Protein AF-A0A9F2RDD4-F1 (afdb_monomer_lite)

Radius of gyration: 49.84 Å; chains: 1; bounding box: 102×101×176 Å

pLDDT: mean 71.82, std 26.49, range [22.27, 98.19]

InterPro domains:
  IPR013947 Mediator complex, subunit Med14 [PTHR12809] (1-755)
  IPR055113 Mediator of RNA polymerase II transcription subunit 14, RM2 [PF22981] (3-82)
  IPR055114 Mediator of RNA polymerase II transcription subunit 14, RM6 [PF22984] (481-548)
  IPR056878 Mediator of RNA polymerase II transcription subunit 14, RM5 [PF25067] (353-439)
  IPR056879 Mediator of RNA polymerase II transcription subunit 14, RM3 [PF25065] (85-192)

Foldseek 3Di:
DCQVPPQPPQKDFPDDDPQFKTKIWGLCVLCVPDPDRPDQTKIWMWGADPVDNVDPIFIAIVVGQDPPDPVLNVQLGDCPDPDPVSNLQSVLLSVQLVVLVVLVVLVCVVAVPFPWDADNVFGWIWGQLAPPDDSLRTKIWHQDSNNRFIAIDHPPDDVVLRVVVSVQCRVPSNSVVVVSLVSSLVLVVVLLCVQCVPPQKDKDLDADAPCLVPDCVVVADSSKMWIARLLARQKIKIWGWDQDPSCSNYIDIWIWIWGWDADPDDPGGIHTDDIGTDDPCLVVVLVVVPVPDDDDDDDDDDDDDDDDDDDDPDDDDDPDPRSHDSSSSVVSVCCQQCVLQVQQQVLCVVVVFAWPGWDQDDVRRWIKIWTPDDDFAPPFDPVLSVVQRVQWPTWMWGFDDPNSFKIKIKTKGAPQLFDAPDPLCNDRIAIDIDIDGDDSNDRRHHNVVVVVVSLQVNQLSVVSRLSNLVSVCVVVAPPVLVQFKGFHDDRSQKTKMQGDNVSQKIKIWGADSVVRAIDIDIATDDPVRPDGQLCVLVRVQLRVVCRVPVHPSVSSQLCVQCRVVSVVVVVDQQFFDQDPDDPRGDTFGQWDWADPHSFWIWIQGRLAWIKIWGGDGPNDIDIDGPQADPVGRVDGDPSYDGDPCPVVVVVVVDDPVVVVVVVPDDDDDDDDDDDDDDDDDDDDDDDDDDDDDDDDDDDDDDDDDDDDDDDDDDDDDDDDDDDDDDDDDDDDDDDDDDDDDDDDDDDDDDDDDDDDDDDDDDDDDDDDDDDDDDDDDDDDDDDDDDDDDDDDDDDDDDDDDDDDDDDDDDDDDDDDDDDDDDDDDDDDDDDDDDDDDDD

Organism: Python bivittatus (NCBI:txid176946)

Structure (mmCIF, N/CA/C/O backbone):
data_AF-A0A9F2RDD4-F1
#
_entry.id   AF-A0A9F2RDD4-F1
#
loop_
_atom_site.group_PDB
_atom_site.id
_atom_site.type_symbol
_atom_site.label_atom_id
_atom_site.label_alt_id
_atom_site.label_comp_id
_atom_site.label_asym_id
_atom_site.label_entity_id
_atom_site.label_seq_id
_atom_site.pdbx_PDB_ins_code
_atom_site.Cartn_x
_atom_site.Cartn_y
_atom_site.Cartn_z
_atom_site.occupancy
_atom_site.B_iso_or_equiv
_atom_site.auth_seq_id
_atom_site.auth_comp_id
_atom_site.auth_asym_id
_atom_site.auth_atom_id
_atom_site.pdbx_PDB_model_num
ATOM 1 N N . MET A 1 1 ? 6.837 12.868 -71.511 1.00 71.06 1 MET A N 1
ATOM 2 C CA . MET A 1 1 ? 5.949 12.036 -70.683 1.00 71.06 1 MET A CA 1
ATOM 3 C C . MET A 1 1 ? 6.642 11.687 -69.370 1.00 71.06 1 MET A C 1
ATOM 5 O O . MET A 1 1 ? 6.624 12.542 -68.502 1.00 71.06 1 MET A O 1
ATOM 9 N N . LEU A 1 2 ? 7.372 10.566 -69.261 1.00 80.44 2 LEU A N 1
ATOM 10 C CA . LEU A 1 2 ? 7.962 10.049 -68.009 1.00 80.44 2 LEU A CA 1
ATOM 11 C C . LEU A 1 2 ? 8.604 11.090 -67.063 1.00 80.44 2 LEU A C 1
ATOM 13 O O . LEU A 1 2 ? 8.236 11.154 -65.894 1.00 80.44 2 LEU A O 1
ATOM 17 N N . ILE A 1 3 ? 9.524 11.922 -67.566 1.00 82.50 3 ILE A N 1
ATOM 18 C CA . ILE A 1 3 ? 10.153 13.000 -66.780 1.00 82.50 3 ILE A CA 1
ATOM 19 C C . ILE A 1 3 ? 9.087 14.020 -66.334 1.00 82.50 3 ILE A C 1
ATOM 21 O O . ILE A 1 3 ? 8.833 14.158 -65.145 1.00 82.50 3 ILE A O 1
ATOM 25 N N . ARG A 1 4 ? 8.379 14.641 -67.290 1.00 80.81 4 ARG A N 1
ATOM 26 C CA . ARG A 1 4 ? 7.333 15.664 -67.065 1.00 80.81 4 ARG A CA 1
ATOM 27 C C . ARG A 1 4 ? 6.230 15.262 -66.072 1.00 80.81 4 ARG A C 1
ATOM 29 O O . ARG A 1 4 ? 5.677 16.138 -65.424 1.00 80.81 4 ARG A O 1
ATOM 36 N N . GLU A 1 5 ? 5.861 13.984 -66.012 1.00 80.12 5 GLU A N 1
ATOM 37 C CA . GLU A 1 5 ? 4.642 13.522 -65.320 1.00 80.12 5 GLU A CA 1
ATOM 38 C C . GLU A 1 5 ? 4.894 12.616 -64.107 1.00 80.12 5 GLU A C 1
ATOM 40 O O . GLU A 1 5 ? 3.940 12.281 -63.409 1.00 80.12 5 GLU A O 1
ATOM 45 N N . ARG A 1 6 ? 6.140 12.185 -63.857 1.00 78.44 6 ARG A N 1
ATOM 46 C CA . ARG A 1 6 ? 6.468 11.291 -62.728 1.00 78.44 6 ARG A CA 1
ATOM 47 C C . ARG A 1 6 ? 7.812 11.561 -62.064 1.00 78.44 6 ARG A C 1
ATOM 49 O O . ARG A 1 6 ? 7.873 11.564 -60.842 1.00 78.44 6 ARG A O 1
ATOM 56 N N . TRP A 1 7 ? 8.882 11.740 -62.840 1.00 77.50 7 TRP A N 1
ATOM 57 C CA . TRP A 1 7 ? 10.242 11.798 -62.277 1.00 77.50 7 TRP A CA 1
ATOM 58 C C . TRP A 1 7 ? 10.764 13.222 -62.043 1.00 77.50 7 TRP A C 1
ATOM 60 O O . TRP A 1 7 ? 11.684 13.391 -61.251 1.00 77.50 7 TRP A O 1
ATOM 70 N N . GLY A 1 8 ? 10.182 14.244 -62.679 1.00 81.19 8 GLY A N 1
ATOM 71 C CA . GLY A 1 8 ? 10.589 15.643 -62.517 1.00 81.19 8 GLY A CA 1
ATOM 72 C C . GLY A 1 8 ? 12.095 15.846 -62.710 1.00 81.19 8 GLY A C 1
ATOM 73 O O . GLY A 1 8 ? 12.723 15.173 -63.526 1.00 81.19 8 GLY A O 1
ATOM 74 N N . ASP A 1 9 ? 12.683 16.726 -61.905 1.00 75.00 9 ASP A N 1
ATOM 75 C CA . ASP A 1 9 ? 14.115 17.052 -61.955 1.00 75.00 9 ASP A CA 1
ATOM 76 C C . ASP A 1 9 ? 15.032 15.947 -61.381 1.00 75.00 9 ASP A C 1
ATOM 78 O O . ASP A 1 9 ? 16.256 16.084 -61.382 1.00 75.00 9 ASP A O 1
ATOM 82 N N . LEU A 1 10 ? 14.473 14.825 -60.902 1.00 76.06 10 LEU A N 1
ATOM 83 C CA . LEU A 1 10 ? 15.244 13.689 -60.375 1.00 76.06 10 LEU A CA 1
ATOM 84 C C . LEU A 1 10 ? 15.982 12.915 -61.479 1.00 76.06 10 LEU A C 1
ATOM 86 O O . LEU A 1 10 ? 16.951 12.209 -61.181 1.00 76.06 10 LEU A O 1
ATOM 90 N N . VAL A 1 11 ? 15.508 13.027 -62.729 1.00 83.94 11 VAL A N 1
ATOM 91 C CA . VAL A 1 11 ? 16.061 12.359 -63.916 1.00 83.94 11 VAL A CA 1
ATOM 92 C C . VAL A 1 11 ? 16.185 13.349 -65.069 1.00 83.94 11 VAL A C 1
ATOM 94 O O . VAL A 1 11 ? 15.183 13.848 -65.578 1.00 83.94 11 VAL A O 1
ATOM 97 N N . GLN A 1 12 ? 17.411 13.581 -65.537 1.00 85.62 12 GLN A N 1
ATOM 98 C CA . GLN A 1 12 ? 17.709 14.511 -66.630 1.00 85.62 12 GLN A CA 1
ATOM 99 C C . GLN A 1 12 ? 18.296 13.770 -67.838 1.00 85.62 12 GLN A C 1
ATOM 101 O O . GLN A 1 12 ? 18.979 12.755 -67.709 1.00 85.62 12 GLN A O 1
ATOM 106 N N . VAL A 1 13 ? 18.025 14.275 -69.045 1.00 88.38 13 VAL A N 1
ATOM 107 C CA . VAL A 1 13 ? 18.645 13.768 -70.276 1.00 88.38 13 VAL A CA 1
ATOM 108 C C . VAL A 1 13 ? 20.006 14.442 -70.452 1.00 88.38 13 VAL A C 1
ATOM 110 O O . VAL A 1 13 ? 20.075 15.602 -70.847 1.00 88.38 13 VAL A O 1
ATOM 113 N N . GLU A 1 14 ? 21.082 13.708 -70.174 1.00 86.44 14 GLU A N 1
ATOM 114 C CA . GLU A 1 14 ? 22.469 14.167 -70.354 1.00 86.44 14 GLU A CA 1
ATOM 115 C C . GLU A 1 14 ? 22.851 14.232 -71.836 1.00 86.44 14 GLU A C 1
ATOM 117 O O . GLU A 1 14 ? 23.502 15.164 -72.304 1.00 86.44 14 GLU A O 1
ATOM 122 N N . ARG A 1 15 ? 22.462 13.199 -72.593 1.00 88.25 15 ARG A N 1
ATOM 123 C CA . ARG A 1 15 ? 22.828 13.039 -74.001 1.00 88.25 15 ARG A CA 1
ATOM 124 C C . ARG A 1 15 ? 21.750 12.261 -74.732 1.00 88.25 15 ARG A C 1
ATOM 126 O O . ARG A 1 15 ? 21.402 11.158 -74.328 1.00 88.25 15 ARG A O 1
ATOM 133 N N . TYR A 1 16 ? 21.286 12.786 -75.859 1.00 90.44 16 TYR A N 1
ATOM 134 C CA . TYR A 1 16 ? 20.489 12.021 -76.813 1.00 90.44 16 TYR A CA 1
ATOM 135 C C . TYR A 1 16 ? 21.066 12.179 -78.216 1.00 90.44 16 TYR A C 1
ATOM 137 O O . TYR A 1 16 ? 21.361 13.288 -78.659 1.00 90.44 16 TYR A O 1
ATOM 145 N N . HIS A 1 17 ? 21.270 11.060 -78.904 1.00 88.31 17 HIS A N 1
ATOM 146 C CA . HIS A 1 17 ? 21.683 10.980 -80.300 1.00 88.31 17 HIS A CA 1
ATOM 147 C C . HIS A 1 17 ? 20.719 10.019 -80.999 1.00 88.31 17 HIS A C 1
ATOM 149 O O . HIS A 1 17 ? 20.746 8.812 -80.740 1.00 88.31 17 HIS A O 1
ATOM 155 N N . ALA A 1 18 ? 19.855 10.563 -81.860 1.00 85.44 18 ALA A N 1
ATOM 156 C CA . ALA A 1 18 ? 18.799 9.807 -82.528 1.00 85.44 18 ALA A CA 1
ATOM 157 C C . ALA A 1 18 ? 19.357 8.571 -83.255 1.00 85.44 18 ALA A C 1
ATOM 159 O O . ALA A 1 18 ? 20.353 8.656 -83.973 1.00 85.44 18 ALA A O 1
ATOM 160 N N . GLY A 1 19 ? 18.734 7.413 -83.020 1.00 80.69 19 GLY A N 1
ATOM 161 C CA . GLY A 1 19 ? 19.162 6.129 -83.584 1.00 80.69 19 GLY A CA 1
ATOM 162 C C . GLY A 1 19 ? 20.497 5.577 -83.061 1.00 80.69 19 GLY A C 1
ATOM 163 O O . GLY A 1 19 ? 20.962 4.582 -83.603 1.00 80.69 19 GLY A O 1
ATOM 164 N N . LYS A 1 20 ? 21.129 6.193 -82.045 1.00 84.38 20 LYS A N 1
ATOM 165 C CA . LYS A 1 20 ? 22.443 5.759 -81.527 1.00 84.38 20 LYS A CA 1
ATOM 166 C C . LYS A 1 20 ? 22.507 5.578 -80.010 1.00 84.38 20 LYS A C 1
ATOM 168 O O . LYS A 1 20 ? 22.962 4.534 -79.553 1.00 84.38 20 LYS A O 1
ATOM 173 N N . CYS A 1 21 ? 22.122 6.592 -79.231 1.00 89.00 21 CYS A N 1
ATOM 174 C CA . CYS A 1 21 ? 22.407 6.631 -77.791 1.00 89.00 21 CYS A CA 1
ATOM 175 C C . CYS A 1 21 ? 21.443 7.542 -77.009 1.00 89.00 21 CYS A C 1
ATOM 177 O O . CYS A 1 21 ? 21.092 8.628 -77.477 1.00 89.00 21 CYS A O 1
ATOM 179 N N . LEU A 1 22 ? 21.070 7.123 -75.798 1.00 89.94 22 LEU A N 1
ATOM 180 C CA . LEU A 1 22 ? 20.361 7.903 -74.786 1.00 89.94 22 LEU A CA 1
ATOM 181 C C . LEU A 1 22 ? 21.043 7.707 -73.422 1.00 89.94 22 LEU A C 1
ATOM 183 O O . LEU A 1 22 ? 21.023 6.606 -72.874 1.00 89.94 22 LEU A O 1
ATOM 187 N N . SER A 1 23 ? 21.599 8.779 -72.860 1.00 89.50 23 SER A N 1
ATOM 188 C CA . SER A 1 23 ? 22.142 8.834 -71.499 1.00 89.50 23 SER A CA 1
ATOM 189 C C . SER A 1 23 ? 21.223 9.654 -70.599 1.00 89.50 23 SER A C 1
ATOM 191 O O . SER A 1 23 ? 20.915 10.810 -70.901 1.00 89.50 23 SER A O 1
ATOM 193 N N . LEU A 1 24 ? 20.824 9.057 -69.479 1.00 90.19 24 LEU A N 1
ATOM 194 C CA . LEU A 1 24 ? 20.000 9.660 -68.436 1.00 90.19 24 LEU A CA 1
ATOM 195 C C . LEU A 1 24 ? 20.813 9.745 -67.143 1.00 90.19 24 LEU A C 1
ATOM 197 O O . LEU A 1 24 ? 21.412 8.744 -66.748 1.00 90.19 24 LEU A O 1
ATOM 201 N N . SER A 1 25 ? 20.828 10.898 -66.479 1.00 88.06 25 SER A N 1
ATOM 202 C CA . SER A 1 25 ? 21.308 11.027 -65.098 1.00 88.06 25 SER A CA 1
ATOM 203 C C . SER A 1 25 ? 20.167 10.793 -64.108 1.00 88.06 25 SER A C 1
ATOM 205 O O . SER A 1 25 ? 19.004 11.020 -64.440 1.00 88.06 25 SER A O 1
ATOM 207 N N . VAL A 1 26 ? 20.486 10.276 -62.919 1.00 85.75 26 VAL A N 1
ATOM 208 C CA . VAL A 1 26 ? 19.525 9.908 -61.865 1.00 85.75 26 VAL A CA 1
ATOM 209 C C . VAL A 1 26 ? 20.005 10.388 -60.493 1.00 85.75 26 VAL A C 1
ATOM 211 O O . VAL A 1 26 ? 21.210 10.470 -60.249 1.00 85.75 26 VAL A O 1
ATOM 214 N N . TRP A 1 27 ? 19.060 10.652 -59.583 1.00 83.25 27 TRP A N 1
ATOM 215 C CA . TRP A 1 27 ? 19.308 11.194 -58.233 1.00 83.25 27 TRP A CA 1
ATOM 216 C C . TRP A 1 27 ? 19.936 12.602 -58.226 1.00 83.25 27 TRP A C 1
ATOM 218 O O . TRP A 1 27 ? 20.638 12.986 -57.287 1.00 83.25 27 TRP A O 1
ATOM 228 N N . ASN A 1 28 ? 19.646 13.413 -59.249 1.00 71.25 28 ASN A N 1
ATOM 229 C CA . ASN A 1 28 ? 20.258 14.735 -59.445 1.00 71.25 28 ASN A CA 1
ATOM 230 C C . ASN A 1 28 ? 20.016 15.721 -58.282 1.00 71.25 28 ASN A C 1
ATOM 232 O O . ASN A 1 28 ? 20.805 16.641 -58.069 1.00 71.25 28 ASN A O 1
ATOM 236 N N . GLN A 1 29 ? 18.991 15.487 -57.457 1.00 65.56 29 GLN A N 1
ATOM 237 C CA . GLN A 1 29 ? 18.722 16.241 -56.228 1.00 65.56 29 GLN A CA 1
ATOM 238 C C . GLN A 1 29 ? 19.912 16.247 -55.240 1.00 65.56 29 GLN A C 1
ATOM 240 O O . GLN A 1 29 ? 20.131 17.249 -54.557 1.00 65.56 29 GLN A O 1
ATOM 245 N N . GLN A 1 30 ? 20.741 15.191 -55.216 1.00 62.16 30 GLN A N 1
ATOM 246 C CA . GLN A 1 30 ? 21.963 15.125 -54.391 1.00 62.16 30 GLN A CA 1
ATOM 247 C C . GLN A 1 30 ? 23.020 16.165 -54.797 1.00 62.16 30 GLN A C 1
ATOM 249 O O . GLN A 1 30 ? 23.845 16.568 -53.976 1.00 62.16 30 GLN A O 1
ATOM 254 N N . ILE A 1 31 ? 22.994 16.598 -56.060 1.00 59.16 31 ILE A N 1
ATOM 255 C CA . ILE A 1 31 ? 23.917 17.581 -56.636 1.00 59.16 31 ILE A CA 1
ATOM 256 C C . ILE A 1 31 ? 23.440 19.000 -56.298 1.00 59.16 31 ILE A C 1
ATOM 258 O O . ILE A 1 31 ? 24.248 19.857 -55.955 1.00 59.16 31 ILE A O 1
ATOM 262 N N . VAL A 1 32 ? 22.123 19.233 -56.327 1.00 52.28 32 VAL A N 1
ATOM 263 C CA . VAL A 1 32 ? 21.504 20.538 -56.025 1.00 52.28 32 VAL A CA 1
ATOM 264 C C . VAL A 1 32 ? 21.559 20.875 -54.526 1.00 52.28 32 VAL A C 1
ATOM 266 O O . VAL A 1 32 ? 21.704 22.039 -54.161 1.00 52.28 32 VAL A O 1
ATOM 269 N N . GLY A 1 33 ? 21.464 19.873 -53.642 1.00 52.28 33 GLY A N 1
ATOM 270 C CA . GLY A 1 33 ? 21.417 20.086 -52.188 1.00 52.28 33 GLY A CA 1
ATOM 271 C C . GLY A 1 33 ? 22.766 20.337 -51.493 1.00 52.28 33 GLY A C 1
ATOM 272 O O . GLY A 1 33 ? 22.790 20.883 -50.388 1.00 52.28 33 GLY A O 1
ATOM 273 N N . ARG A 1 34 ? 23.899 19.948 -52.095 1.00 54.16 34 ARG A N 1
ATOM 274 C CA . ARG A 1 34 ? 25.222 19.992 -51.442 1.00 54.16 34 ARG A CA 1
ATOM 275 C C . ARG A 1 34 ? 26.011 21.250 -51.818 1.00 54.16 34 ARG A C 1
ATOM 277 O O . ARG A 1 34 ? 26.403 21.435 -52.964 1.00 54.16 34 ARG A O 1
ATOM 284 N N . LYS A 1 35 ? 26.348 22.077 -50.817 1.00 44.62 35 LYS A N 1
ATOM 285 C CA . LYS A 1 35 ? 27.209 23.275 -50.978 1.00 44.62 35 LYS A CA 1
ATOM 286 C C . LYS A 1 35 ? 28.662 22.955 -51.369 1.00 44.62 35 LYS A C 1
ATOM 288 O O . LYS A 1 35 ? 29.402 23.851 -51.761 1.00 44.62 35 LYS A O 1
ATOM 293 N N . THR A 1 36 ? 29.073 21.695 -51.253 1.00 47.44 36 THR A N 1
ATOM 294 C CA . THR A 1 36 ? 30.362 21.158 -51.697 1.00 47.44 36 THR A CA 1
ATOM 295 C C . THR A 1 36 ? 30.128 20.241 -52.900 1.00 47.44 36 THR A C 1
ATOM 297 O O . THR A 1 36 ? 29.490 19.195 -52.782 1.00 47.44 36 THR A O 1
ATOM 300 N N . GLY A 1 37 ? 30.617 20.650 -54.076 1.00 44.12 37 GLY A N 1
ATOM 301 C CA . GLY A 1 37 ? 30.306 20.038 -55.378 1.00 44.12 37 GLY A CA 1
ATOM 302 C C . GLY A 1 37 ? 30.984 18.691 -55.654 1.00 44.12 37 GLY A C 1
ATOM 303 O O . GLY A 1 37 ? 31.691 18.556 -56.646 1.00 44.12 37 GLY A O 1
ATOM 304 N N . THR A 1 38 ? 30.790 17.703 -54.778 1.00 52.53 38 THR A N 1
ATOM 305 C CA . THR A 1 38 ? 31.399 16.359 -54.848 1.00 52.53 38 THR A CA 1
ATOM 306 C C . THR A 1 38 ? 30.370 15.223 -54.733 1.00 52.53 38 THR A C 1
ATOM 308 O O . THR A 1 38 ? 30.676 14.131 -54.256 1.00 52.53 38 THR A O 1
ATOM 311 N N . ALA A 1 39 ? 29.129 15.458 -55.168 1.00 60.09 39 ALA A N 1
ATOM 312 C CA . ALA A 1 39 ? 28.138 14.395 -55.352 1.00 60.09 39 ALA A CA 1
ATOM 313 C C . ALA A 1 39 ? 28.466 13.554 -56.603 1.00 60.09 39 ALA A C 1
ATOM 315 O O . ALA A 1 39 ? 28.817 14.103 -57.648 1.00 60.09 39 ALA A O 1
ATOM 316 N N . SER A 1 40 ? 28.341 12.227 -56.518 1.00 64.56 40 SER A N 1
ATOM 317 C CA . SER A 1 40 ? 28.564 11.338 -57.661 1.00 64.56 40 SER A CA 1
ATOM 318 C C . SER A 1 40 ? 27.382 11.389 -58.634 1.00 64.56 40 SER A C 1
ATOM 320 O O . SER A 1 40 ? 26.269 10.980 -58.308 1.00 64.56 40 SER A O 1
ATOM 322 N N . LEU A 1 41 ? 27.630 11.876 -59.852 1.00 76.56 41 LEU A N 1
ATOM 323 C CA . LEU A 1 41 ? 26.647 11.878 -60.936 1.00 76.56 41 LEU A CA 1
ATOM 324 C C . LEU A 1 41 ? 26.419 10.442 -61.427 1.00 76.56 41 LEU A C 1
ATOM 326 O O . LEU A 1 41 ? 27.274 9.864 -62.100 1.00 76.56 41 LEU A O 1
ATOM 330 N N . HIS A 1 42 ? 25.264 9.869 -61.096 1.00 86.44 42 HIS A N 1
ATOM 331 C CA . HIS A 1 42 ? 24.886 8.527 -61.523 1.00 86.44 42 HIS A CA 1
ATOM 332 C C . HIS A 1 42 ? 24.171 8.590 -62.873 1.00 86.44 42 HIS A C 1
ATOM 334 O O . HIS A 1 42 ? 23.167 9.283 -63.008 1.00 86.44 42 HIS A O 1
ATOM 340 N N . LYS A 1 43 ? 24.648 7.834 -63.864 1.00 88.38 43 LYS A N 1
ATOM 341 C CA . LYS A 1 43 ? 24.046 7.747 -65.202 1.00 88.38 43 LYS A CA 1
ATOM 342 C C . LYS A 1 43 ? 23.654 6.317 -65.566 1.00 88.38 43 LYS A C 1
ATOM 344 O O . LYS A 1 43 ? 24.274 5.350 -65.105 1.00 88.38 43 LYS A O 1
ATOM 349 N N . VAL A 1 44 ? 22.658 6.216 -66.442 1.00 89.75 44 VAL A N 1
ATOM 350 C CA . VAL A 1 44 ? 22.240 5.018 -67.181 1.00 89.75 44 VAL A CA 1
ATOM 351 C C . VAL A 1 44 ? 22.277 5.371 -68.668 1.00 89.75 44 VAL A C 1
ATOM 353 O O . VAL A 1 44 ? 21.617 6.316 -69.097 1.00 89.75 44 VAL A O 1
ATOM 356 N N . THR A 1 45 ? 23.065 4.646 -69.459 1.00 89.50 45 THR A N 1
ATOM 357 C CA . THR A 1 45 ? 23.232 4.877 -70.901 1.00 89.50 45 THR A CA 1
ATOM 358 C C . THR A 1 45 ? 22.775 3.664 -71.698 1.00 89.50 45 THR A C 1
ATOM 360 O O . THR A 1 45 ? 23.330 2.575 -71.560 1.00 89.50 45 THR A O 1
ATOM 363 N N . ILE A 1 46 ? 21.781 3.886 -72.556 1.00 90.06 46 ILE A N 1
ATOM 364 C CA . ILE A 1 46 ? 21.224 2.926 -73.509 1.00 90.06 46 ILE A CA 1
ATOM 365 C C . ILE A 1 46 ? 21.794 3.258 -74.891 1.00 90.06 46 ILE A C 1
ATOM 367 O O . ILE A 1 46 ? 21.642 4.388 -75.360 1.00 90.06 46 ILE A O 1
ATOM 371 N N . LYS A 1 47 ? 22.433 2.301 -75.564 1.00 88.81 47 LYS A N 1
ATOM 372 C CA . LYS A 1 47 ? 23.040 2.502 -76.891 1.00 88.81 47 LYS A CA 1
ATOM 373 C C . LYS A 1 47 ? 22.892 1.277 -77.794 1.00 88.81 47 LYS A C 1
ATOM 375 O O . LYS A 1 47 ? 22.665 0.169 -77.314 1.00 88.81 47 LYS A O 1
ATOM 380 N N . ILE A 1 48 ? 23.050 1.468 -79.101 1.00 86.94 48 ILE A N 1
ATOM 381 C CA . ILE A 1 48 ? 23.280 0.351 -80.034 1.00 86.94 48 ILE A CA 1
ATOM 382 C C . ILE A 1 48 ? 24.688 -0.240 -79.826 1.00 86.94 48 ILE A C 1
ATOM 384 O O . ILE A 1 48 ? 25.580 0.449 -79.322 1.00 86.94 48 ILE A O 1
ATOM 388 N N . ASP A 1 49 ? 24.911 -1.495 -80.224 1.00 82.62 49 ASP A N 1
ATOM 389 C CA . ASP A 1 49 ? 26.277 -1.988 -80.438 1.00 82.62 49 ASP A CA 1
ATOM 390 C C . ASP A 1 49 ? 26.804 -1.388 -81.749 1.00 82.62 49 ASP A C 1
ATOM 392 O O . ASP A 1 49 ? 26.224 -1.583 -82.817 1.00 82.62 49 ASP A O 1
ATOM 396 N N . GLU A 1 50 ? 27.896 -0.632 -81.665 1.00 80.94 50 GLU A N 1
ATOM 397 C CA . GLU A 1 50 ? 28.490 0.076 -82.805 1.00 80.94 50 GLU A CA 1
ATOM 398 C C . GLU A 1 50 ? 29.158 -0.874 -83.819 1.00 80.94 50 GLU A C 1
ATOM 400 O O . GLU A 1 50 ? 29.461 -0.456 -84.934 1.00 80.94 50 GLU A O 1
ATOM 405 N N . ASN A 1 51 ? 29.350 -2.148 -83.456 1.00 82.25 51 ASN A N 1
ATOM 406 C CA . ASN A 1 51 ? 29.955 -3.183 -84.299 1.00 82.25 51 ASN A CA 1
ATOM 407 C C . ASN A 1 51 ? 28.914 -4.109 -84.951 1.00 82.25 51 ASN A C 1
ATOM 409 O O . ASN A 1 51 ? 29.227 -4.779 -85.931 1.00 82.25 51 ASN A O 1
ATOM 413 N N . ASP A 1 52 ? 27.705 -4.203 -84.386 1.00 82.31 52 ASP A N 1
ATOM 414 C CA . ASP A 1 52 ? 26.665 -5.138 -84.830 1.00 82.31 52 ASP A CA 1
ATOM 415 C C . ASP A 1 52 ? 25.264 -4.657 -84.420 1.00 82.31 52 ASP A C 1
ATOM 417 O O . ASP A 1 52 ? 24.783 -4.900 -83.311 1.00 82.31 52 ASP A O 1
ATOM 421 N N . VAL A 1 53 ? 24.586 -4.007 -85.364 1.00 77.44 53 VAL A N 1
ATOM 422 C CA . VAL A 1 53 ? 23.251 -3.415 -85.181 1.00 77.44 53 VAL A CA 1
ATOM 423 C C . VAL A 1 53 ? 22.142 -4.482 -85.049 1.00 77.44 53 VAL A C 1
ATOM 425 O O . VAL A 1 53 ? 21.002 -4.136 -84.753 1.00 77.44 53 VAL A O 1
ATOM 428 N N . SER A 1 54 ? 22.441 -5.777 -85.233 1.00 78.06 54 SER A N 1
ATOM 429 C CA . SER A 1 54 ? 21.466 -6.864 -85.029 1.00 78.06 54 SER A CA 1
ATOM 430 C C . SER A 1 54 ? 21.295 -7.277 -83.559 1.00 78.06 54 SER A C 1
ATOM 432 O O . SER A 1 54 ? 20.319 -7.945 -83.211 1.00 78.06 54 SER A O 1
ATOM 434 N N . LYS A 1 55 ? 22.217 -6.865 -82.679 1.00 81.62 55 LYS A N 1
ATOM 435 C CA . LYS A 1 55 ? 22.171 -7.154 -81.239 1.00 81.62 55 LYS A CA 1
ATOM 436 C C . LYS A 1 55 ? 21.118 -6.312 -80.503 1.00 81.62 55 LYS A C 1
ATOM 438 O O . LYS A 1 55 ? 20.808 -5.197 -80.924 1.00 81.62 55 LYS A O 1
ATOM 443 N N . PRO A 1 56 ? 20.610 -6.791 -79.348 1.00 81.12 56 PRO A N 1
ATOM 444 C CA . PRO A 1 56 ? 19.797 -5.967 -78.458 1.00 81.12 56 PRO A CA 1
ATOM 445 C C . PRO A 1 56 ? 20.569 -4.734 -77.961 1.00 81.12 56 PRO A C 1
ATOM 447 O O . PRO A 1 56 ? 21.798 -4.741 -77.868 1.00 81.12 56 PRO A O 1
ATOM 450 N N . LEU A 1 57 ? 19.824 -3.684 -77.601 1.00 84.88 57 LEU A N 1
ATOM 451 C CA . LEU A 1 57 ? 20.371 -2.445 -77.044 1.00 84.88 57 LEU A CA 1
ATOM 452 C C . LEU A 1 57 ? 21.244 -2.729 -75.812 1.00 84.88 57 LEU A C 1
ATOM 454 O O . LEU A 1 57 ? 20.806 -3.374 -74.860 1.00 84.88 57 LEU A O 1
ATOM 458 N N . GLN A 1 58 ? 22.466 -2.199 -75.820 1.00 86.31 58 GLN A N 1
ATOM 459 C CA . GLN A 1 58 ? 23.397 -2.294 -74.704 1.00 86.31 58 GLN A CA 1
ATOM 460 C C . GLN A 1 58 ? 23.037 -1.263 -73.631 1.00 86.31 58 GLN A C 1
ATOM 462 O O . GLN A 1 58 ? 22.876 -0.075 -73.926 1.00 86.31 58 GLN A O 1
ATOM 467 N N . ILE A 1 59 ? 22.982 -1.709 -72.377 1.00 88.56 59 ILE A N 1
ATOM 468 C CA . ILE A 1 59 ? 22.906 -0.842 -71.199 1.00 88.56 59 ILE A CA 1
ATOM 469 C C . ILE A 1 59 ? 24.306 -0.698 -70.598 1.00 88.56 59 ILE A C 1
ATOM 471 O O . ILE A 1 59 ? 25.121 -1.619 -70.634 1.00 88.56 59 ILE A O 1
ATOM 475 N N . SER A 1 60 ? 24.593 0.478 -70.050 1.00 87.69 60 SER A N 1
ATOM 476 C CA . SER A 1 60 ? 25.826 0.767 -69.321 1.00 87.69 60 SER A CA 1
ATOM 477 C C . SER A 1 60 ? 25.578 1.802 -68.222 1.00 87.69 60 SER A C 1
ATOM 479 O O . SER A 1 60 ? 24.774 2.720 -68.388 1.00 87.69 60 SER A O 1
ATOM 481 N N . HIS A 1 61 ? 26.273 1.660 -67.094 1.00 88.31 61 HIS A N 1
ATOM 482 C CA . HIS A 1 61 ? 26.102 2.499 -65.905 1.00 88.31 61 HIS A CA 1
ATOM 483 C C . HIS A 1 61 ? 27.400 3.225 -65.577 1.00 88.31 61 HIS A C 1
ATOM 485 O O . HIS A 1 61 ? 28.477 2.634 -65.621 1.00 88.31 61 HIS A O 1
ATOM 491 N N . GLU A 1 62 ? 27.290 4.495 -65.201 1.00 85.94 62 GLU A N 1
ATOM 492 C CA . GLU A 1 62 ? 28.419 5.326 -64.772 1.00 85.94 62 GLU A CA 1
ATOM 493 C C . GLU A 1 62 ? 28.090 5.917 -63.389 1.00 85.94 62 GLU A C 1
ATOM 495 O O . GLU A 1 62 ? 27.049 6.560 -63.263 1.00 85.94 62 GLU A O 1
ATOM 500 N N . PRO A 1 63 ? 28.880 5.658 -62.329 1.00 85.44 63 PRO A N 1
ATOM 501 C CA . PRO A 1 63 ? 29.841 4.556 -62.228 1.00 85.44 63 PRO A CA 1
ATOM 502 C C . PRO A 1 63 ? 29.164 3.182 -62.453 1.00 85.44 63 PRO A C 1
ATOM 504 O O . PRO A 1 63 ? 27.939 3.084 -62.287 1.00 85.44 63 PRO A O 1
ATOM 507 N N . PRO A 1 64 ? 29.925 2.128 -62.811 1.00 83.81 64 PRO A N 1
ATOM 508 C CA . PRO A 1 64 ? 29.393 0.777 -63.014 1.00 83.81 64 PRO A CA 1
ATOM 509 C C . PRO A 1 64 ? 28.599 0.248 -61.815 1.00 83.81 64 PRO A C 1
ATOM 511 O O . PRO A 1 64 ? 28.836 0.652 -60.676 1.00 83.81 64 PRO A O 1
ATOM 514 N N . LEU A 1 65 ? 27.665 -0.675 -62.061 1.00 79.94 65 LEU A N 1
ATOM 515 C CA . LEU A 1 65 ? 26.995 -1.402 -60.980 1.00 79.94 65 LEU A CA 1
ATOM 516 C C . LEU A 1 65 ? 27.976 -2.395 -60.325 1.00 79.94 65 LEU A C 1
ATOM 518 O O . LEU A 1 65 ? 28.716 -3.073 -61.044 1.00 79.94 65 LEU A O 1
ATOM 522 N N . PRO A 1 66 ? 27.994 -2.513 -58.986 1.00 68.12 66 PRO A N 1
ATOM 523 C CA . PRO A 1 66 ? 28.883 -3.429 -58.282 1.00 68.12 66 PRO A CA 1
ATOM 524 C C . PRO A 1 66 ? 28.378 -4.869 -58.382 1.00 68.12 66 PRO A C 1
ATOM 526 O O . PRO A 1 66 ? 27.179 -5.118 -58.469 1.00 68.12 66 PRO A O 1
ATOM 529 N N . THR A 1 67 ? 29.286 -5.834 -58.254 1.00 67.38 67 THR A N 1
ATOM 530 C CA . THR A 1 67 ? 29.035 -7.285 -58.364 1.00 67.38 67 THR A CA 1
ATOM 531 C C . THR A 1 67 ? 28.279 -7.908 -57.172 1.00 67.38 67 THR A C 1
ATOM 533 O O . THR A 1 67 ? 28.409 -9.101 -56.913 1.00 67.38 67 THR A O 1
ATOM 536 N N . CYS A 1 68 ? 27.502 -7.120 -56.420 1.00 59.84 68 CYS A N 1
ATOM 537 C CA . CYS A 1 68 ? 27.010 -7.498 -55.091 1.00 59.84 68 CYS A CA 1
ATOM 538 C C . CYS A 1 68 ? 25.788 -8.442 -55.097 1.00 59.84 68 CYS A C 1
ATOM 540 O O . CYS A 1 68 ? 25.749 -9.377 -54.302 1.00 59.84 68 CYS A O 1
ATOM 542 N N . ASP A 1 69 ? 24.830 -8.260 -56.016 1.00 71.44 69 ASP A N 1
ATOM 543 C CA . ASP A 1 69 ? 23.760 -9.239 -56.276 1.00 71.44 69 ASP A CA 1
ATOM 544 C C . ASP A 1 69 ? 23.566 -9.437 -57.783 1.00 71.44 69 ASP A C 1
ATOM 546 O O . ASP A 1 69 ? 23.005 -8.587 -58.481 1.00 71.44 69 ASP A O 1
ATOM 550 N N . SER A 1 70 ? 23.985 -10.611 -58.262 1.00 72.06 70 SER A N 1
ATOM 551 C CA . SER A 1 70 ? 23.794 -11.083 -59.639 1.00 72.06 70 SER A CA 1
ATOM 552 C C . SER A 1 70 ? 22.388 -10.839 -60.205 1.00 72.06 70 SER A C 1
ATOM 554 O O . SER A 1 70 ? 22.274 -10.431 -61.357 1.00 72.06 70 SER A O 1
ATOM 556 N N . LYS A 1 71 ? 21.323 -11.022 -59.412 1.00 78.81 71 LYS A N 1
ATOM 557 C CA . LYS A 1 71 ? 19.926 -10.949 -59.873 1.00 78.81 71 LYS A CA 1
ATOM 558 C C . LYS A 1 71 ? 19.428 -9.514 -60.019 1.00 78.81 71 LYS A C 1
ATOM 560 O O . LYS A 1 71 ? 18.564 -9.260 -60.855 1.00 78.81 71 LYS A O 1
ATOM 565 N N . LEU A 1 72 ? 19.948 -8.580 -59.221 1.00 77.56 72 LEU A N 1
ATOM 566 C CA . LEU A 1 72 ? 19.652 -7.151 -59.371 1.00 77.56 72 LEU A CA 1
ATOM 567 C C . LEU A 1 72 ? 20.436 -6.555 -60.546 1.00 77.56 72 LEU A C 1
ATOM 569 O O . LEU A 1 72 ? 19.864 -5.818 -61.346 1.00 77.56 72 LEU A O 1
ATOM 573 N N . ILE A 1 73 ? 21.709 -6.937 -60.699 1.00 80.06 73 ILE A N 1
ATOM 574 C CA . ILE A 1 73 ? 22.541 -6.532 -61.842 1.00 80.06 73 ILE A CA 1
ATOM 575 C C . ILE A 1 73 ? 21.932 -7.051 -63.150 1.00 80.06 73 ILE A C 1
ATOM 577 O O . ILE A 1 73 ? 21.805 -6.291 -64.104 1.00 80.06 73 ILE A O 1
ATOM 581 N N . GLU A 1 74 ? 21.509 -8.318 -63.197 1.00 81.00 74 GLU A N 1
ATOM 582 C CA . GLU A 1 74 ? 20.930 -8.926 -64.400 1.00 81.00 74 GLU A CA 1
ATOM 583 C C . GLU A 1 74 ? 19.672 -8.187 -64.884 1.00 81.00 74 GLU A C 1
ATOM 585 O O . GLU A 1 74 ? 19.532 -7.963 -66.084 1.00 81.00 74 GLU A O 1
ATOM 590 N N . ARG A 1 75 ? 18.793 -7.747 -63.971 1.00 80.06 75 ARG A N 1
ATOM 591 C CA . ARG A 1 75 ? 17.620 -6.921 -64.317 1.00 80.06 75 ARG A CA 1
ATOM 592 C C . ARG A 1 75 ? 18.026 -5.535 -64.801 1.00 80.06 75 ARG A C 1
ATOM 594 O O . ARG A 1 75 ? 17.555 -5.090 -65.841 1.00 80.06 75 ARG A O 1
ATOM 601 N N . ALA A 1 76 ? 18.918 -4.867 -64.070 1.00 80.50 76 ALA A N 1
ATOM 602 C CA . ALA A 1 76 ? 19.359 -3.516 -64.403 1.00 80.50 76 ALA A CA 1
ATOM 603 C C . ALA A 1 76 ? 20.169 -3.447 -65.714 1.00 80.50 76 ALA A C 1
ATOM 605 O O . ALA A 1 76 ? 20.276 -2.372 -66.296 1.00 80.50 76 ALA A O 1
ATOM 606 N N . MET A 1 77 ? 20.723 -4.569 -66.191 1.00 81.19 77 MET A N 1
ATOM 607 C CA . MET A 1 77 ? 21.519 -4.666 -67.424 1.00 81.19 77 MET A CA 1
ATOM 608 C C . MET A 1 77 ? 20.756 -5.250 -68.630 1.00 81.19 77 MET A C 1
ATOM 610 O O . MET A 1 77 ? 21.362 -5.431 -69.687 1.00 81.19 77 MET A O 1
ATOM 614 N N . LYS A 1 78 ? 19.448 -5.529 -68.518 1.00 75.62 78 LYS A N 1
ATOM 615 C CA . LYS A 1 78 ? 18.615 -6.064 -69.614 1.00 75.62 78 LYS A CA 1
ATOM 616 C C . LYS A 1 78 ? 17.415 -5.176 -69.945 1.00 75.62 78 LYS A C 1
ATOM 618 O O . LYS A 1 78 ? 16.866 -4.488 -69.091 1.00 75.62 78 LYS A O 1
ATOM 623 N N . ILE A 1 79 ? 16.955 -5.259 -71.196 1.00 67.88 79 ILE A N 1
ATOM 624 C CA . ILE A 1 79 ? 15.680 -4.682 -71.657 1.00 67.88 79 ILE A CA 1
ATOM 625 C C . ILE A 1 79 ? 14.727 -5.829 -72.020 1.00 67.88 79 ILE A C 1
ATOM 627 O O . ILE A 1 79 ? 14.349 -6.012 -73.173 1.00 67.88 79 ILE A O 1
ATOM 631 N N . ASP A 1 80 ? 14.338 -6.620 -71.015 1.00 63.78 80 ASP A N 1
ATOM 632 C CA . ASP A 1 80 ? 13.377 -7.725 -71.187 1.00 63.78 80 ASP A CA 1
ATOM 633 C C . ASP A 1 80 ? 11.956 -7.213 -71.518 1.00 63.78 80 ASP A C 1
ATOM 635 O O . ASP A 1 80 ? 11.118 -7.945 -72.049 1.00 63.78 80 ASP A O 1
ATOM 639 N N . HIS A 1 81 ? 11.672 -5.939 -71.216 1.00 59.31 81 HIS A N 1
ATOM 640 C CA . HIS A 1 81 ? 10.460 -5.218 -71.616 1.00 59.31 81 HIS A CA 1
ATOM 641 C C . HIS A 1 81 ? 10.817 -3.799 -72.072 1.00 59.31 81 HIS A C 1
ATOM 643 O O . HIS A 1 81 ? 11.732 -3.179 -71.533 1.00 59.31 81 HIS A O 1
ATOM 649 N N . LEU A 1 82 ? 10.037 -3.245 -73.003 1.00 66.69 82 LEU A N 1
ATOM 650 C CA . LEU A 1 82 ? 10.305 -1.970 -73.682 1.00 66.69 82 LEU A CA 1
ATOM 651 C C . LEU A 1 82 ? 9.948 -0.726 -72.826 1.00 66.69 82 LEU A C 1
ATOM 653 O O . LEU A 1 82 ? 9.258 0.180 -73.282 1.00 66.69 82 LEU A O 1
ATOM 657 N N . SER A 1 83 ? 10.384 -0.692 -71.559 1.00 83.94 83 SER A N 1
ATOM 658 C CA . SER A 1 83 ? 10.088 0.380 -70.593 1.00 83.94 83 SER A CA 1
ATOM 659 C C . SER A 1 83 ? 11.353 0.966 -69.963 1.00 83.94 83 SER A C 1
ATOM 661 O O . SER A 1 83 ? 12.010 0.334 -69.134 1.00 83.94 83 SER A O 1
ATOM 663 N N . VAL A 1 84 ? 11.639 2.227 -70.302 1.00 84.50 84 VAL A N 1
ATOM 664 C CA . VAL A 1 84 ? 12.708 3.028 -69.677 1.00 84.50 84 VAL A CA 1
ATOM 665 C C . VAL A 1 84 ? 12.434 3.250 -68.184 1.00 84.50 84 VAL A C 1
ATOM 667 O O . VAL A 1 84 ? 13.368 3.262 -67.393 1.00 84.50 84 VAL A O 1
ATOM 670 N N . GLU A 1 85 ? 11.166 3.362 -67.775 1.00 85.44 85 GLU A N 1
ATOM 671 C CA . GLU A 1 85 ? 10.793 3.520 -66.363 1.00 85.44 85 GLU A CA 1
ATOM 672 C C . GLU A 1 85 ? 11.190 2.297 -65.531 1.00 85.44 85 GLU A C 1
ATOM 674 O O . GLU A 1 85 ? 11.803 2.454 -64.477 1.00 85.44 85 GLU A O 1
ATOM 679 N N . LYS A 1 86 ? 10.920 1.079 -66.024 1.00 85.44 86 LYS A N 1
ATOM 680 C CA . LYS A 1 86 ? 11.331 -0.147 -65.325 1.00 85.44 86 LYS A CA 1
ATOM 681 C C . LYS A 1 86 ? 12.856 -0.239 -65.221 1.00 85.44 86 LYS A C 1
ATOM 683 O O . LYS A 1 86 ? 13.369 -0.497 -64.139 1.00 85.44 86 LYS A O 1
ATOM 688 N N . LEU A 1 87 ? 13.570 0.044 -66.314 1.00 85.88 87 LEU A N 1
ATOM 689 C CA . LEU A 1 87 ? 15.035 0.048 -66.331 1.00 85.88 87 LEU A CA 1
ATOM 690 C C . LEU A 1 87 ? 15.633 1.056 -65.333 1.00 85.88 87 LEU A C 1
ATOM 692 O O . LEU A 1 87 ? 16.621 0.745 -64.666 1.00 85.88 87 LEU A O 1
ATOM 696 N N . LEU A 1 88 ? 15.036 2.245 -65.200 1.00 86.88 88 LEU A N 1
ATOM 697 C CA . LEU A 1 88 ? 15.437 3.230 -64.194 1.00 86.88 88 LEU A CA 1
ATOM 698 C C . LEU A 1 88 ? 15.190 2.708 -62.771 1.00 86.88 88 LEU A C 1
ATOM 700 O O . LEU A 1 88 ? 16.103 2.795 -61.955 1.00 86.88 88 LEU A O 1
ATOM 704 N N . ILE A 1 89 ? 14.024 2.108 -62.494 1.00 86.94 89 ILE A N 1
ATOM 705 C CA . ILE A 1 89 ? 13.688 1.510 -61.186 1.00 86.94 89 ILE A CA 1
ATOM 706 C C . ILE A 1 89 ? 14.671 0.393 -60.811 1.00 86.94 89 ILE A C 1
ATOM 708 O O . ILE A 1 89 ? 15.274 0.454 -59.740 1.00 86.94 89 ILE A O 1
ATOM 712 N N . ASP A 1 90 ? 14.886 -0.593 -61.688 1.00 86.62 90 ASP A N 1
ATOM 713 C CA . ASP A 1 90 ? 15.832 -1.692 -61.443 1.00 86.62 90 ASP A CA 1
ATOM 714 C C . ASP A 1 90 ? 17.274 -1.152 -61.254 1.00 86.62 90 ASP A C 1
ATOM 716 O O . ASP A 1 90 ? 18.013 -1.628 -60.388 1.00 86.62 90 ASP A O 1
ATOM 720 N N . SER A 1 91 ? 17.655 -0.084 -61.973 1.00 86.94 91 SER A N 1
ATOM 721 C CA . SER A 1 91 ? 18.955 0.592 -61.814 1.00 86.94 91 SER A CA 1
ATOM 722 C C . SER A 1 91 ? 19.117 1.306 -60.466 1.00 86.94 91 SER A C 1
ATOM 724 O O . SER A 1 91 ? 20.145 1.130 -59.807 1.00 86.94 91 SER A O 1
ATOM 726 N N . VAL A 1 92 ? 18.134 2.106 -60.026 1.00 87.62 92 VAL A N 1
ATOM 727 C CA . VAL A 1 92 ? 18.214 2.786 -58.717 1.00 87.62 92 VAL A CA 1
ATOM 728 C C . VAL A 1 92 ? 18.081 1.796 -57.562 1.00 87.62 92 VAL A C 1
ATOM 730 O O . VAL A 1 92 ? 18.736 1.984 -56.544 1.00 87.62 92 VAL A O 1
ATOM 733 N N . HIS A 1 93 ? 17.348 0.690 -57.730 1.00 87.31 93 HIS A N 1
ATOM 734 C CA . HIS A 1 93 ? 17.275 -0.387 -56.739 1.00 87.31 93 HIS A CA 1
ATOM 735 C C . HIS A 1 93 ? 18.624 -1.110 -56.567 1.00 87.31 93 HIS A C 1
ATOM 737 O O . HIS A 1 93 ? 19.039 -1.395 -55.442 1.00 87.31 93 HIS A O 1
ATOM 743 N N . ALA A 1 94 ? 19.353 -1.371 -57.659 1.00 86.38 94 ALA A N 1
ATOM 744 C CA . ALA A 1 94 ? 20.705 -1.932 -57.589 1.00 86.38 94 ALA A CA 1
ATOM 745 C C . ALA A 1 94 ? 21.688 -0.981 -56.869 1.00 86.38 94 ALA A C 1
ATOM 747 O O . ALA A 1 94 ? 22.452 -1.418 -56.005 1.00 86.38 94 ALA A O 1
ATOM 748 N N . ARG A 1 95 ? 21.626 0.331 -57.153 1.00 87.06 95 ARG A N 1
ATOM 749 C CA . ARG A 1 95 ? 22.439 1.351 -56.456 1.00 87.06 95 ARG A CA 1
ATOM 750 C C . ARG A 1 95 ? 22.014 1.577 -54.997 1.00 87.06 95 ARG A C 1
ATOM 752 O O . ARG A 1 95 ? 22.862 1.828 -54.146 1.00 87.06 95 ARG A O 1
ATOM 759 N N . ALA A 1 96 ? 20.729 1.454 -54.676 1.00 89.06 96 ALA A N 1
ATOM 760 C CA . ALA A 1 96 ? 20.226 1.510 -53.304 1.00 89.06 96 ALA A CA 1
ATOM 761 C C . ALA A 1 96 ? 20.796 0.358 -52.463 1.00 89.06 96 ALA A C 1
ATOM 763 O O . ALA A 1 96 ? 21.315 0.580 -51.369 1.00 89.06 96 ALA A O 1
ATOM 764 N N . HIS A 1 97 ? 20.793 -0.862 -53.012 1.00 88.31 97 HIS A N 1
ATOM 765 C CA . HIS A 1 97 ? 21.414 -2.015 -52.362 1.00 88.31 97 HIS A CA 1
ATOM 766 C C . HIS A 1 97 ? 22.930 -1.818 -52.167 1.00 88.31 97 HIS A C 1
ATOM 768 O O . HIS A 1 97 ? 23.444 -2.132 -51.095 1.00 88.31 97 HIS A O 1
ATOM 774 N N . GLN A 1 98 ? 23.638 -1.226 -53.141 1.00 86.94 98 GLN A N 1
ATOM 775 C CA . GLN A 1 98 ? 25.049 -0.840 -52.987 1.00 86.94 98 GLN A CA 1
ATOM 776 C C . GLN A 1 98 ? 25.271 0.083 -51.779 1.00 86.94 98 GLN A C 1
ATOM 778 O O . GLN A 1 98 ? 26.072 -0.254 -50.908 1.00 86.94 98 GLN A O 1
ATOM 783 N N . LYS A 1 99 ? 24.551 1.211 -51.691 1.00 88.38 99 LYS A N 1
ATOM 784 C CA . LYS A 1 99 ? 24.718 2.187 -50.596 1.00 88.38 99 LYS A CA 1
ATOM 785 C C . LYS A 1 99 ? 24.508 1.562 -49.209 1.00 88.38 99 LYS A C 1
ATOM 787 O O . LYS A 1 99 ? 25.184 1.931 -48.250 1.00 88.38 99 LYS A O 1
ATOM 792 N N . LEU A 1 100 ? 23.599 0.593 -49.096 1.00 91.88 100 LEU A N 1
ATOM 793 C CA . LEU A 1 100 ? 23.341 -0.135 -47.849 1.00 91.88 100 LEU A CA 1
ATOM 794 C C . LEU A 1 100 ? 24.423 -1.176 -47.532 1.00 91.88 100 LEU A C 1
ATOM 796 O O . LEU A 1 100 ? 24.759 -1.358 -46.364 1.00 91.88 100 LEU A O 1
ATOM 800 N N . GLN A 1 101 ? 25.010 -1.824 -48.542 1.00 90.50 101 GLN A N 1
ATOM 801 C CA . GLN A 1 101 ? 26.159 -2.725 -48.367 1.00 90.50 101 GLN A CA 1
ATOM 802 C C . GLN A 1 101 ? 27.428 -1.954 -47.971 1.00 90.50 101 GLN A C 1
ATOM 804 O O . GLN A 1 101 ? 28.178 -2.401 -47.104 1.00 90.50 101 GLN A O 1
ATOM 809 N N . GLU A 1 102 ? 27.638 -0.759 -48.530 1.00 91.06 102 GLU A N 1
ATOM 810 C CA . GLU A 1 102 ? 28.690 0.172 -48.107 1.00 91.06 102 GLU A CA 1
ATOM 811 C C . GLU A 1 102 ? 28.487 0.600 -46.645 1.00 91.06 102 GLU A C 1
ATOM 813 O O . GLU A 1 102 ? 29.414 0.480 -45.841 1.00 91.06 102 GLU A O 1
ATOM 818 N N . LEU A 1 103 ? 27.266 0.987 -46.254 1.00 93.06 103 LEU A N 1
ATOM 819 C CA . LEU A 1 103 ? 26.945 1.313 -44.859 1.00 93.06 103 LEU A CA 1
ATOM 820 C C . LEU A 1 103 ? 27.177 0.114 -43.924 1.00 93.06 103 LEU A C 1
ATOM 822 O O . LEU A 1 103 ? 27.821 0.253 -42.886 1.00 93.06 103 LEU A O 1
ATOM 826 N N . LYS A 1 104 ? 26.747 -1.087 -44.326 1.00 93.38 104 LYS A N 1
ATOM 827 C CA . LYS A 1 104 ? 27.006 -2.328 -43.587 1.00 93.38 104 LYS A CA 1
ATOM 828 C C . LYS A 1 104 ? 28.502 -2.652 -43.472 1.00 93.38 104 LYS A C 1
ATOM 830 O O . LYS A 1 104 ? 28.936 -3.157 -42.438 1.00 93.38 104 LYS A O 1
ATOM 835 N N . SER A 1 105 ? 29.315 -2.341 -44.482 1.00 92.81 105 SER A N 1
ATOM 836 C CA . SER A 1 105 ? 30.771 -2.526 -44.401 1.00 92.81 105 SER A CA 1
ATOM 837 C C . SER A 1 105 ? 31.404 -1.646 -43.313 1.00 92.81 105 SER A C 1
ATOM 839 O O . SER A 1 105 ? 32.285 -2.112 -42.589 1.00 92.81 105 SER A O 1
ATOM 841 N N . ILE A 1 106 ? 30.887 -0.423 -43.115 1.00 94.62 106 ILE A N 1
ATOM 842 C CA . ILE A 1 106 ? 31.287 0.471 -42.018 1.00 94.62 106 ILE A CA 1
ATOM 843 C C . ILE A 1 106 ? 30.889 -0.147 -40.672 1.00 94.62 106 ILE A C 1
ATOM 845 O O . ILE A 1 106 ? 31.747 -0.269 -39.797 1.00 94.62 106 ILE A O 1
ATOM 849 N N . LEU A 1 107 ? 29.643 -0.619 -40.521 1.00 93.25 107 LEU A N 1
ATOM 850 C CA . LEU A 1 107 ? 29.188 -1.293 -39.294 1.00 93.25 107 LEU A CA 1
ATOM 851 C C . LEU A 1 107 ? 30.072 -2.494 -38.941 1.00 93.25 107 LEU A C 1
ATOM 853 O O . LEU A 1 107 ? 30.553 -2.585 -37.815 1.00 93.25 107 LEU A O 1
ATOM 857 N N . LYS A 1 108 ? 30.365 -3.363 -39.915 1.00 92.12 108 LYS A N 1
ATOM 858 C CA . LYS A 1 108 ? 31.219 -4.543 -39.719 1.00 92.12 108 LYS A CA 1
ATOM 859 C C . LYS A 1 108 ? 32.685 -4.197 -39.414 1.00 92.12 108 LYS A C 1
ATOM 861 O O . LYS A 1 108 ? 33.374 -4.984 -38.773 1.00 92.12 108 LYS A O 1
ATOM 866 N N . SER A 1 109 ? 33.172 -3.032 -39.853 1.00 92.00 109 SER A N 1
ATOM 867 C CA . SER A 1 109 ? 34.514 -2.542 -39.493 1.00 92.00 109 SER A CA 1
ATOM 868 C C . SER A 1 109 ? 34.604 -2.021 -38.052 1.00 92.00 109 SER A C 1
ATOM 870 O O . SER A 1 109 ? 35.681 -2.047 -37.463 1.00 92.00 109 SER A O 1
ATOM 872 N N . TYR A 1 110 ? 33.478 -1.581 -37.480 1.00 88.88 110 TYR A N 1
ATOM 873 C CA . TYR A 1 110 ? 33.361 -1.147 -36.085 1.00 88.88 110 TYR A CA 1
ATOM 874 C C . TYR A 1 110 ? 33.005 -2.305 -35.139 1.00 88.88 110 TYR A C 1
ATOM 876 O O . TYR A 1 110 ? 33.533 -2.386 -34.032 1.00 88.88 110 TYR A O 1
ATOM 884 N N . ASN A 1 111 ? 32.140 -3.221 -35.584 1.00 89.25 111 ASN A N 1
ATOM 885 C CA . ASN A 1 111 ? 31.732 -4.413 -34.853 1.00 89.25 111 ASN A CA 1
ATOM 886 C C . ASN A 1 111 ? 31.952 -5.683 -35.693 1.00 89.25 111 ASN A C 1
ATOM 888 O O . ASN A 1 111 ? 31.181 -5.986 -36.604 1.00 89.25 111 ASN A O 1
ATOM 892 N N . THR A 1 112 ? 32.966 -6.478 -35.348 1.00 86.12 112 THR A N 1
ATOM 893 C CA . THR A 1 112 ? 33.280 -7.734 -36.052 1.00 86.12 112 THR A CA 1
ATOM 894 C C . THR A 1 112 ? 32.149 -8.771 -35.958 1.00 86.12 112 THR A C 1
ATOM 896 O O . THR A 1 112 ? 32.013 -9.601 -36.859 1.00 86.12 112 THR A O 1
ATOM 899 N N . SER A 1 113 ? 31.322 -8.714 -34.906 1.00 84.25 113 SER A N 1
ATOM 900 C CA . SER A 1 113 ? 30.129 -9.550 -34.700 1.00 84.25 113 SER A CA 1
ATOM 901 C C . SER A 1 113 ? 28.821 -8.859 -35.125 1.00 84.25 113 SER A C 1
ATOM 903 O O . SER A 1 113 ? 27.756 -9.195 -34.614 1.00 84.25 113 SER A O 1
ATOM 905 N N . ASP A 1 114 ? 28.877 -7.907 -36.067 1.00 85.56 114 ASP A N 1
ATOM 906 C CA . ASP A 1 114 ? 27.693 -7.242 -36.626 1.00 85.56 114 ASP A CA 1
ATOM 907 C C . ASP A 1 114 ? 26.637 -8.233 -37.163 1.00 85.56 114 ASP A C 1
ATOM 909 O O . ASP A 1 114 ? 26.847 -8.923 -38.167 1.00 85.56 114 ASP A O 1
ATOM 913 N N . ASN A 1 115 ? 25.469 -8.232 -36.515 1.00 87.00 115 ASN A N 1
ATOM 914 C CA . ASN A 1 115 ? 24.292 -9.019 -36.883 1.00 87.00 115 ASN A CA 1
ATOM 915 C C . ASN A 1 115 ? 23.298 -8.255 -37.784 1.00 87.00 115 ASN A C 1
ATOM 917 O O . ASN A 1 115 ? 22.192 -8.749 -38.023 1.00 87.00 115 ASN A O 1
ATOM 921 N N . SER A 1 116 ? 23.652 -7.068 -38.299 1.00 91.94 116 SER A N 1
ATOM 922 C CA . SER A 1 116 ? 22.805 -6.343 -39.255 1.00 91.94 116 SER A CA 1
ATOM 923 C C . SER A 1 116 ? 22.518 -7.175 -40.511 1.00 91.94 116 SER A C 1
ATOM 925 O O . SER A 1 116 ? 23.302 -8.042 -40.910 1.00 91.94 116 SER A O 1
ATOM 927 N N . PHE A 1 117 ? 21.406 -6.921 -41.198 1.00 91.56 117 PHE A N 1
ATOM 928 C CA . PHE A 1 117 ? 21.101 -7.571 -42.478 1.00 91.56 117 PHE A CA 1
ATOM 929 C C . PHE A 1 117 ? 20.325 -6.646 -43.410 1.00 91.56 117 PHE A C 1
ATOM 931 O O . PHE A 1 117 ? 19.676 -5.708 -42.963 1.00 91.56 117 PHE A O 1
ATOM 938 N N . ILE A 1 118 ? 20.400 -6.913 -44.714 1.00 90.19 118 ILE A N 1
ATOM 939 C CA . ILE A 1 118 ? 19.691 -6.137 -45.735 1.00 90.19 118 ILE A CA 1
ATOM 940 C C . ILE A 1 118 ? 18.531 -6.982 -46.262 1.00 90.19 118 ILE A C 1
ATOM 942 O O . ILE A 1 118 ? 18.732 -8.125 -46.677 1.00 90.19 118 ILE A O 1
ATOM 946 N N . GLU A 1 119 ? 17.319 -6.436 -46.228 1.00 84.62 119 GLU A N 1
ATOM 947 C CA . GLU A 1 119 ? 16.150 -7.028 -46.882 1.00 84.62 119 GLU A CA 1
ATOM 948 C C . GLU A 1 119 ? 16.278 -6.848 -48.411 1.00 84.62 119 GLU A C 1
ATOM 950 O O . GLU A 1 119 ? 16.776 -5.833 -48.897 1.00 84.62 119 GLU A O 1
ATOM 955 N N . THR A 1 120 ? 15.877 -7.851 -49.197 1.00 70.62 120 THR A N 1
ATOM 956 C CA . THR A 1 120 ? 16.043 -7.830 -50.669 1.00 70.62 120 THR A CA 1
ATOM 957 C C . THR A 1 120 ? 14.795 -7.341 -51.413 1.00 70.62 120 THR A C 1
ATOM 959 O O . THR A 1 120 ? 14.888 -6.971 -52.580 1.00 70.62 120 THR A O 1
ATOM 962 N N . ALA A 1 121 ? 13.624 -7.370 -50.765 1.00 72.81 121 ALA A N 1
ATOM 963 C CA . ALA A 1 121 ? 12.338 -6.989 -51.365 1.00 72.81 121 ALA A CA 1
ATOM 964 C C . ALA A 1 121 ? 12.049 -5.479 -51.278 1.00 72.81 121 ALA A C 1
ATOM 966 O O . ALA A 1 121 ? 11.345 -4.934 -52.123 1.00 72.81 121 ALA A O 1
ATOM 967 N N . LEU A 1 122 ? 12.610 -4.824 -50.263 1.00 78.19 122 LEU A N 1
ATOM 968 C CA . LEU A 1 122 ? 12.752 -3.378 -50.130 1.00 78.19 122 LEU A CA 1
ATOM 969 C C . LEU A 1 122 ? 14.209 -3.143 -49.713 1.00 78.19 122 LEU A C 1
ATOM 971 O O . LEU A 1 122 ? 14.671 -3.870 -48.832 1.00 78.19 122 LEU A O 1
ATOM 975 N N . PRO A 1 123 ? 14.950 -2.194 -50.312 1.00 83.25 123 PRO A N 1
ATOM 976 C CA . PRO A 1 123 ? 16.330 -1.933 -49.928 1.00 83.25 123 PRO A CA 1
ATOM 977 C C . PRO A 1 123 ? 16.352 -1.273 -48.543 1.00 83.25 123 PRO A C 1
ATOM 979 O O . PRO A 1 123 ? 16.242 -0.054 -48.407 1.00 83.25 123 PRO A O 1
ATOM 982 N N . THR A 1 124 ? 16.487 -2.113 -47.515 1.00 92.12 124 THR A N 1
ATOM 983 C CA . THR A 1 124 ? 16.466 -1.724 -46.101 1.00 92.12 124 THR A CA 1
ATOM 984 C C . THR A 1 124 ? 17.558 -2.467 -45.342 1.00 92.12 124 THR A C 1
ATOM 986 O O . THR A 1 124 ? 17.534 -3.695 -45.281 1.00 92.12 124 THR A O 1
ATOM 989 N N . LEU A 1 125 ? 18.494 -1.739 -44.734 1.00 95.12 125 LEU A N 1
ATOM 990 C CA . LEU A 1 125 ? 19.436 -2.266 -43.747 1.00 95.12 125 LEU A CA 1
ATOM 991 C C . LEU A 1 125 ? 18.771 -2.243 -42.366 1.00 95.12 125 LEU A C 1
ATOM 993 O O . LEU A 1 125 ? 18.339 -1.192 -41.900 1.00 95.12 125 LEU A O 1
ATOM 997 N N . VAL A 1 126 ? 18.693 -3.399 -41.715 1.00 93.88 126 VAL A N 1
ATOM 998 C CA . VAL A 1 126 ? 18.136 -3.581 -40.371 1.00 93.88 126 VAL A CA 1
ATOM 999 C C . VAL A 1 126 ? 19.294 -3.779 -39.398 1.00 93.88 126 VAL A C 1
ATOM 1001 O O . VAL A 1 126 ? 20.067 -4.727 -39.551 1.00 93.88 126 VAL A O 1
ATOM 1004 N N . ILE A 1 127 ? 19.426 -2.890 -38.412 1.00 93.81 127 ILE A N 1
ATOM 1005 C CA . ILE A 1 127 ? 20.551 -2.849 -37.467 1.00 93.81 127 ILE A CA 1
ATOM 1006 C C . ILE A 1 127 ? 20.040 -3.099 -36.038 1.00 93.81 127 ILE A C 1
ATOM 1008 O O . ILE A 1 127 ? 19.337 -2.248 -35.488 1.00 93.81 127 ILE A O 1
ATOM 1012 N N . PRO A 1 128 ? 20.399 -4.224 -35.396 1.00 91.19 128 PRO A N 1
ATOM 1013 C CA . PRO A 1 128 ? 20.251 -4.397 -33.952 1.00 91.19 128 PRO A CA 1
ATOM 1014 C C . PRO A 1 128 ? 21.115 -3.379 -33.189 1.00 91.19 128 PRO A C 1
ATOM 1016 O O . PRO A 1 128 ? 22.339 -3.428 -33.275 1.00 91.19 128 PRO A O 1
ATOM 1019 N N . ILE A 1 129 ? 20.499 -2.459 -32.437 1.00 90.56 129 ILE A N 1
ATOM 1020 C CA . ILE A 1 129 ? 21.248 -1.498 -31.601 1.00 90.56 129 ILE A CA 1
ATOM 1021 C C . ILE A 1 129 ? 21.626 -2.123 -30.245 1.00 90.56 129 ILE A C 1
ATOM 1023 O O . ILE A 1 129 ? 22.740 -1.933 -29.761 1.00 90.56 129 ILE A O 1
ATOM 1027 N N . LEU A 1 130 ? 20.699 -2.870 -29.632 1.00 89.62 130 LEU A N 1
ATOM 1028 C CA . LEU A 1 130 ? 20.891 -3.546 -28.346 1.00 89.62 130 LEU A CA 1
ATOM 1029 C C . LEU A 1 130 ? 20.489 -5.017 -28.418 1.00 89.62 130 LEU A C 1
ATOM 1031 O O . LEU A 1 130 ? 19.346 -5.337 -28.738 1.00 89.62 130 LEU A O 1
ATOM 1035 N N . GLU A 1 131 ? 21.397 -5.912 -28.046 1.00 86.31 131 GLU A N 1
ATOM 1036 C CA . GLU A 1 131 ? 21.181 -7.357 -28.094 1.00 86.31 131 GLU A CA 1
ATOM 1037 C C . GLU A 1 131 ? 20.941 -7.965 -26.697 1.00 86.31 131 GLU A C 1
ATOM 1039 O O . GLU A 1 131 ? 21.542 -7.514 -25.720 1.00 86.31 131 GLU A O 1
ATOM 1044 N N . PRO A 1 132 ? 20.058 -8.978 -26.566 1.00 84.50 132 PRO A N 1
ATOM 1045 C CA . PRO A 1 132 ? 19.127 -9.469 -27.591 1.00 84.50 132 PRO A CA 1
ATOM 1046 C C . PRO A 1 132 ? 18.092 -8.390 -27.965 1.00 84.50 132 PRO A C 1
ATOM 1048 O O . PRO A 1 132 ? 17.720 -7.596 -27.107 1.00 84.50 132 PRO A O 1
ATOM 1051 N N . CYS A 1 133 ? 17.635 -8.347 -29.220 1.00 79.12 133 CYS A N 1
ATOM 1052 C CA . CYS A 1 133 ? 16.730 -7.309 -29.743 1.00 79.12 133 CYS A CA 1
ATOM 1053 C C . CYS A 1 133 ? 15.330 -7.844 -30.090 1.00 79.12 133 CYS A C 1
ATOM 1055 O O . CYS A 1 133 ? 15.179 -8.937 -30.638 1.00 79.12 133 CYS A O 1
ATOM 1057 N N . GLY A 1 134 ? 14.299 -7.038 -29.830 1.00 79.50 134 GLY A N 1
ATOM 1058 C CA . GLY A 1 134 ? 13.002 -7.137 -30.501 1.00 79.50 134 GLY A CA 1
ATOM 1059 C C . GLY A 1 134 ? 12.989 -6.379 -31.836 1.00 79.50 134 GLY A C 1
ATOM 1060 O O . GLY A 1 134 ? 13.812 -5.497 -32.064 1.00 79.50 134 GLY A O 1
ATOM 1061 N N . GLN A 1 135 ? 12.018 -6.669 -32.711 1.00 75.19 135 GLN A N 1
ATOM 1062 C CA . GLN A 1 135 ? 11.897 -6.002 -34.023 1.00 75.19 135 GLN A CA 1
ATOM 1063 C C . GLN A 1 135 ? 11.716 -4.475 -33.907 1.00 75.19 135 GLN A C 1
ATOM 1065 O O . GLN A 1 135 ? 12.228 -3.732 -34.732 1.00 75.19 135 GLN A O 1
ATOM 1070 N N . SER A 1 136 ? 11.050 -3.997 -32.850 1.00 80.62 136 SER A N 1
ATOM 1071 C CA . SER A 1 136 ? 10.880 -2.567 -32.549 1.00 80.62 136 SER A CA 1
ATOM 1072 C C . SER A 1 136 ? 12.138 -1.877 -31.998 1.00 80.62 136 SER A C 1
ATOM 1074 O O . SER A 1 136 ? 12.105 -0.680 -31.741 1.00 80.62 136 SER A O 1
ATOM 1076 N N . GLU A 1 137 ? 13.226 -2.616 -31.766 1.00 86.88 137 GLU A N 1
ATOM 1077 C CA . GLU A 1 137 ? 14.505 -2.107 -31.242 1.00 86.88 137 GLU A CA 1
ATOM 1078 C C . GLU A 1 137 ? 15.614 -2.121 -32.311 1.00 86.88 137 GLU A C 1
ATOM 1080 O O . GLU A 1 137 ? 16.787 -1.873 -32.016 1.00 86.88 137 GLU A O 1
ATOM 1085 N N . CYS A 1 138 ? 15.251 -2.433 -33.557 1.00 91.06 138 CYS A N 1
ATOM 1086 C CA . CYS A 1 138 ? 16.126 -2.329 -34.712 1.00 91.06 138 CYS A CA 1
ATOM 1087 C C . CYS A 1 138 ? 16.008 -0.939 -35.348 1.00 91.06 138 CYS A C 1
ATOM 1089 O O . CYS A 1 138 ? 14.908 -0.418 -35.522 1.00 91.06 138 CYS A O 1
ATOM 1091 N N . LEU A 1 139 ? 17.141 -0.370 -35.760 1.00 93.94 139 LEU A N 1
ATOM 1092 C CA . LEU A 1 139 ? 17.163 0.784 -36.654 1.00 93.94 139 LEU A CA 1
ATOM 1093 C C . LEU A 1 139 ? 17.005 0.283 -38.091 1.00 93.94 139 LEU A C 1
ATOM 1095 O O . LEU A 1 139 ? 17.811 -0.524 -38.558 1.00 93.94 139 LEU A O 1
ATOM 1099 N N . HIS A 1 140 ? 15.973 0.750 -38.784 1.00 93.75 140 HIS A N 1
ATOM 1100 C CA . HIS A 1 140 ? 15.754 0.471 -40.198 1.00 93.75 140 HIS A CA 1
ATOM 1101 C C . HIS A 1 140 ? 16.266 1.652 -41.020 1.00 93.75 140 HIS A C 1
ATOM 1103 O O . HIS A 1 140 ? 15.790 2.770 -40.842 1.00 93.75 140 HIS A O 1
ATOM 1109 N N . ILE A 1 141 ? 17.216 1.405 -41.921 1.00 95.44 141 ILE A N 1
ATOM 1110 C CA . ILE A 1 141 ? 17.763 2.406 -42.841 1.00 95.44 141 ILE A CA 1
ATOM 1111 C C . ILE A 1 141 ? 17.385 2.016 -44.266 1.00 95.44 141 ILE A C 1
ATOM 1113 O O . ILE A 1 141 ? 17.841 1.000 -44.788 1.00 95.44 141 ILE A O 1
ATOM 1117 N N . PHE A 1 142 ? 16.539 2.826 -44.884 1.00 93.44 142 PHE A N 1
ATOM 1118 C CA . PHE A 1 142 ? 16.088 2.707 -46.264 1.00 93.44 142 PHE A CA 1
ATOM 1119 C C . PHE A 1 142 ? 16.955 3.588 -47.168 1.00 93.44 142 PHE A C 1
ATOM 1121 O O . PHE A 1 142 ? 17.647 4.490 -46.694 1.00 93.44 142 PHE A O 1
ATOM 1128 N N . VAL A 1 143 ? 16.881 3.368 -48.479 1.00 90.12 143 VAL A N 1
ATOM 1129 C CA . VAL A 1 143 ? 17.286 4.372 -49.472 1.00 90.12 143 VAL A CA 1
ATOM 1130 C C . VAL A 1 143 ? 16.049 4.759 -50.266 1.00 90.12 143 VAL A C 1
ATOM 1132 O O . VAL A 1 143 ? 15.441 3.899 -50.906 1.00 90.12 143 VAL A O 1
ATOM 1135 N N . ASP A 1 144 ? 15.691 6.040 -50.242 1.00 87.50 144 ASP A N 1
ATOM 1136 C CA . ASP A 1 144 ? 14.651 6.571 -51.119 1.00 87.50 144 ASP A CA 1
ATOM 1137 C C . ASP A 1 144 ? 15.093 6.410 -52.580 1.00 87.50 144 ASP A C 1
ATOM 1139 O O . ASP A 1 144 ? 16.156 6.881 -52.981 1.00 87.50 144 ASP A O 1
ATOM 1143 N N . LEU A 1 145 ? 14.275 5.749 -53.397 1.00 84.56 145 LEU A N 1
ATOM 1144 C CA . LEU A 1 145 ? 14.594 5.499 -54.801 1.00 84.56 145 LEU A CA 1
ATOM 1145 C C . LEU A 1 145 ? 14.509 6.767 -55.669 1.00 84.56 145 LEU A C 1
ATOM 1147 O O . LEU A 1 145 ? 15.086 6.778 -56.758 1.00 84.56 145 LEU A O 1
ATOM 1151 N N . HIS A 1 146 ? 13.847 7.827 -55.192 1.00 79.62 146 HIS A N 1
ATOM 1152 C CA . HIS A 1 146 ? 13.675 9.095 -55.903 1.00 79.62 146 HIS A CA 1
ATOM 1153 C C . HIS A 1 146 ? 14.875 10.040 -55.735 1.00 79.62 146 HIS A C 1
ATOM 1155 O O . HIS A 1 146 ? 15.471 10.459 -56.729 1.00 79.62 146 HIS A O 1
ATOM 1161 N N . SER A 1 147 ? 15.264 10.344 -54.497 1.00 81.31 147 SER A N 1
ATOM 1162 C CA . SER A 1 147 ? 16.409 11.206 -54.169 1.00 81.31 147 SER A CA 1
ATOM 1163 C C . SER A 1 147 ? 17.726 10.442 -53.988 1.00 81.31 147 SER A C 1
ATOM 1165 O O . SER A 1 147 ? 18.799 11.044 -54.023 1.00 81.31 147 SER A O 1
ATOM 1167 N N . GLY A 1 148 ? 17.679 9.126 -53.761 1.00 82.38 148 GLY A N 1
ATOM 1168 C CA . GLY A 1 148 ? 18.831 8.293 -53.404 1.00 82.38 148 GLY A CA 1
ATOM 1169 C C . GLY A 1 148 ? 19.378 8.535 -51.992 1.00 82.38 148 GLY A C 1
ATOM 1170 O O . GLY A 1 148 ? 20.461 8.035 -51.671 1.00 82.38 148 GLY A O 1
ATOM 1171 N N . MET A 1 149 ? 18.688 9.323 -51.164 1.00 87.06 149 MET A N 1
ATOM 1172 C CA . MET A 1 149 ? 19.080 9.636 -49.786 1.00 87.06 149 MET A CA 1
ATOM 1173 C C . MET A 1 149 ? 18.722 8.481 -48.841 1.00 87.06 149 MET A C 1
ATOM 1175 O O . MET A 1 149 ? 17.794 7.716 -49.101 1.00 87.06 149 MET A O 1
ATOM 1179 N N . PHE A 1 150 ? 19.465 8.342 -47.744 1.00 91.81 150 PHE A N 1
ATOM 1180 C CA . PHE A 1 150 ? 19.085 7.448 -46.653 1.00 91.81 150 PHE A CA 1
ATOM 1181 C C . PHE A 1 150 ? 17.899 8.029 -45.886 1.00 91.81 150 PHE A C 1
ATOM 1183 O O . PHE A 1 150 ? 17.929 9.212 -45.554 1.00 91.81 150 PHE A O 1
ATOM 1190 N N . GLN A 1 151 ? 16.921 7.183 -45.572 1.00 92.00 151 GLN A N 1
ATOM 1191 C CA . GLN A 1 151 ? 15.810 7.481 -44.665 1.00 92.00 151 GLN A CA 1
ATOM 1192 C C . GLN A 1 151 ? 15.830 6.488 -43.502 1.00 92.00 151 GLN A C 1
ATOM 1194 O O . GLN A 1 151 ? 16.248 5.341 -43.690 1.00 92.00 151 GLN A O 1
ATOM 1199 N N . LEU A 1 152 ? 15.401 6.892 -42.309 1.00 94.06 152 LEU A N 1
ATOM 1200 C CA . LEU A 1 152 ? 15.503 6.090 -41.094 1.00 94.06 152 LEU A CA 1
ATOM 1201 C C . LEU A 1 152 ? 14.168 5.932 -40.362 1.00 94.06 152 LEU A C 1
ATOM 1203 O O . LEU A 1 152 ? 13.347 6.837 -40.282 1.00 94.06 152 LEU A O 1
ATOM 1207 N N . MET A 1 153 ? 13.982 4.754 -39.769 1.00 92.62 153 MET A N 1
ATOM 1208 C CA . MET A 1 153 ? 12.863 4.456 -38.882 1.00 92.62 153 MET A CA 1
ATOM 1209 C C . MET A 1 153 ? 13.356 3.667 -37.668 1.00 92.62 153 MET A C 1
ATOM 1211 O O . MET A 1 153 ? 14.054 2.658 -37.796 1.00 92.62 153 MET A O 1
ATOM 1215 N N . LEU A 1 154 ? 12.969 4.139 -36.486 1.00 91.62 154 LEU A N 1
ATOM 1216 C CA . LEU A 1 154 ? 13.126 3.474 -35.197 1.00 91.62 154 LEU A CA 1
ATOM 1217 C C . LEU A 1 154 ? 11.840 3.717 -34.401 1.00 91.62 154 LEU A C 1
ATOM 1219 O O . LEU A 1 154 ? 11.260 4.800 -34.470 1.00 91.62 154 LEU A O 1
ATOM 1223 N N . TYR A 1 155 ? 11.362 2.722 -33.658 1.00 87.56 155 TYR A N 1
ATOM 1224 C CA . TYR A 1 155 ? 10.076 2.843 -32.979 1.00 87.56 155 TYR A CA 1
ATOM 1225 C C . TYR A 1 155 ? 10.181 3.654 -31.676 1.00 87.56 155 TYR A C 1
ATOM 1227 O O . TYR A 1 155 ? 10.946 3.312 -30.776 1.00 87.56 155 TYR A O 1
ATOM 1235 N N . GLY A 1 156 ? 9.349 4.691 -31.543 1.00 84.62 156 GLY A N 1
ATOM 1236 C CA . GLY A 1 156 ? 9.162 5.436 -30.290 1.00 84.62 156 GLY A CA 1
ATOM 1237 C C . GLY A 1 156 ? 10.208 6.512 -29.978 1.00 84.62 156 GLY A C 1
ATOM 1238 O O . GLY A 1 156 ? 10.161 7.074 -28.885 1.00 84.62 156 GLY A O 1
ATOM 1239 N N . ILE A 1 157 ? 11.123 6.802 -30.905 1.00 90.06 157 ILE A N 1
ATOM 1240 C CA . ILE A 1 157 ? 11.959 8.011 -30.880 1.00 90.06 157 ILE A CA 1
ATOM 1241 C C . ILE A 1 157 ? 11.194 9.192 -31.502 1.00 90.06 157 ILE A C 1
ATOM 1243 O O . ILE A 1 157 ? 10.230 8.995 -32.244 1.00 90.06 157 ILE A O 1
ATOM 1247 N N . ASP A 1 158 ? 11.594 10.419 -31.185 1.00 91.06 158 ASP A N 1
ATOM 1248 C CA . ASP A 1 158 ? 11.079 11.629 -31.818 1.00 91.06 158 ASP A CA 1
ATOM 1249 C C . ASP A 1 158 ? 11.604 11.809 -33.255 1.00 91.06 158 ASP A C 1
ATOM 1251 O O . ASP A 1 158 ? 12.734 11.443 -33.586 1.00 91.06 158 ASP A O 1
ATOM 1255 N N . GLN A 1 159 ? 10.771 12.409 -34.112 1.00 91.19 159 GLN A N 1
ATOM 1256 C CA . GLN A 1 159 ? 11.109 12.629 -35.521 1.00 91.19 159 GLN A CA 1
ATOM 1257 C C . GLN A 1 159 ? 12.299 13.583 -35.689 1.00 91.19 159 GLN A C 1
ATOM 1259 O O . GLN A 1 159 ? 13.120 13.364 -36.567 1.00 91.19 159 GLN A O 1
ATOM 1264 N N . GLN A 1 160 ? 12.444 14.596 -34.828 1.00 93.44 160 GLN A N 1
ATOM 1265 C CA . GLN A 1 160 ? 13.522 15.581 -34.954 1.00 93.44 160 GLN A CA 1
ATOM 1266 C C . GLN A 1 160 ? 14.910 14.945 -34.769 1.00 93.44 160 GLN A C 1
ATOM 1268 O O . GLN A 1 160 ? 15.823 15.222 -35.547 1.00 93.44 160 GLN A O 1
ATOM 1273 N N . THR A 1 161 ? 15.068 14.050 -33.788 1.00 92.56 161 THR A N 1
ATOM 1274 C CA . THR A 1 161 ? 16.308 13.282 -33.620 1.00 92.56 161 THR A CA 1
ATOM 1275 C C . THR A 1 161 ? 16.543 12.340 -34.802 1.00 92.56 161 THR A C 1
ATOM 1277 O O . THR A 1 161 ? 17.688 12.200 -35.226 1.00 92.56 161 THR A O 1
ATOM 1280 N N . LEU A 1 162 ? 15.498 11.736 -35.386 1.00 93.44 162 LEU A N 1
ATOM 1281 C CA . LEU A 1 162 ? 15.651 10.976 -36.635 1.00 93.44 162 LEU A CA 1
ATOM 1282 C C . LEU A 1 162 ? 16.124 11.870 -37.789 1.00 93.44 162 LEU A C 1
ATOM 1284 O O . LEU A 1 162 ? 17.101 11.506 -38.433 1.00 93.44 162 LEU A O 1
ATOM 1288 N N . ASP A 1 163 ? 15.522 13.039 -38.008 1.00 93.50 163 ASP A N 1
ATOM 1289 C CA . ASP A 1 163 ? 15.875 13.964 -39.095 1.00 93.50 163 ASP A CA 1
ATOM 1290 C C . ASP A 1 163 ? 17.351 14.415 -39.015 1.00 93.50 163 ASP A C 1
ATOM 1292 O O . ASP A 1 163 ? 18.063 14.444 -40.025 1.00 93.50 163 ASP A O 1
ATOM 1296 N N . ASP A 1 164 ? 17.856 14.718 -37.810 1.00 94.44 164 ASP A N 1
ATOM 1297 C CA . ASP A 1 164 ? 19.274 15.043 -37.597 1.00 94.44 164 ASP A CA 1
ATOM 1298 C C . ASP A 1 164 ? 20.198 13.815 -37.771 1.00 94.44 164 ASP A C 1
ATOM 1300 O O . ASP A 1 164 ? 21.331 13.960 -38.253 1.00 94.44 164 ASP A O 1
ATOM 1304 N N . VAL A 1 165 ? 19.725 12.597 -37.472 1.00 94.25 165 VAL A N 1
ATOM 1305 C CA . VAL A 1 165 ? 20.423 11.342 -37.811 1.00 94.25 165 VAL A CA 1
ATOM 1306 C C . VAL A 1 165 ? 20.471 11.139 -39.334 1.00 94.25 165 VAL A C 1
ATOM 1308 O O . VAL A 1 165 ? 21.560 10.900 -39.866 1.00 94.25 165 VAL A O 1
ATOM 1311 N N . GLU A 1 166 ? 19.348 11.291 -40.053 1.00 93.19 166 GLU A N 1
ATOM 1312 C CA . GLU A 1 166 ? 19.272 11.157 -41.519 1.00 93.19 166 GLU A CA 1
ATOM 1313 C C . GLU A 1 166 ? 20.260 12.102 -42.195 1.00 93.19 166 GLU A C 1
ATOM 1315 O O . GLU A 1 166 ? 21.105 11.686 -42.990 1.00 93.19 166 GLU A O 1
ATOM 1320 N N . LYS A 1 167 ? 20.183 13.385 -41.846 1.00 91.38 167 LYS A N 1
ATOM 1321 C CA . LYS A 1 167 ? 21.033 14.458 -42.361 1.00 91.38 167 LYS A CA 1
ATOM 1322 C C . LYS A 1 167 ? 22.514 14.183 -42.108 1.00 91.38 167 LYS A C 1
ATOM 1324 O O . LYS A 1 167 ? 23.330 14.324 -43.015 1.00 91.38 167 LYS A O 1
ATOM 1329 N N . SER A 1 168 ? 22.866 13.729 -40.905 1.00 93.12 168 SER A N 1
ATOM 1330 C CA . SER A 1 168 ? 24.252 13.425 -40.542 1.00 93.12 168 SER A CA 1
ATOM 1331 C C . SER A 1 168 ? 24.827 12.239 -41.333 1.00 93.12 168 SER A C 1
ATOM 1333 O O . SER A 1 168 ? 25.946 12.331 -41.837 1.00 93.12 168 SER A O 1
ATOM 1335 N N . ILE A 1 169 ? 24.061 11.156 -41.515 1.00 92.38 169 ILE A N 1
ATOM 1336 C CA . ILE A 1 169 ? 24.485 9.978 -42.300 1.00 92.38 169 ILE A CA 1
ATOM 1337 C C . ILE A 1 169 ? 24.528 10.296 -43.805 1.00 92.38 169 ILE A C 1
ATOM 1339 O O . ILE A 1 169 ? 25.400 9.799 -44.519 1.00 92.38 169 ILE A O 1
ATOM 1343 N N . ASN A 1 170 ? 23.611 11.136 -44.295 1.00 90.19 170 ASN A N 1
ATOM 1344 C CA . ASN A 1 170 ? 23.596 11.587 -45.687 1.00 90.19 170 ASN A CA 1
ATOM 1345 C C . ASN A 1 170 ? 24.717 12.583 -46.026 1.00 90.19 170 ASN A C 1
ATOM 1347 O O . ASN A 1 170 ? 25.092 12.677 -47.195 1.00 90.19 170 ASN A O 1
ATOM 1351 N N . ASP A 1 171 ? 25.278 13.297 -45.049 1.00 88.00 171 ASP A N 1
ATOM 1352 C CA . ASP A 1 171 ? 26.542 14.027 -45.202 1.00 88.00 171 ASP A CA 1
ATOM 1353 C C . ASP A 1 171 ? 27.731 13.051 -45.297 1.00 88.00 171 ASP A C 1
ATOM 1355 O O . ASP A 1 171 ? 28.469 13.059 -46.286 1.00 88.00 171 ASP A O 1
ATOM 1359 N N . ASP A 1 172 ? 27.910 12.214 -44.267 1.00 87.94 172 ASP A N 1
ATOM 1360 C CA . ASP A 1 172 ? 28.993 11.231 -44.141 1.00 87.94 172 ASP A CA 1
ATOM 1361 C C . ASP A 1 172 ? 28.495 9.959 -43.440 1.00 87.94 172 ASP A C 1
ATOM 1363 O O . ASP A 1 172 ? 28.169 9.947 -42.251 1.00 87.94 172 ASP A O 1
ATOM 1367 N N . MET A 1 173 ? 28.528 8.852 -44.180 1.00 89.56 173 MET A N 1
ATOM 1368 C CA . MET A 1 173 ? 28.060 7.538 -43.740 1.00 89.56 173 MET A CA 1
ATOM 1369 C C . MET A 1 173 ? 28.775 7.014 -42.490 1.00 89.56 173 MET A C 1
ATOM 1371 O O . MET A 1 173 ? 28.204 6.193 -41.777 1.00 89.56 173 MET A O 1
ATOM 1375 N N . LYS A 1 174 ? 29.989 7.486 -42.171 1.00 92.25 174 LYS A N 1
ATOM 1376 C CA . LYS A 1 174 ? 30.704 7.091 -40.943 1.00 92.25 174 LYS A CA 1
ATOM 1377 C C . LYS A 1 174 ? 30.071 7.662 -39.673 1.00 92.25 174 LYS A C 1
ATOM 1379 O O . LYS A 1 174 ? 30.256 7.090 -38.598 1.00 92.25 174 LYS A O 1
ATOM 1384 N N . ARG A 1 175 ? 29.273 8.731 -39.779 1.00 93.62 175 ARG A N 1
ATOM 1385 C CA . ARG A 1 175 ? 28.578 9.353 -38.639 1.00 93.62 175 ARG A CA 1
ATOM 1386 C C . ARG A 1 175 ? 27.458 8.483 -38.050 1.00 93.62 175 ARG A C 1
ATOM 1388 O O . ARG A 1 175 ? 26.969 8.802 -36.971 1.00 93.62 175 ARG A O 1
ATOM 1395 N N . ILE A 1 176 ? 27.106 7.353 -38.678 1.00 93.94 176 ILE A N 1
ATOM 1396 C CA . ILE A 1 176 ? 26.227 6.332 -38.078 1.00 93.94 176 ILE A CA 1
ATOM 1397 C C . ILE A 1 176 ? 26.762 5.815 -36.731 1.00 93.94 176 ILE A C 1
ATOM 1399 O O . ILE A 1 176 ? 25.977 5.547 -35.829 1.00 93.94 176 ILE A O 1
ATOM 1403 N N . ILE A 1 177 ? 28.084 5.698 -36.565 1.00 94.12 177 ILE A N 1
ATOM 1404 C CA . ILE A 1 177 ? 28.696 5.067 -35.385 1.00 94.12 177 ILE A CA 1
ATOM 1405 C C . ILE A 1 177 ? 28.415 5.831 -34.073 1.00 94.12 177 ILE A C 1
ATOM 1407 O O . ILE A 1 177 ? 27.846 5.217 -33.168 1.00 94.12 177 ILE A O 1
ATOM 1411 N N . PRO A 1 178 ? 28.722 7.140 -33.934 1.00 93.88 178 PRO A N 1
ATOM 1412 C CA . PRO A 1 178 ? 28.377 7.884 -32.719 1.00 93.88 178 PRO A CA 1
ATOM 1413 C C . PRO A 1 178 ? 26.861 7.951 -32.476 1.00 93.88 178 PRO A C 1
ATOM 1415 O O . PRO A 1 178 ? 26.427 7.879 -31.327 1.00 93.88 178 PRO A O 1
ATOM 1418 N N . TRP A 1 179 ? 26.042 8.000 -33.535 1.00 94.62 179 TRP A N 1
ATOM 1419 C CA . TRP A 1 179 ? 24.586 7.923 -33.394 1.00 94.62 179 TRP A CA 1
ATOM 1420 C C . TRP A 1 179 ? 24.123 6.577 -32.826 1.00 94.62 179 TRP A C 1
ATOM 1422 O O . TRP A 1 179 ? 23.314 6.569 -31.905 1.00 94.62 179 TRP A O 1
ATOM 1432 N N . LEU A 1 180 ? 24.666 5.443 -33.283 1.00 93.31 180 LEU A N 1
ATOM 1433 C CA . LEU A 1 180 ? 24.367 4.129 -32.698 1.00 93.31 180 LEU A CA 1
ATOM 1434 C C . LEU A 1 180 ? 24.787 4.048 -31.221 1.00 93.31 180 LEU A C 1
ATOM 1436 O O . LEU A 1 180 ? 24.052 3.477 -30.416 1.00 93.31 180 LEU A O 1
ATOM 1440 N N . GLN A 1 181 ? 25.913 4.660 -30.837 1.00 91.31 181 GLN A N 1
ATOM 1441 C CA . GLN A 1 181 ? 26.325 4.740 -29.430 1.00 91.31 181 GLN A CA 1
ATOM 1442 C C . GLN A 1 181 ? 25.333 5.556 -28.581 1.00 91.31 181 GLN A C 1
ATOM 1444 O O . GLN A 1 181 ? 24.972 5.123 -27.489 1.00 91.31 181 GLN A O 1
ATOM 1449 N N . GLN A 1 182 ? 24.828 6.687 -29.084 1.00 92.56 182 GLN A N 1
ATOM 1450 C CA . GLN A 1 182 ? 23.808 7.489 -28.395 1.00 92.56 182 GLN A CA 1
ATOM 1451 C C . GLN A 1 182 ? 22.450 6.764 -28.316 1.00 92.56 182 GLN A C 1
ATOM 1453 O O . GLN A 1 182 ? 21.853 6.670 -27.240 1.00 92.56 182 GLN A O 1
ATOM 1458 N N . LEU A 1 183 ? 21.987 6.194 -29.434 1.00 93.12 183 LEU A N 1
ATOM 1459 C CA . LEU A 1 183 ? 20.735 5.432 -29.525 1.00 93.12 183 LEU A CA 1
ATOM 1460 C C . LEU A 1 183 ? 20.746 4.186 -28.628 1.00 93.12 183 LEU A C 1
ATOM 1462 O O . LEU A 1 183 ? 19.701 3.808 -28.098 1.00 93.12 183 LEU A O 1
ATOM 1466 N N . LYS A 1 184 ? 21.918 3.579 -28.396 1.00 92.56 184 LYS A N 1
ATOM 1467 C CA . LYS A 1 184 ? 22.095 2.472 -27.449 1.00 92.56 184 LYS A CA 1
ATOM 1468 C C . LYS A 1 184 ? 21.722 2.864 -26.022 1.00 92.56 184 LYS A C 1
ATOM 1470 O O . LYS A 1 184 ? 20.909 2.178 -25.406 1.00 92.56 184 LYS A O 1
ATOM 1475 N N . PHE A 1 185 ? 22.270 3.960 -25.495 1.00 93.75 185 PHE A N 1
ATOM 1476 C CA . PHE A 1 185 ? 21.934 4.412 -24.139 1.00 93.75 185 PHE A CA 1
ATOM 1477 C C . PHE A 1 185 ? 20.467 4.845 -24.025 1.00 93.75 185 PHE A C 1
ATOM 1479 O O . PHE A 1 185 ? 19.818 4.531 -23.026 1.00 93.75 185 PHE A O 1
ATOM 1486 N N . TRP A 1 186 ? 19.916 5.474 -25.070 1.00 92.50 186 TRP A N 1
ATOM 1487 C CA . TRP A 1 186 ? 18.492 5.813 -25.138 1.00 92.50 186 TRP A CA 1
ATOM 1488 C C . TRP A 1 186 ? 17.599 4.559 -25.091 1.00 92.50 186 TRP A C 1
ATOM 1490 O O . TRP A 1 186 ? 16.732 4.465 -24.222 1.00 92.50 186 TRP A O 1
ATOM 1500 N N . LEU A 1 187 ? 17.847 3.538 -25.925 1.00 92.06 187 LEU A N 1
ATOM 1501 C CA . LEU A 1 187 ? 17.128 2.256 -25.843 1.00 92.06 187 LEU A CA 1
ATOM 1502 C C . LEU A 1 187 ? 17.333 1.575 -24.482 1.00 92.06 187 LEU A C 1
ATOM 1504 O O . LEU A 1 187 ? 16.389 1.006 -23.938 1.00 92.06 187 LEU A O 1
ATOM 1508 N N . GLY A 1 188 ? 18.526 1.682 -23.890 1.00 92.44 188 GLY A N 1
ATOM 1509 C CA . GLY A 1 188 ? 18.812 1.207 -22.537 1.00 92.44 188 GLY A CA 1
ATOM 1510 C C . GLY A 1 188 ? 17.882 1.826 -21.487 1.00 92.44 188 GLY A C 1
ATOM 1511 O O . GLY A 1 188 ? 17.302 1.098 -20.675 1.00 92.44 188 GLY A O 1
ATOM 1512 N N . GLN A 1 189 ? 17.658 3.142 -21.556 1.00 92.38 189 GLN A N 1
ATOM 1513 C CA . GLN A 1 189 ? 16.671 3.848 -20.732 1.00 92.38 189 GLN A CA 1
ATOM 1514 C C . GLN A 1 189 ? 15.231 3.420 -21.055 1.00 92.38 189 GLN A C 1
ATOM 1516 O O . GLN A 1 189 ? 14.447 3.220 -20.125 1.00 92.38 189 GLN A O 1
ATOM 1521 N N . GLN A 1 190 ? 14.864 3.237 -22.331 1.00 90.88 190 GLN A N 1
ATOM 1522 C CA . GLN A 1 190 ? 13.510 2.795 -22.706 1.00 90.88 190 GLN A CA 1
ATOM 1523 C C . GLN A 1 190 ? 13.199 1.375 -22.210 1.00 90.88 190 GLN A C 1
ATOM 1525 O O . GLN A 1 190 ? 12.110 1.147 -21.681 1.00 90.88 190 GLN A O 1
ATOM 1530 N N . ARG A 1 191 ? 14.159 0.440 -22.272 1.00 90.88 191 ARG A N 1
ATOM 1531 C CA . ARG A 1 191 ? 14.044 -0.897 -21.658 1.00 90.88 191 ARG A CA 1
ATOM 1532 C C . ARG A 1 191 ? 13.762 -0.797 -20.165 1.00 90.88 191 ARG A C 1
ATOM 1534 O O . ARG A 1 191 ? 12.837 -1.444 -19.671 1.00 90.88 191 ARG A O 1
ATOM 1541 N N . CYS A 1 192 ? 14.493 0.054 -19.445 1.00 93.44 192 CYS A N 1
ATOM 1542 C CA . CYS A 1 192 ? 14.258 0.293 -18.022 1.00 93.44 192 CYS A CA 1
ATOM 1543 C C . CYS A 1 192 ? 12.852 0.861 -17.754 1.00 93.44 192 CYS A C 1
ATOM 1545 O O . CYS A 1 192 ? 12.109 0.275 -16.967 1.00 93.44 192 CYS A O 1
ATOM 1547 N N . LYS A 1 193 ? 12.445 1.926 -18.463 1.00 92.56 193 LYS A N 1
ATOM 1548 C CA . LYS A 1 193 ? 11.106 2.546 -18.360 1.00 92.56 193 LYS A CA 1
ATOM 1549 C C . LYS A 1 193 ? 9.973 1.550 -18.651 1.00 92.56 193 LYS A C 1
ATOM 1551 O O . LYS A 1 193 ? 9.010 1.465 -17.893 1.00 92.56 193 LYS A O 1
ATOM 1556 N N . GLN A 1 194 ? 10.093 0.752 -19.713 1.00 90.50 194 GLN A N 1
ATOM 1557 C CA . GLN A 1 194 ? 9.094 -0.255 -20.087 1.00 90.50 194 GLN A CA 1
ATOM 1558 C C . GLN A 1 194 ? 9.040 -1.420 -19.084 1.00 90.50 194 GLN A C 1
ATOM 1560 O O . GLN A 1 194 ? 7.960 -1.958 -18.841 1.00 90.50 194 GLN A O 1
ATOM 1565 N N . SER A 1 195 ? 10.164 -1.785 -18.458 1.00 91.81 195 SER A N 1
ATOM 1566 C CA . SER A 1 195 ? 10.222 -2.878 -17.471 1.00 91.81 195 SER A CA 1
ATOM 1567 C C . SER A 1 195 ? 9.540 -2.535 -16.142 1.00 91.81 195 SER A C 1
ATOM 1569 O O . SER A 1 195 ? 9.016 -3.424 -15.475 1.00 91.81 195 SER A O 1
ATOM 1571 N N . ILE A 1 196 ? 9.496 -1.251 -15.776 1.00 92.75 196 ILE A N 1
ATOM 1572 C CA . ILE A 1 196 ? 8.845 -0.758 -14.548 1.00 92.75 196 ILE A CA 1
ATOM 1573 C C . ILE A 1 196 ? 7.430 -0.201 -14.777 1.00 92.75 196 ILE A C 1
ATOM 1575 O O . ILE A 1 196 ? 6.760 0.163 -13.817 1.00 92.75 196 ILE A O 1
ATOM 1579 N N . LYS A 1 197 ? 6.946 -0.157 -16.026 1.00 90.19 197 LYS A N 1
ATOM 1580 C CA . LYS A 1 197 ? 5.687 0.499 -16.445 1.00 90.19 197 LYS A CA 1
ATOM 1581 C C . LYS A 1 197 ? 4.422 0.051 -15.697 1.00 90.19 197 LYS A C 1
ATOM 1583 O O . LYS A 1 197 ? 3.443 0.789 -15.651 1.00 90.19 197 LYS A O 1
ATOM 1588 N N . HIS A 1 198 ? 4.433 -1.155 -15.133 1.00 88.00 198 HIS A N 1
ATOM 1589 C CA . HIS A 1 198 ? 3.322 -1.729 -14.363 1.00 88.00 198 HIS A CA 1
ATOM 1590 C C . HIS A 1 198 ? 3.621 -1.845 -12.856 1.00 88.00 198 HIS A C 1
ATOM 1592 O O . HIS A 1 198 ? 2.852 -2.458 -12.119 1.00 88.00 198 HIS A O 1
ATOM 1598 N N . LEU A 1 199 ? 4.732 -1.263 -12.397 1.00 88.88 199 LEU A N 1
ATOM 1599 C CA . LEU A 1 199 ? 5.148 -1.194 -10.997 1.00 88.88 199 LEU A CA 1
ATOM 1600 C C . LEU A 1 199 ? 4.857 0.217 -10.444 1.00 88.88 199 LEU A C 1
ATOM 1602 O O . LEU A 1 199 ? 4.850 1.180 -11.213 1.00 88.88 199 LEU A O 1
ATOM 1606 N N . PRO A 1 200 ? 4.626 0.385 -9.128 1.00 86.06 200 PRO A N 1
ATOM 1607 C CA . PRO A 1 200 ? 4.291 1.677 -8.523 1.00 86.06 200 PRO A CA 1
ATOM 1608 C C . PRO A 1 200 ? 5.537 2.565 -8.388 1.00 86.06 200 PRO A C 1
ATOM 1610 O O . PRO A 1 200 ? 6.101 2.761 -7.310 1.00 86.06 200 PRO A O 1
ATOM 1613 N N . THR A 1 201 ? 5.983 3.084 -9.529 1.00 92.06 201 THR A N 1
ATOM 1614 C CA . THR A 1 201 ? 7.206 3.872 -9.675 1.00 92.06 201 THR A CA 1
ATOM 1615 C C . THR A 1 201 ? 7.028 5.008 -10.677 1.00 92.06 201 THR A C 1
ATOM 1617 O O . THR A 1 201 ? 6.174 4.932 -11.558 1.00 92.06 201 THR A O 1
ATOM 1620 N N . VAL A 1 202 ? 7.843 6.058 -10.556 1.00 93.25 202 VAL A N 1
ATOM 1621 C CA . VAL A 1 202 ? 7.929 7.152 -11.538 1.00 93.25 202 VAL A CA 1
ATOM 1622 C C . VAL A 1 202 ? 9.385 7.329 -11.954 1.00 93.25 202 VAL A C 1
ATOM 1624 O O . VAL A 1 202 ? 10.251 7.528 -11.102 1.00 93.25 202 VAL A O 1
ATOM 1627 N N . SER A 1 203 ? 9.661 7.259 -13.256 1.00 94.50 203 SER A N 1
ATOM 1628 C CA . SER A 1 203 ? 10.998 7.474 -13.817 1.00 94.50 203 SER A CA 1
ATOM 1629 C C . SER A 1 203 ? 11.249 8.936 -14.184 1.00 94.50 203 SER A C 1
ATOM 1631 O O . SER A 1 203 ? 10.408 9.543 -14.844 1.00 94.50 203 SER A O 1
ATOM 1633 N N . SER A 1 204 ? 12.438 9.444 -13.873 1.00 93.62 204 SER A N 1
ATOM 1634 C CA . SER A 1 204 ? 12.979 10.707 -14.382 1.00 93.62 204 SER A CA 1
ATOM 1635 C C . SER A 1 204 ? 14.439 10.527 -14.801 1.00 93.62 204 SER A C 1
ATOM 1637 O O . SER A 1 204 ? 15.169 9.729 -14.216 1.00 93.62 204 SER A O 1
ATOM 1639 N N . GLU A 1 205 ? 14.888 11.273 -15.804 1.00 90.88 205 GLU A N 1
ATOM 1640 C CA . GLU A 1 205 ? 16.298 11.302 -16.225 1.00 90.88 205 GLU A CA 1
ATOM 1641 C C . GLU A 1 205 ? 17.132 12.256 -15.358 1.00 90.88 205 GLU A C 1
ATOM 1643 O O . GLU A 1 205 ? 18.328 12.045 -15.166 1.00 90.88 205 GLU A O 1
ATOM 1648 N N . THR A 1 206 ? 16.486 13.255 -14.752 1.00 90.06 206 THR A N 1
ATOM 1649 C CA . THR A 1 206 ? 17.104 14.226 -13.843 1.00 90.06 206 THR A CA 1
ATOM 1650 C C . THR A 1 206 ? 16.427 14.215 -12.472 1.00 90.06 206 THR A C 1
ATOM 1652 O O . THR A 1 206 ? 15.231 13.947 -12.337 1.00 90.06 206 THR A O 1
ATOM 1655 N N . LEU A 1 207 ? 17.201 14.520 -11.431 1.00 90.25 207 LEU A N 1
ATOM 1656 C CA . LEU A 1 207 ? 16.714 14.731 -10.070 1.00 90.25 207 LEU A CA 1
ATOM 1657 C C . LEU A 1 207 ? 17.431 15.957 -9.502 1.00 90.25 207 LEU A C 1
ATOM 1659 O O . LEU A 1 207 ? 18.657 15.961 -9.397 1.00 90.25 207 LEU A O 1
ATOM 1663 N N . GLN A 1 208 ? 16.678 17.007 -9.176 1.00 89.94 208 GLN A N 1
ATOM 1664 C CA . GLN A 1 208 ? 17.238 18.214 -8.570 1.00 89.94 208 GLN A CA 1
ATOM 1665 C C . GLN A 1 208 ? 17.614 17.921 -7.114 1.00 89.94 208 GLN A C 1
ATOM 1667 O O . GLN A 1 208 ? 16.770 17.482 -6.333 1.00 89.94 208 GLN A O 1
ATOM 1672 N N . LEU A 1 209 ? 18.888 18.136 -6.774 1.00 89.88 209 LEU A N 1
ATOM 1673 C CA . LEU A 1 209 ? 19.449 17.836 -5.459 1.00 89.88 209 LEU A CA 1
ATOM 1674 C C . LEU A 1 209 ? 20.302 18.999 -4.948 1.00 89.88 209 LEU A C 1
ATOM 1676 O O . LEU A 1 209 ? 21.254 19.394 -5.622 1.00 89.88 209 LEU A O 1
ATOM 1680 N N . VAL A 1 210 ? 20.017 19.489 -3.737 1.00 91.69 210 VAL A N 1
ATOM 1681 C CA . VAL A 1 210 ? 20.765 20.591 -3.087 1.00 91.69 210 VAL A CA 1
ATOM 1682 C C . VAL A 1 210 ? 22.261 20.281 -3.012 1.00 91.69 210 VAL A C 1
ATOM 1684 O O . VAL A 1 210 ? 23.105 21.125 -3.300 1.00 91.69 210 VAL A O 1
ATOM 1687 N N . ASN A 1 211 ? 22.595 19.040 -2.662 1.00 92.06 211 ASN A N 1
ATOM 1688 C CA . ASN A 1 211 ? 23.960 18.565 -2.465 1.00 92.06 211 ASN A CA 1
ATOM 1689 C C . ASN A 1 211 ? 24.520 17.775 -3.663 1.00 92.06 211 ASN A C 1
ATOM 1691 O O . ASN A 1 211 ? 25.435 16.972 -3.486 1.00 92.06 211 ASN A O 1
ATOM 1695 N N . HIS A 1 212 ? 24.014 17.993 -4.888 1.00 89.06 212 HIS A N 1
ATOM 1696 C CA . HIS A 1 212 ? 24.479 17.267 -6.083 1.00 89.06 212 HIS A CA 1
ATOM 1697 C C . HIS A 1 212 ? 26.007 17.326 -6.270 1.00 89.06 212 HIS A C 1
ATOM 1699 O O . HIS A 1 212 ? 26.618 16.330 -6.636 1.00 89.06 212 HIS A O 1
ATOM 1705 N N . ALA A 1 213 ? 26.632 18.478 -6.004 1.00 89.75 213 ALA A N 1
ATOM 1706 C CA . ALA A 1 213 ? 28.073 18.678 -6.188 1.00 89.75 213 ALA A CA 1
ATOM 1707 C C . ALA A 1 213 ? 28.958 18.067 -5.080 1.00 89.75 213 ALA A C 1
ATOM 1709 O O . ALA A 1 213 ? 30.173 18.007 -5.248 1.00 89.75 213 ALA A O 1
ATOM 1710 N N . THR A 1 214 ? 28.383 17.638 -3.950 1.00 91.50 214 THR A N 1
ATOM 1711 C CA . THR A 1 214 ? 29.134 17.113 -2.790 1.00 91.50 214 THR A CA 1
ATOM 1712 C C . THR A 1 214 ? 28.774 15.673 -2.422 1.00 91.50 214 THR A C 1
ATOM 1714 O O . THR A 1 214 ? 29.561 14.996 -1.762 1.00 91.50 214 THR A O 1
ATOM 1717 N N . HIS A 1 215 ? 27.614 15.174 -2.853 1.00 93.00 215 HIS A N 1
ATOM 1718 C CA . HIS A 1 215 ? 27.168 13.802 -2.616 1.00 93.00 215 HIS A CA 1
ATOM 1719 C C . HIS A 1 215 ? 27.573 12.869 -3.780 1.00 93.00 215 HIS A C 1
ATOM 1721 O O . HIS A 1 215 ? 27.453 13.275 -4.938 1.00 93.00 215 HIS A O 1
ATOM 1727 N N . PRO A 1 216 ? 27.959 11.593 -3.540 1.00 92.69 216 PRO A N 1
ATOM 1728 C CA . PRO A 1 216 ? 28.445 10.676 -4.587 1.00 92.69 216 PRO A CA 1
ATOM 1729 C C . PRO A 1 216 ? 27.521 10.465 -5.799 1.00 92.69 216 PRO A C 1
ATOM 1731 O O . PRO A 1 216 ? 27.986 10.060 -6.859 1.00 92.69 216 PRO A O 1
ATOM 1734 N N . VAL A 1 217 ? 26.228 10.778 -5.676 1.00 92.12 217 VAL A N 1
ATOM 1735 C CA . VAL A 1 217 ? 25.251 10.768 -6.784 1.00 92.12 217 VAL A CA 1
ATOM 1736 C C . VAL A 1 217 ? 25.629 11.709 -7.943 1.00 92.12 217 VAL A C 1
ATOM 1738 O O . VAL A 1 217 ? 25.286 11.429 -9.094 1.00 92.12 217 VAL A O 1
ATOM 1741 N N . GLY A 1 218 ? 26.372 12.787 -7.662 1.00 89.44 218 GLY A N 1
ATOM 1742 C CA . GLY A 1 218 ? 26.892 13.700 -8.681 1.00 89.44 218 GLY A CA 1
ATOM 1743 C C . GLY A 1 218 ? 28.038 13.121 -9.511 1.00 89.44 218 GLY A C 1
ATOM 1744 O O . GLY A 1 218 ? 28.237 13.556 -10.640 1.00 89.44 218 GLY A O 1
ATOM 1745 N N . ASN A 1 219 ? 28.734 12.102 -8.991 1.00 92.44 219 ASN A N 1
ATOM 1746 C CA . ASN A 1 219 ? 29.826 11.410 -9.683 1.00 92.44 219 ASN A CA 1
ATOM 1747 C C . ASN A 1 219 ? 29.327 10.295 -10.621 1.00 92.44 219 ASN A C 1
ATOM 1749 O O . ASN A 1 219 ? 30.121 9.743 -11.380 1.00 92.44 219 ASN A O 1
ATOM 1753 N N . LEU A 1 220 ? 28.034 9.951 -10.568 1.00 92.38 220 LEU A N 1
ATOM 1754 C CA . LEU A 1 220 ? 27.417 9.019 -11.515 1.00 92.38 220 LEU A CA 1
ATOM 1755 C C . LEU A 1 220 ? 27.421 9.634 -12.920 1.00 92.38 220 LEU A C 1
ATOM 1757 O O . LEU A 1 220 ? 27.141 10.824 -13.085 1.00 92.38 220 LEU A O 1
ATOM 1761 N N . SER A 1 221 ? 27.657 8.809 -13.931 1.00 91.69 221 SER A N 1
ATOM 1762 C CA . SER A 1 221 ? 27.692 9.172 -15.349 1.00 91.69 221 SER A CA 1
ATOM 1763 C C . SER A 1 221 ? 26.402 9.834 -15.859 1.00 91.69 221 SER A C 1
ATOM 1765 O O . SER A 1 221 ? 25.360 9.862 -15.199 1.00 91.69 221 SER A O 1
ATOM 1767 N N . ASN A 1 222 ? 26.459 10.379 -17.076 1.00 89.81 222 ASN A N 1
ATOM 1768 C CA . ASN A 1 222 ? 25.304 11.010 -17.723 1.00 89.81 222 ASN A CA 1
ATOM 1769 C C . ASN A 1 222 ? 24.240 9.989 -18.170 1.00 89.81 222 ASN A C 1
ATOM 1771 O O . ASN A 1 222 ? 23.077 10.346 -18.338 1.00 89.81 222 ASN A O 1
ATOM 1775 N N . HIS A 1 223 ? 24.608 8.715 -18.333 1.00 94.19 223 HIS A N 1
ATOM 1776 C CA . HIS A 1 223 ? 23.704 7.650 -18.767 1.00 94.19 223 HIS A CA 1
ATOM 1777 C C . HIS A 1 223 ? 23.047 6.975 -17.559 1.00 94.19 223 HIS A C 1
ATOM 1779 O O . HIS A 1 223 ? 23.322 5.822 -17.226 1.00 94.19 223 HIS A O 1
ATOM 1785 N N . LYS A 1 224 ? 22.157 7.718 -16.896 1.00 94.88 224 LYS A N 1
ATOM 1786 C CA . LYS A 1 224 ? 21.414 7.264 -15.713 1.00 94.88 224 LYS A CA 1
ATOM 1787 C C . LYS A 1 224 ? 19.900 7.451 -15.845 1.00 94.88 224 LYS A C 1
ATOM 1789 O O . LYS A 1 224 ? 19.410 8.109 -16.763 1.00 94.88 224 LYS A O 1
ATOM 1794 N N . LEU A 1 225 ? 19.157 6.814 -14.944 1.00 96.25 225 LEU A N 1
ATOM 1795 C CA . LEU A 1 225 ? 17.710 6.939 -14.784 1.00 96.25 225 LEU A CA 1
ATOM 1796 C C . LEU A 1 225 ? 17.359 6.845 -13.293 1.00 96.25 225 LEU A C 1
ATOM 1798 O O . LEU A 1 225 ? 17.721 5.875 -12.629 1.00 96.25 225 LEU A O 1
ATOM 1802 N N . PHE A 1 226 ? 16.639 7.834 -12.771 1.00 96.00 226 PHE A N 1
ATOM 1803 C CA . PHE A 1 226 ? 16.124 7.859 -11.403 1.00 96.00 226 PHE A CA 1
ATOM 1804 C C . PHE A 1 226 ? 14.704 7.288 -11.378 1.00 96.00 226 PHE A C 1
ATOM 1806 O O . PHE A 1 226 ? 13.847 7.715 -12.148 1.00 96.00 226 PHE A O 1
ATOM 1813 N N . ILE A 1 227 ? 14.429 6.341 -10.485 1.00 95.81 227 ILE A N 1
ATOM 1814 C CA . ILE A 1 227 ? 13.139 5.651 -10.374 1.00 95.81 227 ILE A CA 1
ATOM 1815 C C . ILE A 1 227 ? 12.607 5.849 -8.954 1.00 95.81 227 ILE A C 1
ATOM 1817 O O . ILE A 1 227 ? 13.033 5.168 -8.024 1.00 95.81 227 ILE A O 1
ATOM 1821 N N . LYS A 1 228 ? 11.684 6.798 -8.779 1.00 92.94 228 LYS A N 1
ATOM 1822 C CA . LYS A 1 228 ? 11.029 7.087 -7.496 1.00 92.94 228 LYS A CA 1
ATOM 1823 C C . LYS A 1 228 ? 10.065 5.961 -7.131 1.00 92.94 228 LYS A C 1
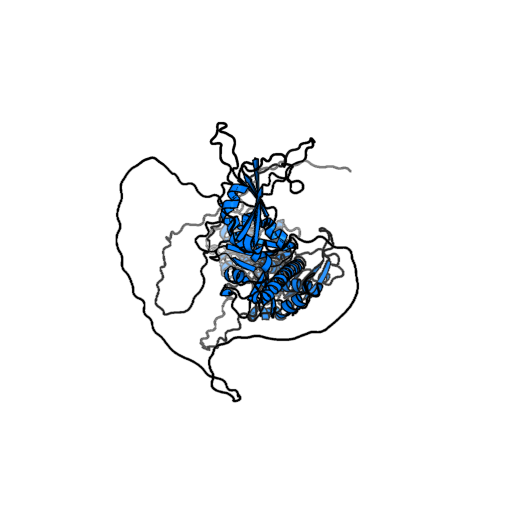ATOM 1825 O O . LYS A 1 228 ? 9.238 5.589 -7.964 1.00 92.94 228 LYS A O 1
ATOM 1830 N N . LEU A 1 229 ? 10.111 5.463 -5.896 1.00 89.12 229 LEU A N 1
ATOM 1831 C CA . LEU A 1 229 ? 9.129 4.502 -5.379 1.00 89.12 229 LEU A CA 1
ATOM 1832 C C . LEU A 1 229 ? 7.875 5.256 -4.903 1.00 89.12 229 LEU A C 1
ATOM 1834 O O . LEU A 1 229 ? 7.950 6.039 -3.959 1.00 89.12 229 LEU A O 1
ATOM 1838 N N . THR A 1 230 ? 6.699 5.049 -5.510 1.00 84.62 230 THR A N 1
ATOM 1839 C CA . THR A 1 230 ? 5.519 5.881 -5.165 1.00 84.62 230 THR A CA 1
ATOM 1840 C C . THR A 1 230 ? 4.877 5.513 -3.828 1.00 84.62 230 THR A C 1
ATOM 1842 O O . THR A 1 230 ? 4.235 6.360 -3.215 1.00 84.62 230 THR A O 1
ATOM 1845 N N . ARG A 1 231 ? 5.089 4.286 -3.329 1.00 76.44 231 ARG A N 1
ATOM 1846 C CA . ARG A 1 231 ? 4.706 3.882 -1.960 1.00 76.44 231 ARG A CA 1
ATOM 1847 C C . ARG A 1 231 ? 5.634 4.451 -0.871 1.00 76.44 231 ARG A C 1
ATOM 1849 O O . ARG A 1 231 ? 5.270 4.402 0.303 1.00 76.44 231 ARG A O 1
ATOM 1856 N N . LEU A 1 232 ? 6.816 4.953 -1.246 1.00 77.44 232 LEU A N 1
ATOM 1857 C CA . LEU A 1 232 ? 7.894 5.382 -0.346 1.00 77.44 232 LEU A CA 1
ATOM 1858 C C . LEU A 1 232 ? 8.670 6.564 -0.972 1.00 77.44 232 LEU A C 1
ATOM 1860 O O . LEU A 1 232 ? 9.782 6.379 -1.474 1.00 77.44 232 LEU A O 1
ATOM 1864 N N . PRO A 1 233 ? 8.082 7.775 -1.002 1.00 79.88 233 PRO A N 1
ATOM 1865 C CA . PRO A 1 233 ? 8.559 8.893 -1.822 1.00 79.88 233 PRO A CA 1
ATOM 1866 C C . PRO A 1 233 ? 9.954 9.428 -1.456 1.00 79.88 233 PRO A C 1
ATOM 1868 O O . PRO A 1 233 ? 10.545 10.153 -2.252 1.00 79.88 233 PRO A O 1
ATOM 1871 N N . GLN A 1 234 ? 10.495 9.071 -0.292 1.00 84.81 234 GLN A N 1
ATOM 1872 C CA . GLN A 1 234 ? 11.863 9.377 0.133 1.00 84.81 234 GLN A CA 1
ATOM 1873 C C . GLN A 1 234 ? 12.938 8.455 -0.487 1.00 84.81 234 GLN A C 1
ATOM 1875 O O . GLN A 1 234 ? 14.131 8.668 -0.261 1.00 84.81 234 GLN A O 1
ATOM 1880 N N . TYR A 1 235 ? 12.546 7.431 -1.258 1.00 88.56 235 TYR A N 1
ATOM 1881 C CA . TYR A 1 235 ? 13.462 6.445 -1.839 1.00 88.56 235 TYR A CA 1
ATOM 1882 C C . TYR A 1 235 ? 13.367 6.347 -3.365 1.00 88.56 235 TYR A C 1
ATOM 1884 O O . TYR A 1 235 ? 12.292 6.352 -3.973 1.00 88.56 235 TYR A O 1
ATOM 1892 N N . TYR A 1 236 ? 14.541 6.206 -3.973 1.00 93.56 236 TYR A N 1
ATOM 1893 C CA . TYR A 1 236 ? 14.758 6.098 -5.406 1.00 93.56 236 TYR A CA 1
ATOM 1894 C C . TYR A 1 236 ? 15.673 4.902 -5.696 1.00 93.56 236 TYR A C 1
ATOM 1896 O O . TYR A 1 236 ? 16.633 4.647 -4.970 1.00 93.56 236 TYR A O 1
ATOM 1904 N N . ILE A 1 237 ? 15.420 4.197 -6.795 1.00 95.38 237 ILE A N 1
ATOM 1905 C CA . ILE A 1 237 ? 16.406 3.313 -7.423 1.00 95.38 237 ILE A CA 1
ATOM 1906 C C . ILE A 1 237 ? 17.056 4.110 -8.552 1.00 95.38 237 ILE A C 1
ATOM 1908 O O . ILE A 1 237 ? 16.357 4.644 -9.410 1.00 95.38 237 ILE A O 1
ATOM 1912 N N . VAL A 1 238 ? 18.381 4.214 -8.557 1.00 96.25 238 VAL A N 1
ATOM 1913 C CA . VAL A 1 238 ? 19.133 4.800 -9.672 1.00 96.25 238 VAL A CA 1
ATOM 1914 C C . VAL A 1 238 ? 19.692 3.662 -10.512 1.00 96.25 238 VAL A C 1
ATOM 1916 O O . VAL A 1 238 ? 20.367 2.775 -9.988 1.00 96.25 238 VAL A O 1
ATOM 1919 N N . VAL A 1 239 ? 19.396 3.683 -11.806 1.00 96.44 239 VAL A N 1
ATOM 1920 C CA . VAL A 1 239 ? 19.984 2.777 -12.795 1.00 96.44 239 VAL A CA 1
ATOM 1921 C C . VAL A 1 239 ? 21.039 3.554 -13.556 1.00 96.44 239 VAL A C 1
ATOM 1923 O O . VAL A 1 239 ? 20.724 4.576 -14.159 1.00 96.44 239 VAL A O 1
ATOM 1926 N N . GLU A 1 240 ? 22.271 3.072 -13.539 1.00 95.56 240 GLU A N 1
ATOM 1927 C CA . GLU A 1 240 ? 23.384 3.615 -14.307 1.00 95.56 240 GLU A CA 1
ATOM 1928 C C . GLU A 1 240 ? 23.784 2.623 -15.403 1.00 95.56 240 GLU A C 1
ATOM 1930 O O . GLU A 1 240 ? 23.794 1.412 -15.174 1.00 95.56 240 GLU A O 1
ATOM 1935 N N . MET A 1 241 ? 24.078 3.126 -16.600 1.00 95.06 241 MET A N 1
ATOM 1936 C CA . MET A 1 241 ? 24.372 2.326 -17.789 1.00 95.06 241 MET A CA 1
ATOM 1937 C C . MET A 1 241 ? 25.790 2.604 -18.281 1.00 95.06 241 MET A C 1
ATOM 1939 O O . MET A 1 241 ? 26.160 3.752 -18.520 1.00 95.06 241 MET A O 1
ATOM 1943 N N . PHE A 1 242 ? 26.562 1.540 -18.485 1.00 93.88 242 PHE A N 1
ATOM 1944 C CA . PHE A 1 242 ? 27.938 1.590 -18.973 1.00 93.88 242 PHE A CA 1
ATOM 1945 C C . PHE A 1 242 ? 28.061 0.853 -20.308 1.00 93.88 242 PHE A C 1
ATOM 1947 O O . PHE A 1 242 ? 27.373 -0.142 -20.543 1.00 93.88 242 PHE A O 1
ATOM 1954 N N . ASP A 1 243 ? 28.955 1.330 -21.177 1.00 92.19 243 ASP A N 1
ATOM 1955 C CA . ASP A 1 243 ? 29.318 0.601 -22.394 1.00 92.19 243 ASP A CA 1
ATOM 1956 C C . ASP A 1 243 ? 30.143 -0.650 -22.041 1.00 92.19 243 ASP A C 1
ATOM 1958 O O . ASP A 1 243 ? 30.945 -0.621 -21.105 1.00 92.19 243 ASP A O 1
ATOM 1962 N N . VAL A 1 244 ? 29.966 -1.737 -22.794 1.00 91.38 244 VAL A N 1
ATOM 1963 C CA . VAL A 1 244 ? 30.695 -2.997 -22.610 1.00 91.38 244 VAL A CA 1
ATOM 1964 C C . VAL A 1 244 ? 31.857 -3.039 -23.608 1.00 91.38 244 VAL A C 1
ATOM 1966 O O . VAL A 1 244 ? 31.621 -3.191 -24.811 1.00 91.38 244 VAL A O 1
ATOM 1969 N N . PRO A 1 245 ? 33.127 -2.946 -23.160 1.00 84.94 245 PRO A N 1
ATOM 1970 C CA . PRO A 1 245 ? 34.273 -3.021 -24.059 1.00 84.94 245 PRO A CA 1
ATOM 1971 C C . PRO A 1 245 ? 34.222 -4.277 -24.937 1.00 84.94 245 PRO A C 1
ATOM 1973 O O . PRO A 1 245 ? 33.906 -5.367 -24.465 1.00 84.94 245 PRO A O 1
ATOM 1976 N N . SER A 1 246 ? 34.543 -4.119 -26.223 1.00 83.00 246 SER A N 1
ATOM 1977 C CA . SER A 1 246 ? 34.448 -5.133 -27.294 1.00 83.00 246 SER A CA 1
ATOM 1978 C C . SER A 1 246 ? 33.049 -5.644 -27.689 1.00 83.00 246 SER A C 1
ATOM 1980 O O . SER A 1 246 ? 32.954 -6.285 -28.730 1.00 83.00 246 SER A O 1
ATOM 1982 N N . ASN A 1 247 ? 31.968 -5.313 -26.968 1.00 87.44 247 ASN A N 1
ATOM 1983 C CA . ASN A 1 247 ? 30.594 -5.710 -27.320 1.00 87.44 247 ASN A CA 1
ATOM 1984 C C . ASN A 1 247 ? 29.687 -4.477 -27.510 1.00 87.44 247 ASN A C 1
ATOM 1986 O O . ASN A 1 247 ? 28.873 -4.164 -26.638 1.00 87.44 247 ASN A O 1
ATOM 1990 N N . PRO A 1 248 ? 29.783 -3.760 -28.648 1.00 87.50 248 PRO A N 1
ATOM 1991 C CA . PRO A 1 248 ? 29.107 -2.476 -28.824 1.00 87.50 248 PRO A CA 1
ATOM 1992 C C . PRO A 1 248 ? 27.574 -2.563 -28.858 1.00 87.50 248 PRO A C 1
ATOM 1994 O O . PRO A 1 248 ? 26.940 -1.522 -28.718 1.00 87.50 248 PRO A O 1
ATOM 1997 N N . THR A 1 249 ? 26.981 -3.756 -28.997 1.00 89.44 249 THR A N 1
ATOM 1998 C CA . THR A 1 249 ? 25.530 -4.018 -28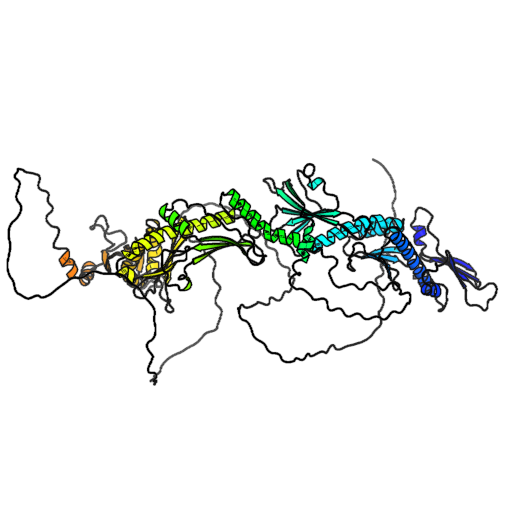.914 1.00 89.44 249 THR A CA 1
ATOM 1999 C C . THR A 1 249 ? 25.032 -4.324 -27.491 1.00 89.44 249 THR A C 1
ATOM 2001 O O . THR A 1 249 ? 23.881 -4.721 -27.320 1.00 89.44 249 THR A O 1
ATOM 2004 N N . GLN A 1 250 ? 25.861 -4.159 -26.453 1.00 89.94 250 GLN A N 1
ATOM 2005 C CA . GLN A 1 250 ? 25.510 -4.462 -25.058 1.00 89.94 250 GLN A CA 1
ATOM 2006 C C . GLN A 1 250 ? 25.693 -3.254 -24.122 1.00 89.94 250 GLN A C 1
ATOM 2008 O O . GLN A 1 250 ? 26.391 -2.290 -24.440 1.00 89.94 250 GLN A O 1
ATOM 2013 N N . LEU A 1 251 ? 25.044 -3.324 -22.954 1.00 92.25 251 LEU A N 1
ATOM 2014 C CA . LEU A 1 251 ? 25.178 -2.383 -21.839 1.00 92.25 251 LEU A CA 1
ATOM 2015 C C . LEU A 1 251 ? 25.312 -3.157 -20.524 1.00 92.25 251 LEU A C 1
ATOM 2017 O O . LEU A 1 251 ? 24.565 -4.106 -20.284 1.00 92.25 251 LEU A O 1
ATOM 2021 N N . GLU A 1 252 ? 26.212 -2.707 -19.653 1.00 91.44 252 GLU A N 1
ATOM 2022 C CA . GLU A 1 252 ? 26.250 -3.115 -18.247 1.00 91.44 252 GLU A CA 1
ATOM 2023 C C . GLU A 1 252 ? 25.336 -2.178 -17.439 1.00 91.44 252 GLU A C 1
ATOM 2025 O O . GLU A 1 252 ? 25.415 -0.955 -17.576 1.00 91.44 252 GLU A O 1
ATOM 2030 N N . TYR A 1 253 ? 24.482 -2.739 -16.579 1.00 92.31 253 TYR A N 1
ATOM 2031 C CA . TYR A 1 253 ? 23.581 -1.978 -15.711 1.00 92.31 253 TYR A CA 1
ATOM 2032 C C . TYR A 1 253 ? 24.039 -2.066 -14.252 1.00 92.31 253 TYR A C 1
ATOM 2034 O O . TYR A 1 253 ? 24.082 -3.155 -13.680 1.00 92.31 253 TYR A O 1
ATOM 2042 N N . LYS A 1 254 ? 24.315 -0.922 -13.618 1.00 93.50 254 LYS A N 1
ATOM 2043 C CA . LYS A 1 254 ? 24.566 -0.836 -12.172 1.00 93.50 254 LYS A CA 1
ATOM 2044 C C . LYS A 1 254 ? 23.360 -0.219 -11.472 1.00 93.50 254 LYS A C 1
ATOM 2046 O O . LYS A 1 254 ? 22.828 0.803 -11.901 1.00 93.50 254 LYS A O 1
ATOM 2051 N N . TYR A 1 255 ? 22.923 -0.855 -10.389 1.00 94.88 255 TYR A N 1
ATOM 2052 C CA . TYR A 1 255 ? 21.762 -0.432 -9.611 1.00 94.88 255 TYR A CA 1
ATOM 2053 C C . TYR A 1 255 ? 22.217 0.149 -8.276 1.00 94.88 255 TYR A C 1
ATOM 2055 O O . TYR A 1 255 ? 23.012 -0.468 -7.563 1.00 94.88 255 TYR A O 1
ATOM 2063 N N . TYR A 1 256 ? 21.650 1.291 -7.897 1.00 94.56 256 TYR A N 1
ATOM 2064 C CA . TYR A 1 256 ? 21.903 1.949 -6.619 1.00 94.56 256 TYR A CA 1
ATOM 2065 C C . TYR A 1 256 ? 20.587 2.256 -5.907 1.00 94.56 256 TYR A C 1
ATOM 2067 O O . TYR A 1 256 ? 19.617 2.684 -6.529 1.00 94.56 256 TYR A O 1
ATOM 2075 N N . PHE A 1 257 ? 20.560 2.073 -4.592 1.00 92.81 257 PHE A N 1
ATOM 2076 C CA . PHE A 1 257 ? 19.525 2.609 -3.722 1.00 92.81 257 PHE A CA 1
ATOM 2077 C C . PHE A 1 257 ? 19.927 4.020 -3.286 1.00 92.81 257 PHE A C 1
ATOM 2079 O O . PHE A 1 257 ? 21.021 4.221 -2.758 1.00 92.81 257 PHE A O 1
ATOM 2086 N N . LEU A 1 258 ? 19.048 4.990 -3.519 1.00 94.06 258 LEU A N 1
ATOM 2087 C CA . LEU A 1 258 ? 19.215 6.392 -3.154 1.00 94.06 258 LEU A CA 1
ATOM 2088 C C . LEU A 1 258 ? 18.106 6.780 -2.172 1.00 94.06 258 LEU A C 1
ATOM 2090 O O . LEU A 1 258 ? 16.924 6.667 -2.492 1.00 94.06 258 LEU A O 1
ATOM 2094 N N . SER A 1 259 ? 18.484 7.277 -0.995 1.00 91.06 259 SER A N 1
ATOM 2095 C CA . SER A 1 259 ? 17.545 7.947 -0.088 1.00 91.06 259 SER A CA 1
ATOM 2096 C C . SER A 1 259 ? 17.735 9.456 -0.125 1.00 91.06 259 SER A C 1
ATOM 2098 O O . SER A 1 259 ? 18.862 9.947 -0.257 1.00 91.06 259 SER A O 1
ATOM 2100 N N . VAL A 1 260 ? 16.626 10.180 -0.006 1.00 91.50 260 VAL A N 1
ATOM 2101 C CA . VAL A 1 260 ? 16.601 11.640 0.057 1.00 91.50 260 VAL A CA 1
ATOM 2102 C C . VAL A 1 260 ? 15.786 12.116 1.255 1.00 91.50 260 VAL A C 1
ATOM 2104 O O . VAL A 1 260 ? 14.814 11.474 1.650 1.00 91.50 260 VAL A O 1
ATOM 2107 N N . SER A 1 261 ? 16.162 13.261 1.811 1.00 88.31 261 SER A N 1
ATOM 2108 C CA . SER A 1 261 ? 15.330 14.057 2.706 1.00 88.31 261 SER A CA 1
ATOM 2109 C C . SER A 1 261 ? 14.774 15.270 1.962 1.00 88.31 261 SER A C 1
ATOM 2111 O O . SER A 1 261 ? 15.372 15.771 1.006 1.00 88.31 261 SER A O 1
ATOM 2113 N N . TYR A 1 262 ? 13.622 15.748 2.417 1.00 83.00 262 TYR A N 1
ATOM 2114 C CA . TYR A 1 262 ? 13.059 17.038 2.035 1.00 83.00 262 TYR A CA 1
ATOM 2115 C C . TYR A 1 262 ? 13.200 17.978 3.236 1.00 83.00 262 TYR A C 1
ATOM 2117 O O . TYR A 1 262 ? 13.079 17.530 4.379 1.00 83.00 262 TYR A O 1
ATOM 2125 N N . ALA A 1 263 ? 13.503 19.253 2.991 1.00 73.31 263 ALA A N 1
ATOM 2126 C CA . ALA A 1 263 ? 13.412 20.277 4.030 1.00 73.31 263 ALA A CA 1
ATOM 2127 C C . ALA A 1 263 ? 11.933 20.596 4.313 1.00 73.31 263 ALA A C 1
ATOM 2129 O O . ALA A 1 263 ? 11.066 20.298 3.492 1.00 73.31 263 ALA A O 1
ATOM 2130 N N . GLU A 1 264 ? 11.630 21.204 5.459 1.00 58.56 264 GLU A N 1
ATOM 2131 C CA . GLU A 1 264 ? 10.256 21.605 5.777 1.00 58.56 264 GLU A CA 1
ATOM 2132 C C . GLU A 1 264 ? 9.791 22.717 4.811 1.00 58.56 264 GLU A C 1
ATOM 2134 O O . GLU A 1 264 ? 10.359 23.809 4.781 1.00 58.56 264 GLU A O 1
ATOM 2139 N N . GLY A 1 265 ? 8.781 22.410 3.987 1.00 57.91 265 GLY A N 1
ATOM 2140 C CA . GLY A 1 265 ? 8.246 23.272 2.922 1.00 57.91 265 GLY A CA 1
ATOM 2141 C C . GLY A 1 265 ? 8.298 22.602 1.540 1.00 57.91 265 GLY A C 1
ATOM 2142 O O . GLY A 1 265 ? 9.378 22.235 1.079 1.00 57.91 265 GLY A O 1
ATOM 2143 N N . ASP A 1 266 ? 7.135 22.470 0.886 1.00 53.19 266 ASP A N 1
ATOM 2144 C CA . ASP A 1 266 ? 6.913 21.632 -0.315 1.00 53.19 266 ASP A CA 1
ATOM 2145 C C . ASP A 1 266 ? 7.784 21.984 -1.541 1.00 53.19 266 ASP A C 1
ATOM 2147 O O . ASP A 1 266 ? 8.084 21.104 -2.347 1.00 53.19 266 ASP A O 1
ATOM 2151 N N . ASP A 1 267 ? 8.217 23.241 -1.685 1.00 65.38 267 ASP A N 1
ATOM 2152 C CA . ASP A 1 267 ? 8.975 23.720 -2.856 1.00 65.38 267 ASP A CA 1
ATOM 2153 C C . ASP A 1 267 ? 10.500 23.484 -2.774 1.00 65.38 267 ASP A C 1
ATOM 2155 O O . ASP A 1 267 ? 11.231 23.784 -3.723 1.00 65.38 267 ASP A O 1
ATOM 2159 N N . ASN A 1 268 ? 11.025 22.966 -1.657 1.00 73.38 268 ASN A N 1
ATOM 2160 C CA . ASN A 1 268 ? 12.471 22.788 -1.499 1.00 73.38 268 ASN A CA 1
ATOM 2161 C C . ASN A 1 268 ? 12.997 21.558 -2.272 1.00 73.38 268 ASN A C 1
ATOM 2163 O O . ASN A 1 268 ? 12.508 20.442 -2.059 1.00 73.38 268 ASN A O 1
ATOM 2167 N N . PRO A 1 269 ? 14.048 21.697 -3.111 1.00 82.88 269 PRO A N 1
ATOM 2168 C CA . PRO A 1 269 ? 14.660 20.555 -3.782 1.00 82.88 269 PRO A CA 1
ATOM 2169 C C . PRO A 1 269 ? 15.246 19.563 -2.769 1.00 82.88 269 PRO A C 1
ATOM 2171 O O . PRO A 1 269 ? 15.714 19.926 -1.689 1.00 82.88 269 PRO A O 1
ATOM 2174 N N . ALA A 1 270 ? 15.223 18.281 -3.128 1.00 88.56 270 ALA A N 1
ATOM 2175 C CA . ALA A 1 270 ? 15.595 17.208 -2.216 1.00 88.56 270 ALA A CA 1
ATOM 2176 C C . ALA A 1 270 ? 17.094 17.243 -1.852 1.00 88.56 270 ALA A C 1
ATOM 2178 O O . ALA A 1 270 ? 17.939 17.718 -2.611 1.00 88.56 270 ALA A O 1
ATOM 2179 N N . THR A 1 271 ? 17.451 16.694 -0.695 1.00 91.62 271 THR A N 1
ATOM 2180 C CA . THR A 1 271 ? 18.844 16.494 -0.273 1.00 91.62 271 THR A CA 1
ATOM 2181 C C . THR A 1 271 ? 19.136 15.001 -0.241 1.00 91.62 271 THR A C 1
ATOM 2183 O O . THR A 1 271 ? 18.406 14.240 0.385 1.00 91.62 271 THR A O 1
ATOM 2186 N N . ALA A 1 272 ? 20.184 14.544 -0.925 1.00 92.00 272 ALA A N 1
ATOM 2187 C CA . ALA A 1 272 ? 20.550 13.131 -0.927 1.00 92.00 272 ALA A CA 1
ATOM 2188 C C . ALA A 1 272 ? 21.264 12.741 0.378 1.00 92.00 272 ALA A C 1
ATOM 2190 O O . ALA A 1 272 ? 22.171 13.446 0.818 1.00 92.00 272 ALA A O 1
ATOM 2191 N N . VAL A 1 273 ? 20.851 11.628 0.989 1.00 91.06 273 VAL A N 1
ATOM 2192 C CA . VAL A 1 273 ? 21.295 11.203 2.333 1.00 91.06 273 VAL A CA 1
ATOM 2193 C C . VAL A 1 273 ? 22.155 9.938 2.285 1.00 91.06 273 VAL A C 1
ATOM 2195 O O . VAL A 1 273 ? 23.136 9.825 3.015 1.00 91.06 273 VAL A O 1
ATOM 2198 N N . LEU A 1 274 ? 21.806 8.986 1.417 1.00 91.62 274 LEU A N 1
ATOM 2199 C CA . LEU A 1 274 ? 22.559 7.747 1.203 1.00 91.62 274 LEU A CA 1
ATOM 2200 C C . LEU A 1 274 ? 22.497 7.366 -0.271 1.00 91.62 274 LEU A C 1
ATOM 2202 O O . LEU A 1 274 ? 21.405 7.338 -0.837 1.00 91.62 274 LEU A O 1
ATOM 2206 N N . LEU A 1 275 ? 23.637 6.985 -0.848 1.00 92.81 275 LEU A N 1
ATOM 2207 C CA . LEU A 1 275 ? 23.719 6.205 -2.082 1.00 92.81 275 LEU A CA 1
ATOM 2208 C C . LEU A 1 275 ? 24.429 4.882 -1.774 1.00 92.81 275 LEU A C 1
ATOM 2210 O O . LEU A 1 275 ? 25.579 4.890 -1.338 1.00 92.81 275 LEU A O 1
ATOM 2214 N N . GLN A 1 276 ? 23.766 3.752 -2.008 1.00 92.06 276 GLN A N 1
ATOM 2215 C CA . GLN A 1 276 ? 24.331 2.419 -1.796 1.00 92.06 276 GLN A CA 1
ATOM 2216 C C . GLN A 1 276 ? 24.149 1.564 -3.049 1.00 92.06 276 GLN A C 1
ATOM 2218 O O . GLN A 1 276 ? 23.027 1.368 -3.508 1.00 92.06 276 GLN A O 1
ATOM 2223 N N . GLN A 1 277 ? 25.238 1.027 -3.603 1.00 92.31 277 GLN A N 1
ATOM 2224 C CA . GLN A 1 277 ? 25.147 0.095 -4.727 1.00 92.31 277 GLN A CA 1
ATOM 2225 C C . GLN A 1 277 ? 24.536 -1.238 -4.271 1.00 92.31 277 GLN A C 1
ATOM 2227 O O . GLN A 1 277 ? 24.903 -1.777 -3.223 1.00 92.31 277 GLN A O 1
ATOM 2232 N N . PHE A 1 278 ? 23.624 -1.789 -5.069 1.00 87.50 278 PHE A N 1
ATOM 2233 C CA . PHE A 1 278 ? 23.153 -3.160 -4.893 1.00 87.50 278 PHE A CA 1
ATOM 2234 C C . PHE A 1 278 ? 24.274 -4.164 -5.228 1.00 87.50 278 PHE A C 1
ATOM 2236 O O . PHE A 1 278 ? 25.147 -3.892 -6.054 1.00 87.50 278 PHE A O 1
ATOM 2243 N N . LYS A 1 279 ? 24.270 -5.341 -4.587 1.00 83.56 279 LYS A N 1
ATOM 2244 C CA . LYS A 1 279 ? 25.286 -6.380 -4.841 1.00 83.56 279 LYS A CA 1
ATOM 2245 C C . LYS A 1 279 ? 25.198 -6.892 -6.293 1.00 83.56 279 LYS A C 1
ATOM 2247 O O . LYS A 1 279 ? 24.083 -7.066 -6.780 1.00 83.56 279 LYS A O 1
ATOM 2252 N N . PRO A 1 280 ? 26.327 -7.201 -6.963 1.00 64.69 280 PRO A N 1
ATOM 2253 C CA . PRO A 1 280 ? 26.318 -7.626 -8.367 1.00 64.69 280 PRO A CA 1
ATOM 2254 C C . PRO A 1 280 ? 25.582 -8.959 -8.600 1.00 64.69 280 PRO A C 1
ATOM 2256 O O . PRO A 1 280 ? 24.863 -9.096 -9.581 1.00 64.69 280 PRO A O 1
ATOM 2259 N N . ASN A 1 281 ? 25.666 -9.912 -7.666 1.00 61.31 281 ASN A N 1
ATOM 2260 C CA . ASN A 1 281 ? 25.068 -11.255 -7.763 1.00 61.31 281 ASN A CA 1
ATOM 2261 C C . ASN A 1 281 ? 23.516 -11.313 -7.723 1.00 61.31 281 ASN A C 1
ATOM 2263 O O . ASN A 1 281 ? 22.946 -12.387 -7.543 1.00 61.31 281 ASN A O 1
ATOM 2267 N N . ILE A 1 282 ? 22.793 -10.196 -7.875 1.00 65.81 282 ILE A N 1
ATOM 2268 C CA . ILE A 1 282 ? 21.314 -10.213 -7.896 1.00 65.81 282 ILE A CA 1
ATOM 2269 C C . ILE A 1 282 ? 20.767 -10.967 -9.118 1.00 65.81 282 ILE A C 1
ATOM 2271 O O . ILE A 1 282 ? 19.680 -11.536 -9.050 1.00 65.81 282 ILE A O 1
ATOM 2275 N N . GLU A 1 283 ? 21.530 -11.057 -10.207 1.00 60.47 283 GLU A N 1
ATOM 2276 C CA . GLU A 1 283 ? 21.127 -11.826 -11.392 1.00 60.47 283 GLU A CA 1
ATOM 2277 C C . GLU A 1 283 ? 20.993 -13.333 -11.096 1.00 60.47 283 GLU A C 1
ATOM 2279 O O . GLU A 1 283 ? 20.093 -13.988 -11.621 1.00 60.47 283 GLU A O 1
ATOM 2284 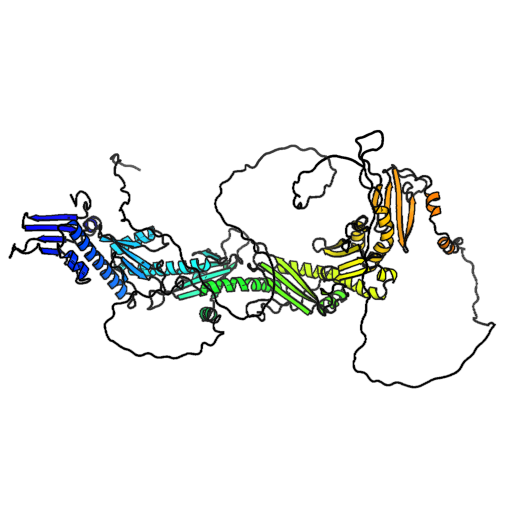N N . GLU A 1 284 ? 21.812 -13.871 -10.184 1.00 59.16 284 GLU A N 1
ATOM 2285 C CA . GLU A 1 284 ? 21.740 -15.268 -9.735 1.00 59.16 284 GLU A CA 1
ATOM 2286 C C . GLU A 1 284 ? 20.463 -15.520 -8.912 1.00 59.16 284 GLU A C 1
ATOM 2288 O O . GLU A 1 284 ? 19.750 -16.498 -9.144 1.00 59.16 284 GLU A O 1
ATOM 2293 N N . LEU A 1 285 ? 20.102 -14.583 -8.025 1.00 54.25 285 LEU A N 1
ATOM 2294 C CA . LEU A 1 285 ? 18.872 -14.629 -7.216 1.00 54.25 285 LEU A CA 1
ATOM 2295 C C . LEU A 1 285 ? 17.588 -14.613 -8.072 1.00 54.25 285 LEU A C 1
ATOM 2297 O O . LEU A 1 285 ? 16.584 -15.216 -7.692 1.00 54.25 285 LEU A O 1
ATOM 2301 N N . VAL A 1 286 ? 17.623 -13.973 -9.247 1.00 57.00 286 VAL A N 1
ATOM 2302 C CA . VAL A 1 286 ? 16.516 -13.962 -10.225 1.00 57.00 286 VAL A CA 1
ATOM 2303 C C . VAL A 1 286 ? 16.389 -15.295 -10.985 1.00 57.00 286 VAL A C 1
ATOM 2305 O O . VAL A 1 286 ? 15.315 -15.615 -11.501 1.00 57.00 286 VAL A O 1
ATOM 2308 N N . LEU A 1 287 ? 17.460 -16.093 -11.056 1.00 50.78 287 LEU A N 1
ATOM 2309 C CA . LEU A 1 287 ? 17.477 -17.394 -11.733 1.00 50.78 287 LEU A CA 1
ATOM 2310 C C . LEU A 1 287 ? 17.114 -18.557 -10.797 1.00 50.78 287 LEU A C 1
ATOM 2312 O O . LEU A 1 287 ? 16.441 -19.500 -11.225 1.00 50.78 287 LEU A O 1
ATOM 2316 N N . ASP A 1 288 ? 17.516 -18.490 -9.526 1.00 38.47 288 ASP A N 1
ATOM 2317 C CA . ASP A 1 288 ? 17.422 -19.626 -8.598 1.00 38.47 288 ASP A CA 1
ATOM 2318 C C . ASP A 1 288 ? 15.976 -19.972 -8.177 1.00 38.47 288 ASP A C 1
ATOM 2320 O O . ASP A 1 288 ? 15.687 -21.085 -7.740 1.00 38.47 288 ASP A O 1
ATOM 2324 N N . THR A 1 289 ? 14.996 -19.098 -8.454 1.00 43.06 289 THR A N 1
ATOM 2325 C CA . THR A 1 289 ? 13.554 -19.364 -8.236 1.00 43.06 289 THR A CA 1
ATOM 2326 C C . THR A 1 289 ? 12.986 -20.528 -9.079 1.00 43.06 289 THR A C 1
ATOM 2328 O O . THR A 1 289 ? 11.782 -20.791 -9.049 1.00 43.06 289 THR A O 1
ATOM 2331 N N . LYS A 1 290 ? 13.820 -21.228 -9.864 1.00 37.78 290 LYS A N 1
ATOM 2332 C CA . LYS A 1 290 ? 13.453 -22.389 -10.696 1.00 37.78 290 LYS A CA 1
ATOM 2333 C C . LYS A 1 290 ? 14.316 -23.643 -10.486 1.00 37.78 290 LYS A C 1
ATOM 2335 O O . LYS A 1 290 ? 14.035 -24.653 -11.130 1.00 37.78 290 LYS A O 1
ATOM 2340 N N . SER A 1 291 ? 15.318 -23.639 -9.602 1.00 32.69 291 SER A N 1
ATOM 2341 C CA . SER A 1 291 ? 16.252 -24.775 -9.438 1.00 32.69 291 SER A CA 1
ATOM 2342 C C . SER A 1 291 ? 15.647 -26.018 -8.758 1.00 32.69 291 SER A C 1
ATOM 2344 O O . SER A 1 291 ? 16.215 -27.110 -8.827 1.00 32.69 291 SER A O 1
ATOM 2346 N N . GLY A 1 292 ? 14.445 -25.902 -8.182 1.00 34.12 292 GLY A N 1
ATOM 2347 C CA . GLY A 1 292 ? 13.709 -26.955 -7.464 1.00 34.12 292 GLY A CA 1
ATOM 2348 C C . GLY A 1 292 ? 13.178 -28.147 -8.287 1.00 34.12 292 GLY A C 1
ATOM 2349 O O . GLY A 1 292 ? 12.078 -28.623 -8.002 1.00 34.12 292 GLY A O 1
ATOM 2350 N N . LYS A 1 293 ? 13.910 -28.639 -9.301 1.00 33.38 293 LYS A N 1
ATOM 2351 C CA . LYS A 1 293 ? 13.692 -29.950 -9.959 1.00 33.38 293 LYS A CA 1
ATOM 2352 C C . LYS A 1 293 ? 14.895 -30.381 -10.811 1.00 33.38 293 LYS A C 1
ATOM 2354 O O . LYS A 1 293 ? 15.146 -29.828 -11.877 1.00 33.38 293 LYS A O 1
ATOM 2359 N N . GLN A 1 294 ? 15.587 -31.445 -10.393 1.00 29.22 294 GLN A N 1
ATOM 2360 C CA . GLN A 1 294 ? 16.658 -32.067 -11.184 1.00 29.22 294 GLN A CA 1
ATOM 2361 C C . GLN A 1 294 ? 16.111 -32.727 -12.463 1.00 29.22 294 GLN A C 1
ATOM 2363 O O . GLN A 1 294 ? 15.507 -33.802 -12.413 1.00 29.22 294 GLN A O 1
ATOM 2368 N N . ALA A 1 295 ? 16.378 -32.131 -13.625 1.00 27.48 295 ALA A N 1
ATOM 2369 C CA . ALA A 1 295 ? 16.144 -32.766 -14.919 1.00 27.48 295 ALA A CA 1
ATOM 2370 C C . ALA A 1 295 ? 17.311 -33.711 -15.268 1.00 27.48 295 ALA A C 1
ATOM 2372 O O . ALA A 1 295 ? 18.387 -33.265 -15.664 1.00 27.48 295 ALA A O 1
ATOM 2373 N N . LYS A 1 296 ? 17.114 -35.030 -15.124 1.00 30.33 296 LYS A N 1
ATOM 2374 C CA . LYS A 1 296 ? 18.126 -36.033 -15.509 1.00 30.33 296 LYS A CA 1
ATOM 2375 C C . LYS A 1 296 ? 18.366 -36.007 -17.025 1.00 30.33 296 LYS A C 1
ATOM 2377 O O . LYS A 1 296 ? 17.423 -36.089 -17.811 1.00 30.33 296 LYS A O 1
ATOM 2382 N N . SER A 1 297 ? 19.629 -35.929 -17.437 1.00 27.62 297 SER A N 1
ATOM 2383 C CA . SER A 1 297 ? 20.047 -35.787 -18.835 1.00 27.62 297 SER A CA 1
ATOM 2384 C C . SER A 1 297 ? 19.892 -37.086 -19.642 1.00 27.62 297 SER A C 1
ATOM 2386 O O . SER A 1 297 ? 20.707 -38.003 -19.571 1.00 27.62 297 SER A O 1
ATOM 2388 N N . GLY A 1 298 ? 18.844 -37.162 -20.467 1.00 26.92 298 GLY A N 1
ATOM 2389 C CA . GLY A 1 298 ? 18.609 -38.279 -21.388 1.00 26.92 298 GLY A CA 1
ATOM 2390 C C . GLY A 1 298 ? 19.387 -38.146 -22.701 1.00 26.92 298 GLY A C 1
ATOM 2391 O O . GLY A 1 298 ? 18.862 -37.625 -23.683 1.00 26.92 298 GLY A O 1
ATOM 2392 N N . THR A 1 299 ? 20.631 -38.626 -22.757 1.00 33.16 299 THR A N 1
ATOM 2393 C CA . THR A 1 299 ? 21.454 -38.556 -23.978 1.00 33.16 299 THR A CA 1
ATOM 2394 C C . THR A 1 299 ? 20.944 -39.486 -25.088 1.00 33.16 299 THR A C 1
ATOM 2396 O O . THR A 1 299 ? 21.014 -40.707 -24.960 1.00 33.16 299 THR A O 1
ATOM 2399 N N . LYS A 1 300 ? 20.558 -38.932 -26.246 1.00 28.39 300 LYS A N 1
ATOM 2400 C CA . LYS A 1 300 ? 20.530 -39.671 -27.523 1.00 28.39 300 LYS A CA 1
ATOM 2401 C C . LYS A 1 300 ? 21.212 -38.874 -28.633 1.00 28.39 300 LYS A C 1
ATOM 2403 O O . LYS A 1 300 ? 20.743 -37.818 -29.038 1.00 28.39 300 LYS A O 1
ATOM 2408 N N . ARG A 1 301 ? 22.329 -39.415 -29.127 1.00 31.22 301 ARG A N 1
ATOM 2409 C CA . ARG A 1 301 ? 23.038 -38.925 -30.317 1.00 31.22 301 ARG A CA 1
ATOM 2410 C C . ARG A 1 301 ? 22.227 -39.272 -31.570 1.00 31.22 301 ARG A C 1
ATOM 2412 O O . ARG A 1 301 ? 21.634 -40.349 -31.626 1.00 31.22 301 ARG A O 1
ATOM 2419 N N . LYS A 1 302 ? 22.324 -38.451 -32.615 1.00 26.33 302 LYS A N 1
ATOM 2420 C CA . LYS A 1 302 ? 22.167 -38.926 -33.996 1.00 26.33 302 LYS A CA 1
ATOM 2421 C C . LYS A 1 302 ? 23.208 -38.235 -34.874 1.00 26.33 302 LYS A C 1
ATOM 2423 O O . LYS A 1 302 ? 23.332 -37.017 -34.828 1.00 26.33 302 LYS A O 1
ATOM 2428 N N . LEU A 1 303 ? 23.985 -39.031 -35.603 1.00 28.47 303 LEU A N 1
ATOM 2429 C CA . LEU A 1 303 ? 25.011 -38.575 -36.539 1.00 28.47 303 LEU A CA 1
ATOM 2430 C C . LEU A 1 303 ? 24.473 -38.703 -37.964 1.00 28.47 303 LEU A C 1
ATOM 2432 O O . LEU A 1 303 ? 23.965 -39.761 -38.329 1.00 28.47 303 LEU A O 1
ATOM 2436 N N . SER A 1 304 ? 24.635 -37.646 -38.751 1.00 27.44 304 SER A N 1
ATOM 2437 C CA . SER A 1 304 ? 24.600 -37.659 -40.216 1.00 27.44 304 SER A CA 1
ATOM 2438 C C . SER A 1 304 ? 25.146 -36.311 -40.680 1.00 27.44 304 SER A C 1
ATOM 2440 O O . SER A 1 304 ? 24.497 -35.288 -40.459 1.00 27.44 304 SER A O 1
ATOM 2442 N N . GLY A 1 305 ? 26.356 -36.297 -41.232 1.00 26.94 305 GLY A N 1
ATOM 2443 C CA . GLY A 1 305 ? 26.948 -35.094 -41.810 1.00 26.94 305 GLY A CA 1
ATOM 2444 C C . GLY A 1 305 ? 26.708 -35.041 -43.313 1.00 26.94 305 GLY A C 1
ATOM 2445 O O . GLY A 1 305 ? 26.720 -36.082 -43.964 1.00 26.94 305 GLY A O 1
ATOM 2446 N N . ASP A 1 306 ? 26.546 -33.833 -43.838 1.00 25.30 306 ASP A N 1
ATOM 2447 C CA . ASP A 1 306 ? 26.828 -33.506 -45.233 1.00 25.30 306 ASP A CA 1
ATOM 2448 C C . ASP A 1 306 ? 27.346 -32.057 -45.286 1.00 25.30 306 ASP A C 1
ATOM 2450 O O . ASP A 1 306 ? 26.994 -31.243 -44.424 1.00 25.30 306 ASP A O 1
ATOM 2454 N N . LEU A 1 307 ? 28.233 -31.744 -46.230 1.00 35.78 307 LEU A N 1
ATOM 2455 C CA . LEU A 1 307 ? 28.995 -30.491 -46.268 1.00 35.78 307 LEU A CA 1
ATOM 2456 C C . LEU A 1 307 ? 28.615 -29.650 -47.486 1.00 35.78 307 LEU A C 1
ATOM 2458 O O . LEU A 1 307 ? 29.121 -29.848 -48.587 1.00 35.78 307 LEU A O 1
ATOM 2462 N N . CYS A 1 308 ? 27.774 -28.641 -47.260 1.00 24.77 308 CYS A N 1
ATOM 2463 C CA . CYS A 1 308 ? 27.443 -27.627 -48.256 1.00 24.77 308 CYS A CA 1
ATOM 2464 C C . CYS A 1 308 ? 27.438 -26.231 -47.597 1.00 24.77 308 CYS A C 1
ATOM 2466 O O . CYS A 1 308 ? 26.856 -26.084 -46.512 1.00 24.77 308 CYS A O 1
ATOM 2468 N N . PRO A 1 309 ? 28.088 -25.204 -48.184 1.00 28.31 309 PRO A N 1
ATOM 2469 C CA . PRO A 1 309 ? 28.165 -23.873 -47.585 1.00 28.31 309 PRO A CA 1
ATOM 2470 C C . PRO A 1 309 ? 26.765 -23.262 -47.490 1.00 28.31 309 PRO A C 1
ATOM 2472 O O . PRO A 1 309 ? 26.121 -22.966 -48.492 1.00 28.31 309 PRO A O 1
ATOM 2475 N N . THR A 1 310 ? 26.272 -23.106 -46.264 1.00 28.62 310 THR A N 1
ATOM 2476 C CA . THR A 1 310 ? 24.917 -22.607 -46.014 1.00 28.62 310 THR A CA 1
ATOM 2477 C C . THR A 1 310 ? 24.930 -21.082 -45.945 1.00 28.62 310 THR A C 1
ATOM 2479 O O . THR A 1 310 ? 25.694 -20.516 -45.165 1.00 28.62 310 THR A O 1
ATOM 2482 N N . GLU A 1 311 ? 24.058 -20.419 -46.709 1.00 29.00 311 GLU A N 1
ATOM 2483 C CA . GLU A 1 311 ? 23.794 -18.980 -46.563 1.00 29.00 311 GLU A CA 1
ATOM 2484 C C . GLU A 1 311 ? 23.421 -18.619 -45.107 1.00 29.00 311 GLU A C 1
ATOM 2486 O O . GLU A 1 311 ? 22.831 -19.447 -44.400 1.00 29.00 311 GLU A O 1
ATOM 2491 N N . PRO A 1 312 ? 23.716 -17.391 -44.633 1.00 30.09 312 PRO A N 1
ATOM 2492 C CA . PRO A 1 312 ? 23.366 -16.959 -43.282 1.00 30.09 312 PRO A CA 1
ATOM 2493 C C . PRO A 1 312 ? 21.841 -16.923 -43.096 1.00 30.09 312 PRO A C 1
ATOM 2495 O O . PRO A 1 312 ? 21.159 -15.961 -43.449 1.00 30.09 312 PRO A O 1
ATOM 2498 N N . LYS A 1 313 ? 21.293 -18.002 -42.528 1.00 31.30 313 LYS A N 1
ATOM 2499 C CA . LYS A 1 313 ? 19.865 -18.139 -42.213 1.00 31.30 313 LYS A CA 1
ATOM 2500 C C . LYS A 1 313 ? 19.430 -17.009 -41.277 1.00 31.30 313 LYS A C 1
ATOM 2502 O O . LYS A 1 313 ? 20.047 -16.829 -40.229 1.00 31.30 313 LYS A O 1
ATOM 2507 N N . LYS A 1 314 ? 18.331 -16.315 -41.621 1.00 36.09 314 LYS A N 1
ATOM 2508 C CA . LYS A 1 314 ? 17.686 -15.316 -40.745 1.00 36.09 314 LYS A CA 1
ATOM 2509 C C . LYS A 1 314 ? 17.564 -15.888 -39.316 1.00 36.09 314 LYS A C 1
ATOM 2511 O O . LYS A 1 314 ? 17.110 -17.032 -39.180 1.00 36.09 314 LYS A O 1
ATOM 2516 N N . PRO A 1 315 ? 17.963 -15.147 -38.265 1.00 37.94 315 PRO A N 1
ATOM 2517 C CA . PRO A 1 315 ? 17.984 -15.673 -36.904 1.00 37.94 315 PRO A CA 1
ATOM 2518 C C . PRO A 1 315 ? 16.578 -16.098 -36.469 1.00 37.94 315 PRO A C 1
ATOM 2520 O O . PRO A 1 315 ? 15.614 -15.342 -36.595 1.00 37.94 315 PRO A O 1
ATOM 2523 N N . LYS A 1 316 ? 16.448 -17.325 -35.946 1.00 35.03 316 LYS A N 1
ATOM 2524 C CA . LYS A 1 316 ? 15.185 -17.816 -35.379 1.00 35.03 316 LYS A CA 1
ATOM 2525 C C . LYS A 1 316 ? 14.895 -17.076 -34.074 1.00 35.03 316 LYS A C 1
ATOM 2527 O O . LYS A 1 316 ? 15.374 -17.479 -33.018 1.00 35.03 316 LYS A O 1
ATOM 2532 N N . GLN A 1 317 ? 14.095 -16.017 -34.160 1.00 46.38 317 GLN A N 1
ATOM 2533 C CA . GLN A 1 317 ? 13.629 -15.252 -33.005 1.00 46.38 317 GLN A CA 1
ATOM 2534 C C . GLN A 1 317 ? 12.821 -16.154 -32.057 1.00 46.38 317 GLN A C 1
ATOM 2536 O O . GLN A 1 317 ? 11.731 -16.622 -32.387 1.00 46.38 317 GLN A O 1
ATOM 2541 N N . SER A 1 318 ? 13.370 -16.412 -30.871 1.00 35.78 318 SER A N 1
ATOM 2542 C CA . SER A 1 318 ? 12.652 -17.005 -29.742 1.00 35.78 318 SER A CA 1
ATOM 2543 C C . SER A 1 318 ? 11.768 -15.944 -29.090 1.00 35.78 318 SER A C 1
ATOM 2545 O O . SER A 1 318 ? 12.274 -14.892 -28.713 1.00 35.78 318 SER A O 1
ATOM 2547 N N . GLY A 1 319 ? 10.475 -16.226 -28.918 1.00 41.22 319 GLY A N 1
ATOM 2548 C CA . GLY A 1 319 ? 9.469 -15.272 -28.427 1.00 41.22 319 GLY A CA 1
ATOM 2549 C C . GLY A 1 319 ? 9.538 -14.892 -26.939 1.00 41.22 319 GLY A C 1
ATOM 2550 O O . GLY A 1 319 ? 8.490 -14.718 -26.323 1.00 41.22 319 GLY A O 1
ATOM 2551 N N . GLU A 1 320 ? 10.728 -14.774 -26.344 1.00 47.94 320 GLU A N 1
ATOM 2552 C CA . GLU A 1 320 ? 10.885 -14.014 -25.097 1.00 47.94 320 GLU A CA 1
ATOM 2553 C C . GLU A 1 320 ? 10.896 -12.507 -25.396 1.00 47.94 320 GLU A C 1
ATOM 2555 O O . GLU A 1 320 ? 11.355 -12.064 -26.448 1.00 47.94 320 GLU A O 1
ATOM 2560 N N . MET A 1 321 ? 10.419 -11.695 -24.450 1.00 54.31 321 MET A N 1
ATOM 2561 C CA . MET A 1 321 ? 10.477 -10.235 -24.550 1.00 54.31 321 MET A CA 1
ATOM 2562 C C . MET A 1 321 ? 11.909 -9.736 -24.306 1.00 54.31 321 MET A C 1
ATOM 2564 O O . MET A 1 321 ? 12.264 -9.391 -23.180 1.00 54.31 321 MET A O 1
ATOM 2568 N N . CYS A 1 322 ? 12.725 -9.677 -25.362 1.00 57.12 322 CYS A N 1
ATOM 2569 C CA . CYS A 1 322 ? 14.132 -9.249 -25.309 1.00 57.12 322 CYS A CA 1
ATOM 2570 C C . CYS A 1 322 ? 14.350 -7.869 -24.651 1.00 57.12 322 CYS A C 1
ATOM 2572 O O . CYS A 1 322 ? 15.380 -7.643 -24.024 1.00 57.12 322 CYS A O 1
ATOM 2574 N N . ALA A 1 323 ? 13.357 -6.980 -24.737 1.00 67.94 323 ALA A N 1
ATOM 2575 C CA . ALA A 1 323 ? 13.379 -5.632 -24.168 1.00 67.94 323 ALA A CA 1
ATOM 2576 C C . ALA A 1 323 ? 13.174 -5.555 -22.634 1.00 67.94 323 ALA A C 1
ATOM 2578 O O . ALA A 1 323 ? 13.210 -4.461 -22.070 1.00 67.94 323 ALA A O 1
ATOM 2579 N N . PHE A 1 324 ? 12.894 -6.670 -21.942 1.00 82.94 324 PHE A N 1
ATOM 2580 C CA . PHE A 1 324 ? 12.506 -6.651 -20.525 1.00 82.94 324 PHE A CA 1
ATOM 2581 C C . PHE A 1 324 ? 13.688 -6.896 -19.571 1.00 82.94 324 PHE A C 1
ATOM 2583 O O . PHE A 1 324 ? 14.201 -8.012 -19.449 1.00 82.94 324 PHE A O 1
ATOM 2590 N N . ASN A 1 325 ? 14.074 -5.858 -18.826 1.00 87.38 325 ASN A N 1
ATOM 2591 C CA . ASN A 1 325 ? 15.085 -5.916 -17.776 1.00 87.38 325 ASN A CA 1
ATOM 2592 C C . ASN A 1 325 ? 14.508 -6.586 -16.510 1.00 87.38 325 ASN A C 1
ATOM 2594 O O . ASN A 1 325 ? 13.966 -5.938 -15.608 1.00 87.38 325 ASN A O 1
ATOM 2598 N N . LYS A 1 326 ? 14.647 -7.918 -16.463 1.00 87.31 326 LYS A N 1
ATOM 2599 C CA . LYS A 1 326 ? 14.210 -8.793 -15.360 1.00 87.31 326 LYS A CA 1
ATOM 2600 C C . LYS A 1 326 ? 14.824 -8.391 -14.009 1.00 87.31 326 LYS A C 1
ATOM 2602 O O . LYS A 1 326 ? 14.139 -8.462 -12.991 1.00 87.31 326 LYS A O 1
ATOM 2607 N N . VAL A 1 327 ? 16.083 -7.945 -14.007 1.00 89.31 327 VAL A N 1
ATOM 2608 C CA . VAL A 1 327 ? 16.836 -7.578 -12.796 1.00 89.31 327 VAL A CA 1
ATOM 2609 C C . VAL A 1 327 ? 16.265 -6.307 -12.176 1.00 89.31 327 VAL A C 1
ATOM 2611 O O . VAL A 1 327 ? 15.925 -6.306 -10.995 1.00 89.31 327 VAL A O 1
ATOM 2614 N N . LEU A 1 328 ? 16.052 -5.256 -12.974 1.00 91.88 328 LEU A N 1
ATOM 2615 C CA . LEU A 1 328 ? 15.441 -4.012 -12.502 1.00 91.88 328 LEU A CA 1
ATOM 2616 C C . LEU A 1 328 ? 14.044 -4.243 -11.912 1.00 91.88 328 LEU A C 1
ATOM 2618 O O . LEU A 1 328 ? 13.749 -3.762 -10.819 1.00 91.88 328 LEU A O 1
ATOM 2622 N N . ALA A 1 329 ? 13.192 -4.997 -12.614 1.00 90.50 329 ALA A N 1
ATOM 2623 C CA . ALA A 1 329 ? 11.845 -5.301 -12.137 1.00 90.50 329 ALA A CA 1
ATOM 2624 C C . ALA A 1 329 ? 11.865 -6.064 -10.796 1.00 90.50 329 ALA A C 1
ATOM 2626 O O . ALA A 1 329 ? 11.048 -5.784 -9.916 1.00 90.50 329 ALA A O 1
ATOM 2627 N N . HIS A 1 330 ? 12.830 -6.972 -10.607 1.00 87.94 330 HIS A N 1
ATOM 2628 C CA . HIS A 1 330 ? 13.038 -7.674 -9.341 1.00 87.94 330 HIS A CA 1
ATOM 2629 C C . HIS A 1 330 ? 13.548 -6.747 -8.225 1.00 87.94 330 HIS A C 1
ATOM 2631 O O . HIS A 1 330 ? 13.007 -6.788 -7.123 1.00 87.94 330 HIS A O 1
ATOM 2637 N N . VAL A 1 331 ? 14.521 -5.866 -8.495 1.00 89.75 331 VAL A N 1
ATOM 2638 C CA . VAL A 1 331 ? 15.025 -4.887 -7.509 1.00 89.75 331 VAL A CA 1
ATOM 2639 C C . VAL A 1 331 ? 13.904 -3.951 -7.041 1.00 89.75 331 VAL A C 1
ATOM 2641 O O . VAL A 1 331 ? 13.755 -3.739 -5.837 1.00 89.75 331 VAL A O 1
ATOM 2644 N N . VAL A 1 332 ? 13.063 -3.457 -7.959 1.00 89.75 332 VAL A N 1
ATOM 2645 C CA . VAL A 1 332 ? 11.875 -2.658 -7.609 1.00 89.75 332 VAL A CA 1
ATOM 2646 C C . VAL A 1 332 ? 10.924 -3.457 -6.711 1.00 89.75 332 VAL A C 1
ATOM 2648 O O . VAL A 1 332 ? 10.559 -2.967 -5.645 1.00 89.75 332 VAL A O 1
ATOM 2651 N N . ALA A 1 333 ? 10.559 -4.688 -7.089 1.00 85.38 333 ALA A N 1
ATOM 2652 C CA . ALA A 1 333 ? 9.643 -5.535 -6.314 1.00 85.38 333 ALA A CA 1
ATOM 2653 C C . ALA A 1 333 ? 10.188 -5.930 -4.925 1.00 85.38 333 ALA A C 1
ATOM 2655 O O . ALA A 1 333 ? 9.430 -5.999 -3.956 1.00 85.38 333 ALA A O 1
ATOM 2656 N N . MET A 1 334 ? 11.499 -6.154 -4.808 1.00 83.88 334 MET A N 1
ATOM 2657 C CA . MET A 1 334 ? 12.182 -6.419 -3.541 1.00 83.88 334 MET A CA 1
ATOM 2658 C C . MET A 1 334 ? 12.152 -5.189 -2.624 1.00 83.88 334 MET A C 1
ATOM 2660 O O . MET A 1 334 ? 11.772 -5.306 -1.460 1.00 83.88 334 MET A O 1
ATOM 2664 N N . CYS A 1 335 ? 12.505 -4.000 -3.129 1.00 84.62 335 CYS A N 1
ATOM 2665 C CA . CYS A 1 335 ? 12.396 -2.761 -2.353 1.00 84.62 335 CYS A CA 1
ATOM 2666 C C . CYS A 1 335 ? 10.952 -2.520 -1.895 1.00 84.62 335 CYS A C 1
ATOM 2668 O O . CYS A 1 335 ? 10.710 -2.244 -0.726 1.00 84.62 335 CYS A O 1
ATOM 2670 N N . ASP A 1 336 ? 9.998 -2.674 -2.803 1.00 79.94 336 ASP A N 1
ATOM 2671 C CA . ASP A 1 336 ? 8.570 -2.468 -2.574 1.00 79.94 336 ASP A CA 1
ATOM 2672 C C . ASP A 1 336 ? 7.951 -3.427 -1.532 1.00 79.94 336 ASP A C 1
ATOM 2674 O O . ASP A 1 336 ? 7.048 -3.039 -0.787 1.00 79.94 336 ASP A O 1
ATOM 2678 N N . THR A 1 337 ? 8.475 -4.651 -1.431 1.00 79.81 337 THR A N 1
ATOM 2679 C CA . THR A 1 337 ? 8.044 -5.655 -0.443 1.00 79.81 337 THR A CA 1
ATOM 2680 C C . THR A 1 337 ? 8.726 -5.453 0.912 1.00 79.81 337 THR A C 1
ATOM 2682 O O . T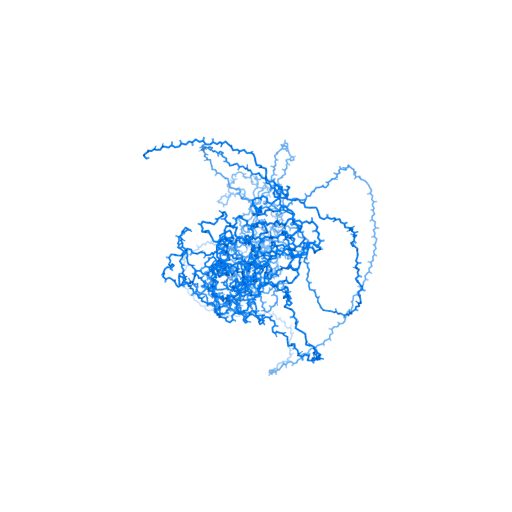HR A 1 337 ? 8.073 -5.536 1.950 1.00 79.81 337 THR A O 1
ATOM 2685 N N . ASN A 1 338 ? 10.028 -5.147 0.919 1.00 81.69 338 ASN A N 1
ATOM 2686 C CA . ASN A 1 338 ? 10.848 -5.197 2.133 1.00 81.69 338 ASN A CA 1
ATOM 2687 C C . ASN A 1 338 ? 10.948 -3.841 2.853 1.00 81.69 338 ASN A C 1
ATOM 2689 O O . ASN A 1 338 ? 11.000 -3.795 4.082 1.00 81.69 338 ASN A O 1
ATOM 2693 N N . MET A 1 339 ? 10.970 -2.722 2.121 1.00 81.12 339 MET A N 1
ATOM 2694 C CA . MET A 1 339 ? 11.164 -1.390 2.710 1.00 81.12 339 MET A CA 1
ATOM 2695 C C . MET A 1 339 ? 10.045 -0.941 3.669 1.00 81.12 339 MET A C 1
ATOM 2697 O O . MET A 1 339 ? 10.386 -0.271 4.642 1.00 81.12 339 MET A O 1
ATOM 2701 N N . PRO A 1 340 ? 8.763 -1.337 3.520 1.00 84.56 340 PRO A N 1
ATOM 2702 C CA . PRO A 1 340 ? 7.756 -1.088 4.554 1.00 84.56 340 PRO A CA 1
ATOM 2703 C C . PRO A 1 340 ? 8.123 -1.659 5.930 1.00 84.56 340 PRO A C 1
ATOM 2705 O O . PRO A 1 340 ? 7.915 -1.006 6.954 1.00 84.56 340 PRO A O 1
ATOM 2708 N N . PHE A 1 341 ? 8.729 -2.851 5.965 1.00 87.81 341 PHE A N 1
ATOM 2709 C CA . PHE A 1 341 ? 9.238 -3.452 7.199 1.00 87.81 341 PHE A CA 1
ATOM 2710 C C . PHE A 1 341 ? 10.478 -2.716 7.721 1.00 87.81 341 PHE A C 1
ATOM 2712 O O . PHE A 1 341 ? 10.638 -2.581 8.930 1.00 87.81 341 PHE A O 1
ATOM 2719 N N . ILE A 1 342 ? 11.331 -2.181 6.841 1.00 84.75 342 ILE A N 1
ATOM 2720 C CA . ILE A 1 342 ? 12.443 -1.310 7.254 1.00 84.75 342 ILE A CA 1
ATOM 2721 C C . ILE A 1 342 ? 11.915 -0.018 7.897 1.00 84.75 342 ILE A C 1
ATOM 2723 O O . ILE A 1 342 ? 12.387 0.342 8.972 1.00 84.75 342 ILE A O 1
ATOM 2727 N N . GLY A 1 343 ? 10.898 0.623 7.310 1.00 84.00 343 GLY A N 1
ATOM 2728 C CA . GLY A 1 343 ? 10.235 1.799 7.881 1.00 84.00 343 GLY A CA 1
ATOM 2729 C C . GLY A 1 343 ? 9.638 1.517 9.260 1.00 84.00 343 GLY A C 1
ATOM 2730 O O . GLY A 1 343 ? 10.003 2.172 10.234 1.00 84.00 343 GLY A O 1
ATOM 2731 N N . LEU A 1 344 ? 8.801 0.479 9.382 1.00 88.94 344 LEU A N 1
ATOM 2732 C CA . LEU A 1 344 ? 8.208 0.102 10.671 1.00 88.94 344 LEU A CA 1
ATOM 2733 C C . LEU A 1 344 ? 9.273 -0.271 11.720 1.00 88.94 344 LEU A C 1
ATOM 2735 O O . LEU A 1 344 ? 9.149 0.114 12.879 1.00 88.94 344 LEU A O 1
ATOM 2739 N N . ARG A 1 345 ? 10.349 -0.969 11.328 1.00 90.50 345 ARG A N 1
ATOM 2740 C CA . ARG A 1 345 ? 11.481 -1.286 12.215 1.00 90.50 345 ARG A CA 1
ATOM 2741 C C . ARG A 1 345 ? 12.183 -0.025 12.730 1.00 90.50 345 ARG A C 1
ATOM 2743 O O . ARG A 1 345 ? 12.507 0.030 13.913 1.00 90.50 345 ARG A O 1
ATOM 2750 N N . ILE A 1 346 ? 12.443 0.958 11.864 1.00 86.62 346 ILE A N 1
ATOM 2751 C CA . ILE A 1 346 ? 13.094 2.221 12.252 1.00 86.62 346 ILE A CA 1
ATOM 2752 C C . ILE A 1 346 ? 12.237 2.961 13.282 1.00 86.62 346 ILE A C 1
ATOM 2754 O O . ILE A 1 346 ? 12.764 3.406 14.296 1.00 86.62 346 ILE A O 1
ATOM 2758 N N . GLU A 1 347 ? 10.923 3.018 13.078 1.00 90.06 347 GLU A N 1
ATOM 2759 C CA . GLU A 1 347 ? 9.985 3.686 13.991 1.00 90.06 347 GLU A CA 1
ATOM 2760 C C . GLU A 1 347 ? 9.883 2.970 15.343 1.00 90.06 347 GLU A C 1
ATOM 2762 O O . GLU A 1 347 ? 9.982 3.603 16.391 1.00 90.06 347 GLU A O 1
ATOM 2767 N N . LEU A 1 348 ? 9.777 1.636 15.344 1.00 93.00 348 LEU A N 1
ATOM 2768 C CA . LEU A 1 348 ? 9.811 0.841 16.575 1.00 93.00 348 LEU A CA 1
ATOM 2769 C C . LEU A 1 348 ? 11.135 1.034 17.341 1.00 93.00 348 LEU A C 1
ATOM 2771 O O . LEU A 1 348 ? 11.108 1.210 18.556 1.00 93.00 348 LEU A O 1
ATOM 2775 N N . SER A 1 349 ? 12.276 1.069 16.639 1.00 92.50 349 SER A N 1
ATOM 2776 C CA . SER A 1 349 ? 13.585 1.389 17.234 1.00 92.50 349 SER A CA 1
ATOM 2777 C C . SER A 1 349 ? 13.635 2.823 17.784 1.00 92.50 349 SER A C 1
ATOM 2779 O O . SER A 1 349 ? 14.153 3.037 18.876 1.00 92.50 349 SER A O 1
ATOM 2781 N N . SER A 1 350 ? 13.063 3.797 17.067 1.00 91.75 350 SER A N 1
ATOM 2782 C CA . SER A 1 350 ? 12.991 5.207 17.478 1.00 91.75 350 SER A CA 1
ATOM 2783 C C . SER A 1 350 ? 12.067 5.445 18.678 1.00 91.75 350 SER A C 1
ATOM 2785 O O . SER A 1 350 ? 12.208 6.458 19.358 1.00 91.75 350 SER A O 1
ATOM 2787 N N . MET A 1 351 ? 11.121 4.538 18.927 1.00 93.25 351 MET A N 1
ATOM 2788 C CA . MET A 1 351 ? 10.232 4.533 20.094 1.00 93.25 351 MET A CA 1
ATOM 2789 C C . MET A 1 351 ? 10.718 3.577 21.203 1.00 93.25 351 MET A C 1
ATOM 2791 O O . MET A 1 351 ? 9.949 3.246 22.103 1.00 93.25 351 MET A O 1
ATOM 2795 N N . GLU A 1 352 ? 11.976 3.123 21.128 1.00 94.25 352 GLU A N 1
ATOM 2796 C CA . GLU A 1 352 ? 12.637 2.215 22.083 1.00 94.25 352 GLU A CA 1
ATOM 2797 C C . GLU A 1 352 ? 11.925 0.858 22.293 1.00 94.25 352 GLU A C 1
ATOM 2799 O O . GLU A 1 352 ? 12.122 0.191 23.309 1.00 94.25 352 GLU A O 1
ATOM 2804 N N . ILE A 1 353 ? 11.111 0.407 21.328 1.00 95.31 353 ILE A N 1
ATOM 2805 C CA . ILE A 1 353 ? 10.327 -0.835 21.422 1.00 95.31 353 ILE A CA 1
ATOM 2806 C C . ILE A 1 353 ? 11.191 -2.041 21.010 1.00 95.31 353 ILE A C 1
ATOM 2808 O O . ILE A 1 353 ? 11.530 -2.174 19.829 1.00 95.31 353 ILE A O 1
ATOM 2812 N N . PRO A 1 354 ? 11.531 -2.971 21.928 1.00 94.88 354 PRO A N 1
ATOM 2813 C CA . PRO A 1 354 ? 12.430 -4.076 21.609 1.00 94.88 354 PRO A CA 1
ATOM 2814 C C . PRO A 1 354 ? 11.796 -5.069 20.625 1.00 94.88 354 PRO A C 1
ATOM 2816 O O . PRO A 1 354 ? 10.702 -5.584 20.859 1.00 94.88 354 PRO A O 1
ATOM 2819 N N . HIS A 1 355 ? 12.510 -5.395 19.546 1.00 95.88 355 HIS A N 1
ATOM 2820 C CA . HIS A 1 355 ? 12.043 -6.281 18.474 1.00 95.88 355 HIS A CA 1
ATOM 2821 C C . HIS A 1 355 ? 13.156 -7.183 17.926 1.00 95.88 355 HIS A C 1
ATOM 2823 O O . HIS A 1 355 ? 14.339 -6.847 18.004 1.00 95.88 355 HIS A O 1
ATOM 2829 N N . GLN A 1 356 ? 12.786 -8.281 17.267 1.00 93.38 356 GLN A N 1
ATOM 2830 C CA . GLN A 1 356 ? 13.733 -9.179 16.593 1.00 93.38 356 GLN A CA 1
ATOM 2831 C C . GLN A 1 356 ? 14.169 -8.688 15.195 1.00 93.38 356 GLN A C 1
ATOM 2833 O O . GLN A 1 356 ? 14.950 -9.355 14.520 1.00 93.38 356 GLN A O 1
ATOM 2838 N N . GLY A 1 357 ? 13.704 -7.509 14.765 1.00 90.25 357 GLY A N 1
ATOM 2839 C CA . GLY A 1 357 ? 13.947 -6.972 13.424 1.00 90.25 357 GLY A CA 1
ATOM 2840 C C . GLY A 1 357 ? 13.039 -7.610 12.372 1.00 90.25 357 GLY A C 1
ATOM 2841 O O . GLY A 1 357 ? 12.008 -8.186 12.709 1.00 90.25 357 GLY A O 1
ATOM 2842 N N . VAL A 1 358 ? 13.411 -7.476 11.095 1.00 90.38 358 VAL A N 1
ATOM 2843 C CA . VAL A 1 358 ? 12.672 -8.096 9.984 1.00 90.38 358 VAL A CA 1
ATOM 2844 C C . VAL A 1 358 ? 13.128 -9.543 9.827 1.00 90.38 358 VAL A C 1
ATOM 2846 O O . VAL A 1 358 ? 14.321 -9.801 9.670 1.00 90.38 358 VAL A O 1
ATOM 2849 N N . GLN A 1 359 ? 12.177 -10.468 9.861 1.00 88.81 359 GLN A N 1
ATOM 2850 C CA . GLN A 1 359 ? 12.374 -11.905 9.703 1.00 88.81 359 GLN A CA 1
ATOM 2851 C C . GLN A 1 359 ? 11.648 -12.400 8.451 1.00 88.81 359 GLN A C 1
ATOM 2853 O O . GLN A 1 359 ? 10.649 -11.809 8.040 1.00 88.81 359 GLN A O 1
ATOM 2858 N N . VAL A 1 360 ? 12.146 -13.491 7.870 1.00 84.75 360 VAL A N 1
ATOM 2859 C CA . VAL A 1 360 ? 11.466 -14.242 6.807 1.00 84.75 360 VAL A CA 1
ATOM 2860 C C . VAL A 1 360 ? 10.818 -15.462 7.457 1.00 84.75 360 VAL A C 1
ATOM 2862 O O . VAL A 1 360 ? 11.493 -16.199 8.177 1.00 84.75 360 VAL A O 1
ATOM 2865 N N . GLU A 1 361 ? 9.517 -15.653 7.253 1.00 80.19 361 GLU A N 1
ATOM 2866 C CA . GLU A 1 361 ? 8.787 -16.812 7.776 1.00 80.19 361 GLU A CA 1
ATOM 2867 C C . GLU A 1 361 ? 8.967 -18.047 6.866 1.00 80.19 361 GLU A C 1
ATOM 2869 O O . GLU A 1 361 ? 9.600 -17.998 5.810 1.00 80.19 361 GLU A O 1
ATOM 2874 N N . GLY A 1 362 ? 8.468 -19.205 7.311 1.00 60.78 362 GLY A N 1
ATOM 2875 C CA . GLY A 1 362 ? 8.872 -20.529 6.810 1.00 60.78 362 GLY A CA 1
ATOM 2876 C C . GLY A 1 362 ? 8.545 -20.880 5.349 1.00 60.78 362 GLY A C 1
ATOM 2877 O O . GLY A 1 362 ? 8.873 -21.988 4.930 1.00 60.78 362 GLY A O 1
ATOM 2878 N N . ASP A 1 363 ? 7.918 -19.987 4.578 1.00 60.59 363 ASP A N 1
ATOM 2879 C CA . ASP A 1 363 ? 7.723 -20.146 3.128 1.00 60.59 363 ASP A CA 1
ATOM 2880 C C . ASP A 1 363 ? 8.833 -19.493 2.279 1.00 60.59 363 ASP A C 1
ATOM 2882 O O . ASP A 1 363 ? 8.909 -19.754 1.079 1.00 60.59 363 ASP A O 1
ATOM 2886 N N . GLY A 1 364 ? 9.704 -18.677 2.886 1.00 61.84 364 GLY A N 1
ATOM 2887 C CA . GLY A 1 364 ? 10.798 -17.973 2.210 1.00 61.84 364 GLY A CA 1
ATOM 2888 C C . GLY A 1 364 ? 10.410 -16.661 1.513 1.00 61.84 364 GLY A C 1
ATOM 2889 O O . GLY A 1 364 ? 11.284 -16.014 0.939 1.00 61.84 364 GLY A O 1
ATOM 2890 N N . PHE A 1 365 ? 9.138 -16.248 1.562 1.00 59.78 365 PHE A N 1
ATOM 2891 C CA . PHE A 1 365 ? 8.627 -15.058 0.860 1.00 59.78 365 PHE A CA 1
ATOM 2892 C C . PHE A 1 365 ? 7.865 -14.092 1.777 1.00 59.78 365 PHE A C 1
ATOM 2894 O O . PHE A 1 365 ? 7.901 -12.874 1.575 1.00 59.78 365 PHE A O 1
ATOM 2901 N N . SER A 1 366 ? 7.189 -14.616 2.797 1.00 77.69 366 SER A N 1
ATOM 2902 C CA . SER A 1 366 ? 6.494 -13.828 3.811 1.00 77.69 366 SER A CA 1
ATOM 2903 C C . SER A 1 366 ? 7.478 -13.214 4.813 1.00 77.69 366 SER A C 1
ATOM 2905 O O . SER A 1 366 ? 8.440 -13.846 5.250 1.00 77.69 366 SER A O 1
ATOM 2907 N N . HIS A 1 367 ? 7.249 -11.944 5.149 1.00 87.69 367 HIS A N 1
ATOM 2908 C CA . HIS A 1 367 ? 8.085 -11.165 6.061 1.00 87.69 367 HIS A CA 1
ATOM 2909 C C . HIS A 1 367 ? 7.286 -10.748 7.301 1.00 87.69 367 HIS A C 1
ATOM 2911 O O . HIS A 1 367 ? 6.095 -10.427 7.211 1.00 87.69 367 HIS A O 1
ATOM 2917 N N . ALA A 1 368 ? 7.957 -10.715 8.451 1.00 92.69 368 ALA A N 1
ATOM 2918 C CA . ALA A 1 368 ? 7.362 -10.384 9.741 1.00 92.69 368 ALA A CA 1
ATOM 2919 C C . ALA A 1 368 ? 8.315 -9.557 10.624 1.00 92.69 368 ALA A C 1
ATOM 2921 O O . ALA A 1 368 ? 9.534 -9.600 10.451 1.00 92.69 368 ALA A O 1
ATOM 2922 N N . ILE A 1 369 ? 7.767 -8.820 11.595 1.00 94.62 369 ILE A N 1
ATOM 2923 C CA . ILE A 1 369 ? 8.526 -8.208 12.698 1.00 94.62 369 ILE A CA 1
ATOM 2924 C C . ILE A 1 369 ? 7.919 -8.670 14.019 1.00 94.62 369 ILE A C 1
ATOM 2926 O O . ILE A 1 369 ? 6.802 -8.290 14.371 1.00 94.62 369 ILE A O 1
ATOM 2930 N N . ARG A 1 370 ? 8.683 -9.465 14.767 1.00 95.81 370 ARG A N 1
ATOM 2931 C CA . ARG A 1 370 ? 8.313 -9.942 16.100 1.00 95.81 370 ARG A CA 1
ATOM 2932 C C . ARG A 1 370 ? 8.766 -8.954 17.175 1.00 95.81 370 ARG A C 1
ATOM 2934 O O . ARG A 1 370 ? 9.955 -8.626 17.243 1.00 95.81 370 ARG A O 1
ATOM 2941 N N . LEU A 1 371 ? 7.851 -8.499 18.030 1.00 96.62 371 LEU A N 1
ATOM 2942 C CA . LEU A 1 371 ? 8.200 -7.724 19.223 1.00 96.62 371 LEU A CA 1
ATOM 2943 C C . LEU A 1 371 ? 8.711 -8.656 20.332 1.00 96.62 371 LEU A C 1
ATOM 2945 O O . LEU A 1 371 ? 8.204 -9.756 20.526 1.00 96.62 371 LEU A O 1
ATOM 2949 N N . LEU A 1 372 ? 9.721 -8.198 21.070 1.00 94.50 372 LEU A N 1
ATOM 2950 C CA . LEU A 1 372 ? 10.260 -8.872 22.256 1.00 94.50 372 LEU A CA 1
ATOM 2951 C C . LEU A 1 372 ? 9.552 -8.417 23.537 1.00 94.50 372 LEU A C 1
ATOM 2953 O O . LEU A 1 372 ? 9.423 -9.197 24.477 1.00 94.50 372 LEU A O 1
ATOM 2957 N N . LYS A 1 373 ? 9.110 -7.154 23.582 1.00 93.00 373 LYS A N 1
ATOM 2958 C CA . LYS A 1 373 ? 8.295 -6.588 24.661 1.00 93.00 373 LYS A CA 1
ATOM 2959 C C . LYS A 1 373 ? 7.477 -5.404 24.139 1.00 93.00 373 LYS A C 1
ATOM 2961 O O . LYS A 1 373 ? 7.975 -4.627 23.329 1.00 93.00 373 LYS A O 1
ATOM 2966 N N . ILE A 1 374 ? 6.250 -5.246 24.634 1.00 94.50 374 ILE A N 1
ATOM 2967 C CA . ILE A 1 374 ? 5.424 -4.050 24.416 1.00 94.50 374 ILE A CA 1
ATOM 2968 C C . ILE A 1 374 ? 5.615 -3.093 25.615 1.00 94.50 374 ILE A C 1
ATOM 2970 O O . ILE A 1 374 ? 5.730 -3.574 26.747 1.00 94.50 374 ILE A O 1
ATOM 2974 N N . PRO A 1 375 ? 5.672 -1.760 25.420 1.00 92.00 375 PRO A N 1
ATOM 2975 C CA . PRO A 1 375 ? 5.716 -0.803 26.526 1.00 92.00 375 PRO A CA 1
ATOM 2976 C C . PRO A 1 375 ? 4.538 -0.946 27.516 1.00 92.00 375 PRO A C 1
ATOM 2978 O O . PRO A 1 375 ? 3.429 -1.312 27.108 1.00 92.00 375 PRO A O 1
ATOM 2981 N N . PRO A 1 376 ? 4.749 -0.639 28.812 1.00 89.38 376 PRO A N 1
ATOM 2982 C CA . PRO A 1 376 ? 3.687 -0.663 29.813 1.00 89.38 376 PRO A CA 1
ATOM 2983 C C . PRO A 1 376 ? 2.663 0.456 29.576 1.00 89.38 376 PRO A C 1
ATOM 2985 O O . PRO A 1 376 ? 2.998 1.549 29.111 1.00 89.38 376 PRO A O 1
ATOM 2988 N N . CYS A 1 377 ? 1.408 0.188 29.924 1.00 90.38 377 CYS A N 1
ATOM 2989 C CA . CYS A 1 377 ? 0.299 1.119 29.745 1.00 90.38 377 CYS A CA 1
ATOM 2990 C C . CYS A 1 377 ? 0.229 2.141 30.889 1.00 90.38 377 CYS A C 1
ATOM 2992 O O . CYS A 1 377 ? 0.510 1.831 32.048 1.00 90.38 377 CYS A O 1
ATOM 2994 N N . LYS A 1 378 ? -0.164 3.381 30.577 1.00 83.75 378 LYS A N 1
ATOM 2995 C CA . LYS A 1 378 ? -0.292 4.445 31.585 1.00 83.75 378 LYS A CA 1
ATOM 2996 C C . LYS A 1 378 ? -1.615 4.295 32.337 1.00 83.75 378 LYS A C 1
ATOM 2998 O O . LYS A 1 378 ? -2.668 4.214 31.713 1.00 83.75 378 LYS A O 1
ATOM 3003 N N . GLY A 1 379 ? -1.556 4.318 33.668 1.00 83.50 379 GLY A N 1
ATOM 3004 C CA . GLY A 1 379 ? -2.745 4.247 34.527 1.00 83.50 379 GLY A CA 1
ATOM 3005 C C . GLY A 1 379 ? -3.339 2.846 34.705 1.00 83.50 379 GLY A C 1
ATOM 3006 O O . GLY A 1 379 ? -4.488 2.758 35.117 1.00 83.50 379 GLY A O 1
ATOM 3007 N N . ILE A 1 380 ? -2.578 1.789 34.400 1.00 90.56 380 ILE A N 1
ATOM 3008 C CA . ILE A 1 380 ? -2.923 0.386 34.689 1.00 90.56 380 ILE A CA 1
ATOM 3009 C C . ILE A 1 380 ? -2.206 -0.069 35.967 1.00 90.56 380 ILE A C 1
ATOM 3011 O O . ILE A 1 380 ? -1.067 0.338 36.216 1.00 90.56 380 ILE A O 1
ATOM 3015 N N . GLY A 1 381 ? -2.841 -0.927 36.767 1.00 90.50 381 GLY A N 1
ATOM 3016 C CA . GLY A 1 381 ? -2.246 -1.513 37.967 1.00 90.50 381 GLY A CA 1
ATOM 3017 C C . GLY A 1 381 ? -1.016 -2.382 37.670 1.00 90.50 381 GLY A C 1
ATOM 3018 O O . GLY A 1 381 ? -0.982 -3.152 36.709 1.00 90.50 381 GLY A O 1
ATOM 3019 N N . GLU A 1 382 ? 0.014 -2.306 38.519 1.00 91.19 382 GLU A N 1
ATOM 3020 C CA . GLU A 1 382 ? 1.292 -3.001 38.284 1.00 91.19 382 GLU A CA 1
ATOM 3021 C C . GLU A 1 382 ? 1.131 -4.536 38.223 1.00 91.19 382 GLU A C 1
ATOM 3023 O O . GLU A 1 382 ? 1.775 -5.210 37.418 1.00 91.19 382 GLU A O 1
ATOM 3028 N N . GLU A 1 383 ? 0.238 -5.100 39.041 1.00 91.88 383 GLU A N 1
ATOM 3029 C CA . GLU A 1 383 ? -0.094 -6.529 39.025 1.00 91.88 383 GLU A CA 1
ATOM 3030 C C . GLU A 1 383 ? -0.853 -6.928 37.748 1.00 91.88 383 GLU A C 1
ATOM 3032 O O . GLU A 1 383 ? -0.563 -7.968 37.149 1.00 91.88 383 GLU A O 1
ATOM 3037 N N . THR A 1 384 ? -1.772 -6.077 37.283 1.00 93.00 384 THR A N 1
ATOM 3038 C CA . THR A 1 384 ? -2.495 -6.250 36.019 1.00 93.00 384 THR A CA 1
ATOM 3039 C C . THR A 1 384 ? -1.524 -6.264 34.845 1.00 93.00 384 THR A C 1
ATOM 3041 O O . THR A 1 384 ? -1.561 -7.197 34.045 1.00 93.00 384 THR A O 1
ATOM 3044 N N . GLN A 1 385 ? -0.596 -5.300 34.779 1.00 93.44 385 GLN A N 1
ATOM 3045 C CA . GLN A 1 385 ? 0.442 -5.248 33.746 1.00 93.44 385 GLN A CA 1
ATOM 3046 C C . GLN A 1 385 ? 1.335 -6.498 33.790 1.00 93.44 385 GLN A C 1
ATOM 3048 O O . GLN A 1 385 ? 1.520 -7.140 32.763 1.00 93.44 385 GLN A O 1
ATOM 3053 N N . LYS A 1 386 ? 1.824 -6.913 34.971 1.00 93.31 386 LYS A N 1
ATOM 3054 C CA . LYS A 1 386 ? 2.618 -8.152 35.135 1.00 93.31 386 LYS A CA 1
ATOM 3055 C C . LYS A 1 386 ? 1.861 -9.402 34.673 1.00 93.31 386 LYS A C 1
ATOM 3057 O O . LYS A 1 386 ? 2.461 -10.308 34.094 1.00 93.31 386 LYS A O 1
ATOM 3062 N N . THR A 1 387 ? 0.556 -9.464 34.929 1.00 94.38 387 THR A N 1
ATOM 3063 C CA . THR A 1 387 ? -0.293 -10.602 34.550 1.00 94.38 387 THR A CA 1
ATOM 3064 C C . THR A 1 387 ? -0.581 -10.605 33.048 1.00 94.38 387 THR A C 1
ATOM 3066 O O . THR A 1 387 ? -0.494 -11.658 32.418 1.00 94.38 387 THR A O 1
ATOM 3069 N N . LEU A 1 388 ? -0.854 -9.438 32.457 1.00 95.12 388 LEU A N 1
ATOM 3070 C CA . LEU A 1 388 ? -1.050 -9.265 31.018 1.00 95.12 388 LEU A CA 1
ATOM 3071 C C . LEU A 1 388 ? 0.236 -9.586 30.237 1.00 95.12 388 LEU A C 1
ATOM 3073 O O . LEU A 1 388 ? 0.184 -10.406 29.321 1.00 95.12 388 LEU A O 1
ATOM 3077 N N . ASP A 1 389 ? 1.383 -9.039 30.655 1.00 93.25 389 ASP A N 1
ATOM 3078 C CA . ASP A 1 389 ? 2.712 -9.321 30.086 1.00 93.25 389 ASP A CA 1
ATOM 3079 C C . ASP A 1 389 ? 3.027 -10.828 30.123 1.00 93.25 389 ASP A C 1
ATOM 3081 O O . ASP A 1 389 ? 3.508 -11.381 29.140 1.00 93.25 389 ASP A O 1
ATOM 3085 N N . ARG A 1 390 ? 2.712 -11.521 31.230 1.00 93.75 390 ARG A N 1
ATOM 3086 C CA . ARG A 1 390 ? 2.871 -12.985 31.356 1.00 93.75 390 ARG A CA 1
ATOM 3087 C C . ARG A 1 390 ? 1.862 -13.780 30.514 1.00 93.75 390 ARG A C 1
ATOM 3089 O O . ARG A 1 390 ? 2.137 -14.930 30.175 1.00 93.75 390 ARG A O 1
ATOM 3096 N N . SER A 1 391 ? 0.690 -13.218 30.220 1.00 94.06 391 SER A N 1
ATOM 3097 C CA . SER A 1 391 ? -0.328 -13.871 29.385 1.00 94.06 391 SER A CA 1
ATOM 3098 C C . SER A 1 391 ? 0.002 -13.801 27.891 1.00 94.06 391 SER A C 1
ATOM 3100 O O . SER A 1 391 ? -0.423 -14.676 27.140 1.00 94.06 391 SER A O 1
ATOM 3102 N N . LEU A 1 392 ? 0.771 -12.797 27.458 1.00 96.38 392 LEU A N 1
ATOM 3103 C CA . LEU A 1 392 ? 1.202 -12.612 26.074 1.00 96.38 392 LEU A CA 1
ATOM 3104 C C . LEU A 1 392 ? 2.385 -13.540 25.742 1.00 96.38 392 LEU A C 1
ATOM 3106 O O . LEU A 1 392 ? 3.481 -13.388 26.275 1.00 96.38 392 LEU A O 1
ATOM 3110 N N . LEU A 1 393 ? 2.171 -14.491 24.832 1.00 95.69 393 LEU A N 1
ATOM 3111 C CA . LEU A 1 393 ? 3.202 -15.408 24.330 1.00 95.69 393 LEU A CA 1
ATOM 3112 C C . LEU A 1 393 ? 3.910 -14.879 23.077 1.00 95.69 393 LEU A C 1
ATOM 3114 O O . LEU A 1 393 ? 5.083 -15.186 22.847 1.00 95.69 393 LEU A O 1
ATOM 3118 N N . ASP A 1 394 ? 3.192 -14.124 22.244 1.00 95.62 394 ASP A N 1
ATOM 3119 C CA . ASP A 1 394 ? 3.754 -13.514 21.043 1.00 95.62 394 ASP A CA 1
ATOM 3120 C C . ASP A 1 394 ? 3.040 -12.224 20.621 1.00 95.62 394 ASP A C 1
ATOM 3122 O O . ASP A 1 394 ? 1.845 -12.062 20.861 1.00 95.62 394 ASP A O 1
ATOM 3126 N N . CYS A 1 395 ? 3.775 -11.339 19.945 1.00 97.31 395 CYS A N 1
ATOM 3127 C CA . CYS A 1 395 ? 3.245 -10.178 19.242 1.00 97.31 395 CYS A CA 1
ATOM 3128 C C . CYS A 1 395 ? 4.024 -9.957 17.934 1.00 97.31 395 CYS A C 1
ATOM 3130 O O . CYS A 1 395 ? 5.151 -9.454 17.953 1.00 97.31 395 CYS A O 1
ATOM 3132 N N . THR A 1 396 ? 3.409 -10.288 16.798 1.00 96.25 396 THR A N 1
ATOM 3133 C CA . THR A 1 396 ? 4.066 -10.297 15.483 1.00 96.25 396 THR A CA 1
ATOM 3134 C C . THR A 1 396 ? 3.310 -9.445 14.461 1.00 96.25 396 THR A C 1
ATOM 3136 O O . THR A 1 396 ? 2.128 -9.658 14.190 1.00 96.25 396 THR A O 1
ATOM 3139 N N . PHE A 1 397 ? 4.012 -8.479 13.863 1.00 94.44 397 PHE A N 1
ATOM 3140 C CA . PHE A 1 397 ? 3.522 -7.642 12.767 1.00 94.44 397 PHE A CA 1
ATOM 3141 C C . PHE A 1 397 ? 3.788 -8.301 11.415 1.00 94.44 397 PHE A C 1
ATOM 3143 O O . PHE A 1 397 ? 4.922 -8.676 11.116 1.00 94.44 397 PHE A O 1
ATOM 3150 N N . ARG A 1 398 ? 2.763 -8.355 10.563 1.00 91.81 398 ARG A N 1
ATOM 3151 C CA . ARG A 1 398 ? 2.850 -8.773 9.156 1.00 91.81 398 ARG A CA 1
ATOM 3152 C C . ARG A 1 398 ? 2.180 -7.743 8.256 1.00 91.81 398 ARG A C 1
ATOM 3154 O O . ARG A 1 398 ? 1.271 -7.033 8.686 1.00 91.81 398 ARG A O 1
ATOM 3161 N N . LEU A 1 399 ? 2.604 -7.690 6.998 1.00 88.12 399 LEU A N 1
ATOM 3162 C CA . LEU A 1 399 ? 2.018 -6.822 5.980 1.00 88.12 399 LEU A CA 1
ATOM 3163 C C . LEU A 1 399 ? 1.166 -7.660 5.024 1.00 88.12 399 LEU A C 1
ATOM 3165 O O . LEU A 1 399 ? 1.623 -8.677 4.508 1.00 88.12 399 LEU A O 1
ATOM 3169 N N . GLN A 1 400 ? -0.087 -7.259 4.829 1.00 84.06 400 GLN A N 1
ATOM 3170 C CA . GLN A 1 400 ? -1.085 -7.997 4.058 1.00 84.06 400 GLN A CA 1
ATOM 3171 C C . GLN A 1 400 ? -1.740 -7.121 2.976 1.00 84.06 400 GLN A C 1
ATOM 3173 O O . GLN A 1 400 ? -1.572 -5.899 2.925 1.00 84.06 400 GLN A O 1
ATOM 3178 N N . GLY A 1 401 ? -2.508 -7.783 2.104 1.00 72.31 401 GLY A N 1
ATOM 3179 C CA . GLY A 1 401 ? -3.182 -7.177 0.954 1.00 72.31 401 GLY A CA 1
ATOM 3180 C C . GLY A 1 401 ? -2.291 -7.102 -0.291 1.00 72.31 401 GLY A C 1
ATOM 3181 O O . GLY A 1 401 ? -1.081 -6.933 -0.204 1.00 72.31 401 GLY A O 1
ATOM 3182 N N . ARG A 1 402 ? -2.895 -7.183 -1.488 1.00 65.81 402 ARG A N 1
ATOM 3183 C CA . ARG A 1 402 ? -2.176 -7.132 -2.789 1.00 65.81 402 ARG A CA 1
ATOM 3184 C C . ARG A 1 402 ? -1.399 -5.828 -3.033 1.00 65.81 402 ARG A C 1
ATOM 3186 O O . ARG A 1 402 ? -0.644 -5.729 -3.991 1.00 65.81 402 ARG A O 1
ATOM 3193 N N . ASN A 1 403 ? -1.645 -4.814 -2.210 1.00 67.62 403 ASN A N 1
ATOM 3194 C CA . ASN A 1 403 ? -1.055 -3.483 -2.260 1.00 67.62 403 ASN A CA 1
ATOM 3195 C C . ASN A 1 403 ? -0.044 -3.241 -1.122 1.00 67.62 403 ASN A C 1
ATOM 3197 O O . ASN A 1 403 ? 0.400 -2.102 -0.980 1.00 67.62 403 ASN A O 1
ATOM 3201 N N . ASN A 1 404 ? 0.316 -4.261 -0.330 1.00 73.75 404 ASN A N 1
ATOM 3202 C CA . ASN A 1 404 ? 1.207 -4.161 0.832 1.00 73.75 404 ASN A CA 1
ATOM 3203 C C . ASN A 1 404 ? 0.893 -2.929 1.715 1.00 73.75 404 ASN A C 1
ATOM 3205 O O . ASN A 1 404 ? 1.807 -2.194 2.067 1.00 73.75 404 ASN A O 1
ATOM 3209 N N . ARG A 1 405 ? -0.385 -2.632 2.012 1.00 77.50 405 ARG A N 1
ATOM 3210 C CA . ARG A 1 405 ? -0.791 -1.454 2.823 1.00 77.50 405 ARG A CA 1
ATOM 3211 C C . ARG A 1 405 ? -1.512 -1.783 4.128 1.00 77.50 405 ARG A C 1
ATOM 3213 O O . ARG A 1 405 ? -1.698 -0.884 4.948 1.00 77.50 405 ARG A O 1
ATOM 3220 N N . THR A 1 406 ? -1.920 -3.033 4.326 1.00 88.00 406 THR A N 1
ATOM 3221 C CA . THR A 1 406 ? -2.683 -3.453 5.503 1.00 88.00 406 THR A CA 1
ATOM 3222 C C . THR A 1 406 ? -1.745 -4.120 6.503 1.00 88.00 406 THR A C 1
ATOM 3224 O O . THR A 1 406 ? -1.422 -5.300 6.369 1.00 88.00 406 THR A O 1
ATOM 3227 N N . TRP A 1 407 ? -1.285 -3.371 7.502 1.00 91.25 407 TRP A N 1
ATOM 3228 C CA . TRP A 1 407 ? -0.540 -3.939 8.622 1.00 91.25 407 TRP A CA 1
ATOM 3229 C C . TRP A 1 407 ? -1.479 -4.740 9.519 1.00 91.25 407 TRP A C 1
ATOM 3231 O O . TRP A 1 407 ? -2.561 -4.273 9.876 1.00 91.25 407 TRP A O 1
ATOM 3241 N N . VAL A 1 408 ? -1.051 -5.937 9.909 1.00 94.00 408 VAL A N 1
ATOM 3242 C CA . VAL A 1 408 ? -1.750 -6.790 10.870 1.00 94.00 408 VAL A CA 1
ATOM 3243 C C . VAL A 1 408 ? -0.792 -7.124 12.004 1.00 94.00 408 VAL A C 1
ATOM 3245 O O . VAL A 1 408 ? 0.240 -7.749 11.768 1.00 94.00 408 VAL A O 1
ATOM 3248 N N . ALA A 1 409 ? -1.139 -6.722 13.225 1.00 96.00 409 ALA A N 1
ATOM 3249 C CA . ALA A 1 409 ? -0.480 -7.202 14.433 1.00 96.00 409 ALA A CA 1
ATOM 3250 C C . ALA A 1 409 ? -1.279 -8.391 14.981 1.00 96.00 409 ALA A C 1
ATOM 3252 O O . ALA A 1 409 ? -2.456 -8.256 15.320 1.00 96.00 409 ALA A O 1
ATOM 3253 N N . GLU A 1 410 ? -0.647 -9.559 15.037 1.00 96.50 410 GLU A N 1
ATOM 3254 C CA . GLU A 1 410 ? -1.162 -10.738 15.730 1.00 96.50 410 GLU A CA 1
ATOM 3255 C C . GLU A 1 410 ? -0.590 -10.771 17.145 1.00 96.50 410 GLU A C 1
ATOM 3257 O O . GLU A 1 410 ? 0.628 -10.801 17.314 1.00 96.50 410 GLU A O 1
ATOM 3262 N N . LEU A 1 411 ? -1.463 -10.798 18.151 1.00 97.31 411 LEU A N 1
ATOM 3263 C CA . LEU A 1 411 ? -1.102 -11.052 19.541 1.00 97.31 411 LEU A CA 1
ATOM 3264 C C . LEU A 1 411 ? -1.614 -12.437 19.939 1.00 97.31 411 LEU A C 1
ATOM 3266 O O . LEU A 1 411 ? -2.798 -12.737 19.766 1.00 97.31 411 LEU A O 1
ATOM 3270 N N . VAL A 1 412 ? -0.735 -13.274 20.483 1.00 96.25 412 VAL A N 1
ATOM 3271 C CA . VAL A 1 412 ? -1.065 -14.628 20.942 1.00 96.25 412 VAL A CA 1
ATOM 3272 C C . VAL A 1 412 ? -1.036 -14.645 22.461 1.00 96.25 412 VAL A C 1
ATOM 3274 O O . VAL A 1 412 ? 0.023 -14.490 23.065 1.00 96.25 412 VAL A O 1
ATOM 3277 N N . PHE A 1 413 ? -2.194 -14.851 23.081 1.00 95.62 413 PHE A N 1
ATOM 3278 C CA . PHE A 1 413 ? -2.342 -14.932 24.533 1.00 95.62 413 PHE A CA 1
ATOM 3279 C C . PHE A 1 413 ? -2.584 -16.369 25.004 1.00 95.62 413 PHE A C 1
ATOM 3281 O O . PHE A 1 413 ? -3.172 -17.172 24.283 1.00 95.62 413 PHE A O 1
ATOM 3288 N N . ALA A 1 414 ? -2.212 -16.669 26.245 1.00 93.69 414 ALA A N 1
ATOM 3289 C CA . ALA A 1 414 ? -2.575 -17.873 26.992 1.00 93.69 414 ALA A CA 1
ATOM 3290 C C . ALA A 1 414 ? -3.070 -17.504 28.403 1.00 93.69 414 ALA A C 1
ATOM 3292 O O . ALA A 1 414 ? -3.050 -16.337 28.788 1.00 93.69 414 ALA A O 1
ATOM 3293 N N . ASN A 1 415 ? -3.512 -18.496 29.187 1.00 89.56 415 ASN A N 1
ATOM 3294 C CA . ASN A 1 415 ? -3.964 -18.313 30.579 1.00 89.56 415 ASN A CA 1
ATOM 3295 C C . ASN A 1 415 ? -5.060 -17.237 30.734 1.00 89.56 415 ASN A C 1
ATOM 3297 O O . ASN A 1 415 ? -5.035 -16.429 31.659 1.00 89.56 415 ASN A O 1
ATOM 3301 N N . CYS A 1 416 ? -6.009 -17.203 29.794 1.00 90.69 416 CYS A N 1
ATOM 3302 C CA . CYS A 1 416 ? -7.051 -16.182 29.760 1.00 90.69 416 CYS A CA 1
ATOM 3303 C C . CYS A 1 416 ? -7.935 -16.243 31.027 1.00 90.69 416 CYS A C 1
ATOM 3305 O O . CYS A 1 416 ? -8.469 -17.315 31.321 1.00 90.69 416 CYS A O 1
ATOM 3307 N N . PRO A 1 417 ? -8.145 -15.126 31.755 1.00 90.69 417 PRO A N 1
ATOM 3308 C CA . PRO A 1 417 ? -8.790 -15.137 33.073 1.00 90.69 417 PRO A CA 1
ATOM 3309 C C . PRO A 1 417 ? -10.286 -15.496 33.055 1.00 90.69 417 PRO A C 1
ATOM 3311 O O . PRO A 1 417 ? -10.852 -15.776 34.108 1.00 90.69 417 PRO A O 1
ATOM 3314 N N . LEU A 1 418 ? -10.939 -15.507 31.884 1.00 90.44 418 LEU A N 1
ATOM 3315 C CA . LEU A 1 418 ? -12.349 -15.881 31.738 1.00 90.44 418 LEU A CA 1
ATOM 3316 C C . LEU A 1 418 ? -12.545 -17.043 30.757 1.00 90.44 418 LEU A C 1
ATOM 3318 O O . LEU A 1 418 ? -12.136 -16.991 29.588 1.00 90.44 418 LEU A O 1
ATOM 3322 N N . THR A 1 419 ? -13.278 -18.059 31.214 1.00 86.38 419 THR A N 1
ATOM 3323 C CA . THR A 1 419 ? -13.829 -19.109 30.346 1.00 86.38 419 THR A CA 1
ATOM 3324 C C . THR A 1 419 ? -15.037 -18.558 29.590 1.00 86.38 419 THR A C 1
ATOM 3326 O O . THR A 1 419 ? -15.905 -17.922 30.177 1.00 86.38 419 THR A O 1
ATOM 3329 N N . SER A 1 420 ? -15.075 -18.792 28.279 1.00 86.88 420 SER A N 1
ATOM 3330 C CA . SER A 1 420 ? -16.100 -18.291 27.357 1.00 86.88 420 SER A CA 1
ATOM 3331 C C . SER A 1 420 ? -17.002 -19.439 26.899 1.00 86.88 420 SER A C 1
ATOM 3333 O O . SER A 1 420 ? -16.500 -20.538 26.641 1.00 86.88 420 SER A O 1
ATOM 3335 N N . THR A 1 421 ? -18.314 -19.215 26.753 1.00 86.56 421 THR A N 1
ATOM 3336 C CA . THR A 1 421 ? -19.220 -20.218 26.147 1.00 86.56 421 THR A CA 1
ATOM 3337 C C . THR A 1 421 ? -19.047 -20.336 24.622 1.00 86.56 421 THR A C 1
ATOM 3339 O O . THR A 1 421 ? -19.561 -21.271 24.008 1.00 86.56 421 THR A O 1
ATOM 3342 N N . SER A 1 422 ? -18.249 -19.458 24.000 1.00 82.50 422 SER A N 1
ATOM 3343 C CA . SER A 1 422 ? -17.812 -19.574 22.603 1.00 82.50 422 SER A CA 1
ATOM 3344 C C . SER A 1 422 ? -16.765 -20.682 22.418 1.00 82.50 422 SER A C 1
ATOM 3346 O O . SER A 1 422 ? -15.619 -20.553 22.849 1.00 82.50 422 SER A O 1
ATOM 3348 N N . SER A 1 423 ? -17.109 -21.741 21.678 1.00 77.31 423 SER A N 1
ATOM 3349 C CA . SER A 1 423 ? -16.192 -22.855 21.365 1.00 77.31 423 SER A CA 1
ATOM 3350 C C . SER A 1 423 ? -14.929 -22.442 20.594 1.00 77.31 423 SER A C 1
ATOM 3352 O O . SER A 1 423 ? -13.926 -23.148 20.637 1.00 77.31 423 SER A O 1
ATOM 3354 N N . ARG A 1 424 ? -14.935 -21.276 19.931 1.00 77.31 424 ARG A N 1
ATOM 3355 C CA . ARG A 1 424 ? -13.747 -20.700 19.268 1.00 77.31 424 ARG A CA 1
ATOM 3356 C C . ARG A 1 424 ? -12.715 -20.126 20.246 1.00 77.31 424 ARG A C 1
ATOM 3358 O O . ARG A 1 424 ? -11.592 -19.860 19.841 1.00 77.31 424 ARG A O 1
ATOM 3365 N N . GLU A 1 425 ? -13.090 -19.914 21.506 1.00 78.75 425 GLU A N 1
ATOM 3366 C CA . GLU A 1 425 ? -12.266 -19.272 22.543 1.00 78.75 425 GLU A CA 1
ATOM 3367 C C . GLU A 1 425 ? -11.807 -20.262 23.634 1.00 78.75 425 GLU A C 1
ATOM 3369 O O . GLU A 1 425 ? -11.114 -19.878 24.576 1.00 78.75 425 GLU A O 1
ATOM 3374 N N . GLN A 1 426 ? -12.161 -21.544 23.506 1.00 76.50 426 GLN A N 1
ATOM 3375 C CA . GLN A 1 426 ? -11.842 -22.612 24.467 1.00 76.50 426 GLN A CA 1
ATOM 3376 C C . GLN A 1 426 ? -10.496 -23.317 24.191 1.00 76.50 426 GLN A C 1
ATOM 3378 O O . GLN A 1 426 ? -10.176 -24.314 24.832 1.00 76.50 426 GLN A O 1
ATOM 3383 N N . GLY A 1 427 ? -9.699 -22.808 23.245 1.00 80.88 427 GLY A N 1
ATOM 3384 C CA . GLY A 1 427 ? -8.333 -23.278 22.999 1.00 80.88 427 GLY A CA 1
ATOM 3385 C C . GLY A 1 427 ? -7.339 -22.858 24.098 1.00 80.88 427 GLY A C 1
ATOM 3386 O O . GLY A 1 427 ? -7.617 -21.925 24.855 1.00 80.88 427 GLY A O 1
ATOM 3387 N N . PRO A 1 428 ? -6.158 -23.506 24.176 1.00 85.06 428 PRO A N 1
ATOM 3388 C CA . PRO A 1 428 ? -5.114 -23.162 25.149 1.00 85.06 428 PRO A CA 1
ATOM 3389 C C . PRO A 1 428 ? -4.485 -21.783 24.886 1.00 85.06 428 PRO A C 1
ATOM 3391 O O . PRO A 1 428 ? -3.960 -21.157 25.808 1.00 85.06 428 PRO A O 1
ATOM 3394 N N . THR A 1 429 ? -4.561 -21.302 23.642 1.00 91.00 429 THR A N 1
ATOM 3395 C CA . THR A 1 429 ? -4.186 -19.949 23.227 1.00 91.00 429 THR A CA 1
ATOM 3396 C C . THR A 1 429 ? -5.376 -19.218 22.602 1.00 91.00 429 THR A C 1
ATOM 3398 O O . THR A 1 429 ? -6.294 -19.836 22.058 1.00 91.00 429 THR A O 1
ATOM 3401 N N . ARG A 1 430 ? -5.361 -17.881 22.655 1.00 90.75 430 ARG A N 1
ATOM 3402 C CA . ARG A 1 430 ? -6.294 -16.996 21.939 1.00 90.75 430 ARG A CA 1
ATOM 3403 C C . ARG A 1 430 ? -5.501 -16.021 21.074 1.00 90.75 430 ARG A C 1
ATOM 3405 O O . ARG A 1 430 ? -4.605 -15.344 21.570 1.00 90.75 430 ARG A O 1
ATOM 3412 N N . HIS A 1 431 ? -5.847 -15.953 19.792 1.00 93.12 431 HIS A N 1
ATOM 3413 C CA . HIS A 1 431 ? -5.215 -15.067 18.815 1.00 93.12 431 HIS A CA 1
ATOM 3414 C C . HIS A 1 431 ? -6.065 -13.804 18.648 1.00 93.12 431 HIS A C 1
ATOM 3416 O O . HIS A 1 431 ? -7.279 -13.887 18.441 1.00 93.12 431 HIS A O 1
ATOM 3422 N N . VAL A 1 432 ? -5.433 -12.637 18.744 1.00 95.06 432 VAL A N 1
ATOM 3423 C CA . VAL A 1 432 ? -6.067 -11.323 18.617 1.00 95.06 432 VAL A CA 1
ATOM 3424 C C . VAL A 1 432 ? -5.409 -10.594 17.456 1.00 95.06 432 VAL A C 1
ATOM 3426 O O . VAL A 1 432 ? -4.229 -10.261 17.513 1.00 95.06 432 VAL A O 1
ATOM 3429 N N . TYR A 1 433 ? -6.184 -10.345 16.403 1.00 95.69 433 TYR A N 1
ATOM 3430 C CA . TYR A 1 433 ? -5.728 -9.612 15.227 1.00 95.69 433 TYR A CA 1
ATOM 3431 C C . TYR A 1 433 ? -6.159 -8.150 15.324 1.00 95.69 433 TYR A C 1
ATOM 3433 O O . TYR A 1 433 ? -7.348 -7.842 15.449 1.00 95.69 433 TYR A O 1
ATOM 3441 N N . LEU A 1 434 ? -5.179 -7.256 15.251 1.00 95.88 434 LEU A N 1
ATOM 3442 C CA . LEU A 1 434 ? -5.362 -5.818 15.100 1.00 95.88 434 LEU A CA 1
ATOM 3443 C C . LEU A 1 434 ? -4.936 -5.429 13.683 1.00 95.88 434 LEU A C 1
ATOM 3445 O O . LEU A 1 434 ? -4.003 -6.018 13.137 1.00 95.88 434 LEU A O 1
ATOM 3449 N N . THR A 1 435 ? -5.632 -4.484 13.056 1.00 94.00 435 THR A N 1
ATOM 3450 C CA . THR A 1 435 ? -5.473 -4.204 11.621 1.00 94.00 435 THR A CA 1
ATOM 3451 C C . THR A 1 435 ? -5.453 -2.707 11.356 1.00 94.00 435 THR A C 1
ATOM 3453 O O . THR A 1 435 ? -6.363 -1.992 11.772 1.00 94.00 435 THR A O 1
ATOM 3456 N N . TYR A 1 436 ? -4.429 -2.255 10.634 1.00 91.00 436 TYR A N 1
ATOM 3457 C CA . TYR A 1 436 ? -4.165 -0.851 10.333 1.00 91.00 436 TYR A CA 1
ATOM 3458 C C . TYR A 1 436 ? -3.961 -0.701 8.823 1.00 91.00 436 TYR A C 1
ATOM 3460 O O . TYR A 1 436 ? -3.008 -1.241 8.260 1.00 91.00 436 TYR A O 1
ATOM 3468 N N . GLU A 1 437 ? -4.866 0.008 8.152 1.00 84.62 437 GLU A N 1
ATOM 3469 C CA . GLU A 1 437 ? -4.760 0.298 6.720 1.00 84.62 437 GLU A CA 1
ATOM 3470 C C . GLU A 1 437 ? -4.263 1.732 6.510 1.00 84.62 437 GLU A C 1
ATOM 3472 O O . GLU A 1 437 ? -4.854 2.687 7.017 1.00 84.62 437 GLU A O 1
ATOM 3477 N N . ASN A 1 438 ? -3.163 1.878 5.770 1.00 74.62 438 ASN A N 1
ATOM 3478 C CA . ASN A 1 438 ? -2.579 3.182 5.459 1.00 74.62 438 ASN A CA 1
ATOM 3479 C C . ASN A 1 438 ? -3.289 3.826 4.259 1.00 74.62 438 ASN A C 1
ATOM 3481 O O . ASN A 1 438 ? -3.568 3.147 3.265 1.00 74.62 438 ASN A O 1
ATOM 3485 N N . GLN A 1 439 ? -3.522 5.141 4.301 1.00 68.81 439 GLN A N 1
ATOM 3486 C CA . GLN A 1 439 ? -4.108 5.848 3.159 1.00 68.81 439 GLN A CA 1
ATOM 3487 C C . GLN A 1 439 ? -3.158 5.861 1.948 1.00 68.81 439 GLN A C 1
ATOM 3489 O O . GLN A 1 439 ? -1.945 5.688 2.069 1.00 68.81 439 GLN A O 1
ATOM 3494 N N . LEU A 1 440 ? -3.712 6.084 0.751 1.00 61.38 440 LEU A N 1
ATOM 3495 C CA . LEU A 1 440 ? -2.954 6.139 -0.509 1.00 61.38 440 LEU A CA 1
ATOM 3496 C C . LEU A 1 440 ? -1.818 7.178 -0.501 1.00 61.38 440 LEU A C 1
ATOM 3498 O O . LEU A 1 440 ? -0.806 6.951 -1.162 1.00 61.38 440 LEU A O 1
ATOM 3502 N N . SER A 1 441 ? -2.010 8.268 0.243 1.00 56.50 441 SER A N 1
ATOM 3503 C CA . SER A 1 441 ? -1.116 9.418 0.418 1.00 56.50 441 SER A CA 1
ATOM 3504 C C . SER A 1 441 ? -0.037 9.240 1.493 1.00 56.50 441 SER A C 1
ATOM 3506 O O . SER A 1 441 ? 0.941 9.981 1.481 1.00 56.50 441 SER A O 1
ATOM 3508 N N . GLU A 1 442 ? -0.192 8.296 2.424 1.00 61.91 442 GLU A N 1
ATOM 3509 C CA . GLU A 1 442 ? 0.717 8.144 3.566 1.00 61.91 442 GLU A CA 1
ATOM 3510 C C . GLU A 1 442 ? 1.792 7.074 3.282 1.00 61.91 442 GLU A C 1
ATOM 3512 O O . GLU A 1 442 ? 1.456 5.989 2.783 1.00 61.91 442 GLU A O 1
ATOM 3517 N N . PRO A 1 443 ? 3.078 7.329 3.607 1.00 59.81 443 PRO A N 1
ATOM 3518 C CA . PRO A 1 443 ? 4.171 6.397 3.332 1.00 59.81 443 PRO A CA 1
ATOM 3519 C C . PRO A 1 443 ? 3.962 5.069 4.065 1.00 59.81 443 PRO A C 1
ATOM 3521 O O . PRO A 1 443 ? 3.550 5.032 5.227 1.00 59.81 443 PRO A O 1
ATOM 3524 N N . VAL A 1 444 ? 4.215 3.961 3.368 1.00 59.50 444 VAL A N 1
ATOM 3525 C CA . VAL A 1 444 ? 3.870 2.627 3.870 1.00 59.50 444 VAL A CA 1
ATOM 3526 C C . VAL A 1 444 ? 4.873 2.168 4.930 1.00 59.50 444 VAL A C 1
ATOM 3528 O O . VAL A 1 444 ? 5.976 1.743 4.603 1.00 59.50 444 VAL A O 1
ATOM 3531 N N . GLY A 1 445 ? 4.448 2.190 6.194 1.00 61.25 445 GLY A N 1
ATOM 3532 C CA . GLY A 1 445 ? 5.309 1.935 7.352 1.00 61.25 445 GLY A CA 1
ATOM 3533 C C . GLY A 1 445 ? 5.781 3.258 7.954 1.00 61.25 445 GLY A C 1
ATOM 3534 O O . GLY A 1 445 ? 6.506 4.013 7.315 1.00 61.25 445 GLY A O 1
ATOM 3535 N N . GLY A 1 446 ? 5.329 3.543 9.174 1.00 72.31 446 GLY A N 1
ATOM 3536 C CA . GLY A 1 446 ? 5.531 4.832 9.827 1.00 72.31 446 GLY A CA 1
ATOM 3537 C C . GLY A 1 446 ? 4.956 4.856 11.243 1.00 72.31 446 GLY A C 1
ATOM 3538 O O . GLY A 1 446 ? 4.109 4.028 11.598 1.00 72.31 446 GLY A O 1
ATOM 3539 N N . ARG A 1 447 ? 5.391 5.842 12.028 1.00 83.88 447 ARG A N 1
ATOM 3540 C CA . ARG A 1 447 ? 5.061 6.085 13.440 1.00 83.88 447 ARG A CA 1
ATOM 3541 C C . ARG A 1 447 ? 3.587 5.884 13.800 1.00 83.88 447 ARG A C 1
ATOM 3543 O O . ARG A 1 447 ? 3.273 5.221 14.784 1.00 83.88 447 ARG A O 1
ATOM 3550 N N . LYS A 1 448 ? 2.684 6.375 12.947 1.00 87.25 448 LYS A N 1
ATOM 3551 C CA . LYS A 1 448 ? 1.221 6.278 13.087 1.00 87.25 448 LYS A CA 1
ATOM 3552 C C . LYS A 1 448 ? 0.723 4.844 13.323 1.00 87.25 448 LYS A C 1
ATOM 3554 O O . LYS A 1 448 ? -0.187 4.643 14.120 1.00 87.25 448 LYS A O 1
ATOM 3559 N N . VAL A 1 449 ? 1.327 3.840 12.679 1.00 90.94 449 VAL A N 1
ATOM 3560 C CA . VAL A 1 449 ? 0.959 2.420 12.863 1.00 90.94 449 VAL A CA 1
ATOM 3561 C C . VAL A 1 449 ? 1.353 1.933 14.261 1.00 90.94 449 VAL A C 1
ATOM 3563 O O . VAL A 1 449 ? 0.576 1.237 14.912 1.00 90.94 449 VAL A O 1
ATOM 3566 N N . VAL A 1 450 ? 2.525 2.348 14.753 1.00 92.75 450 VAL A N 1
ATOM 3567 C CA . VAL A 1 450 ? 2.996 2.043 16.113 1.00 92.75 450 VAL A CA 1
ATOM 3568 C C . VAL A 1 450 ? 2.115 2.741 17.152 1.00 92.75 450 VAL A C 1
ATOM 3570 O O . VAL A 1 450 ? 1.680 2.114 18.112 1.00 92.75 450 VAL A O 1
ATOM 3573 N N . GLU A 1 451 ? 1.774 4.012 16.938 1.00 92.38 451 GLU A N 1
ATOM 3574 C CA . GLU A 1 451 ? 0.893 4.778 17.826 1.00 92.38 451 GLU A CA 1
ATOM 3575 C C . GLU A 1 451 ? -0.537 4.206 17.859 1.00 92.38 451 GLU A C 1
ATOM 3577 O O . GLU A 1 451 ? -1.120 4.081 18.937 1.00 92.38 451 GLU A O 1
ATOM 3582 N N . MET A 1 452 ? -1.103 3.780 16.723 1.00 93.00 452 MET A N 1
ATOM 3583 C CA . MET A 1 452 ? -2.392 3.070 16.694 1.00 93.00 452 MET A CA 1
ATOM 3584 C C . MET A 1 452 ? -2.327 1.731 17.442 1.00 93.00 452 MET A C 1
ATOM 3586 O O . MET A 1 452 ? -3.234 1.422 18.216 1.00 93.00 452 MET A O 1
ATOM 3590 N N . PHE A 1 453 ? -1.242 0.970 17.281 1.00 95.31 453 PHE A N 1
ATOM 3591 C CA . PHE A 1 453 ? -1.021 -0.276 18.014 1.00 95.31 453 PHE A CA 1
ATOM 3592 C C . PHE A 1 453 ? -0.902 -0.073 19.527 1.00 95.31 453 PHE A C 1
ATOM 3594 O O . PHE A 1 453 ? -1.562 -0.782 20.283 1.00 95.31 453 PHE A O 1
ATOM 3601 N N . LEU A 1 454 ? -0.143 0.926 19.986 1.00 94.69 454 LEU A N 1
ATOM 3602 C CA . LEU A 1 454 ? -0.034 1.246 21.413 1.00 94.69 454 LEU A CA 1
ATOM 3603 C C . LEU A 1 454 ? -1.381 1.699 22.005 1.00 94.69 454 LEU A C 1
ATOM 3605 O O . LEU A 1 454 ? -1.688 1.373 23.151 1.00 94.69 454 LEU A O 1
ATOM 3609 N N . ASN A 1 455 ? -2.220 2.386 21.222 1.00 93.94 455 ASN A N 1
ATOM 3610 C CA . ASN A 1 455 ? -3.579 2.750 21.631 1.00 93.94 455 ASN A CA 1
ATOM 3611 C C . ASN A 1 455 ? -4.523 1.534 21.730 1.00 93.94 455 ASN A C 1
ATOM 3613 O O . ASN A 1 455 ? -5.309 1.453 22.678 1.00 93.94 455 ASN A O 1
ATOM 3617 N N . ASP A 1 456 ? -4.456 0.574 20.802 1.00 95.44 456 ASP A N 1
ATOM 3618 C CA . ASP A 1 456 ? -5.207 -0.689 20.908 1.00 95.44 456 ASP A CA 1
ATOM 3619 C C . ASP A 1 456 ? -4.681 -1.574 22.057 1.00 95.44 456 ASP A C 1
ATOM 3621 O O . ASP A 1 456 ? -5.479 -2.163 22.783 1.00 95.44 456 ASP A O 1
ATOM 3625 N N . TRP A 1 457 ? -3.364 -1.625 22.287 1.00 95.88 457 TRP A N 1
ATOM 3626 C CA . TRP A 1 457 ? -2.755 -2.330 23.424 1.00 95.88 457 TRP A CA 1
ATOM 3627 C C . TRP A 1 457 ? -3.208 -1.742 24.765 1.00 95.88 457 TRP A C 1
ATOM 3629 O O . TRP A 1 457 ? -3.661 -2.480 25.637 1.00 95.88 457 TRP A O 1
ATOM 3639 N N . ASN A 1 458 ? -3.215 -0.412 24.900 1.00 95.19 458 ASN A N 1
ATOM 3640 C CA . ASN A 1 458 ? -3.789 0.264 26.065 1.00 95.19 458 ASN A CA 1
ATOM 3641 C C . ASN A 1 458 ? -5.294 -0.021 26.215 1.00 95.19 458 ASN A C 1
ATOM 3643 O O . ASN A 1 458 ? -5.784 -0.178 27.329 1.00 95.19 458 ASN A O 1
ATOM 3647 N N . SER A 1 459 ? -6.029 -0.152 25.106 1.00 95.44 459 SER A N 1
ATOM 3648 C CA . SER A 1 459 ? -7.453 -0.527 25.123 1.00 95.44 459 SER A CA 1
ATOM 3649 C C . SER A 1 459 ? -7.679 -1.969 25.595 1.00 95.44 459 SER A C 1
ATOM 3651 O O . SER A 1 459 ? -8.639 -2.233 26.320 1.00 95.44 459 SER A O 1
ATOM 3653 N N . ILE A 1 460 ? -6.781 -2.891 25.228 1.00 96.44 460 ILE A N 1
ATOM 3654 C CA . ILE A 1 460 ? -6.745 -4.263 25.750 1.00 96.44 460 ILE A CA 1
ATOM 3655 C C . ILE A 1 460 ? -6.426 -4.247 27.248 1.00 96.44 460 ILE A C 1
ATOM 3657 O O . ILE A 1 460 ? -7.140 -4.890 28.011 1.00 96.44 460 ILE A O 1
ATOM 3661 N N . ALA A 1 461 ? -5.415 -3.492 27.687 1.00 96.00 461 ALA A N 1
ATOM 3662 C CA . ALA A 1 461 ? -5.007 -3.439 29.091 1.00 96.00 461 ALA A CA 1
ATOM 3663 C C . ALA A 1 461 ? -6.104 -2.872 30.011 1.00 96.00 461 ALA A C 1
ATOM 3665 O O . ALA A 1 461 ? -6.417 -3.486 31.029 1.00 96.00 461 ALA A O 1
ATOM 3666 N N . GLN A 1 462 ? -6.754 -1.772 29.612 1.00 95.44 462 GLN A N 1
ATOM 3667 C CA . GLN A 1 462 ? -7.885 -1.174 30.340 1.00 95.44 462 GLN A CA 1
ATOM 3668 C C . GLN A 1 462 ? -9.059 -2.158 30.492 1.00 95.44 462 GLN A C 1
ATOM 3670 O O . GLN A 1 462 ? -9.654 -2.266 31.564 1.00 95.44 462 GLN A O 1
ATOM 3675 N N . LEU A 1 463 ? -9.383 -2.935 29.448 1.00 96.06 463 LEU A N 1
ATOM 3676 C CA . LEU A 1 463 ? -10.411 -3.974 29.559 1.00 96.06 463 LEU A CA 1
ATOM 3677 C C . LEU A 1 463 ? -9.934 -5.192 30.368 1.00 96.06 463 LEU A C 1
ATOM 3679 O O . LEU A 1 463 ? -10.740 -5.795 31.075 1.00 96.06 463 LEU A O 1
ATOM 3683 N N . TYR A 1 464 ? -8.653 -5.557 30.277 1.00 96.19 464 TYR A N 1
ATOM 3684 C CA . TYR A 1 464 ? -8.062 -6.677 31.012 1.00 96.19 464 TYR A CA 1
ATOM 3685 C C . TYR A 1 464 ? -8.057 -6.436 32.527 1.00 96.19 464 TYR A C 1
ATOM 3687 O O . TYR A 1 464 ? -8.329 -7.371 33.270 1.00 96.19 464 TYR A O 1
ATOM 3695 N N . GLU A 1 465 ? -7.836 -5.201 32.986 1.00 95.31 465 GLU A N 1
ATOM 3696 C CA . GLU A 1 465 ? -7.917 -4.812 34.405 1.00 95.31 465 GLU A CA 1
ATOM 3697 C C . GLU A 1 465 ? -9.295 -5.128 35.007 1.00 95.31 465 GLU A C 1
ATOM 3699 O O . GLU A 1 465 ? -9.425 -5.956 35.909 1.00 95.31 465 GLU A O 1
ATOM 3704 N N . CYS A 1 466 ? -10.344 -4.556 34.413 1.00 94.75 466 CYS A N 1
ATOM 3705 C CA . CYS A 1 466 ? -11.739 -4.783 34.790 1.00 94.75 466 CYS A CA 1
ATOM 3706 C C . CYS A 1 466 ? -12.140 -6.275 34.708 1.00 94.75 466 CYS A C 1
ATOM 3708 O O . CYS A 1 466 ? -12.872 -6.797 35.554 1.00 94.75 466 CYS A O 1
ATOM 3710 N N . VAL A 1 467 ? -11.625 -6.993 33.706 1.00 95.75 467 VAL A N 1
ATOM 3711 C CA . VAL A 1 467 ? -11.836 -8.438 33.544 1.00 95.75 467 VAL A CA 1
ATOM 3712 C C . VAL A 1 467 ? -11.103 -9.265 34.606 1.00 95.75 467 VAL A C 1
ATOM 3714 O O . VAL A 1 467 ? -11.638 -10.286 35.038 1.00 95.75 467 VAL A O 1
ATOM 3717 N N . LEU A 1 468 ? -9.920 -8.845 35.055 1.00 95.06 468 LEU A N 1
ATOM 3718 C CA . LEU A 1 468 ? -9.143 -9.529 36.087 1.00 95.06 468 LEU A CA 1
ATOM 3719 C C . LEU A 1 468 ? -9.804 -9.378 37.467 1.00 95.06 468 LEU A C 1
ATOM 3721 O O . LEU A 1 468 ? -9.909 -10.359 38.201 1.00 95.06 468 LEU A O 1
ATOM 3725 N N . GLU A 1 469 ? -10.332 -8.194 37.793 1.00 94.00 469 GLU A N 1
ATOM 3726 C CA . GLU A 1 469 ? -11.172 -7.985 38.984 1.00 94.00 469 GLU A CA 1
ATOM 3727 C C . GLU A 1 469 ? -12.462 -8.819 38.946 1.00 94.00 469 GLU A C 1
ATOM 3729 O O . GLU A 1 469 ? -12.841 -9.439 39.945 1.00 94.00 469 GLU A O 1
ATOM 3734 N N . PHE A 1 470 ? -13.119 -8.900 37.784 1.00 95.50 470 PHE A N 1
ATOM 3735 C CA . PHE A 1 470 ? -14.294 -9.754 37.620 1.00 95.50 470 PHE A CA 1
ATOM 3736 C C . PHE A 1 470 ? -13.950 -11.240 37.793 1.00 95.50 470 PHE A C 1
ATOM 3738 O O . PHE A 1 470 ? -14.624 -11.941 38.542 1.00 95.50 470 PHE A O 1
ATOM 3745 N N . ALA A 1 471 ? -12.865 -11.720 37.180 1.00 94.62 471 ALA A N 1
ATOM 3746 C CA . ALA A 1 471 ? -12.417 -13.106 37.313 1.00 94.62 471 ALA A CA 1
ATOM 3747 C C . ALA A 1 471 ? -12.081 -13.484 38.767 1.00 94.62 471 ALA A C 1
ATOM 3749 O O . ALA A 1 471 ? -12.442 -14.572 39.213 1.00 94.62 471 ALA A O 1
ATOM 3750 N N . ARG A 1 472 ? -11.454 -12.572 39.526 1.00 93.81 472 ARG A N 1
ATOM 3751 C CA . ARG A 1 472 ? -11.178 -12.741 40.966 1.00 93.81 472 ARG A CA 1
ATOM 3752 C C . ARG A 1 472 ? -12.442 -12.821 41.821 1.00 93.81 472 ARG A C 1
ATOM 3754 O O . ARG A 1 472 ? -12.424 -13.511 42.830 1.00 93.81 472 ARG A O 1
ATOM 3761 N N . SER A 1 473 ? -13.517 -12.138 41.426 1.00 93.25 473 SER A N 1
ATOM 3762 C CA . SER A 1 473 ? -14.786 -12.104 42.170 1.00 93.25 473 SER A CA 1
ATOM 3763 C C . SER A 1 473 ? -15.793 -13.186 41.747 1.00 93.25 473 SER A C 1
ATOM 3765 O O . SER A 1 473 ? -16.782 -13.391 42.446 1.00 93.25 473 SER A O 1
ATOM 3767 N N . LEU A 1 474 ? -15.536 -13.948 40.674 1.00 90.31 474 LEU A N 1
ATOM 3768 C CA . LEU A 1 474 ? -16.372 -15.093 40.272 1.00 90.31 474 LEU A CA 1
ATOM 3769 C C . LEU A 1 474 ? -16.564 -16.180 41.357 1.00 90.31 474 LEU A C 1
ATOM 3771 O O . LEU A 1 474 ? -17.678 -16.696 41.439 1.00 90.31 474 LEU A O 1
ATOM 3775 N N . PRO A 1 475 ? -15.570 -16.553 42.194 1.00 89.75 475 PRO A N 1
ATOM 3776 C CA . PRO A 1 475 ? -15.772 -17.538 43.265 1.00 89.75 475 PRO A CA 1
ATOM 3777 C C . PRO A 1 475 ? -16.687 -17.042 44.394 1.00 89.75 475 PRO A C 1
ATOM 3779 O O . PRO A 1 475 ? -17.312 -17.850 45.076 1.00 89.75 475 PRO A O 1
ATOM 3782 N N . GLU A 1 476 ? -16.769 -15.723 44.581 1.00 90.81 476 GLU A N 1
ATOM 3783 C CA . GLU A 1 476 ? -17.534 -15.059 45.645 1.00 90.81 476 GLU A CA 1
ATOM 3784 C C . GLU A 1 476 ? -18.870 -14.482 45.139 1.00 90.81 476 GLU A C 1
ATOM 3786 O O . GLU A 1 476 ? -19.649 -13.920 45.913 1.00 90.81 476 GLU A O 1
ATOM 3791 N N . ILE A 1 477 ? -19.158 -14.605 43.836 1.00 91.44 477 ILE A N 1
ATOM 3792 C CA . ILE A 1 477 ? -20.325 -13.973 43.224 1.00 91.44 477 ILE A CA 1
ATOM 3793 C C . ILE A 1 477 ? -21.631 -14.587 43.771 1.00 91.44 477 ILE A C 1
ATOM 3795 O O . ILE A 1 477 ? -21.770 -15.815 43.820 1.00 91.44 477 ILE A O 1
ATOM 3799 N N . PRO A 1 478 ? -22.634 -13.768 44.149 1.00 91.19 478 PRO A N 1
ATOM 3800 C CA . PRO A 1 478 ? -23.919 -14.277 44.612 1.00 91.19 478 PRO A CA 1
ATOM 3801 C C . PRO A 1 478 ? -24.554 -15.266 43.627 1.00 91.19 478 PRO A C 1
ATOM 3803 O O . PRO A 1 478 ? -24.621 -15.018 42.419 1.00 91.19 478 PRO A O 1
ATOM 3806 N N . SER A 1 479 ? -25.064 -16.385 44.146 1.00 90.19 479 SER A N 1
ATOM 3807 C CA . SER A 1 479 ? -25.553 -17.506 43.333 1.00 90.19 479 SER A CA 1
ATOM 3808 C C . SER A 1 479 ? -26.679 -17.121 42.366 1.00 90.19 479 SER A C 1
ATOM 3810 O O . SER A 1 479 ? -26.747 -17.671 41.266 1.00 90.19 479 SER A O 1
ATOM 3812 N N . HIS A 1 480 ? -27.512 -16.131 42.711 1.00 90.50 480 HIS A N 1
ATOM 3813 C CA . HIS A 1 480 ? -28.533 -15.601 41.801 1.00 90.50 480 HIS A CA 1
ATOM 3814 C C . HIS A 1 480 ? -27.926 -14.915 40.571 1.00 90.50 480 HIS A C 1
ATOM 3816 O O . HIS A 1 480 ? -28.453 -15.101 39.479 1.00 90.50 480 HIS A O 1
ATOM 3822 N N . LEU A 1 481 ? -26.800 -14.199 40.702 1.00 92.50 481 LEU A N 1
ATOM 3823 C CA . LEU A 1 481 ? -26.098 -13.579 39.568 1.00 92.50 481 LEU A CA 1
ATOM 3824 C C . LEU A 1 481 ? -25.400 -14.619 38.683 1.00 92.50 481 LEU A C 1
ATOM 3826 O O . LEU A 1 481 ? -25.401 -14.476 37.459 1.00 92.50 481 LEU A O 1
ATOM 3830 N N . ASN A 1 482 ? -24.857 -15.679 39.289 1.00 89.62 482 ASN A N 1
ATOM 3831 C CA . ASN A 1 482 ? -24.205 -16.778 38.572 1.00 89.62 482 ASN A CA 1
ATOM 3832 C C . ASN A 1 482 ? -25.205 -17.571 37.700 1.00 89.62 482 ASN A C 1
ATOM 3834 O O . ASN A 1 482 ? -24.906 -17.935 36.569 1.00 89.62 482 ASN A O 1
ATOM 3838 N N . VAL A 1 483 ? -26.438 -17.774 38.182 1.00 91.94 483 VAL A N 1
ATOM 3839 C CA . VAL A 1 483 ? -27.524 -18.367 37.374 1.00 91.94 483 VAL A CA 1
ATOM 3840 C C . VAL A 1 483 ? -28.076 -17.367 36.347 1.00 91.94 483 VAL A C 1
ATOM 3842 O O . VAL A 1 483 ? -28.359 -17.738 35.207 1.00 91.94 483 VAL A O 1
ATOM 3845 N N . PHE A 1 484 ? -28.211 -16.093 36.728 1.00 94.12 484 PHE A N 1
ATOM 3846 C CA . PHE A 1 484 ? -28.754 -15.022 35.885 1.00 94.12 484 PHE A CA 1
ATOM 3847 C C . PHE A 1 484 ? -27.871 -14.649 34.689 1.00 94.12 484 PHE A C 1
ATOM 3849 O O . PHE A 1 484 ? -28.385 -14.005 33.777 1.00 94.12 484 PHE A O 1
ATOM 3856 N N . SER A 1 485 ? -26.580 -15.003 34.670 1.00 94.88 485 SER A N 1
ATOM 3857 C CA . SER A 1 485 ? -25.632 -14.526 33.653 1.00 94.88 485 SER A CA 1
ATOM 3858 C C . SER A 1 485 ? -24.627 -15.577 33.154 1.00 94.88 485 SER A C 1
ATOM 3860 O O . SER A 1 485 ? -24.552 -16.690 33.667 1.00 94.88 485 SER A O 1
ATOM 3862 N N . GLU A 1 486 ? -23.897 -15.262 32.081 1.00 93.94 486 GLU A N 1
ATOM 3863 C CA . GLU A 1 486 ? -22.708 -15.998 31.626 1.00 93.94 486 GLU A CA 1
ATOM 3864 C C . GLU A 1 486 ? -21.760 -15.128 30.789 1.00 93.94 486 GLU A C 1
ATOM 3866 O O . GLU A 1 486 ? -22.189 -14.180 30.124 1.00 93.94 486 GLU A O 1
ATOM 3871 N N . VAL A 1 487 ? -20.476 -15.503 30.760 1.00 94.88 487 VAL A N 1
ATOM 3872 C CA . VAL A 1 487 ? -19.479 -14.951 29.831 1.00 94.88 487 VAL A CA 1
ATOM 3873 C C . VAL A 1 487 ? -19.611 -15.650 28.479 1.00 94.88 487 VAL A C 1
ATOM 3875 O O . VAL A 1 487 ? -19.192 -16.796 28.314 1.00 94.88 487 VAL A O 1
ATOM 3878 N N . ARG A 1 488 ? -20.180 -14.955 27.490 1.00 93.25 488 ARG A N 1
ATOM 3879 C CA . ARG A 1 488 ? -20.418 -15.530 26.158 1.00 93.25 488 ARG A CA 1
ATOM 3880 C C . ARG A 1 488 ? -19.244 -15.352 25.199 1.00 93.25 488 ARG A C 1
ATOM 3882 O O . ARG A 1 488 ? -19.011 -16.223 24.367 1.00 93.25 488 ARG A O 1
ATOM 3889 N N . ILE A 1 489 ? -18.555 -14.213 25.287 1.00 93.12 489 ILE A N 1
ATOM 3890 C CA . ILE A 1 489 ? -17.362 -13.873 24.496 1.00 93.12 489 ILE A CA 1
ATOM 3891 C C . ILE A 1 489 ? -16.400 -13.079 25.381 1.00 93.12 489 ILE A C 1
ATOM 3893 O O . ILE A 1 489 ? -16.818 -12.110 26.020 1.00 93.12 489 ILE A O 1
ATOM 3897 N N . TYR A 1 490 ? -15.113 -13.431 25.356 1.00 94.25 490 TYR A N 1
ATOM 3898 C CA . TYR A 1 490 ? -14.040 -12.529 25.776 1.00 94.25 490 TYR A CA 1
ATOM 3899 C C . TYR A 1 490 ? -12.797 -12.702 24.896 1.00 94.25 490 TYR A C 1
ATOM 3901 O O . TYR A 1 490 ? -12.079 -13.703 24.978 1.00 94.25 490 TYR A O 1
ATOM 3909 N N . ASN A 1 491 ? -12.526 -11.691 24.069 1.00 92.00 491 ASN A N 1
ATOM 3910 C CA . ASN A 1 491 ? -11.480 -11.718 23.042 1.00 92.00 491 ASN A CA 1
ATOM 3911 C C . ASN A 1 491 ? -10.419 -10.615 23.224 1.00 92.00 491 ASN A C 1
ATOM 3913 O O . ASN A 1 491 ? -9.887 -10.102 22.241 1.00 92.00 491 ASN A O 1
ATOM 3917 N N . TYR A 1 492 ? -10.146 -10.227 24.476 1.00 94.69 492 TYR A N 1
ATOM 3918 C CA . TYR A 1 492 ? -9.240 -9.141 24.901 1.00 94.69 492 TYR A CA 1
ATOM 3919 C C . TYR A 1 492 ? -9.632 -7.719 24.459 1.00 94.69 492 TYR A C 1
ATOM 3921 O O . TYR A 1 492 ? -9.392 -6.779 25.208 1.00 94.69 492 TYR A O 1
ATOM 3929 N N . ARG A 1 493 ? -10.298 -7.537 23.310 1.00 94.44 493 ARG A N 1
ATOM 3930 C CA . ARG A 1 493 ? -10.842 -6.238 22.860 1.00 94.44 493 ARG A CA 1
ATOM 3931 C C . ARG A 1 493 ? -12.268 -5.976 23.348 1.00 94.44 493 ARG A C 1
ATOM 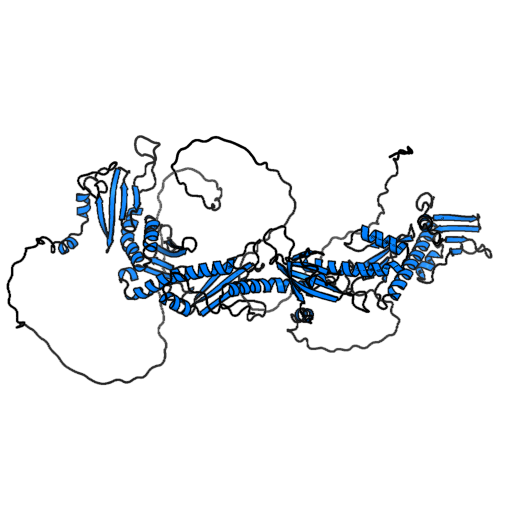3933 O O . ARG A 1 493 ? -12.709 -4.829 23.384 1.00 94.44 493 ARG A O 1
ATOM 3940 N N . LYS A 1 494 ? -13.013 -7.040 23.665 1.00 95.06 494 LYS A N 1
ATOM 3941 C CA . LYS A 1 494 ? -14.439 -6.986 23.994 1.00 95.06 494 LYS A CA 1
ATOM 3942 C C . LYS A 1 494 ? -14.842 -8.099 24.958 1.00 95.06 494 LYS A C 1
ATOM 3944 O O . LYS A 1 494 ? -14.482 -9.258 24.755 1.00 95.06 494 LYS A O 1
ATOM 3949 N N . LEU A 1 495 ? -15.636 -7.742 25.965 1.00 97.06 495 LEU A N 1
ATOM 3950 C CA . LEU A 1 495 ? -16.343 -8.658 26.861 1.00 97.06 495 LEU A CA 1
ATOM 3951 C C . LEU A 1 495 ? -17.836 -8.625 26.511 1.00 97.06 495 LEU A C 1
ATOM 3953 O O . LEU A 1 495 ? -18.415 -7.545 26.382 1.00 97.06 495 LEU A O 1
ATOM 3957 N N . ILE A 1 496 ? -18.474 -9.787 26.359 1.00 96.44 496 ILE A N 1
ATOM 3958 C CA . ILE A 1 496 ? -19.929 -9.891 26.191 1.00 96.44 496 ILE A CA 1
ATOM 3959 C C . ILE A 1 496 ? -20.491 -10.854 27.229 1.00 96.44 496 ILE A C 1
ATOM 3961 O O . ILE A 1 496 ? -20.185 -12.049 27.216 1.00 96.44 496 ILE A O 1
ATOM 3965 N N . LEU A 1 497 ? -21.362 -10.325 28.084 1.00 96.50 497 LEU A N 1
ATOM 3966 C CA . LEU A 1 497 ? -22.122 -11.090 29.062 1.00 96.50 497 LEU A CA 1
ATOM 3967 C C . LEU A 1 497 ? -23.554 -11.256 28.555 1.00 96.50 497 LEU A C 1
ATOM 3969 O O . LEU A 1 497 ? -24.158 -10.296 28.072 1.00 96.50 497 LEU A O 1
ATOM 3973 N N . CYS A 1 498 ? -24.107 -12.458 28.667 1.00 95.56 498 CYS A N 1
ATOM 3974 C CA . CYS A 1 498 ? -25.529 -12.703 28.415 1.00 95.56 498 CYS A CA 1
ATOM 3975 C C . CYS A 1 498 ? -26.243 -12.929 29.741 1.00 95.56 498 CYS A C 1
ATOM 3977 O O . CYS A 1 498 ? -25.658 -13.511 30.650 1.00 95.56 498 CYS A O 1
ATOM 3979 N N . TYR A 1 499 ? -27.459 -12.405 29.880 1.00 95.25 499 TYR A N 1
ATOM 3980 C CA . TYR A 1 499 ? -28.151 -12.321 31.160 1.00 95.25 499 TYR A CA 1
ATOM 3981 C C . TYR A 1 499 ? -29.681 -12.341 31.036 1.00 95.25 499 TYR A C 1
ATOM 3983 O O . TYR A 1 499 ? -30.249 -12.224 29.944 1.00 95.25 499 TYR A O 1
ATOM 3991 N N . GLY A 1 500 ? -30.351 -12.496 32.177 1.00 92.00 500 GLY A N 1
ATOM 3992 C CA . GLY A 1 500 ? -31.793 -12.715 32.273 1.00 92.00 500 GLY A CA 1
ATOM 3993 C C . GLY A 1 500 ? -32.126 -14.192 32.479 1.00 92.00 500 GLY A C 1
ATOM 3994 O O . GLY A 1 500 ? -31.300 -15.068 32.246 1.00 92.00 500 GLY A O 1
ATOM 3995 N N . THR A 1 501 ? -33.366 -14.485 32.875 1.00 86.69 501 THR A N 1
ATOM 3996 C CA . THR A 1 501 ? -33.842 -15.856 33.166 1.00 86.69 501 THR A CA 1
ATOM 3997 C C . THR A 1 501 ? -33.680 -16.837 32.001 1.00 86.69 501 THR A C 1
ATOM 3999 O O . THR A 1 501 ? -33.517 -18.031 32.222 1.00 86.69 501 THR A O 1
ATOM 4002 N N . THR A 1 502 ? -33.695 -16.340 30.762 1.00 87.62 502 THR A N 1
ATOM 4003 C CA . THR A 1 502 ? -33.458 -17.105 29.525 1.00 87.62 502 THR A CA 1
ATOM 4004 C C . THR A 1 502 ? -32.103 -16.804 28.877 1.00 87.62 502 THR A C 1
ATOM 4006 O O . THR A 1 502 ? -31.843 -17.269 27.770 1.00 87.62 502 THR A O 1
ATOM 4009 N N . LYS A 1 503 ? -31.269 -15.963 29.509 1.00 91.38 503 LYS A N 1
ATOM 4010 C CA . LYS A 1 503 ? -30.031 -15.381 28.950 1.00 91.38 503 LYS A CA 1
ATOM 4011 C C . LYS A 1 503 ? -30.215 -14.669 27.593 1.00 91.38 503 LYS A C 1
ATOM 4013 O O . LYS A 1 503 ? -29.258 -14.449 26.854 1.00 91.38 503 LYS A O 1
ATOM 4018 N N . GLY A 1 504 ? -31.457 -14.281 27.278 1.00 90.50 504 GLY A N 1
ATOM 4019 C CA . GLY A 1 504 ? -31.855 -13.647 26.017 1.00 90.50 504 GLY A CA 1
ATOM 4020 C C . GLY A 1 504 ? -31.468 -12.170 25.878 1.00 90.50 504 GLY A C 1
ATOM 4021 O O . GLY A 1 504 ? -31.566 -11.631 24.778 1.00 90.50 504 GLY A O 1
ATOM 4022 N N . SER A 1 505 ? -31.015 -11.515 26.950 1.00 94.12 505 SER A N 1
ATOM 4023 C CA . SER A 1 505 ? -30.415 -10.176 26.909 1.00 94.12 505 SER A CA 1
ATOM 4024 C C . SER A 1 505 ? -28.889 -10.282 26.894 1.00 94.12 505 SER A C 1
ATOM 4026 O O . SER A 1 505 ? -28.323 -11.173 27.518 1.00 94.12 505 SER A O 1
ATOM 4028 N N . SER A 1 506 ? -28.196 -9.349 26.241 1.00 95.56 506 SER A N 1
ATOM 4029 C CA . SER A 1 506 ? -26.730 -9.255 26.291 1.00 95.56 506 SER A CA 1
ATOM 4030 C C . SER A 1 506 ? -26.244 -7.836 26.558 1.00 95.56 506 SER A C 1
ATOM 4032 O O . SER A 1 506 ? -26.806 -6.881 26.019 1.00 95.56 506 SER A O 1
ATOM 4034 N N . ILE A 1 507 ? -25.163 -7.711 27.327 1.00 97.25 507 ILE A N 1
ATOM 4035 C CA . ILE A 1 507 ? -24.393 -6.479 27.522 1.00 97.25 507 ILE A CA 1
ATOM 4036 C C . ILE A 1 507 ? -22.971 -6.684 27.003 1.00 97.25 507 ILE A C 1
ATOM 4038 O O . ILE A 1 507 ? -22.380 -7.752 27.148 1.00 97.25 507 ILE A O 1
ATOM 4042 N N . SER A 1 508 ? -22.450 -5.658 26.347 1.00 97.62 508 SER A N 1
ATOM 4043 C CA . SER A 1 508 ? -21.199 -5.664 25.602 1.00 97.62 508 SER A CA 1
ATOM 4044 C C . SER A 1 508 ? -20.352 -4.486 26.080 1.00 97.62 508 SER A C 1
ATOM 4046 O O . SER A 1 508 ? -20.790 -3.338 25.995 1.00 97.62 508 SER A O 1
ATOM 4048 N N . ILE A 1 509 ? -19.166 -4.790 26.608 1.00 98.19 509 ILE A N 1
ATOM 4049 C CA . ILE A 1 509 ? -18.235 -3.846 27.234 1.00 98.19 509 ILE A CA 1
ATOM 4050 C C . ILE A 1 509 ? -16.936 -3.847 26.424 1.00 98.19 509 ILE A C 1
ATOM 4052 O O . ILE A 1 509 ? -16.369 -4.903 26.132 1.00 98.19 509 ILE A O 1
ATOM 4056 N N . GLN A 1 510 ? -16.475 -2.658 26.047 1.00 96.69 510 GLN A N 1
ATOM 4057 C CA . GLN A 1 510 ? -15.232 -2.436 25.305 1.00 96.69 510 GLN A CA 1
ATOM 4058 C C . GLN A 1 510 ? -14.633 -1.081 25.706 1.00 96.69 510 GLN A C 1
ATOM 4060 O O . GLN A 1 510 ? -15.379 -0.142 25.987 1.00 96.69 510 GLN A O 1
ATOM 4065 N N . TRP A 1 511 ? -13.307 -0.949 25.724 1.00 95.94 511 TRP A N 1
ATOM 4066 C CA . TRP A 1 511 ? -12.676 0.363 25.903 1.00 95.94 511 TRP A CA 1
ATOM 4067 C C . TRP A 1 511 ? -12.756 1.182 24.608 1.00 95.94 511 TRP A C 1
ATOM 4069 O O . TRP A 1 511 ? -12.648 0.634 23.510 1.00 95.94 511 TRP A O 1
ATOM 4079 N N . ASN A 1 512 ? -12.942 2.497 24.724 1.00 93.88 512 ASN A N 1
ATOM 4080 C CA . ASN A 1 512 ? -12.875 3.445 23.617 1.00 93.88 512 ASN A CA 1
ATOM 4081 C C . ASN A 1 512 ? -11.694 4.401 23.841 1.00 93.88 512 ASN A C 1
ATOM 4083 O O . ASN A 1 512 ? -11.764 5.318 24.661 1.00 93.88 512 ASN A O 1
ATOM 4087 N N . SER A 1 513 ? -10.621 4.202 23.074 1.00 90.25 513 SER A N 1
ATOM 4088 C CA . SER A 1 513 ? -9.394 5.006 23.123 1.00 90.25 513 SER A CA 1
ATOM 4089 C C . SER A 1 513 ? -9.590 6.470 22.714 1.00 90.25 513 SER A C 1
ATOM 4091 O O . SER A 1 513 ? -8.922 7.341 23.267 1.00 90.25 513 SER A O 1
ATOM 4093 N N . ALA A 1 514 ? -10.534 6.780 21.820 1.00 90.69 514 ALA A N 1
ATOM 4094 C CA . ALA A 1 514 ? -10.813 8.154 21.392 1.00 90.69 514 ALA A CA 1
ATOM 4095 C C . ALA A 1 514 ? -11.548 8.989 22.460 1.00 90.69 514 ALA A C 1
ATOM 4097 O O . ALA A 1 514 ? -11.537 10.217 22.407 1.00 90.69 514 ALA A O 1
ATOM 4098 N N . HIS A 1 515 ? -12.191 8.338 23.435 1.00 91.62 515 HIS A N 1
ATOM 4099 C CA . HIS A 1 515 ? -12.885 9.003 24.547 1.00 91.62 515 HIS A CA 1
ATOM 4100 C C . HIS A 1 515 ? -12.296 8.683 25.929 1.00 91.62 515 HIS A C 1
ATOM 4102 O O . HIS A 1 515 ? -12.789 9.222 26.918 1.00 91.62 515 HIS A O 1
ATOM 4108 N N . GLN A 1 516 ? -11.269 7.823 25.991 1.00 92.06 516 GLN A N 1
ATOM 4109 C CA . GLN A 1 516 ? -10.631 7.313 27.216 1.00 92.06 516 GLN A CA 1
ATOM 4110 C C . GLN A 1 516 ? -11.657 6.818 28.253 1.00 92.06 516 GLN A C 1
ATOM 4112 O O . GLN A 1 516 ? -11.607 7.176 29.428 1.00 92.06 516 GLN A O 1
ATOM 4117 N N . LYS A 1 517 ? -12.643 6.047 27.773 1.00 95.12 517 LYS A N 1
ATOM 4118 C CA . LYS A 1 517 ? -13.816 5.589 28.533 1.00 95.12 517 LYS A CA 1
ATOM 4119 C C . LYS A 1 517 ? -14.270 4.206 28.079 1.00 95.12 517 LYS A C 1
ATOM 4121 O O . LYS A 1 517 ? -14.141 3.855 26.905 1.00 95.12 517 LYS A O 1
ATOM 4126 N N . PHE A 1 518 ? -14.897 3.453 28.976 1.00 96.88 518 PHE A N 1
ATOM 4127 C CA . PHE A 1 518 ? -15.644 2.249 28.622 1.00 96.88 518 PHE A CA 1
ATOM 4128 C C . PHE A 1 518 ? -16.910 2.614 27.844 1.00 96.88 518 PHE A C 1
ATOM 4130 O O . PHE A 1 518 ? -17.724 3.424 28.294 1.00 96.88 518 PHE A O 1
ATOM 4137 N N . HIS A 1 519 ? -17.108 1.974 26.695 1.00 97.31 519 HIS A N 1
ATOM 4138 C CA . HIS A 1 519 ? -18.362 2.015 25.961 1.00 97.31 519 HIS A CA 1
ATOM 4139 C C . HIS A 1 519 ? -19.195 0.768 26.274 1.00 97.31 519 HIS A C 1
ATOM 4141 O O . HIS A 1 519 ? -18.708 -0.361 26.158 1.00 97.31 519 HIS A O 1
ATOM 4147 N N . ILE A 1 520 ? -20.459 0.985 26.640 1.00 97.06 520 ILE A N 1
ATOM 4148 C CA . ILE A 1 520 ? -21.442 -0.074 26.868 1.00 97.06 520 ILE A CA 1
ATOM 4149 C C . ILE A 1 520 ? -22.439 -0.095 25.711 1.00 97.06 520 ILE A C 1
ATOM 4151 O O . ILE A 1 520 ? -22.976 0.932 25.306 1.00 97.06 520 ILE A O 1
ATOM 4155 N N . SER A 1 521 ? -22.718 -1.294 25.209 1.00 96.50 521 SER A N 1
ATOM 4156 C CA . SER A 1 521 ? -23.764 -1.565 24.220 1.00 96.50 521 SER A CA 1
ATOM 4157 C C . SER A 1 521 ? -24.634 -2.738 24.674 1.00 96.50 521 SER A C 1
ATOM 4159 O O . SER A 1 521 ? -24.161 -3.668 25.328 1.00 96.50 521 SER A O 1
ATOM 4161 N N . LEU A 1 522 ? -25.921 -2.689 24.335 1.00 96.12 522 LEU A N 1
ATOM 4162 C CA . LEU A 1 522 ? -26.922 -3.686 24.711 1.00 96.12 522 LEU A CA 1
ATOM 4163 C C . LEU A 1 522 ? -27.497 -4.366 23.467 1.00 96.12 522 LEU A C 1
ATOM 4165 O O . LEU A 1 522 ? -27.580 -3.771 22.396 1.00 96.12 522 LEU A O 1
ATOM 4169 N N . GLY A 1 523 ? -27.914 -5.619 23.621 1.00 93.31 523 GLY A N 1
ATOM 4170 C CA . GLY A 1 523 ? -28.510 -6.421 22.553 1.00 93.31 523 GLY A CA 1
ATOM 4171 C C . GLY A 1 523 ? -29.343 -7.577 23.096 1.00 93.31 523 GLY A C 1
ATOM 4172 O O . GLY A 1 523 ? -29.534 -7.692 24.312 1.00 93.31 523 GLY A O 1
ATOM 4173 N N . THR A 1 524 ? -29.836 -8.426 22.197 1.00 90.94 524 THR A N 1
ATOM 4174 C CA . THR A 1 524 ? -30.597 -9.641 22.520 1.00 90.94 524 THR A CA 1
ATOM 4175 C C . THR A 1 524 ? -30.066 -10.857 21.757 1.00 90.94 524 THR A C 1
ATOM 4177 O O . THR A 1 524 ? -29.262 -10.735 20.830 1.00 90.94 524 THR A O 1
ATOM 4180 N N . VAL A 1 525 ? -30.447 -12.054 22.209 1.00 83.88 525 VAL A N 1
ATOM 4181 C CA . VAL A 1 525 ? -29.831 -13.330 21.823 1.00 83.88 525 VAL A CA 1
ATOM 4182 C C . VAL A 1 525 ? -30.896 -14.360 21.450 1.00 83.88 525 VAL A C 1
ATOM 4184 O O . VAL A 1 525 ? -31.835 -14.594 22.205 1.00 83.88 525 VAL A O 1
ATOM 4187 N N . GLY A 1 526 ? -30.703 -15.021 20.306 1.00 74.69 526 GLY A N 1
ATOM 4188 C CA . GLY A 1 526 ? -31.575 -16.084 19.794 1.00 74.69 526 GLY A CA 1
ATOM 4189 C C . GLY A 1 526 ? -32.463 -15.638 18.622 1.00 74.69 526 GLY A C 1
ATOM 4190 O O . GLY A 1 526 ? -32.507 -14.453 18.302 1.00 74.69 526 GLY A O 1
ATOM 4191 N N . PRO A 1 527 ? -33.162 -16.575 17.953 1.00 57.69 527 PRO A N 1
ATOM 4192 C CA . PRO A 1 527 ? -33.950 -16.288 16.748 1.00 57.69 527 PRO A CA 1
ATOM 4193 C C . PRO A 1 527 ? -35.225 -15.468 17.009 1.00 57.69 527 PRO A C 1
ATOM 4195 O O . PRO A 1 527 ? -35.759 -14.865 16.084 1.00 57.69 527 PRO A O 1
ATOM 4198 N N . ASN A 1 528 ? -35.690 -15.386 18.260 1.00 50.91 528 ASN A N 1
ATOM 4199 C CA . ASN A 1 528 ? -36.869 -14.605 18.654 1.00 50.91 528 ASN A CA 1
ATOM 4200 C C . ASN A 1 528 ? -36.503 -13.151 19.038 1.00 50.91 528 ASN A C 1
ATOM 4202 O O . ASN A 1 528 ? -37.132 -12.552 19.909 1.00 50.91 528 ASN A O 1
ATOM 4206 N N . SER A 1 529 ? -35.475 -12.571 18.410 1.00 57.34 529 SER A N 1
ATOM 4207 C CA . SER A 1 529 ? -34.861 -11.277 18.761 1.00 57.34 529 SER A CA 1
ATOM 4208 C C . SER A 1 529 ? -35.709 -10.028 18.449 1.00 57.34 529 SER A C 1
ATOM 4210 O O . SER A 1 529 ? -35.170 -8.928 18.360 1.00 57.34 529 SER A O 1
ATOM 4212 N N . GLY A 1 530 ? -37.028 -10.168 18.276 1.00 59.09 530 GLY A N 1
ATOM 4213 C CA . GLY A 1 530 ? -37.948 -9.050 18.023 1.00 59.09 530 GLY A CA 1
ATOM 4214 C C . GLY A 1 530 ? -38.196 -8.149 19.241 1.00 59.09 530 GLY A C 1
ATOM 4215 O O . GLY A 1 530 ? -38.654 -7.020 19.087 1.00 59.09 530 GLY A O 1
ATOM 4216 N N . CYS A 1 531 ? -37.877 -8.615 20.452 1.00 68.19 531 CYS A N 1
ATOM 4217 C CA . CYS A 1 531 ? -37.910 -7.789 21.657 1.00 68.19 531 CYS A CA 1
ATOM 4218 C C . CYS A 1 531 ? -36.603 -6.995 21.811 1.00 68.19 531 CYS A C 1
ATOM 4220 O O . CYS A 1 531 ? -35.511 -7.564 21.758 1.00 68.19 531 CYS A O 1
ATOM 4222 N N . SER A 1 532 ? -36.715 -5.687 22.061 1.00 85.00 532 SER A N 1
ATOM 4223 C CA . SER A 1 532 ? -35.573 -4.841 22.435 1.00 85.00 532 SER A CA 1
ATOM 4224 C C . SER A 1 532 ? -35.102 -5.149 23.861 1.00 85.00 532 SER A C 1
ATOM 4226 O O . SER A 1 532 ? -35.904 -5.508 24.725 1.00 85.00 532 SER A O 1
ATOM 4228 N N . ASN A 1 533 ? -33.805 -4.978 24.128 1.00 92.94 533 ASN A N 1
ATOM 4229 C CA . ASN A 1 533 ? -33.253 -5.123 25.473 1.00 92.94 533 ASN A CA 1
ATOM 4230 C C . ASN A 1 533 ? -33.838 -4.044 26.402 1.00 92.94 533 ASN A C 1
ATOM 4232 O O . ASN A 1 533 ? -33.740 -2.850 26.111 1.00 92.94 533 ASN A O 1
ATOM 4236 N N . CYS A 1 534 ? -34.425 -4.451 27.530 1.00 92.69 534 CYS A N 1
ATOM 4237 C CA . CYS A 1 534 ? -35.138 -3.535 28.417 1.00 92.69 534 CYS A CA 1
ATOM 4238 C C . CYS A 1 534 ? -34.249 -2.459 29.060 1.00 92.69 534 CYS A C 1
ATOM 4240 O O . CYS A 1 534 ? -34.739 -1.374 29.366 1.00 92.69 534 CYS A O 1
ATOM 4242 N N . HIS A 1 535 ? -32.946 -2.719 29.199 1.00 95.88 535 HIS A N 1
ATOM 4243 C CA . HIS A 1 535 ? -31.982 -1.784 29.778 1.00 95.88 535 HIS A CA 1
ATOM 4244 C C . HIS A 1 535 ? -31.542 -0.670 28.821 1.00 95.88 535 HIS A C 1
ATOM 4246 O O . HIS A 1 535 ? -30.874 0.262 29.262 1.00 95.88 535 HIS A O 1
ATOM 4252 N N . ASN A 1 536 ? -31.959 -0.697 27.544 1.00 95.06 536 ASN A N 1
ATOM 4253 C CA . ASN A 1 536 ? -31.761 0.433 26.626 1.00 95.06 536 ASN A CA 1
ATOM 4254 C C . ASN A 1 536 ? -32.334 1.736 27.208 1.00 95.06 536 ASN A C 1
ATOM 4256 O O . ASN A 1 536 ? -31.729 2.794 27.060 1.00 95.06 536 ASN A O 1
ATOM 4260 N N . THR A 1 537 ? -33.439 1.633 27.952 1.00 93.81 537 THR A N 1
ATOM 4261 C CA . THR A 1 537 ? -34.077 2.733 28.683 1.00 93.81 537 THR A CA 1
ATOM 4262 C C . THR A 1 537 ? -33.136 3.426 29.678 1.00 93.81 537 THR A C 1
ATOM 4264 O O . THR A 1 537 ? -33.310 4.613 29.905 1.00 93.81 537 THR A O 1
ATOM 4267 N N . ILE A 1 538 ? -32.132 2.738 30.244 1.00 96.50 538 ILE A N 1
ATOM 4268 C CA . ILE A 1 538 ? -31.186 3.285 31.244 1.00 96.50 538 ILE A CA 1
ATOM 4269 C C . ILE A 1 538 ? -29.714 3.252 30.780 1.00 96.50 538 ILE A C 1
ATOM 4271 O O . ILE A 1 538 ? -28.793 3.379 31.589 1.00 96.50 538 ILE A O 1
ATOM 4275 N N . LEU A 1 539 ? -29.465 3.052 29.479 1.00 97.00 539 LEU A N 1
ATOM 4276 C CA . LEU A 1 539 ? -28.126 2.785 28.933 1.00 97.00 539 LEU A CA 1
ATOM 4277 C C . LEU A 1 539 ? -27.111 3.901 29.232 1.00 97.00 539 LEU A C 1
ATOM 4279 O O . LEU A 1 539 ? -25.960 3.608 29.557 1.00 97.00 539 LEU A O 1
ATOM 4283 N N . HIS A 1 540 ? -27.528 5.169 29.166 1.00 96.56 540 HIS A N 1
ATOM 4284 C CA . HIS A 1 540 ? -26.650 6.298 29.483 1.00 96.56 540 HIS A CA 1
ATOM 4285 C C . HIS A 1 540 ? -26.179 6.242 30.943 1.00 96.56 540 HIS A C 1
ATOM 4287 O O . HIS A 1 540 ? -24.988 6.354 31.220 1.00 96.56 540 HIS A O 1
ATOM 4293 N N . GLN A 1 541 ? -27.106 6.000 31.871 1.00 97.31 541 GLN A N 1
ATOM 4294 C CA . GLN A 1 541 ? -26.845 5.923 33.305 1.00 97.31 541 GLN A CA 1
ATOM 4295 C C . GLN A 1 541 ? -25.971 4.708 33.647 1.00 97.31 541 GLN A C 1
ATOM 4297 O O . GLN A 1 541 ? -25.058 4.835 34.460 1.00 97.31 541 GLN A O 1
ATOM 4302 N N . LEU A 1 542 ? -26.188 3.557 32.996 1.00 97.50 542 LEU A N 1
ATOM 4303 C CA . LEU A 1 542 ? -25.315 2.382 33.129 1.00 97.50 542 LEU A CA 1
ATOM 4304 C C . LEU A 1 542 ? -23.883 2.677 32.661 1.00 97.50 542 LEU A C 1
ATOM 4306 O O . LEU A 1 542 ? -22.931 2.338 33.363 1.00 97.50 542 LEU A O 1
ATOM 4310 N N . GLN A 1 543 ? -23.720 3.332 31.506 1.00 97.00 543 GLN A N 1
ATOM 4311 C CA . GLN A 1 543 ? -22.401 3.706 30.994 1.00 97.00 543 GLN A CA 1
ATOM 4312 C C . GLN A 1 543 ? -21.719 4.748 31.894 1.00 97.00 543 GLN A C 1
ATOM 4314 O O . GLN A 1 543 ? -20.525 4.631 32.158 1.00 97.00 543 GLN A O 1
ATOM 4319 N N . GLU A 1 544 ? -22.450 5.740 32.402 1.00 96.44 544 GLU A N 1
ATOM 4320 C CA . GLU A 1 544 ? -21.907 6.750 33.315 1.00 96.44 544 GLU A CA 1
ATOM 4321 C C . GLU A 1 544 ? -21.479 6.141 34.660 1.00 96.44 544 GLU A C 1
ATOM 4323 O O . GLU A 1 544 ? -20.376 6.415 35.130 1.00 96.44 544 GLU A O 1
ATOM 4328 N N . MET A 1 545 ? -22.308 5.272 35.249 1.00 97.00 545 MET A N 1
ATOM 4329 C CA . MET A 1 545 ? -21.989 4.515 36.465 1.00 97.00 545 MET A CA 1
ATOM 4330 C C . MET A 1 545 ? -20.709 3.693 36.284 1.00 97.00 545 MET A C 1
ATOM 4332 O O . MET A 1 545 ? -19.775 3.820 37.071 1.00 97.00 545 MET A O 1
ATOM 4336 N N . PHE A 1 546 ? -20.639 2.889 35.222 1.00 97.44 546 PHE A N 1
ATOM 4337 C CA . PHE A 1 546 ? -19.508 1.993 34.987 1.00 97.44 546 PHE A CA 1
ATOM 4338 C C . PHE A 1 546 ? -18.201 2.740 34.673 1.00 97.44 546 PHE A C 1
ATOM 4340 O O . PHE A 1 546 ? -17.125 2.252 34.990 1.00 97.44 546 PHE A O 1
ATOM 4347 N N . ASN A 1 547 ? -18.270 3.952 34.111 1.00 96.44 547 ASN A N 1
ATOM 4348 C CA . ASN A 1 547 ? -17.087 4.805 33.937 1.00 96.44 547 ASN A CA 1
ATOM 4349 C C . ASN A 1 547 ? -16.637 5.520 35.224 1.00 96.44 547 ASN A C 1
ATOM 4351 O O . ASN A 1 547 ? -15.512 6.007 35.266 1.00 96.44 547 ASN A O 1
ATOM 4355 N N . LYS A 1 548 ? -17.485 5.600 36.259 1.00 95.94 548 LYS A N 1
ATOM 4356 C CA . LYS A 1 548 ? -17.093 6.084 37.597 1.00 95.94 548 LYS A CA 1
ATOM 4357 C C . LYS A 1 548 ? -16.510 4.961 38.459 1.00 95.94 548 LYS A C 1
ATOM 4359 O O . LYS A 1 548 ? -15.603 5.211 39.243 1.00 95.94 548 LYS A O 1
ATOM 4364 N N . SER A 1 549 ? -17.021 3.740 38.305 1.00 94.88 549 SER A N 1
ATOM 4365 C CA . SER A 1 549 ? -16.549 2.536 38.995 1.00 94.88 549 SER A CA 1
ATOM 4366 C C . SER A 1 549 ? -16.707 1.305 38.079 1.00 94.88 549 SER A C 1
ATOM 4368 O O . SER A 1 549 ? -17.821 0.778 37.988 1.00 94.88 549 SER A O 1
ATOM 4370 N N . PRO A 1 550 ? -15.635 0.839 37.397 1.00 94.56 550 PRO A N 1
ATOM 4371 C CA . PRO A 1 550 ? -15.667 -0.269 36.421 1.00 94.56 550 PRO A CA 1
ATOM 4372 C C . PRO A 1 550 ? -15.929 -1.681 36.986 1.00 94.56 550 PRO A C 1
ATOM 4374 O O . PRO A 1 550 ? -15.262 -2.646 36.623 1.00 94.56 550 PRO A O 1
ATOM 4377 N N . ASN A 1 551 ? -16.913 -1.842 37.873 1.00 95.75 551 ASN A N 1
ATOM 4378 C CA . ASN A 1 551 ? -17.198 -3.106 38.546 1.00 95.75 551 ASN A CA 1
ATOM 4379 C C . ASN A 1 551 ? -18.281 -3.925 37.811 1.00 95.75 551 ASN A C 1
ATOM 4381 O O . ASN A 1 551 ? -19.452 -3.539 37.735 1.00 95.75 551 ASN A O 1
ATOM 4385 N N . VAL A 1 552 ? -17.896 -5.093 37.286 1.00 96.56 552 VAL A N 1
ATOM 4386 C CA . VAL A 1 552 ? -18.791 -5.980 36.518 1.00 96.56 552 VAL A CA 1
ATOM 4387 C C . VAL A 1 552 ? -19.871 -6.633 37.391 1.00 96.56 552 VAL A C 1
ATOM 4389 O O . VAL A 1 552 ? -21.003 -6.791 36.937 1.00 96.56 552 VAL A O 1
ATOM 4392 N N . VAL A 1 553 ? -19.570 -6.977 38.647 1.00 95.88 553 VAL A N 1
ATOM 4393 C CA . VAL A 1 553 ? -20.542 -7.604 39.564 1.00 95.88 553 VAL A CA 1
ATOM 4394 C C . VAL A 1 553 ? -21.623 -6.602 39.977 1.00 95.88 553 VAL A C 1
ATOM 4396 O O . VAL A 1 553 ? -22.808 -6.931 39.957 1.00 95.88 553 VAL A O 1
ATOM 4399 N N . GLN A 1 554 ? -21.242 -5.353 40.258 1.00 95.31 554 GLN A N 1
ATOM 4400 C CA . GLN A 1 554 ? -22.167 -4.244 40.505 1.00 95.31 554 GLN A CA 1
ATOM 4401 C C . GLN A 1 554 ? -23.073 -3.998 39.290 1.00 95.31 554 GLN A C 1
ATOM 4403 O O . GLN A 1 554 ? -24.287 -3.866 39.440 1.00 95.31 554 GLN A O 1
ATOM 4408 N N . LEU A 1 555 ? -22.501 -3.992 38.081 1.00 97.00 555 LEU A N 1
ATOM 4409 C CA . LEU A 1 555 ? -23.253 -3.862 36.833 1.00 97.00 555 LEU A CA 1
ATOM 4410 C C . LEU A 1 555 ? -24.258 -5.015 36.652 1.00 97.00 555 LEU A C 1
ATOM 4412 O O . LEU A 1 555 ? -25.420 -4.760 36.342 1.00 97.00 555 LEU A O 1
ATOM 4416 N N . LEU A 1 556 ? -23.858 -6.265 36.911 1.00 96.06 556 LEU A N 1
ATOM 4417 C CA . LEU A 1 556 ? -24.756 -7.427 36.884 1.00 96.06 556 LEU A CA 1
ATOM 4418 C C . LEU A 1 556 ? -25.869 -7.345 37.942 1.00 96.06 556 LEU A C 1
ATOM 4420 O O . LEU A 1 556 ? -27.007 -7.689 37.633 1.00 96.06 556 LEU A O 1
ATOM 4424 N N . GLN A 1 557 ? -25.580 -6.855 39.151 1.00 94.88 557 GLN A N 1
ATOM 4425 C CA . GLN A 1 557 ? -26.587 -6.668 40.203 1.00 94.88 557 GLN A CA 1
ATOM 4426 C C . GLN A 1 557 ? -27.614 -5.587 39.830 1.00 94.88 557 GLN A C 1
ATOM 4428 O O . GLN A 1 557 ? -28.813 -5.804 40.000 1.00 94.88 557 GLN A O 1
ATOM 4433 N N . VAL A 1 558 ? -27.182 -4.466 39.240 1.00 95.88 558 VAL A N 1
ATOM 4434 C CA . VAL A 1 558 ? -28.103 -3.435 38.726 1.00 95.88 558 VAL A CA 1
ATOM 4435 C C . VAL A 1 558 ? -28.971 -3.987 37.592 1.00 95.88 558 VAL A C 1
ATOM 4437 O O . VAL A 1 558 ? -30.182 -3.770 37.597 1.00 95.88 558 VAL A O 1
ATOM 4440 N N . LEU A 1 559 ? -28.394 -4.745 36.651 1.00 96.25 559 LEU A N 1
ATOM 4441 C CA . LEU A 1 559 ? -29.159 -5.418 35.592 1.00 96.25 559 LEU A CA 1
ATOM 4442 C C . LEU A 1 559 ? -30.152 -6.448 36.160 1.00 96.25 559 LEU A C 1
ATOM 4444 O O . LEU A 1 559 ? -31.240 -6.600 35.616 1.00 96.25 559 LEU A O 1
ATOM 4448 N N . TYR A 1 560 ? -29.815 -7.138 37.252 1.00 95.31 560 TYR A N 1
ATOM 4449 C CA . TYR A 1 560 ? -30.717 -8.075 37.929 1.00 95.31 560 TYR A CA 1
ATOM 4450 C C . TYR A 1 560 ? -31.919 -7.356 38.559 1.00 95.31 560 TYR A C 1
ATOM 4452 O O . TYR A 1 560 ? -33.066 -7.688 38.251 1.00 95.31 560 TYR A O 1
ATOM 4460 N N . ASP A 1 561 ? -31.671 -6.339 39.389 1.00 94.88 561 ASP A N 1
ATOM 4461 C CA . ASP A 1 561 ? -32.727 -5.633 40.128 1.00 94.88 561 ASP A CA 1
ATOM 4462 C C . ASP A 1 561 ? -33.624 -4.769 39.222 1.00 94.88 561 ASP A C 1
ATOM 4464 O O . ASP A 1 561 ? -34.790 -4.537 39.544 1.00 94.88 561 ASP A O 1
ATOM 4468 N N . THR A 1 562 ? -33.115 -4.308 38.073 1.00 95.50 562 THR A N 1
ATOM 4469 C CA . THR A 1 562 ? -33.867 -3.441 37.144 1.00 95.50 562 THR A CA 1
ATOM 4470 C C . THR A 1 562 ? -34.539 -4.191 35.987 1.00 95.50 562 THR A C 1
ATOM 4472 O O . THR A 1 562 ? -35.495 -3.660 35.415 1.00 95.50 562 THR A O 1
ATOM 4475 N N . GLN A 1 563 ? -34.161 -5.449 35.698 1.00 93.25 563 GLN A N 1
ATOM 4476 C CA . GLN A 1 563 ? -34.765 -6.272 34.637 1.00 93.25 563 GLN A CA 1
ATOM 4477 C C . GLN A 1 563 ? -36.296 -6.345 34.763 1.00 93.25 563 GLN A C 1
ATOM 4479 O O . GLN A 1 563 ? -37.002 -6.081 33.788 1.00 93.25 563 GLN A O 1
ATOM 4484 N N . ALA A 1 564 ? -36.841 -6.714 35.927 1.00 92.50 564 ALA A N 1
ATOM 4485 C CA . ALA A 1 564 ? -38.291 -6.871 36.082 1.00 92.50 564 ALA A CA 1
ATOM 4486 C C . ALA A 1 564 ? -39.056 -5.525 36.012 1.00 92.50 564 ALA A C 1
ATOM 4488 O O . ALA A 1 564 ? -39.977 -5.433 35.192 1.00 92.50 564 ALA A O 1
ATOM 4489 N N . PRO A 1 565 ? -38.662 -4.460 36.746 1.00 93.69 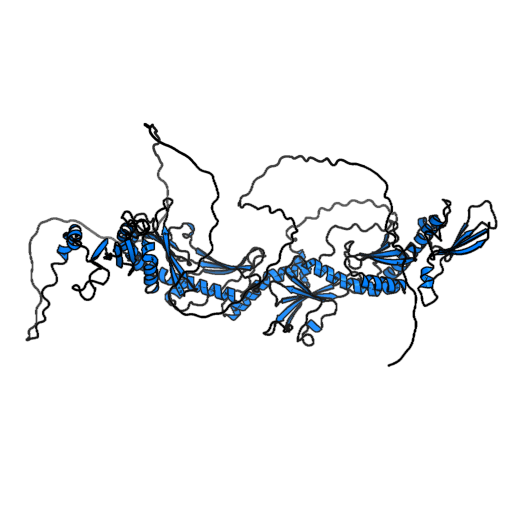565 PRO A N 1
ATOM 4490 C CA . PRO A 1 565 ? -39.265 -3.130 36.608 1.00 93.69 565 PRO A CA 1
ATOM 4491 C C . PRO A 1 565 ? -39.229 -2.579 35.176 1.00 93.69 565 PRO A C 1
ATOM 4493 O O . PRO A 1 565 ? -40.250 -2.110 34.675 1.00 93.69 565 PRO A O 1
ATOM 4496 N N . LEU A 1 566 ? -38.100 -2.687 34.467 1.00 94.00 566 LEU A N 1
ATOM 4497 C CA . LEU A 1 566 ? -37.977 -2.167 33.101 1.00 94.00 566 LEU A CA 1
ATOM 4498 C C . LEU A 1 566 ? -38.805 -2.959 32.082 1.00 94.00 566 LEU A C 1
ATOM 4500 O O . LEU A 1 566 ? -39.383 -2.363 31.174 1.00 94.00 566 LEU A O 1
ATOM 4504 N N . ASN A 1 567 ? -38.956 -4.277 32.249 1.00 92.06 567 ASN A N 1
ATOM 4505 C CA . ASN A 1 567 ? -39.877 -5.068 31.422 1.00 92.06 567 ASN A CA 1
ATOM 4506 C C . ASN A 1 567 ? -41.364 -4.773 31.701 1.00 92.06 567 ASN A C 1
ATOM 4508 O O . ASN A 1 567 ? -42.208 -5.092 30.863 1.00 92.06 567 ASN A O 1
ATOM 4512 N N . ALA A 1 568 ? -41.708 -4.172 32.844 1.00 91.75 568 ALA A N 1
ATOM 4513 C CA . ALA A 1 568 ? -43.046 -3.632 33.086 1.00 91.75 568 ALA A CA 1
ATOM 4514 C C . ALA A 1 568 ? -43.201 -2.229 32.470 1.00 91.75 568 ALA A C 1
ATOM 4516 O O . ALA A 1 568 ? -44.145 -1.992 31.718 1.00 91.75 568 ALA A O 1
ATOM 4517 N N . ILE A 1 569 ? -42.244 -1.331 32.719 1.00 92.00 569 ILE A N 1
ATOM 4518 C CA . ILE A 1 569 ? -42.237 0.057 32.225 1.00 92.00 569 ILE A CA 1
ATOM 4519 C C . ILE A 1 569 ? -42.246 0.117 30.688 1.00 92.00 569 ILE A C 1
ATOM 4521 O O . ILE A 1 569 ? -42.990 0.905 30.109 1.00 92.00 569 ILE A O 1
ATOM 4525 N N . ASN A 1 570 ? -41.513 -0.766 30.005 1.00 89.50 570 ASN A N 1
ATOM 4526 C CA . ASN A 1 570 ? -41.458 -0.797 28.538 1.00 89.50 570 ASN A CA 1
ATOM 4527 C C . ASN A 1 570 ? -42.749 -1.319 27.864 1.00 89.50 570 ASN A C 1
ATOM 4529 O O . ASN A 1 570 ? -42.806 -1.388 26.638 1.00 89.50 570 ASN A O 1
ATOM 4533 N N . LYS A 1 571 ? -43.792 -1.673 28.633 1.00 89.88 571 LYS A N 1
ATOM 4534 C CA . LYS A 1 571 ? -45.148 -1.960 28.119 1.00 89.88 571 LYS A CA 1
ATOM 4535 C C . LYS A 1 571 ? -46.046 -0.716 28.071 1.00 89.88 571 LYS A C 1
ATOM 4537 O O . LYS A 1 571 ? -47.168 -0.799 27.576 1.00 89.88 571 LYS A O 1
ATOM 4542 N N . LEU A 1 572 ? -45.595 0.419 28.612 1.00 88.69 572 LEU A N 1
ATOM 4543 C CA . LEU A 1 572 ? -46.372 1.657 28.652 1.00 88.69 572 LEU A CA 1
ATOM 4544 C C . LEU A 1 572 ? -46.393 2.349 27.273 1.00 88.69 572 LEU A C 1
ATOM 4546 O O . LEU A 1 572 ? -45.361 2.393 26.600 1.00 88.69 572 LEU A O 1
ATOM 4550 N N . PRO A 1 573 ? -47.528 2.937 26.844 1.00 83.88 573 PRO A N 1
ATOM 4551 C CA . PRO A 1 573 ? -47.615 3.655 25.575 1.00 83.88 573 PRO A CA 1
ATOM 4552 C C . PRO A 1 573 ? -46.864 4.996 25.638 1.00 83.88 573 PRO A C 1
ATOM 4554 O O . PRO A 1 573 ? -47.386 6.014 26.102 1.00 83.88 573 PRO A O 1
ATOM 4557 N N . THR A 1 574 ? -45.621 4.979 25.156 1.00 83.19 574 THR A N 1
ATOM 4558 C CA . THR A 1 574 ? -44.736 6.150 25.021 1.00 83.19 574 THR A CA 1
ATOM 4559 C C . THR A 1 574 ? -44.841 6.840 23.660 1.00 83.19 574 THR A C 1
ATOM 4561 O O . THR A 1 574 ? -44.468 8.004 23.538 1.00 83.19 574 THR A O 1
ATOM 4564 N N . VAL A 1 575 ? -45.365 6.157 22.635 1.00 80.12 575 VAL A N 1
ATOM 4565 C CA . VAL A 1 575 ? -45.590 6.734 21.300 1.00 80.12 575 VAL A CA 1
ATOM 4566 C C . VAL A 1 575 ? -46.652 7.843 21.391 1.00 80.12 575 VAL A C 1
ATOM 4568 O O . VAL A 1 575 ? -47.737 7.581 21.918 1.00 80.12 575 VAL A O 1
ATOM 4571 N N . PRO A 1 576 ? -46.396 9.065 20.881 1.00 75.88 576 PRO A N 1
ATOM 4572 C CA . PRO A 1 576 ? -47.402 10.121 20.839 1.00 75.88 576 PRO A CA 1
ATOM 4573 C C . PRO A 1 576 ? -48.610 9.714 19.988 1.00 75.88 576 PRO A C 1
ATOM 4575 O O . PRO A 1 576 ? -48.463 9.338 18.826 1.00 75.88 576 PRO A O 1
ATOM 4578 N N . MET A 1 577 ? -49.812 9.813 20.554 1.00 69.81 577 MET A N 1
ATOM 4579 C CA . MET A 1 577 ? -51.068 9.517 19.858 1.00 69.81 577 MET A CA 1
ATOM 4580 C C . MET A 1 577 ? -51.756 10.816 19.434 1.00 69.81 577 MET A C 1
ATOM 4582 O O . MET A 1 577 ? -51.741 11.790 20.187 1.00 69.81 577 MET A O 1
ATOM 4586 N N . LEU A 1 578 ? -52.395 10.842 18.260 1.00 65.31 578 LEU A N 1
ATOM 4587 C CA . LEU A 1 578 ? -53.325 11.926 17.921 1.00 65.31 578 LEU A CA 1
ATOM 4588 C C . LEU A 1 578 ? -54.578 11.849 18.811 1.00 65.31 578 LEU A C 1
ATOM 4590 O O . LEU A 1 578 ? -55.002 10.765 19.215 1.00 65.31 578 LEU A O 1
ATOM 4594 N N . GLY A 1 579 ? -55.139 13.011 19.149 1.00 58.97 579 GLY A N 1
ATOM 4595 C CA . GLY A 1 579 ? -56.173 13.140 20.176 1.00 58.97 579 GLY A CA 1
ATOM 4596 C C . GLY A 1 579 ? -57.472 12.369 19.904 1.00 58.97 579 GLY A C 1
ATOM 4597 O O . GLY A 1 579 ? -58.141 12.585 18.899 1.00 58.97 579 GLY A O 1
ATOM 4598 N N . LEU A 1 580 ? -57.882 11.552 20.882 1.00 54.12 580 LEU A N 1
ATOM 4599 C CA . LEU A 1 580 ? -59.222 10.944 20.993 1.00 54.12 580 LEU A CA 1
ATOM 4600 C C . LEU A 1 580 ? -60.267 11.879 21.646 1.00 54.12 580 LEU A C 1
ATOM 4602 O O . LEU A 1 580 ? -61.400 11.478 21.897 1.00 54.12 580 LEU A O 1
ATOM 4606 N N . THR A 1 581 ? -59.890 13.122 21.949 1.00 55.66 581 THR A N 1
ATOM 4607 C CA . THR A 1 581 ? -60.757 14.174 22.506 1.00 55.66 581 THR A CA 1
ATOM 4608 C C . THR A 1 581 ? -60.770 15.401 21.586 1.00 55.66 581 THR A C 1
ATOM 4610 O O . THR A 1 581 ? -59.984 15.488 20.649 1.00 55.66 581 THR A O 1
ATOM 4613 N N . GLN A 1 582 ? -61.688 16.344 21.831 1.00 54.34 582 GLN A N 1
ATOM 4614 C CA . GLN A 1 582 ? -62.229 17.342 20.880 1.00 54.34 582 GLN A CA 1
ATOM 4615 C C . GLN A 1 582 ? -61.251 18.331 20.183 1.00 54.34 582 GLN A C 1
ATOM 4617 O O . GLN A 1 582 ? -61.708 19.248 19.504 1.00 54.34 582 GLN A O 1
ATOM 4622 N N . ARG A 1 583 ? -59.924 18.185 20.302 1.00 56.47 583 ARG A N 1
ATOM 4623 C CA . ARG A 1 583 ? -58.921 18.937 19.521 1.00 56.47 583 ARG A CA 1
ATOM 4624 C C . ARG A 1 583 ? -58.100 17.968 18.665 1.00 56.47 583 ARG A C 1
ATOM 4626 O O . ARG A 1 583 ? -57.092 17.425 19.106 1.00 56.47 583 ARG A O 1
ATOM 4633 N N . THR A 1 584 ? -58.545 17.763 17.428 1.00 55.44 584 THR A N 1
ATOM 4634 C CA . THR A 1 584 ? -58.153 16.635 16.558 1.00 55.44 584 THR A CA 1
ATOM 4635 C C . THR A 1 584 ? -56.708 16.634 16.046 1.00 55.44 584 THR A C 1
ATOM 4637 O O . THR A 1 584 ? -56.250 15.601 15.571 1.00 55.44 584 THR A O 1
ATOM 4640 N N . ASN A 1 585 ? -55.978 17.752 16.140 1.00 61.44 585 ASN A N 1
ATOM 4641 C CA . ASN A 1 585 ? -54.656 17.913 15.508 1.00 61.44 585 ASN A CA 1
ATOM 4642 C C . ASN A 1 585 ? -53.473 17.970 16.494 1.00 61.44 585 ASN A C 1
ATOM 4644 O O . ASN A 1 585 ? -52.351 18.250 16.078 1.00 61.44 585 ASN A O 1
ATOM 4648 N N . THR A 1 586 ? -53.681 17.729 17.793 1.00 61.84 586 THR A N 1
ATOM 4649 C CA . THR A 1 586 ? -52.581 17.706 18.773 1.00 61.84 586 THR A CA 1
ATOM 4650 C C . THR A 1 586 ? -52.128 16.269 19.030 1.00 61.84 586 THR A C 1
ATOM 4652 O O . THR A 1 586 ? -52.907 15.447 19.514 1.00 61.84 586 THR A O 1
ATOM 4655 N N . ALA A 1 587 ? -50.865 15.961 18.719 1.00 61.56 587 ALA A N 1
ATOM 4656 C CA . ALA A 1 587 ? -50.222 14.726 19.162 1.00 61.56 587 ALA A CA 1
ATOM 4657 C C . ALA A 1 587 ? -49.892 14.822 20.659 1.00 61.56 587 ALA A C 1
ATOM 4659 O O . ALA A 1 587 ? -49.436 15.865 21.128 1.00 61.56 587 ALA A O 1
ATOM 4660 N N . TYR A 1 588 ? -50.118 13.745 21.409 1.00 68.81 588 TYR A N 1
ATOM 4661 C CA . TYR A 1 588 ? -49.994 13.749 22.862 1.00 68.81 588 TYR A CA 1
ATOM 4662 C C . TYR A 1 588 ? -49.352 12.461 23.384 1.00 68.81 588 TYR A C 1
ATOM 4664 O O . TYR A 1 588 ? -49.786 11.351 23.069 1.00 68.81 588 TYR A O 1
ATOM 4672 N N . GLN A 1 589 ? -48.305 12.607 24.194 1.00 74.44 589 GLN A N 1
ATOM 4673 C CA . GLN A 1 589 ? -47.576 11.493 24.797 1.00 74.44 589 GLN A CA 1
ATOM 4674 C C . GLN A 1 589 ? -48.222 11.105 26.133 1.00 74.44 589 GLN A C 1
ATOM 4676 O O . GLN A 1 589 ? -48.322 11.924 27.046 1.00 74.44 589 GLN A O 1
ATOM 4681 N N . CYS A 1 590 ? -48.672 9.852 26.262 1.00 82.62 590 CYS A N 1
ATOM 4682 C CA . CYS A 1 590 ? -49.301 9.392 27.504 1.00 82.62 590 CYS A CA 1
ATOM 4683 C C . CYS A 1 590 ? -48.279 9.191 28.627 1.00 82.62 590 CYS A C 1
ATOM 4685 O O . CYS A 1 590 ? -48.527 9.650 29.741 1.00 82.62 590 CYS A O 1
ATOM 4687 N N . PHE A 1 591 ? -47.142 8.550 28.340 1.00 89.75 591 PHE A N 1
ATOM 4688 C CA . PHE A 1 591 ? -46.071 8.321 29.311 1.00 89.75 591 PHE A CA 1
ATOM 4689 C C . PHE A 1 591 ? -44.715 8.810 28.800 1.00 89.75 591 PHE A C 1
ATOM 4691 O O . PHE A 1 591 ? -44.290 8.448 27.701 1.00 89.75 591 PHE A O 1
ATOM 4698 N N . SER A 1 592 ? -44.006 9.557 29.645 1.00 90.06 592 SER A N 1
ATOM 4699 C CA . SER A 1 592 ? -42.603 9.932 29.455 1.00 90.06 592 SER A CA 1
ATOM 4700 C C . SER A 1 592 ? -41.753 9.259 30.530 1.00 90.06 592 SER A C 1
ATOM 4702 O O . SER A 1 592 ? -42.015 9.417 31.724 1.00 90.06 592 SER A O 1
ATOM 4704 N N . ILE A 1 593 ? -40.748 8.492 30.106 1.00 93.31 593 ILE A N 1
ATOM 4705 C CA . ILE A 1 593 ? -39.827 7.768 30.989 1.00 93.31 593 ILE A CA 1
ATOM 4706 C C . ILE A 1 593 ? -38.531 8.576 31.081 1.00 93.31 593 ILE A C 1
ATOM 4708 O O . ILE A 1 593 ? -37.917 8.877 30.060 1.00 93.31 593 ILE A O 1
ATOM 4712 N N . LEU A 1 594 ? -38.129 8.935 32.298 1.00 92.50 594 LEU A N 1
ATOM 4713 C CA . LEU A 1 594 ? -37.023 9.844 32.593 1.00 92.50 594 LEU A CA 1
ATOM 4714 C C . LEU A 1 594 ? -36.062 9.184 33.600 1.00 92.50 594 LEU A C 1
ATOM 4716 O O . LEU A 1 594 ? -36.209 9.372 34.812 1.00 92.50 594 LEU A O 1
ATOM 4720 N N . PRO A 1 595 ? -35.074 8.397 33.143 1.00 94.69 595 PRO A N 1
ATOM 4721 C CA . PRO A 1 595 ? -34.057 7.813 34.016 1.00 94.69 595 PRO A CA 1
ATOM 4722 C C . PRO A 1 595 ? -33.271 8.902 34.756 1.00 94.69 595 PRO A C 1
ATOM 4724 O O . PRO A 1 595 ? -32.725 9.809 34.131 1.00 94.69 595 PRO A O 1
ATOM 4727 N N . GLN A 1 596 ? -33.215 8.812 36.083 1.00 94.00 596 GLN A N 1
ATOM 4728 C CA . GLN A 1 596 ? -32.454 9.729 36.942 1.00 94.00 596 GLN A CA 1
ATOM 4729 C C . GLN A 1 596 ? -31.123 9.095 37.373 1.00 94.00 596 GLN A C 1
ATOM 4731 O O . GLN A 1 596 ? -30.098 9.765 37.446 1.00 94.00 596 GLN A O 1
ATOM 4736 N N . SER A 1 597 ? -31.123 7.782 37.610 1.00 94.88 597 SER A N 1
ATOM 4737 C CA . SER A 1 597 ? -29.934 6.967 37.880 1.00 94.88 597 SER A CA 1
ATOM 4738 C C . SER A 1 597 ? -30.122 5.564 37.272 1.00 94.88 597 SER A C 1
ATOM 4740 O O . SER A 1 597 ? -31.184 5.292 36.707 1.00 94.88 597 SER A O 1
ATOM 4742 N N . PRO A 1 598 ? -29.145 4.643 37.380 1.00 95.38 598 PRO A N 1
ATOM 4743 C CA . PRO A 1 598 ? -29.331 3.260 36.941 1.00 95.38 598 PRO A CA 1
ATOM 4744 C C . PRO A 1 598 ? -30.493 2.543 37.645 1.00 95.38 598 PRO A C 1
ATOM 4746 O O . PRO A 1 598 ? -31.074 1.635 37.067 1.00 95.38 598 PRO A O 1
ATOM 4749 N N . THR A 1 599 ? -30.845 2.945 38.873 1.00 95.75 599 THR A N 1
ATOM 4750 C CA . THR A 1 599 ? -31.903 2.318 39.687 1.00 95.75 599 THR A CA 1
ATOM 4751 C C . THR A 1 599 ? -33.097 3.232 39.976 1.00 95.75 599 THR A C 1
ATOM 4753 O O . THR A 1 599 ? -34.133 2.740 40.419 1.00 95.75 599 THR A O 1
ATOM 4756 N N . HIS A 1 600 ? -33.004 4.540 39.708 1.00 95.50 600 HIS A N 1
ATOM 4757 C CA . HIS A 1 600 ? -34.097 5.508 39.878 1.00 95.50 600 HIS A CA 1
ATOM 4758 C C . HIS A 1 600 ? -34.630 5.968 38.520 1.00 95.50 600 HIS A C 1
ATOM 4760 O O . HIS A 1 600 ? -33.930 6.611 37.737 1.00 95.50 600 HIS A O 1
ATOM 4766 N N . ILE A 1 601 ? -35.900 5.661 38.260 1.00 96.00 601 ILE A N 1
ATOM 4767 C CA . ILE A 1 601 ? -36.628 6.022 37.045 1.00 96.00 601 ILE A CA 1
ATOM 4768 C C . ILE A 1 601 ? -37.793 6.929 37.441 1.00 96.00 601 ILE A C 1
ATOM 4770 O O . ILE A 1 601 ? -38.615 6.557 38.277 1.00 96.00 601 ILE A O 1
ATOM 4774 N N . ARG A 1 602 ? -37.896 8.104 36.823 1.00 93.75 602 ARG A N 1
ATOM 4775 C CA . ARG A 1 602 ? -39.063 8.980 36.948 1.00 93.75 602 ARG A CA 1
ATOM 4776 C C . ARG A 1 602 ? -40.028 8.710 35.798 1.00 93.75 602 ARG A C 1
ATOM 4778 O O . ARG A 1 602 ? -39.620 8.663 34.641 1.00 93.75 602 ARG A O 1
ATOM 4785 N N . LEU A 1 603 ? -41.304 8.525 36.111 1.00 93.69 603 LEU A N 1
ATOM 4786 C CA . LEU A 1 603 ? -42.373 8.288 35.149 1.00 93.69 603 LEU A CA 1
ATOM 4787 C C . LEU A 1 603 ? -43.369 9.447 35.215 1.00 93.69 603 LEU A C 1
ATOM 4789 O O . LEU A 1 603 ? -44.040 9.634 36.229 1.00 93.69 603 LEU A O 1
ATOM 4793 N N . ALA A 1 604 ? -43.477 10.216 34.133 1.00 90.94 604 ALA A N 1
ATOM 4794 C CA . ALA A 1 604 ? -44.474 11.272 34.008 1.00 90.94 604 ALA A CA 1
ATOM 4795 C C . ALA A 1 604 ? -45.653 10.781 33.157 1.00 90.94 604 ALA A C 1
ATOM 4797 O O . ALA A 1 604 ? -45.480 10.427 31.989 1.00 90.94 604 ALA A O 1
ATOM 4798 N N . PHE A 1 605 ? -46.858 10.779 33.728 1.00 89.06 605 PHE A N 1
ATOM 4799 C CA . PHE A 1 605 ? -48.103 10.533 33.001 1.00 89.06 605 PHE A CA 1
ATOM 4800 C C . PHE A 1 605 ? -48.720 11.872 32.591 1.00 89.06 605 PHE A C 1
ATOM 4802 O O . PHE A 1 605 ? -48.952 12.747 33.431 1.00 89.06 605 PHE A O 1
ATOM 4809 N N . ARG A 1 606 ? -48.971 12.037 31.285 1.00 83.62 606 ARG A N 1
ATOM 4810 C CA . ARG A 1 606 ? -49.577 13.237 30.673 1.00 83.62 606 ARG A CA 1
ATOM 4811 C C . ARG A 1 606 ? -48.859 14.565 30.973 1.00 83.62 606 ARG A C 1
ATOM 4813 O O . ARG A 1 606 ? -49.447 15.629 30.832 1.00 83.62 606 ARG A O 1
ATOM 4820 N N . ASN A 1 607 ? -47.605 14.511 31.428 1.00 79.69 607 ASN A N 1
ATOM 4821 C CA . ASN A 1 607 ? -46.882 15.657 31.996 1.00 79.69 607 ASN A CA 1
ATOM 4822 C C . ASN A 1 607 ? -47.682 16.418 33.086 1.00 79.69 607 ASN A C 1
ATOM 4824 O O . ASN A 1 607 ? -47.517 17.621 33.245 1.00 79.69 607 ASN A O 1
ATOM 4828 N N . MET A 1 608 ? -48.569 15.712 33.800 1.00 85.50 608 MET A N 1
ATOM 4829 C CA . MET A 1 608 ? -49.426 16.242 34.873 1.00 85.50 608 MET A CA 1
ATOM 4830 C C . MET A 1 608 ? -49.234 15.489 36.189 1.00 85.50 608 MET A C 1
ATOM 4832 O O . MET A 1 608 ? -49.322 16.088 37.252 1.00 85.50 608 MET A O 1
ATOM 4836 N N . TYR A 1 609 ? -48.954 14.186 36.127 1.00 89.81 609 TYR A N 1
ATOM 4837 C CA . TYR A 1 609 ? -48.692 13.346 37.296 1.00 89.81 609 TYR A CA 1
ATOM 4838 C C . TYR A 1 609 ? -47.283 12.774 37.188 1.00 89.81 609 TYR A C 1
ATOM 4840 O O . TYR A 1 609 ? -46.873 12.331 36.113 1.00 89.81 609 TYR A O 1
ATOM 4848 N N . CYS A 1 610 ? -46.545 12.776 38.293 1.00 91.56 610 CYS A N 1
ATOM 4849 C CA . CYS A 1 610 ? -45.155 12.337 38.353 1.00 91.56 610 CYS A CA 1
ATOM 4850 C C . CYS A 1 610 ? -45.016 11.221 39.389 1.00 91.56 610 CYS A C 1
ATOM 4852 O O . CYS A 1 610 ? -45.554 11.327 40.486 1.00 91.56 610 CYS A O 1
ATOM 4854 N N . ILE A 1 611 ? -44.295 10.153 39.055 1.00 93.81 611 ILE A N 1
ATOM 4855 C CA . ILE A 1 611 ? -44.010 9.041 39.964 1.00 93.81 611 ILE A CA 1
ATOM 4856 C C . ILE A 1 611 ? -42.511 8.746 39.916 1.00 93.81 611 ILE A C 1
ATOM 4858 O O . ILE A 1 611 ? -41.954 8.501 38.847 1.00 93.81 611 ILE A O 1
ATOM 4862 N N . ASP A 1 612 ? -41.859 8.750 41.075 1.00 93.38 612 ASP A N 1
ATOM 4863 C CA . ASP A 1 612 ? -40.478 8.297 41.235 1.00 93.38 612 ASP A CA 1
ATOM 4864 C C . ASP A 1 612 ? -40.464 6.807 41.607 1.00 93.38 612 ASP A C 1
ATOM 4866 O O . ASP A 1 612 ? -41.060 6.404 42.608 1.00 93.38 612 ASP A O 1
ATOM 4870 N N . ILE A 1 613 ? -39.781 5.991 40.802 1.00 95.12 613 ILE A N 1
ATOM 4871 C CA . ILE A 1 613 ? -39.647 4.540 40.974 1.00 95.12 613 ILE A CA 1
ATOM 4872 C C . ILE A 1 613 ? -38.183 4.220 41.284 1.00 95.12 613 ILE A C 1
ATOM 4874 O O . ILE A 1 613 ? -37.302 4.429 40.448 1.00 95.12 613 ILE A O 1
ATOM 4878 N N . TYR A 1 614 ? -37.925 3.686 42.475 1.00 95.25 614 TYR A N 1
ATOM 4879 C CA . TYR A 1 614 ? -36.605 3.256 42.932 1.00 95.25 614 TYR A CA 1
ATOM 4880 C C . TYR A 1 614 ? -36.547 1.727 42.962 1.00 95.25 614 TYR A C 1
ATOM 4882 O O . TYR A 1 614 ? -37.208 1.091 43.784 1.00 95.25 614 TYR A O 1
ATOM 4890 N N . CYS A 1 615 ? -35.750 1.136 42.076 1.00 94.69 615 CYS A N 1
ATOM 4891 C CA . CYS A 1 615 ? -35.490 -0.301 42.041 1.00 94.69 615 CYS A CA 1
ATOM 4892 C C . CYS A 1 615 ? -34.525 -0.672 43.174 1.00 94.69 615 CYS A C 1
ATOM 4894 O O . CYS A 1 615 ? -33.489 -0.025 43.341 1.00 94.69 615 CYS A O 1
ATOM 4896 N N . GLN A 1 616 ? -34.864 -1.695 43.956 1.00 89.56 616 GLN A N 1
ATOM 4897 C CA . GLN A 1 616 ? -34.081 -2.159 45.099 1.00 89.56 616 GLN A CA 1
ATOM 4898 C C . GLN A 1 616 ? -33.736 -3.645 44.969 1.00 89.56 616 GLN A C 1
ATOM 4900 O O . GLN A 1 616 ? -34.363 -4.391 44.214 1.00 89.56 616 GLN A O 1
ATOM 4905 N N . SER A 1 617 ? -32.748 -4.076 45.756 1.00 84.31 617 SER A N 1
ATOM 4906 C CA . SER A 1 617 ? -32.314 -5.472 45.795 1.00 84.31 617 SER A CA 1
ATOM 4907 C C . SER A 1 617 ? -33.471 -6.435 46.066 1.00 84.31 617 SER A C 1
ATOM 4909 O O . SER A 1 617 ? -34.372 -6.116 46.845 1.00 84.31 617 SER A O 1
ATOM 4911 N N . ARG A 1 618 ? -33.387 -7.648 45.506 1.00 79.06 618 ARG A N 1
ATOM 4912 C CA . ARG A 1 618 ? -34.376 -8.736 45.685 1.00 79.06 618 ARG A CA 1
ATOM 4913 C C . ARG A 1 618 ? -35.721 -8.487 44.981 1.00 79.06 618 ARG A C 1
ATOM 4915 O O . ARG A 1 618 ? -36.711 -9.120 45.332 1.00 79.06 618 ARG A O 1
ATOM 4922 N N . GLY A 1 619 ? -35.750 -7.612 43.973 1.00 80.00 619 GLY A N 1
ATOM 4923 C CA . GLY A 1 619 ? -36.928 -7.387 43.123 1.00 80.00 619 GLY A CA 1
ATOM 4924 C C . GLY A 1 619 ? -38.015 -6.500 43.738 1.00 80.00 619 GLY A C 1
ATOM 4925 O O . GLY A 1 619 ? -39.141 -6.490 43.246 1.00 80.00 619 GLY A O 1
ATOM 4926 N N . VAL A 1 620 ? -37.694 -5.755 44.799 1.00 88.94 620 VAL A N 1
ATOM 4927 C CA . VAL A 1 620 ? -38.600 -4.778 45.419 1.00 88.94 620 VAL A CA 1
ATOM 4928 C C . VAL A 1 620 ? -38.464 -3.427 44.708 1.00 88.94 620 VAL A C 1
ATOM 4930 O O . VAL A 1 620 ? -37.367 -3.021 44.329 1.00 88.94 620 VAL A O 1
ATOM 4933 N N . VAL A 1 621 ? -39.570 -2.694 44.561 1.00 92.69 621 VAL A N 1
ATOM 4934 C CA . VAL A 1 621 ? -39.561 -1.286 44.134 1.00 92.69 621 VAL A CA 1
ATOM 4935 C C . VAL A 1 621 ? -40.148 -0.403 45.229 1.00 92.69 621 VAL A C 1
ATOM 4937 O O . VAL A 1 621 ? -41.200 -0.712 45.782 1.00 92.69 621 VAL A O 1
ATOM 4940 N N . ALA A 1 622 ? -39.490 0.717 45.526 1.00 92.25 622 ALA A N 1
ATOM 4941 C CA . ALA A 1 622 ? -40.090 1.794 46.306 1.00 92.25 622 ALA A CA 1
ATOM 4942 C C . ALA A 1 622 ? -40.646 2.848 45.345 1.00 92.25 622 ALA A C 1
ATOM 4944 O O . ALA A 1 622 ? -39.955 3.281 44.422 1.00 92.25 622 ALA A O 1
ATOM 4945 N N . ILE A 1 623 ? -41.900 3.245 45.552 1.00 93.12 623 ILE A N 1
ATOM 4946 C CA . ILE A 1 623 ? -42.628 4.156 44.666 1.00 93.12 623 ILE A CA 1
ATOM 4947 C C . ILE A 1 623 ? -43.055 5.384 45.472 1.00 93.12 623 ILE A C 1
ATOM 4949 O O . ILE A 1 623 ? -43.679 5.254 46.525 1.00 93.12 623 ILE A O 1
ATOM 4953 N N . ARG A 1 624 ? -42.705 6.575 44.979 1.00 90.69 624 ARG A N 1
ATOM 4954 C CA . ARG A 1 624 ? -42.986 7.875 45.604 1.00 90.69 624 ARG A CA 1
ATOM 4955 C C . ARG A 1 624 ? -43.783 8.745 44.636 1.00 90.69 624 ARG A C 1
ATOM 4957 O O . ARG A 1 624 ? -43.496 8.766 43.440 1.00 90.69 624 ARG A O 1
ATOM 4964 N N . ASP A 1 625 ? -44.754 9.491 45.154 1.00 91.50 625 ASP A N 1
ATOM 4965 C CA . ASP A 1 625 ? -45.407 10.553 44.390 1.00 91.50 625 ASP A CA 1
ATOM 4966 C C . ASP A 1 625 ? -44.386 11.670 44.107 1.00 91.50 625 ASP A C 1
ATOM 4968 O O . ASP A 1 625 ? -43.835 12.289 45.021 1.00 91.50 625 ASP A O 1
ATOM 4972 N N . GLY A 1 626 ? -44.088 11.875 42.826 1.00 89.19 626 GLY A N 1
ATOM 4973 C CA . GLY A 1 626 ? -43.108 12.841 42.347 1.00 89.19 626 GLY A CA 1
ATOM 4974 C C . GLY A 1 626 ? -43.638 14.273 42.276 1.00 89.19 626 GLY A C 1
ATOM 4975 O O . GLY A 1 626 ? -42.857 15.174 41.978 1.00 89.19 626 GLY A O 1
ATOM 4976 N N . ALA A 1 627 ? -44.929 14.501 42.548 1.00 89.25 627 ALA A N 1
ATOM 4977 C CA . ALA A 1 627 ? -45.493 15.841 42.662 1.00 89.25 627 ALA A CA 1
ATOM 4978 C C . ALA A 1 627 ? -45.088 16.547 43.966 1.00 89.25 627 ALA A C 1
ATOM 4980 O O . ALA A 1 627 ? -45.192 17.765 44.032 1.00 89.25 627 ALA A O 1
ATOM 4981 N N . TYR A 1 628 ? -44.606 15.832 44.990 1.00 88.06 628 TYR A N 1
ATOM 4982 C CA . TYR A 1 628 ? -44.135 16.434 46.245 1.00 88.06 628 TYR A CA 1
ATOM 4983 C C . TYR A 1 628 ? -42.619 16.679 46.236 1.00 88.06 628 TYR A C 1
ATOM 4985 O O . TYR A 1 628 ? -41.827 15.820 45.818 1.00 88.06 628 TYR A O 1
ATOM 4993 N N . SER A 1 629 ? -42.202 17.849 46.728 1.00 82.19 629 SER A N 1
ATOM 4994 C CA . SER A 1 629 ? -40.790 18.241 46.802 1.00 82.19 629 SER A CA 1
ATOM 4995 C C . SER A 1 629 ? -39.977 17.304 47.702 1.00 82.19 629 SER A C 1
ATOM 4997 O O . SER A 1 629 ? -40.414 16.925 48.784 1.00 82.19 629 SER A O 1
ATOM 4999 N N . LEU A 1 630 ? -38.753 16.971 47.276 1.00 79.38 630 LEU A N 1
ATOM 5000 C CA . LEU A 1 630 ? -37.808 16.153 48.053 1.00 79.38 630 LEU A CA 1
ATOM 5001 C C . LEU A 1 630 ? -37.365 16.817 49.367 1.00 79.38 630 LEU A C 1
ATOM 5003 O O . LEU A 1 630 ? -36.948 16.118 50.285 1.00 79.38 630 LEU A O 1
ATOM 5007 N N . PHE A 1 631 ? -37.441 18.148 49.448 1.00 82.38 631 PHE A N 1
ATOM 5008 C CA . PHE A 1 631 ? -37.001 18.930 50.608 1.00 82.38 631 PHE A CA 1
ATOM 5009 C C . PHE A 1 631 ? -38.154 19.331 51.537 1.00 82.38 631 PHE A C 1
ATOM 5011 O O . PHE A 1 631 ? -37.915 19.748 52.665 1.00 82.38 631 PHE A O 1
ATOM 5018 N N . ASP A 1 632 ? -39.397 19.248 51.057 1.00 82.00 632 ASP A N 1
ATOM 5019 C CA . ASP A 1 632 ? -40.583 19.688 51.788 1.00 82.00 632 ASP A CA 1
ATOM 5020 C C . ASP A 1 632 ? -41.831 18.980 51.244 1.00 82.00 632 ASP A C 1
ATOM 5022 O O . ASP A 1 632 ? -42.419 19.395 50.244 1.00 82.00 632 ASP A O 1
ATOM 5026 N N . ASN A 1 633 ? -42.262 17.921 51.931 1.00 78.56 633 ASN A N 1
ATOM 5027 C CA . ASN A 1 633 ? -43.431 17.132 51.535 1.00 78.56 633 ASN A CA 1
ATOM 5028 C C . ASN A 1 633 ? -44.768 17.901 51.638 1.00 78.56 633 ASN A C 1
ATOM 5030 O O . ASN A 1 633 ? -45.792 17.364 51.224 1.00 78.56 633 ASN A O 1
ATOM 5034 N N . SER A 1 634 ? -44.797 19.132 52.169 1.00 80.31 634 SER A N 1
ATOM 5035 C CA . SER A 1 634 ? -45.984 20.001 52.104 1.00 80.31 634 SER A CA 1
ATOM 5036 C C . SER A 1 634 ? -46.086 20.775 50.783 1.00 80.31 634 SER A C 1
ATOM 5038 O O . SER A 1 634 ? -47.176 21.210 50.409 1.00 80.31 634 SER A O 1
ATOM 5040 N N . LYS A 1 635 ? -44.972 20.930 50.051 1.00 83.88 635 LYS A N 1
ATOM 5041 C CA . LYS A 1 635 ? -44.904 21.705 48.807 1.00 83.88 635 LYS A CA 1
ATOM 5042 C C . LYS A 1 635 ? -45.034 20.811 47.576 1.00 83.88 635 LYS A C 1
ATOM 5044 O O . LYS A 1 635 ? -44.259 19.873 47.375 1.00 83.88 635 LYS A O 1
ATOM 5049 N N . ILE A 1 636 ? -45.993 21.164 46.724 1.00 85.56 636 ILE A N 1
ATOM 5050 C CA . ILE A 1 636 ? -46.184 20.569 45.400 1.00 85.56 636 ILE A CA 1
ATOM 5051 C C . ILE A 1 636 ? -45.210 21.232 44.411 1.00 85.56 636 ILE A C 1
ATOM 5053 O O . ILE A 1 636 ? -45.007 22.446 44.449 1.00 85.56 636 ILE A O 1
ATOM 5057 N N . VAL A 1 637 ? -44.593 20.432 43.544 1.00 83.88 637 VAL A N 1
ATOM 5058 C CA . VAL A 1 637 ? -43.700 20.875 42.468 1.00 83.88 637 VAL A CA 1
ATOM 5059 C C . VAL A 1 637 ? -44.531 21.496 41.345 1.00 83.88 637 VAL A C 1
ATOM 5061 O O . VAL A 1 637 ? -45.494 20.894 40.870 1.00 83.88 637 VAL A O 1
ATOM 5064 N N . GLU A 1 638 ? -44.149 22.696 40.909 1.00 79.75 638 GLU A N 1
ATOM 5065 C CA . GLU A 1 638 ? -44.866 23.445 39.875 1.00 79.75 638 GLU A CA 1
ATOM 5066 C C . GLU A 1 638 ? -45.045 22.626 38.581 1.00 79.75 638 GLU A C 1
ATOM 5068 O O . GLU A 1 638 ? -44.128 21.948 38.115 1.00 79.75 638 GLU A O 1
ATOM 5073 N N . GLY A 1 639 ? -46.257 22.666 38.020 1.00 79.75 639 GLY A N 1
ATOM 5074 C CA . GLY A 1 639 ? -46.648 21.891 36.838 1.00 79.75 639 GLY A CA 1
ATOM 5075 C C . GLY A 1 639 ? -47.145 20.464 37.111 1.00 79.75 639 GLY A C 1
ATOM 5076 O O . GLY A 1 639 ? -47.735 19.869 36.210 1.00 79.75 639 GLY A O 1
ATOM 5077 N N . PHE A 1 640 ? -46.980 19.923 38.325 1.00 86.62 640 PHE A N 1
ATOM 5078 C CA . PHE A 1 640 ? -47.470 18.589 38.691 1.00 86.62 640 PHE A CA 1
ATOM 5079 C C . PHE A 1 640 ? -48.625 18.616 39.699 1.00 86.62 640 PHE A C 1
ATOM 5081 O O . PHE A 1 640 ? -48.748 19.510 40.532 1.00 86.62 640 PHE A O 1
ATOM 5088 N N . TYR A 1 641 ? -49.456 17.577 39.641 1.00 89.25 641 TYR A N 1
ATOM 5089 C CA . TYR A 1 641 ? -50.547 17.302 40.568 1.00 89.25 641 TYR A CA 1
ATOM 5090 C C . TYR A 1 641 ? -50.270 15.989 41.320 1.00 89.25 641 TYR A C 1
ATOM 5092 O O . TYR A 1 641 ? -49.847 15.019 40.683 1.00 89.25 641 TYR A O 1
ATOM 5100 N N . PRO A 1 642 ? -50.537 15.916 42.639 1.00 89.50 642 PRO A N 1
ATOM 5101 C CA . PRO A 1 642 ? -50.482 14.665 43.394 1.00 89.50 642 PRO A CA 1
ATOM 5102 C C . PRO A 1 642 ? -51.354 13.567 42.781 1.00 89.50 642 PRO A C 1
ATOM 5104 O O . PRO A 1 642 ? -52.454 13.832 42.291 1.00 89.50 642 PRO A O 1
ATOM 5107 N N . ALA A 1 643 ? -50.877 12.326 42.827 1.00 89.44 643 ALA A N 1
ATOM 5108 C CA . ALA A 1 643 ? -51.549 11.160 42.269 1.00 89.44 643 ALA A CA 1
ATOM 5109 C C . ALA A 1 643 ? -52.648 10.653 43.233 1.00 89.44 643 ALA A C 1
ATOM 5111 O O . ALA A 1 643 ? -52.339 10.031 44.259 1.00 89.44 643 ALA A O 1
ATOM 5112 N N . PRO A 1 644 ? -53.946 10.889 42.945 1.00 87.75 644 PRO A N 1
ATOM 5113 C CA . PRO A 1 644 ? -55.018 10.604 43.895 1.00 87.75 644 PRO A CA 1
ATOM 5114 C C . PRO A 1 644 ? -55.115 9.102 44.186 1.00 87.75 644 PRO A C 1
ATOM 5116 O O . PRO A 1 644 ? -55.173 8.276 43.279 1.00 87.75 644 PRO A O 1
ATOM 5119 N N . GLY A 1 645 ? -55.132 8.746 45.472 1.00 88.25 645 GLY A N 1
ATOM 5120 C CA . GLY A 1 645 ? -55.241 7.356 45.924 1.00 88.25 645 GLY A CA 1
ATOM 5121 C C . GLY A 1 645 ? -53.971 6.505 45.786 1.00 88.25 645 GLY A C 1
ATOM 5122 O O . GLY A 1 645 ? -54.012 5.340 46.179 1.00 88.25 645 GLY A O 1
ATOM 5123 N N . LEU A 1 646 ? -52.839 7.049 45.307 1.00 88.44 646 LEU A N 1
ATOM 5124 C CA . LEU A 1 646 ? -51.616 6.268 45.054 1.00 88.44 646 LEU A CA 1
ATOM 5125 C C . LEU A 1 646 ? -51.139 5.480 46.287 1.00 88.44 646 LEU A C 1
ATOM 5127 O O . LEU A 1 646 ? -50.821 4.301 46.166 1.00 88.44 646 LEU A O 1
ATOM 5131 N N . LYS A 1 647 ? -51.154 6.080 47.486 1.00 86.69 647 LYS A N 1
ATOM 5132 C CA . LYS A 1 647 ? -50.785 5.383 48.735 1.00 86.69 647 LYS A CA 1
ATOM 5133 C C . LYS A 1 647 ? -51.712 4.197 49.039 1.00 86.69 647 LYS A C 1
ATOM 5135 O O . LYS A 1 647 ? -51.236 3.133 49.420 1.00 86.69 647 LYS A O 1
ATOM 5140 N N . THR A 1 648 ? -53.020 4.362 48.840 1.00 89.31 648 THR A N 1
ATOM 5141 C CA . THR A 1 648 ? -54.018 3.300 49.047 1.00 89.31 648 THR A CA 1
ATOM 5142 C C . THR A 1 648 ? -53.825 2.157 48.054 1.00 89.31 648 THR A C 1
ATOM 5144 O O . THR A 1 648 ? -53.871 0.998 48.452 1.00 89.31 648 THR A O 1
ATOM 5147 N N . PHE A 1 649 ? -53.544 2.480 46.787 1.00 90.38 649 PHE A N 1
ATOM 5148 C CA . PHE A 1 649 ? -53.216 1.500 45.752 1.00 90.38 649 PHE A CA 1
ATOM 5149 C C . PHE A 1 649 ? -51.926 0.734 46.079 1.00 90.38 649 PHE A C 1
ATOM 5151 O O . PHE A 1 649 ? -51.933 -0.492 46.080 1.00 90.38 649 PHE A O 1
ATOM 5158 N N . LEU A 1 650 ? -50.833 1.430 46.413 1.00 90.00 650 LEU A N 1
ATOM 5159 C CA . LEU A 1 650 ? -49.544 0.796 46.718 1.00 90.00 650 LEU A CA 1
ATOM 5160 C C . LEU A 1 650 ? -49.629 -0.147 47.924 1.00 90.00 650 LEU A C 1
ATOM 5162 O O . LEU A 1 650 ? -49.060 -1.235 47.875 1.00 90.00 650 LEU A O 1
ATOM 5166 N N . ASN A 1 651 ? -50.396 0.212 48.959 1.00 88.12 651 ASN A N 1
ATOM 5167 C CA . ASN A 1 651 ? -50.626 -0.644 50.128 1.00 88.12 651 ASN A CA 1
ATOM 5168 C C . ASN A 1 651 ? -51.244 -2.016 49.781 1.00 88.12 651 ASN A C 1
ATOM 5170 O O . ASN A 1 651 ? -51.079 -2.950 50.559 1.00 88.12 651 ASN A O 1
ATOM 5174 N N . MET A 1 652 ? -51.914 -2.172 48.630 1.00 88.19 652 MET A N 1
ATOM 5175 C CA . MET A 1 652 ? -52.445 -3.469 48.172 1.00 88.19 652 MET A CA 1
ATOM 5176 C C . MET A 1 652 ? -51.353 -4.443 47.692 1.00 88.19 652 MET A C 1
ATOM 5178 O O . MET A 1 652 ? -51.637 -5.623 47.504 1.00 88.19 652 MET A O 1
ATOM 5182 N N . PHE A 1 653 ? -50.122 -3.961 47.485 1.00 84.25 653 PHE A N 1
ATOM 5183 C CA . PHE A 1 653 ? -48.992 -4.724 46.938 1.00 84.25 653 PHE A CA 1
ATOM 5184 C C . PHE A 1 653 ? -47.783 -4.783 47.892 1.00 84.25 653 PHE A C 1
ATOM 5186 O O . PHE A 1 653 ? -46.700 -5.204 47.488 1.00 84.25 653 PHE A O 1
ATOM 5193 N N . VAL A 1 654 ? -47.942 -4.362 49.154 1.00 82.88 654 VAL A N 1
ATOM 5194 C CA . VAL A 1 654 ? -46.893 -4.463 50.183 1.00 82.88 654 VAL A CA 1
ATOM 5195 C C . VAL A 1 654 ? -46.995 -5.809 50.900 1.00 82.88 654 VAL A C 1
ATOM 5197 O O . VAL A 1 654 ? -47.943 -6.060 51.643 1.00 82.88 654 VAL A O 1
ATOM 5200 N N . ASP A 1 655 ? -45.982 -6.658 50.720 1.00 67.38 655 ASP A N 1
ATOM 5201 C CA . ASP A 1 655 ? -45.864 -7.949 51.406 1.00 67.38 655 ASP A CA 1
ATOM 5202 C C . ASP A 1 655 ? -45.751 -7.762 52.931 1.00 67.38 655 ASP A C 1
ATOM 5204 O O . ASP A 1 655 ? -44.697 -7.395 53.464 1.00 67.38 655 ASP A O 1
ATOM 5208 N N . SER A 1 656 ? -46.826 -8.073 53.663 1.00 56.50 656 SER A N 1
ATOM 5209 C CA . SER A 1 656 ? -46.895 -7.893 55.125 1.00 56.50 656 SER A CA 1
ATOM 5210 C C . SER A 1 656 ? -45.829 -8.697 55.890 1.00 56.50 656 SER A C 1
ATOM 5212 O O . SER A 1 656 ? -45.456 -8.341 57.007 1.00 56.50 656 SER A O 1
ATOM 5214 N N . ASN A 1 657 ? -45.282 -9.747 55.267 1.00 54.94 657 ASN A N 1
ATOM 5215 C CA . ASN A 1 657 ? -44.205 -10.577 55.809 1.00 54.94 657 ASN A CA 1
ATOM 5216 C C . ASN A 1 657 ? -42.830 -9.879 55.873 1.00 54.94 657 ASN A C 1
ATOM 5218 O O . ASN A 1 657 ? -41.950 -10.367 56.585 1.00 54.94 657 ASN A O 1
ATOM 5222 N N . GLN A 1 658 ? -42.609 -8.764 55.161 1.00 53.47 658 GLN A N 1
ATOM 5223 C CA . GLN A 1 658 ? -41.347 -8.010 55.271 1.00 53.47 658 GLN A CA 1
ATOM 5224 C C . GLN A 1 658 ? -41.374 -6.987 56.416 1.00 53.47 658 GLN A C 1
ATOM 5226 O O . GLN A 1 658 ? -40.387 -6.850 57.142 1.00 53.47 658 GLN A O 1
ATOM 5231 N N . ASP A 1 659 ? -42.519 -6.340 56.644 1.00 48.56 659 ASP A N 1
ATOM 5232 C CA . ASP A 1 659 ? -42.730 -5.373 57.733 1.00 48.56 659 ASP A CA 1
ATOM 5233 C C . ASP A 1 659 ? -42.478 -5.994 59.120 1.00 48.56 659 ASP A C 1
ATOM 5235 O O . ASP A 1 659 ? -41.893 -5.361 60.003 1.00 48.56 659 ASP A O 1
ATOM 5239 N N . ALA A 1 660 ? -42.827 -7.275 59.284 1.00 43.41 660 ALA A N 1
ATOM 5240 C CA . ALA A 1 660 ? -42.607 -8.052 60.505 1.00 43.41 660 ALA A CA 1
ATOM 5241 C C . ALA A 1 660 ? -41.131 -8.138 60.954 1.00 43.41 660 ALA A C 1
ATOM 5243 O O . ALA A 1 660 ? -40.873 -8.431 62.118 1.00 43.41 660 ALA A O 1
ATOM 5244 N N . ARG A 1 661 ? -40.158 -7.865 60.067 1.00 45.31 661 ARG A N 1
ATOM 5245 C CA . ARG A 1 661 ? -38.718 -7.817 60.404 1.00 45.31 661 ARG A CA 1
ATOM 5246 C C . ARG A 1 661 ? -38.156 -6.401 60.561 1.00 45.31 661 ARG A C 1
ATOM 5248 O O . ARG A 1 661 ? -36.980 -6.263 60.881 1.00 45.31 661 ARG A O 1
ATOM 5255 N N . ARG A 1 662 ? -38.955 -5.358 60.310 1.00 45.19 662 ARG A N 1
ATOM 5256 C CA . ARG A 1 662 ? -38.552 -3.950 60.489 1.00 45.19 662 ARG A CA 1
ATOM 5257 C C . ARG A 1 662 ? -39.130 -3.298 61.743 1.00 45.19 662 ARG A C 1
ATOM 5259 O O . ARG A 1 662 ? -38.538 -2.348 62.228 1.00 45.19 662 ARG A O 1
ATOM 5266 N N . ARG A 1 663 ? -40.226 -3.818 62.304 1.00 40.91 663 ARG A N 1
ATOM 5267 C CA . ARG A 1 663 ? -40.872 -3.256 63.511 1.00 40.91 663 ARG A CA 1
ATOM 5268 C C . ARG A 1 663 ? -40.225 -3.650 64.850 1.00 40.91 663 ARG A C 1
ATOM 5270 O O . ARG A 1 663 ? -40.822 -3.408 65.890 1.00 40.91 663 ARG A O 1
ATOM 5277 N N . SER A 1 664 ? -39.047 -4.277 64.844 1.00 42.09 664 SER A N 1
ATOM 5278 C CA . SER A 1 664 ? -38.363 -4.747 66.061 1.00 42.09 664 SER A CA 1
ATOM 5279 C C . SER A 1 664 ? -37.106 -3.952 66.436 1.00 42.09 664 SER A C 1
ATOM 5281 O O . SER A 1 664 ? -36.413 -4.354 67.365 1.00 42.09 664 SER A O 1
ATOM 5283 N N . VAL A 1 665 ? -36.769 -2.878 65.710 1.00 45.66 665 VAL A N 1
ATOM 5284 C CA . VAL A 1 665 ? -35.600 -2.025 65.990 1.00 45.66 665 VAL A CA 1
ATOM 5285 C C . VAL A 1 665 ? -35.952 -0.563 65.670 1.00 45.66 665 VAL A C 1
ATOM 5287 O O . VAL A 1 665 ? -36.386 -0.289 64.553 1.00 45.66 665 VAL A O 1
ATOM 5290 N N . ASN A 1 666 ? -35.721 0.330 66.643 1.00 38.41 666 ASN A N 1
ATOM 5291 C CA . ASN A 1 666 ? -35.988 1.785 66.694 1.00 38.41 666 ASN A CA 1
ATOM 5292 C C . ASN A 1 666 ? -37.397 2.231 67.145 1.00 38.41 666 ASN A C 1
ATOM 5294 O O . ASN A 1 666 ? -38.256 2.467 66.305 1.00 38.41 666 ASN A O 1
ATOM 5298 N N . GLU A 1 667 ? -37.560 2.463 68.457 1.00 36.97 667 GLU A N 1
ATOM 5299 C CA . GLU A 1 667 ? -38.132 3.699 69.053 1.00 36.97 667 GLU A CA 1
ATOM 5300 C C . GLU A 1 667 ? -37.647 3.856 70.519 1.00 36.97 667 GLU A C 1
ATOM 5302 O O . GLU A 1 667 ? -38.443 4.005 71.439 1.00 36.97 667 GLU A O 1
ATOM 5307 N N . ASP A 1 668 ? -36.326 3.802 70.749 1.00 40.44 668 ASP A N 1
ATOM 5308 C CA . ASP A 1 668 ? -35.698 4.405 71.941 1.00 40.44 668 ASP A CA 1
ATOM 5309 C C . ASP A 1 668 ? -34.215 4.714 71.646 1.00 40.44 668 ASP A C 1
ATOM 5311 O O . ASP A 1 668 ? -33.371 3.819 71.623 1.00 40.44 668 ASP A O 1
ATOM 5315 N N . ASP A 1 669 ? -33.921 5.975 71.321 1.00 38.78 669 ASP A N 1
ATOM 5316 C CA . ASP A 1 669 ? -32.561 6.514 71.157 1.00 38.78 669 ASP A CA 1
ATOM 5317 C C . ASP A 1 669 ? -32.560 7.976 71.628 1.00 38.78 669 ASP A C 1
ATOM 5319 O O . ASP A 1 669 ? -32.606 8.932 70.850 1.00 38.78 669 ASP A O 1
ATOM 5323 N N . ASN A 1 670 ? -32.641 8.136 72.949 1.00 36.72 670 ASN A N 1
ATOM 5324 C CA . ASN A 1 670 ? -32.665 9.420 73.636 1.00 36.72 670 ASN A CA 1
ATOM 5325 C C . ASN A 1 670 ? -31.517 9.435 74.667 1.00 36.72 670 ASN A C 1
ATOM 5327 O O . ASN A 1 670 ? -31.607 8.733 75.675 1.00 36.72 670 ASN A O 1
ATOM 5331 N N . PRO A 1 671 ? -30.407 10.158 74.425 1.00 37.12 671 PRO A N 1
ATOM 5332 C CA . PRO A 1 671 ? -29.148 9.916 75.131 1.00 37.12 671 PRO A CA 1
ATOM 5333 C C . PRO A 1 671 ? -29.150 10.455 76.577 1.00 37.12 671 PRO A C 1
ATOM 5335 O O . PRO A 1 671 ? -29.223 11.673 76.775 1.00 37.12 671 PRO A O 1
ATOM 5338 N N . PRO A 1 672 ? -28.989 9.602 77.608 1.00 35.53 672 PRO A N 1
ATOM 5339 C CA . PRO A 1 672 ? -28.830 10.066 78.981 1.00 35.53 672 PRO A CA 1
ATOM 5340 C C . PRO A 1 672 ? -27.411 10.611 79.218 1.00 35.53 672 PRO A C 1
ATOM 5342 O O . PRO A 1 672 ? -26.410 9.954 78.936 1.00 35.53 672 PRO A O 1
ATOM 5345 N N . SER A 1 673 ? -27.322 11.820 79.779 1.00 30.25 673 SER A N 1
ATOM 5346 C CA . SER A 1 673 ? -26.062 12.386 80.292 1.00 30.25 673 SER A CA 1
ATOM 5347 C C . SER A 1 673 ? -25.633 11.723 81.624 1.00 30.25 673 SER A C 1
ATOM 5349 O O . SER A 1 673 ? -26.476 11.130 82.299 1.00 30.25 673 SER A O 1
ATOM 5351 N N . PRO A 1 674 ? -24.339 11.767 82.012 1.00 46.62 674 PRO A N 1
ATOM 5352 C CA . PRO A 1 674 ? -23.739 10.659 82.767 1.00 46.62 674 PRO A CA 1
ATOM 5353 C C . PRO A 1 674 ? -23.635 10.823 84.297 1.00 46.62 674 PRO A C 1
ATOM 5355 O O . PRO A 1 674 ? -23.146 11.834 84.795 1.00 46.62 674 PRO A O 1
ATOM 5358 N N . ILE A 1 675 ? -23.953 9.734 85.009 1.00 32.84 675 ILE A N 1
ATOM 5359 C CA . ILE A 1 675 ? -23.460 9.300 86.337 1.00 32.84 675 ILE A CA 1
ATOM 5360 C C . ILE A 1 675 ? -23.428 7.749 86.266 1.00 32.84 675 ILE A C 1
ATOM 5362 O O . ILE A 1 675 ? -24.322 7.179 85.650 1.00 32.84 675 ILE A O 1
ATOM 5366 N N . GLY A 1 676 ? -22.489 6.972 86.820 1.00 28.58 676 GLY A N 1
ATOM 5367 C CA . GLY A 1 676 ? -21.260 7.272 87.567 1.00 28.58 676 GLY A CA 1
ATOM 5368 C C . GLY A 1 676 ? -21.046 6.252 88.706 1.00 28.58 676 GLY A C 1
ATOM 5369 O O . GLY A 1 676 ? -21.936 6.109 89.535 1.00 28.58 676 GLY A O 1
ATOM 5370 N N . GLY A 1 677 ? -19.882 5.585 88.767 1.00 29.91 677 GLY A N 1
ATOM 5371 C CA . GLY A 1 677 ? -19.463 4.736 89.904 1.00 29.91 677 GLY A CA 1
ATOM 5372 C C . GLY A 1 677 ? -19.476 3.204 89.699 1.00 29.91 677 GLY A C 1
ATOM 5373 O O . GLY A 1 677 ? -20.499 2.565 89.895 1.00 29.91 677 GLY A O 1
ATOM 5374 N N . ASP A 1 678 ? -18.287 2.662 89.411 1.00 30.77 678 ASP A N 1
ATOM 5375 C CA . ASP A 1 678 ? -17.634 1.497 90.053 1.00 30.77 678 ASP A CA 1
ATOM 5376 C C . ASP A 1 678 ? -18.148 0.026 89.988 1.00 30.77 678 ASP A C 1
ATOM 5378 O O . ASP A 1 678 ? -19.323 -0.293 89.869 1.00 30.77 678 ASP A O 1
ATOM 5382 N N . MET A 1 679 ? -17.158 -0.874 90.156 1.00 32.72 679 MET A N 1
ATOM 5383 C CA . MET A 1 679 ? -17.189 -2.315 90.515 1.00 32.72 679 MET A CA 1
ATOM 5384 C C . MET A 1 679 ? -17.718 -3.381 89.523 1.00 32.72 679 MET A C 1
ATOM 5386 O O . MET A 1 679 ? -18.790 -3.951 89.671 1.00 32.72 679 MET A O 1
ATOM 5390 N N . MET A 1 680 ? -16.844 -3.740 88.573 1.00 30.16 680 MET A N 1
ATOM 5391 C CA . MET A 1 680 ? -16.035 -4.985 88.588 1.00 30.16 680 MET A CA 1
ATOM 5392 C C . MET A 1 680 ? -16.685 -6.369 88.906 1.00 30.16 680 MET A C 1
ATOM 5394 O O . MET A 1 680 ? -17.141 -6.622 90.015 1.00 30.16 680 MET A O 1
ATOM 5398 N N . ASP A 1 681 ? -16.446 -7.306 87.968 1.00 29.42 681 ASP A N 1
ATOM 5399 C CA . ASP A 1 681 ? -16.108 -8.748 88.123 1.00 29.42 681 ASP A CA 1
ATOM 5400 C C . ASP A 1 681 ? -17.093 -9.934 87.941 1.00 29.42 681 ASP A C 1
ATOM 5402 O O . ASP A 1 681 ? -18.276 -9.908 88.256 1.00 29.42 681 ASP A O 1
ATOM 5406 N N . SER A 1 682 ? -16.462 -11.045 87.513 1.00 29.91 682 SER A N 1
ATOM 5407 C CA . SER A 1 682 ? -16.805 -12.471 87.728 1.00 29.91 682 SER A CA 1
ATOM 5408 C C . SER A 1 682 ? -17.944 -13.166 86.947 1.00 29.91 682 SER A C 1
ATOM 5410 O O . SER A 1 682 ? -19.007 -13.512 87.451 1.00 29.91 682 SER A O 1
ATOM 5412 N N . LEU A 1 683 ? -17.589 -13.517 85.707 1.00 34.78 683 LEU A N 1
ATOM 5413 C CA . LEU A 1 683 ? -17.807 -14.799 85.001 1.00 34.78 683 LEU A CA 1
ATOM 5414 C C . LEU A 1 683 ? -18.442 -16.026 85.734 1.00 34.78 683 LEU A C 1
ATOM 5416 O O . LEU A 1 683 ? -17.943 -16.484 86.754 1.00 34.78 683 LEU A O 1
ATOM 5420 N N . ILE A 1 684 ? -19.343 -16.708 84.996 1.00 33.31 684 ILE A N 1
ATOM 5421 C CA . ILE A 1 684 ? -19.606 -18.179 84.940 1.00 33.31 684 ILE A CA 1
ATOM 5422 C C . ILE A 1 684 ? -20.325 -18.881 86.122 1.00 33.31 684 ILE A C 1
ATOM 5424 O O . ILE A 1 684 ? -19.714 -19.181 87.144 1.00 33.31 684 ILE A O 1
ATOM 5428 N N . SER A 1 685 ? -21.541 -19.409 85.858 1.00 27.92 685 SER A N 1
ATOM 5429 C CA . SER A 1 685 ? -21.889 -20.836 86.107 1.00 27.92 685 SER A CA 1
ATOM 5430 C C . SER A 1 685 ? -23.270 -21.308 85.595 1.00 27.92 685 SER A C 1
ATOM 5432 O O . SER A 1 685 ? -24.242 -20.576 85.695 1.00 27.92 685 SER A O 1
ATOM 5434 N N . GLN A 1 686 ? -23.312 -22.587 85.164 1.00 31.73 686 GLN A N 1
ATOM 5435 C CA . GLN A 1 686 ? -24.420 -23.586 85.210 1.00 31.73 686 GLN A CA 1
ATOM 5436 C C . GLN A 1 686 ? -25.732 -23.303 84.410 1.00 31.73 686 GLN A C 1
ATOM 5438 O O . GLN A 1 686 ? -26.304 -22.230 84.513 1.00 31.73 686 GLN A O 1
ATOM 5443 N N . LEU A 1 687 ? -26.237 -24.141 83.476 1.00 28.75 687 LEU A N 1
ATOM 5444 C CA . LEU A 1 687 ? -26.538 -25.604 83.375 1.00 28.75 687 LEU A CA 1
ATOM 5445 C C . LEU A 1 687 ? -28.002 -25.960 83.766 1.00 28.75 687 LEU A C 1
ATOM 5447 O O . LEU A 1 687 ? -28.326 -25.962 84.943 1.00 28.75 687 LEU A O 1
ATOM 5451 N N . GLN A 1 688 ? -28.899 -26.195 82.782 1.00 26.80 688 GLN A N 1
ATOM 5452 C CA . GLN A 1 688 ? -29.416 -27.524 82.315 1.00 26.80 688 GLN A CA 1
ATOM 5453 C C . GLN A 1 688 ? -30.576 -28.118 83.166 1.00 26.80 688 GLN A C 1
ATOM 5455 O O . GLN A 1 688 ? -30.875 -27.532 84.201 1.00 26.80 688 GLN A O 1
ATOM 5460 N N . PRO A 1 689 ? -31.247 -29.255 82.807 1.00 43.31 689 PRO A N 1
ATOM 5461 C CA . PRO A 1 689 ? -31.216 -30.132 81.604 1.00 43.31 689 PRO A CA 1
ATOM 5462 C C . PRO A 1 689 ? -32.615 -30.176 80.887 1.00 43.31 689 PRO A C 1
ATOM 5464 O O . PRO A 1 689 ? -33.365 -29.228 81.068 1.00 43.31 689 PRO A O 1
ATOM 5467 N N . GLN A 1 690 ? -33.091 -31.091 80.009 1.00 29.06 690 GLN A N 1
ATOM 5468 C CA . GLN A 1 690 ? -33.035 -32.562 79.748 1.00 29.06 690 GLN A CA 1
ATOM 5469 C C . GLN A 1 690 ? -33.510 -32.852 78.280 1.00 29.06 690 GLN A C 1
ATOM 5471 O O . GLN A 1 690 ? -34.052 -31.937 77.672 1.00 29.06 690 GLN A O 1
ATOM 5476 N N . GLN A 1 691 ? -33.474 -34.044 77.639 1.00 31.72 691 GLN A N 1
ATOM 5477 C CA . GLN A 1 691 ? -32.679 -35.301 77.707 1.00 31.72 691 GLN A CA 1
ATOM 5478 C C . GLN A 1 691 ? -33.045 -36.191 76.459 1.00 31.72 691 GLN A C 1
ATOM 5480 O O . GLN A 1 691 ? -33.325 -35.623 75.413 1.00 31.72 691 GLN A O 1
ATOM 5485 N N . GLN A 1 692 ? -33.076 -37.539 76.566 1.00 29.42 692 GLN A N 1
ATOM 5486 C CA . GLN A 1 692 ? -33.397 -38.584 75.548 1.00 29.42 692 GLN A CA 1
ATOM 5487 C C . GLN A 1 692 ? -32.475 -38.642 74.297 1.00 29.42 692 GLN A C 1
ATOM 5489 O O . GLN A 1 692 ? -32.521 -37.784 73.428 1.00 29.42 692 GLN A O 1
ATOM 5494 N N . GLN A 1 693 ? -31.472 -39.538 74.232 1.00 32.72 693 GLN A N 1
ATOM 5495 C CA . GLN A 1 693 ? -31.523 -41.004 73.973 1.00 32.72 693 GLN A CA 1
ATOM 5496 C C . GLN A 1 693 ? -31.879 -41.363 72.510 1.00 32.72 693 GLN A C 1
ATOM 5498 O O . GLN A 1 693 ? -32.888 -40.896 72.008 1.00 32.72 693 GLN A O 1
ATOM 5503 N N . SER A 1 694 ? -31.163 -42.238 71.783 1.00 31.20 694 SER A N 1
ATOM 5504 C CA . SER A 1 694 ? -29.863 -42.931 71.983 1.00 31.20 694 SER A CA 1
ATOM 5505 C C . SER A 1 694 ? -29.374 -43.482 70.605 1.00 31.20 694 SER A C 1
ATOM 5507 O O . SER A 1 694 ? -30.087 -43.306 69.625 1.00 31.20 694 SER A O 1
ATOM 5509 N N . SER A 1 695 ? -28.223 -44.140 70.382 1.00 30.61 695 SER A N 1
ATOM 5510 C CA . SER A 1 695 ? -27.149 -44.654 71.258 1.00 30.61 695 SER A CA 1
ATOM 5511 C C . SER A 1 695 ? -25.749 -44.526 70.583 1.00 30.61 695 SER A C 1
ATOM 5513 O O . SER A 1 695 ? -25.365 -43.412 70.237 1.00 30.61 695 SER A O 1
ATOM 5515 N N . LYS A 1 696 ? -24.952 -45.608 70.445 1.00 31.14 696 LYS A N 1
ATOM 5516 C CA . LYS A 1 696 ? -23.574 -45.666 69.885 1.00 31.14 696 LYS A CA 1
ATOM 5517 C C . LYS A 1 696 ? -23.164 -47.100 69.499 1.00 31.14 696 LYS A C 1
ATOM 5519 O O . LYS A 1 696 ? -23.619 -48.016 70.174 1.00 31.14 696 LYS A O 1
ATOM 5524 N N . GLN A 1 697 ? -22.187 -47.231 68.580 1.00 32.06 697 GLN A N 1
ATOM 5525 C CA . GLN A 1 697 ? -20.949 -48.076 68.608 1.00 32.06 697 GLN A CA 1
ATOM 5526 C C . GLN A 1 697 ? -20.549 -48.537 67.183 1.00 32.06 697 GLN A C 1
ATOM 5528 O O . GLN A 1 697 ? -21.442 -48.706 66.363 1.00 32.06 697 GLN A O 1
ATOM 5533 N N . THR A 1 698 ? -19.301 -48.833 66.777 1.00 28.88 698 THR A N 1
ATOM 5534 C CA . THR A 1 698 ? -17.886 -48.396 67.029 1.00 28.88 698 THR A CA 1
ATOM 5535 C C . THR A 1 698 ? -17.051 -49.063 65.901 1.00 28.88 698 THR A C 1
ATOM 5537 O O . THR A 1 698 ? -17.496 -50.077 65.379 1.00 28.88 698 THR A O 1
ATOM 5540 N N . GLY A 1 699 ? -15.863 -48.640 65.449 1.00 28.42 699 GLY A N 1
ATOM 5541 C CA . GLY A 1 699 ? -14.923 -47.577 65.833 1.00 28.42 699 GLY A CA 1
ATOM 5542 C C . GLY A 1 699 ? -13.787 -47.462 64.780 1.00 28.42 699 GLY A C 1
ATOM 5543 O O . GLY A 1 699 ? -13.903 -48.015 63.691 1.00 28.42 699 GLY A O 1
ATOM 5544 N N . THR A 1 700 ? -12.709 -46.730 65.079 1.00 27.89 700 THR A N 1
ATOM 5545 C CA . THR A 1 700 ? -11.549 -46.430 64.189 1.00 27.89 700 THR A CA 1
ATOM 5546 C C . THR A 1 700 ? -10.282 -47.210 64.645 1.00 27.89 700 THR A C 1
ATOM 5548 O O . THR A 1 700 ? -10.444 -48.032 65.551 1.00 27.89 700 THR A O 1
ATOM 5551 N N . PRO A 1 701 ? -9.026 -47.001 64.148 1.00 42.62 701 PRO A N 1
ATOM 5552 C CA . PRO A 1 701 ? -8.497 -46.179 63.030 1.00 42.62 701 PRO A CA 1
ATOM 5553 C C . PRO A 1 701 ? -7.484 -46.914 62.088 1.00 42.62 701 PRO A C 1
ATOM 5555 O O . PRO A 1 701 ? -7.137 -48.065 62.330 1.00 42.62 701 PRO A O 1
ATOM 5558 N N . GLY A 1 702 ? -6.918 -46.243 61.063 1.00 27.64 702 GLY A N 1
ATOM 5559 C CA . GLY A 1 702 ? -5.728 -46.760 60.343 1.00 27.64 702 GLY A CA 1
ATOM 5560 C C . GLY A 1 702 ? -5.259 -45.992 59.085 1.00 27.64 702 GLY A C 1
ATOM 5561 O O . GLY A 1 702 ? -6.045 -45.747 58.185 1.00 27.64 702 GLY A O 1
ATOM 5562 N N . ALA A 1 703 ? -3.968 -45.640 59.049 1.00 28.48 703 ALA A N 1
ATOM 5563 C CA . ALA A 1 703 ? -3.183 -44.863 58.065 1.00 28.48 703 ALA A CA 1
ATOM 5564 C C . ALA A 1 703 ? -3.333 -45.109 56.531 1.00 28.48 703 ALA A C 1
ATOM 5566 O O . ALA A 1 703 ? -3.719 -46.180 56.074 1.00 28.48 703 ALA A O 1
ATOM 5567 N N . TYR A 1 704 ? -2.885 -44.114 55.741 1.00 31.84 704 TYR A N 1
ATOM 5568 C CA . TYR A 1 704 ? -2.610 -44.178 54.285 1.00 31.84 704 TYR A CA 1
ATOM 5569 C C . TYR A 1 704 ? -1.335 -45.005 53.957 1.00 31.84 704 TYR A C 1
ATOM 5571 O O . TYR A 1 704 ? -0.490 -45.149 54.846 1.00 31.84 704 TYR A O 1
ATOM 5579 N N . PRO A 1 705 ? -1.123 -45.487 52.703 1.00 39.41 705 PRO A N 1
ATOM 5580 C CA . PRO A 1 705 ? -0.492 -44.626 51.679 1.00 39.41 705 PRO A CA 1
ATOM 5581 C C . PRO A 1 705 ? -0.926 -44.824 50.197 1.00 39.41 705 PRO A C 1
ATOM 5583 O O . PRO A 1 705 ? -1.398 -45.873 49.780 1.00 39.41 705 PRO A O 1
ATOM 5586 N N . LEU A 1 706 ? -0.673 -43.769 49.409 1.00 31.02 706 LEU A N 1
ATOM 5587 C CA . LEU A 1 706 ? -0.376 -43.682 47.960 1.00 31.02 706 LEU A CA 1
ATOM 5588 C C . LEU A 1 706 ? -0.472 -44.938 47.054 1.00 31.02 706 LEU A C 1
ATOM 5590 O O . LEU A 1 706 ? 0.333 -45.858 47.180 1.00 31.02 706 LEU A O 1
ATOM 5594 N N . THR A 1 707 ? -1.261 -44.848 45.971 1.00 30.55 707 THR A N 1
ATOM 5595 C CA . THR A 1 707 ? -0.821 -45.079 44.562 1.00 30.55 707 THR A CA 1
ATOM 5596 C C . THR A 1 707 ? -1.913 -44.665 43.554 1.00 30.55 707 THR A C 1
ATOM 5598 O O . THR A 1 707 ? -3.044 -44.381 43.945 1.00 30.55 707 THR A O 1
ATOM 5601 N N . SER A 1 708 ? -1.575 -44.562 42.262 1.00 27.20 708 SER A N 1
ATOM 5602 C CA . SER A 1 708 ? -2.474 -44.139 41.168 1.00 27.20 708 SER A CA 1
ATOM 5603 C C . SER A 1 708 ? -2.193 -44.928 39.861 1.00 27.20 708 SER A C 1
ATOM 5605 O O . SER A 1 708 ? -1.413 -45.877 39.902 1.00 27.20 708 SER A O 1
ATOM 5607 N N . PRO A 1 709 ? -2.858 -44.608 38.729 1.00 50.44 709 PRO A N 1
ATOM 5608 C CA . PRO A 1 709 ? -4.005 -45.313 38.127 1.00 50.44 709 PRO A CA 1
ATOM 5609 C C . PRO A 1 709 ? -3.589 -46.357 37.043 1.00 50.44 709 PRO A C 1
ATOM 5611 O O . PRO A 1 709 ? -2.388 -46.573 36.882 1.00 50.44 709 PRO A O 1
ATOM 5614 N N . PRO A 1 710 ? -4.509 -47.004 36.268 1.00 37.56 710 PRO A N 1
ATOM 5615 C CA . PRO A 1 710 ? -4.983 -46.373 35.010 1.00 37.56 710 PRO A CA 1
ATOM 5616 C C . PRO A 1 710 ? -6.372 -46.802 34.419 1.00 37.56 710 PRO A C 1
ATOM 5618 O O . PRO A 1 710 ? -6.874 -47.899 34.620 1.00 37.56 710 PRO A O 1
ATOM 5621 N N . THR A 1 711 ? -6.943 -45.905 33.601 1.00 26.16 711 THR A N 1
ATOM 5622 C CA . THR A 1 711 ? -7.760 -46.104 32.364 1.00 26.16 711 THR A CA 1
ATOM 5623 C C . THR A 1 711 ? -8.827 -47.225 32.185 1.00 26.16 711 THR A C 1
ATOM 5625 O O . THR A 1 711 ? -8.509 -48.324 31.749 1.00 26.16 711 THR A O 1
ATOM 5628 N N . SER A 1 712 ? -10.101 -46.785 32.160 1.00 26.14 712 SER A N 1
ATOM 5629 C CA . SER A 1 712 ? -10.976 -46.696 30.950 1.00 26.14 712 SER A CA 1
ATOM 5630 C C . SER A 1 712 ? -11.847 -47.868 30.412 1.00 26.14 712 SER A C 1
ATOM 5632 O O . SER A 1 712 ? -11.405 -49.000 30.270 1.00 26.14 712 SER A O 1
ATOM 5634 N N . TYR A 1 713 ? -13.032 -47.449 29.914 1.00 25.89 713 TYR A N 1
ATOM 5635 C CA . TYR A 1 713 ? -13.907 -47.979 28.836 1.00 25.89 713 TYR A CA 1
ATOM 5636 C C . TYR A 1 713 ? -15.265 -48.675 29.124 1.00 25.89 713 TYR A C 1
ATOM 5638 O O . TYR A 1 713 ? -15.374 -49.658 29.842 1.00 25.89 713 TYR A O 1
ATOM 5646 N N . HIS A 1 714 ? -16.259 -48.179 28.361 1.00 26.61 714 HIS A N 1
ATOM 5647 C CA . HIS A 1 714 ? -17.486 -48.801 27.822 1.00 26.61 714 HIS A CA 1
ATOM 5648 C C . HIS A 1 714 ? -18.705 -49.157 28.706 1.00 26.61 714 HIS A C 1
ATOM 5650 O O . HIS A 1 714 ? -18.783 -50.227 29.297 1.00 26.61 714 HIS A O 1
ATOM 5656 N N . ASN A 1 715 ? -19.744 -48.308 28.607 1.00 24.84 715 ASN A N 1
ATOM 5657 C CA . ASN A 1 715 ? -21.169 -48.629 28.348 1.00 24.84 715 ASN A CA 1
ATOM 5658 C C . ASN A 1 715 ? -21.951 -47.294 28.151 1.00 24.84 715 ASN A C 1
ATOM 5660 O O . ASN A 1 715 ? -21.430 -46.248 28.527 1.00 24.84 715 ASN A O 1
ATOM 5664 N N . THR A 1 716 ? -23.132 -47.186 27.520 1.00 28.78 716 THR A N 1
ATOM 5665 C CA . THR A 1 716 ? -24.129 -48.189 27.066 1.00 28.78 716 THR A CA 1
ATOM 5666 C C . THR A 1 716 ? -24.864 -47.710 25.787 1.00 28.78 716 THR A C 1
ATOM 5668 O O . THR A 1 716 ? -24.604 -46.612 25.300 1.00 28.78 716 THR A O 1
ATOM 5671 N N . VAL A 1 717 ? -25.788 -48.518 25.245 1.00 28.25 717 VAL A N 1
ATOM 5672 C CA . VAL A 1 717 ? -26.537 -48.278 23.988 1.00 28.25 717 VAL A CA 1
ATOM 5673 C C . VAL A 1 717 ? -27.920 -47.615 24.211 1.00 28.25 717 VAL A C 1
ATOM 5675 O O . VAL A 1 717 ? -28.486 -47.661 25.299 1.00 28.25 717 VAL A O 1
ATOM 5678 N N . THR A 1 718 ? -28.428 -46.991 23.143 1.00 28.89 718 THR A N 1
ATOM 5679 C CA . THR A 1 718 ? -29.769 -46.420 22.858 1.00 28.89 718 THR A CA 1
ATOM 5680 C C . THR A 1 718 ? -30.966 -47.370 23.138 1.00 28.89 718 THR A C 1
ATOM 5682 O O . THR A 1 718 ? -30.734 -48.577 23.210 1.00 28.89 718 THR A O 1
ATOM 5685 N N . PRO A 1 719 ? -32.244 -46.899 23.269 1.00 35.16 719 PRO A N 1
ATOM 5686 C CA . PRO A 1 719 ? -32.996 -46.287 22.148 1.00 35.16 719 PRO A CA 1
ATOM 5687 C C . PRO A 1 719 ? -34.052 -45.196 22.462 1.00 35.16 719 PRO A C 1
ATOM 5689 O O . PRO A 1 719 ? -34.402 -44.911 23.603 1.00 35.16 719 PRO A O 1
ATOM 5692 N N . SER A 1 720 ? -34.594 -44.614 21.385 1.00 29.38 720 SER A N 1
ATOM 5693 C CA . SER A 1 720 ? -35.748 -43.696 21.357 1.00 29.38 720 SER A CA 1
ATOM 5694 C C . SER A 1 720 ? -36.976 -44.364 20.705 1.00 29.38 720 SER A C 1
ATOM 5696 O O . SER A 1 720 ? -36.790 -45.214 19.834 1.00 29.38 720 SER A O 1
ATOM 5698 N N . PRO A 1 721 ? -38.219 -43.955 21.032 1.00 31.98 721 PRO A N 1
ATOM 5699 C CA . PRO A 1 721 ? -39.417 -44.247 20.236 1.00 31.98 721 PRO A CA 1
ATOM 5700 C C . PRO A 1 721 ? -39.719 -43.125 19.216 1.00 31.98 721 PRO A C 1
ATOM 5702 O O . PRO A 1 721 ? -39.014 -42.118 19.158 1.00 31.98 721 PRO A O 1
ATOM 5705 N N . SER A 1 722 ? -40.742 -43.290 18.368 1.00 28.80 722 SER A N 1
ATOM 5706 C CA . SER A 1 722 ? -41.006 -42.402 17.219 1.00 28.80 722 SER A CA 1
ATOM 5707 C C . SER A 1 722 ? -42.493 -42.258 16.862 1.00 28.80 722 SER A C 1
ATOM 5709 O O . SER A 1 722 ? -43.241 -43.214 17.007 1.00 28.80 722 SER A O 1
ATOM 5711 N N . MET A 1 723 ? -42.838 -41.094 16.287 1.00 30.09 723 MET A N 1
ATOM 5712 C CA . MET A 1 723 ? -43.940 -40.818 15.334 1.00 30.09 723 MET A CA 1
ATOM 5713 C C . MET A 1 723 ? -45.403 -41.134 15.719 1.00 30.09 723 MET A C 1
ATOM 5715 O O . MET A 1 723 ? -45.774 -42.284 15.912 1.00 30.09 723 MET A O 1
ATOM 5719 N N . MET A 1 724 ? -46.281 -40.128 15.585 1.00 25.31 724 MET A N 1
ATOM 5720 C CA . MET A 1 724 ? -47.600 -40.271 14.935 1.00 25.31 724 MET A CA 1
ATOM 5721 C C . MET A 1 724 ? -48.156 -38.901 14.491 1.00 25.31 724 MET A C 1
ATOM 5723 O O . MET A 1 724 ? -47.752 -37.868 15.021 1.00 25.31 724 MET A O 1
ATOM 5727 N N . LEU A 1 725 ? -49.070 -38.889 13.511 1.00 27.08 725 LEU A N 1
ATOM 5728 C CA . LEU A 1 725 ? -49.798 -37.694 13.039 1.00 27.08 725 LEU A CA 1
ATOM 5729 C C . LEU A 1 725 ? -51.278 -37.750 13.468 1.00 27.08 725 LEU A C 1
ATOM 5731 O O . LEU A 1 725 ? -51.780 -38.841 13.721 1.00 27.08 725 LEU A O 1
ATOM 5735 N N . THR A 1 726 ? -52.011 -36.624 13.435 1.00 24.77 726 THR A N 1
ATOM 5736 C CA . THR A 1 726 ? -53.201 -36.437 12.552 1.00 24.77 726 THR A CA 1
ATOM 5737 C C . THR A 1 726 ? -53.989 -35.129 12.783 1.00 24.77 726 THR A C 1
ATOM 5739 O O . THR A 1 726 ? -54.209 -34.717 13.912 1.00 24.77 726 THR A O 1
ATOM 5742 N N . GLN A 1 727 ? -54.503 -34.587 11.666 1.00 24.27 727 GLN A N 1
ATOM 5743 C CA . GLN A 1 727 ? -55.817 -33.930 11.468 1.00 24.27 727 GLN A CA 1
ATOM 5744 C C . GLN A 1 727 ? -56.176 -32.581 12.138 1.00 24.27 727 GLN A C 1
ATOM 5746 O O . GLN A 1 727 ? -55.672 -32.167 13.174 1.00 24.27 727 GLN A O 1
ATOM 5751 N N . SER A 1 728 ? -57.098 -31.887 11.460 1.00 30.12 728 SER A N 1
ATOM 5752 C CA . SER A 1 728 ? -57.713 -30.596 11.801 1.00 30.12 728 SER A CA 1
ATOM 5753 C C . SER A 1 728 ? -59.241 -30.725 11.721 1.00 30.12 728 SER A C 1
ATOM 5755 O O . SER A 1 728 ? -59.737 -31.620 11.036 1.00 30.12 728 SER A O 1
ATOM 5757 N N . PRO A 1 729 ? -59.995 -29.826 12.370 1.00 35.25 729 PRO A N 1
ATOM 5758 C CA . PRO A 1 729 ? -60.927 -28.959 11.621 1.00 35.25 729 PRO A CA 1
ATOM 5759 C C . PRO A 1 729 ? -60.944 -27.516 12.188 1.00 35.25 729 PRO A C 1
ATOM 5761 O O . PRO A 1 729 ? -60.307 -27.250 13.200 1.00 35.25 729 PRO A O 1
ATOM 5764 N N . GLY A 1 730 ? -61.633 -26.513 11.629 1.00 26.72 730 GLY A N 1
ATOM 5765 C CA . GLY A 1 730 ? -62.452 -26.401 10.410 1.00 26.72 730 GLY A CA 1
ATOM 5766 C C . GLY A 1 730 ? -63.003 -24.959 10.286 1.00 26.72 730 GLY A C 1
ATOM 5767 O O . GLY A 1 730 ? -63.072 -24.248 11.285 1.00 26.72 730 GLY A O 1
ATOM 5768 N N . THR A 1 731 ? -63.344 -24.489 9.081 1.00 29.95 731 THR A N 1
ATOM 5769 C CA . THR A 1 731 ? -63.579 -23.051 8.784 1.00 29.95 731 THR A CA 1
ATOM 5770 C C . THR A 1 731 ? -65.061 -22.654 8.708 1.00 29.95 731 THR A C 1
ATOM 5772 O O . THR A 1 731 ? -65.873 -23.419 8.195 1.00 29.95 731 THR A O 1
ATOM 5775 N N . LEU A 1 732 ? -65.394 -21.411 9.092 1.00 27.19 732 LEU A N 1
ATOM 5776 C CA . LEU A 1 732 ? -66.614 -20.701 8.668 1.00 27.19 732 LEU A CA 1
ATOM 5777 C C . LEU A 1 732 ? -66.300 -19.254 8.222 1.00 27.19 732 LEU A C 1
ATOM 5779 O O . LEU A 1 732 ? -65.371 -18.627 8.725 1.00 27.19 732 LEU A O 1
ATOM 5783 N N . HIS A 1 733 ? -67.068 -18.759 7.244 1.00 26.62 733 HIS A N 1
ATOM 5784 C CA . HIS A 1 733 ? -66.987 -17.417 6.629 1.00 26.62 733 HIS A CA 1
ATOM 5785 C C . HIS A 1 733 ? -67.888 -16.409 7.399 1.00 26.62 733 HIS A C 1
ATOM 5787 O O . HIS A 1 733 ? -68.639 -16.835 8.269 1.00 26.62 733 HIS A O 1
ATOM 5793 N N . ALA A 1 734 ? -67.937 -15.086 7.173 1.00 25.59 734 ALA A N 1
ATOM 5794 C CA . ALA A 1 734 ? -67.317 -14.142 6.220 1.00 25.59 734 ALA A CA 1
ATOM 5795 C C . ALA A 1 734 ? -67.068 -12.790 6.966 1.00 25.59 734 ALA A C 1
ATOM 5797 O O . ALA A 1 734 ? -67.365 -12.711 8.153 1.00 25.59 734 ALA A O 1
ATOM 5798 N N . ALA A 1 735 ? -66.576 -11.667 6.423 1.00 25.94 735 ALA A N 1
ATOM 5799 C CA . ALA A 1 735 ? -66.187 -11.212 5.073 1.00 25.94 735 ALA A CA 1
ATOM 5800 C C . ALA A 1 735 ? -64.918 -10.297 5.228 1.00 25.94 735 ALA A C 1
ATOM 5802 O O . ALA A 1 735 ? -64.194 -10.490 6.198 1.00 25.94 735 ALA A O 1
ATOM 5803 N N . ASN A 1 736 ? -64.510 -9.309 4.410 1.00 25.30 736 ASN A N 1
ATOM 5804 C CA . ASN A 1 736 ? -65.040 -8.650 3.200 1.00 25.30 736 ASN A CA 1
ATOM 5805 C C . ASN A 1 736 ? -63.864 -8.114 2.321 1.00 25.30 736 ASN A C 1
ATOM 5807 O O . ASN A 1 736 ? -62.769 -8.668 2.371 1.00 25.30 736 ASN A O 1
ATOM 5811 N N . SER A 1 737 ? -64.063 -7.083 1.488 1.00 27.22 737 SER A N 1
ATOM 5812 C CA . SER A 1 737 ? -63.090 -6.565 0.490 1.00 27.22 737 SER A CA 1
ATOM 5813 C C . SER A 1 737 ? -62.973 -5.014 0.516 1.00 27.22 737 SER A C 1
ATOM 5815 O O . SER A 1 737 ? -63.721 -4.409 1.286 1.00 27.22 737 SER A O 1
ATOM 5817 N N . PRO A 1 738 ? -62.135 -4.328 -0.315 1.00 39.31 738 PRO A N 1
ATOM 5818 C CA . PRO A 1 738 ? -61.189 -4.823 -1.338 1.00 39.31 738 PRO A CA 1
ATOM 5819 C C . PRO A 1 738 ? -59.773 -4.167 -1.383 1.00 39.31 738 PRO A C 1
ATOM 5821 O O . PRO A 1 738 ? -59.486 -3.207 -0.683 1.00 39.31 738 PRO A O 1
ATOM 5824 N N . SER A 1 739 ? -58.929 -4.722 -2.271 1.00 28.92 739 SER A N 1
ATOM 5825 C CA . SER A 1 739 ? -57.836 -4.158 -3.111 1.00 28.92 739 SER A CA 1
ATOM 5826 C C . SER A 1 739 ? -57.117 -2.832 -2.761 1.00 28.92 739 SER A C 1
ATOM 5828 O O . SER A 1 739 ? -57.738 -1.833 -2.433 1.00 28.92 739 SER A O 1
ATOM 5830 N N . GLY A 1 740 ? -55.805 -2.698 -3.006 1.00 26.34 740 GLY A N 1
ATOM 5831 C CA . GLY A 1 740 ? -54.869 -3.626 -3.667 1.00 26.34 740 GLY A CA 1
ATOM 5832 C C . GLY A 1 740 ? -53.430 -3.078 -3.716 1.00 26.34 740 GLY A C 1
ATOM 5833 O O . GLY A 1 740 ? -53.183 -1.958 -3.279 1.00 26.34 740 GLY A O 1
ATOM 5834 N N . ALA A 1 741 ? -52.470 -3.868 -4.216 1.00 26.11 741 ALA A N 1
ATOM 5835 C CA . ALA A 1 741 ? -51.035 -3.583 -4.079 1.00 26.11 741 ALA A CA 1
ATOM 5836 C C . ALA A 1 741 ? -50.253 -3.602 -5.407 1.00 26.11 741 ALA A C 1
ATOM 5838 O O . ALA A 1 741 ? -50.474 -4.462 -6.258 1.00 26.11 741 ALA A O 1
ATOM 5839 N N . LEU A 1 742 ? -49.255 -2.718 -5.517 1.00 27.23 742 LEU A N 1
ATOM 5840 C CA . LEU A 1 742 ? -48.156 -2.783 -6.487 1.00 27.23 742 LEU A CA 1
ATOM 5841 C C . LEU A 1 742 ? -46.812 -2.635 -5.753 1.00 27.23 742 LEU A C 1
ATOM 5843 O O . LEU A 1 742 ? -46.735 -2.000 -4.703 1.00 27.23 742 LEU A O 1
ATOM 5847 N N . ARG A 1 743 ? -45.755 -3.262 -6.283 1.00 29.14 743 ARG A N 1
ATOM 5848 C CA . ARG A 1 743 ? -44.415 -3.301 -5.668 1.00 29.14 743 ARG A CA 1
ATOM 5849 C C . ARG A 1 743 ? -43.561 -2.092 -6.069 1.00 29.14 743 ARG A C 1
ATOM 5851 O O . ARG A 1 743 ? -43.487 -1.770 -7.249 1.00 29.14 743 ARG A O 1
ATOM 5858 N N . ALA A 1 744 ? -42.804 -1.553 -5.114 1.00 26.52 744 ALA A N 1
ATOM 5859 C CA . ALA A 1 744 ? -41.620 -0.713 -5.329 1.00 26.52 744 ALA A CA 1
ATOM 5860 C C . ALA A 1 744 ? -40.570 -1.012 -4.222 1.00 26.52 744 ALA A C 1
ATOM 5862 O O . ALA A 1 744 ? -40.950 -1.571 -3.189 1.00 26.52 744 ALA A O 1
ATOM 5863 N N . PRO A 1 745 ? -39.262 -0.753 -4.436 1.00 29.11 745 PRO A N 1
ATOM 5864 C CA . PRO A 1 745 ? -38.187 -1.362 -3.640 1.00 29.11 745 PRO A CA 1
ATOM 5865 C C . PRO A 1 745 ? -37.761 -0.577 -2.385 1.00 29.11 745 PRO A C 1
ATOM 5867 O O . PRO A 1 745 ? -38.052 0.605 -2.223 1.00 29.11 745 PRO A O 1
ATOM 5870 N N . SER A 1 746 ? -37.009 -1.255 -1.513 1.00 26.94 746 SER A N 1
ATOM 5871 C CA . SER A 1 746 ? -36.391 -0.696 -0.303 1.00 26.94 746 SER A CA 1
ATOM 5872 C C . SER A 1 746 ? -35.270 0.316 -0.611 1.00 26.94 746 SER A C 1
ATOM 5874 O O . SER A 1 746 ? -34.424 0.023 -1.459 1.00 26.94 746 SER A O 1
ATOM 5876 N N . PRO A 1 747 ? -35.180 1.451 0.112 1.00 29.86 747 PRO A N 1
ATOM 5877 C CA . PRO A 1 747 ? -33.994 2.310 0.108 1.00 29.86 747 PRO A CA 1
ATOM 5878 C C . PRO A 1 747 ? -32.799 1.651 0.817 1.00 29.86 747 PRO A C 1
ATOM 5880 O O . PRO A 1 747 ? -32.975 0.830 1.718 1.00 29.86 747 PRO A O 1
ATOM 5883 N N . ALA A 1 748 ? -31.582 2.044 0.436 1.00 27.22 748 ALA A N 1
ATOM 5884 C CA . ALA A 1 748 ? -30.346 1.622 1.097 1.00 27.22 748 ALA A CA 1
ATOM 5885 C C . ALA A 1 748 ? -30.086 2.389 2.414 1.00 27.22 748 ALA A C 1
ATOM 5887 O O . ALA A 1 748 ? -30.705 3.418 2.686 1.00 27.22 748 ALA A O 1
ATOM 5888 N N . SER A 1 749 ? -29.154 1.883 3.228 1.00 27.69 749 SER A N 1
ATOM 5889 C CA . SER A 1 749 ? -28.800 2.448 4.537 1.00 27.69 749 SER A CA 1
ATOM 5890 C C . SER A 1 749 ? -28.292 3.892 4.460 1.00 27.69 749 SER A C 1
ATOM 5892 O O . SER A 1 749 ? -27.413 4.210 3.660 1.00 27.69 749 SER A O 1
ATOM 5894 N N . PHE A 1 750 ? -28.792 4.744 5.357 1.00 29.55 750 PHE A N 1
ATOM 5895 C CA . PHE A 1 750 ? -28.325 6.121 5.528 1.00 29.55 750 PHE A CA 1
ATOM 5896 C C . PHE A 1 750 ? -26.963 6.189 6.238 1.00 29.55 750 PHE A C 1
ATOM 5898 O O . PHE A 1 750 ? -26.650 5.363 7.097 1.00 29.55 750 PHE A O 1
ATOM 5905 N N . GLY A 1 751 ? -26.178 7.217 5.900 1.00 30.45 751 GLY A N 1
ATOM 5906 C CA . GLY A 1 751 ? -25.003 7.637 6.669 1.00 30.45 751 GLY A CA 1
ATOM 5907 C C . GLY A 1 751 ? -25.371 8.406 7.953 1.00 30.45 751 GLY A C 1
ATOM 5908 O O . GLY A 1 751 ? -26.551 8.652 8.211 1.00 30.45 751 GLY A O 1
ATOM 5909 N N . PRO A 1 752 ? -24.378 8.794 8.773 1.00 29.77 752 PRO A N 1
ATOM 5910 C CA . PRO A 1 752 ? -24.616 9.405 10.080 1.00 29.77 752 PRO A CA 1
ATOM 5911 C C . PRO A 1 752 ? -25.169 10.836 9.979 1.00 29.77 752 PRO A C 1
ATOM 5913 O O . PRO A 1 752 ? -24.558 11.715 9.373 1.00 29.77 752 PRO A O 1
ATOM 5916 N N . THR A 1 753 ? -26.300 11.085 10.639 1.00 29.67 753 THR A N 1
ATOM 5917 C CA . THR A 1 753 ? -26.886 12.422 10.831 1.00 29.67 753 THR A CA 1
ATOM 5918 C C . THR A 1 753 ? -26.368 13.073 12.122 1.00 29.67 753 THR A C 1
ATOM 5920 O O . THR A 1 753 ? -26.346 12.393 13.151 1.00 29.67 753 THR A O 1
ATOM 5923 N N . PRO A 1 754 ? -26.004 14.370 12.130 1.00 28.73 754 PRO A N 1
ATOM 5924 C CA . PRO A 1 754 ? -25.592 15.072 13.347 1.00 28.73 754 PRO A CA 1
ATOM 5925 C C . PRO A 1 754 ? -26.776 15.374 14.285 1.00 28.73 754 PRO A C 1
ATOM 5927 O O . PRO A 1 754 ? -27.905 15.580 13.839 1.00 28.73 754 PRO A O 1
ATOM 5930 N N . SER A 1 755 ? -26.504 15.430 15.591 1.00 27.12 755 SER A N 1
ATOM 5931 C CA . SER A 1 755 ? -27.499 15.711 16.636 1.00 27.12 755 SER A CA 1
ATOM 5932 C C . SER A 1 755 ? -27.876 17.201 16.716 1.00 27.12 755 SER A C 1
ATOM 5934 O O . SER A 1 755 ? -26.986 18.048 16.608 1.00 27.12 755 SER A O 1
ATOM 5936 N N . PRO A 1 756 ? -29.149 17.552 16.984 1.00 29.61 756 PRO A N 1
ATOM 5937 C CA . PRO A 1 756 ? -29.561 18.935 17.208 1.00 29.61 756 PRO A CA 1
ATOM 5938 C C . PRO A 1 756 ? -29.351 19.376 18.668 1.00 29.61 756 PRO A C 1
ATOM 5940 O O . PRO A 1 756 ? -29.767 18.689 19.599 1.00 29.61 756 PRO A O 1
ATOM 5943 N N . SER A 1 757 ? -28.800 20.578 18.849 1.00 27.86 757 SER A N 1
ATOM 5944 C CA . SER A 1 757 ? -28.780 21.321 20.118 1.00 27.86 757 SER A CA 1
ATOM 5945 C C . SER A 1 757 ? -29.406 22.696 19.889 1.00 27.86 757 SER A C 1
ATOM 5947 O O . SER A 1 757 ? -29.067 23.364 18.914 1.00 27.86 757 SER A O 1
ATOM 5949 N N . SER A 1 758 ? -30.317 23.130 20.762 1.00 27.88 758 SER A N 1
ATOM 5950 C CA . SER A 1 758 ? -31.121 24.344 20.555 1.00 27.88 758 SER A CA 1
ATOM 5951 C C . SER A 1 758 ? -31.071 25.303 21.744 1.00 27.88 758 SER A C 1
ATOM 5953 O O . SER A 1 758 ? -31.434 24.886 22.842 1.00 27.88 758 SER A O 1
ATOM 5955 N N . LEU A 1 759 ? -30.700 26.567 21.484 1.00 27.30 759 LEU A N 1
ATOM 5956 C CA . LEU A 1 759 ? -31.160 27.843 22.089 1.00 27.30 759 LEU A CA 1
ATOM 5957 C C . LEU A 1 759 ? -30.059 28.918 21.932 1.00 27.30 759 LEU A C 1
ATOM 5959 O O . LEU A 1 759 ? -28.900 28.637 22.215 1.00 27.30 759 LEU A O 1
ATOM 5963 N N . GLY A 1 760 ? -30.408 30.150 21.526 1.00 25.97 760 GLY A N 1
ATOM 5964 C CA . GLY A 1 760 ? -29.459 31.284 21.489 1.00 25.97 760 GLY A CA 1
ATOM 5965 C C . GLY A 1 760 ? -29.697 32.297 20.360 1.00 25.97 760 GLY A C 1
ATOM 5966 O O . GLY A 1 760 ? -29.221 32.118 19.247 1.00 25.97 760 GLY A O 1
ATOM 5967 N N . ILE A 1 761 ? -30.434 33.371 20.652 1.00 29.75 761 ILE A N 1
ATOM 5968 C CA . ILE A 1 761 ? -30.813 34.451 19.717 1.00 29.75 761 ILE A CA 1
ATOM 5969 C C . ILE A 1 761 ? -29.625 35.384 19.406 1.00 29.75 761 ILE A C 1
ATOM 5971 O O . ILE A 1 761 ? -28.973 35.839 20.342 1.00 29.75 761 ILE A O 1
ATOM 5975 N N . THR A 1 762 ? -29.420 35.792 18.142 1.00 25.77 762 THR A N 1
ATOM 5976 C CA . THR A 1 762 ? -28.954 37.158 17.764 1.00 25.77 762 THR A CA 1
ATOM 5977 C C . THR A 1 762 ? -29.089 37.432 16.254 1.00 25.77 762 THR A C 1
ATOM 5979 O O . THR A 1 762 ? -29.246 36.504 15.465 1.00 25.77 762 THR A O 1
ATOM 5982 N N . MET A 1 763 ? -29.073 38.712 15.847 1.00 25.52 763 MET A N 1
ATOM 5983 C CA . MET A 1 763 ? -29.171 39.149 14.440 1.00 25.52 763 MET A CA 1
ATOM 5984 C C . MET A 1 763 ? -27.805 39.472 13.815 1.00 25.52 763 MET A C 1
ATOM 5986 O O . MET A 1 763 ? -26.912 39.963 14.500 1.00 25.52 763 MET A O 1
ATOM 5990 N N . GLY A 1 764 ? -27.691 39.309 12.492 1.00 27.12 764 GLY A N 1
ATOM 5991 C CA . GLY A 1 764 ? -26.573 39.809 11.685 1.00 27.12 764 GLY A CA 1
ATOM 5992 C C . GLY A 1 764 ? -26.803 39.582 10.186 1.00 27.12 764 GLY A C 1
ATOM 5993 O O . GLY A 1 764 ? -27.281 38.522 9.791 1.00 27.12 764 GLY A O 1
ATOM 5994 N N . GLN A 1 765 ? -26.497 40.577 9.349 1.00 25.94 765 GLN A N 1
ATOM 5995 C CA . GLN A 1 765 ? -26.633 40.501 7.888 1.00 25.94 765 GLN A CA 1
ATOM 5996 C C . GLN A 1 765 ? -25.282 40.202 7.227 1.00 25.94 765 GLN A C 1
ATOM 5998 O O . GLN A 1 765 ? -24.286 40.818 7.597 1.00 25.94 765 GLN A O 1
ATOM 6003 N N . ASN A 1 766 ? -25.264 39.333 6.210 1.00 25.33 766 ASN A N 1
ATOM 6004 C CA . ASN A 1 766 ? -24.756 39.634 4.857 1.00 25.33 766 ASN A CA 1
ATOM 6005 C C . ASN A 1 766 ? -24.811 38.390 3.952 1.00 25.33 766 ASN A C 1
ATOM 6007 O O . ASN A 1 766 ? -24.972 37.267 4.425 1.00 25.33 766 ASN A O 1
ATOM 6011 N N . ALA A 1 767 ? -24.713 38.601 2.639 1.00 24.72 767 ALA A N 1
ATOM 6012 C CA . ALA A 1 767 ? -24.801 37.559 1.618 1.00 24.72 767 ALA A CA 1
ATOM 6013 C C . ALA A 1 767 ? -23.485 37.412 0.838 1.00 24.72 767 ALA A C 1
ATOM 6015 O O . ALA A 1 767 ? -22.760 38.393 0.685 1.00 24.72 767 ALA A O 1
ATOM 6016 N N . ASN A 1 768 ? -23.237 36.225 0.266 1.00 24.56 768 ASN A N 1
ATOM 6017 C CA . ASN A 1 768 ? -23.063 36.113 -1.189 1.00 24.56 768 ASN A CA 1
ATOM 6018 C C . ASN A 1 768 ? -23.069 34.665 -1.724 1.00 24.56 768 ASN A C 1
ATOM 6020 O O . ASN A 1 768 ? -22.567 33.732 -1.106 1.00 24.56 768 ASN A O 1
ATOM 6024 N N . PHE A 1 769 ? -23.644 34.533 -2.921 1.00 24.31 769 PHE A N 1
ATOM 6025 C CA . PHE A 1 769 ? -23.488 33.435 -3.889 1.00 24.31 769 PHE A CA 1
ATOM 6026 C C . PHE A 1 769 ? -22.105 33.550 -4.588 1.00 24.31 769 PHE A C 1
ATOM 6028 O O . PHE A 1 769 ? -21.491 34.611 -4.519 1.00 24.31 769 PHE A O 1
ATOM 6035 N N . ALA A 1 770 ? -21.551 32.579 -5.327 1.00 26.03 770 ALA A N 1
ATOM 6036 C CA . ALA A 1 770 ? -21.890 31.172 -5.602 1.00 26.03 770 ALA A CA 1
ATOM 6037 C C . ALA A 1 770 ? -20.652 30.454 -6.203 1.00 26.03 770 ALA A C 1
ATOM 6039 O O . ALA A 1 770 ? -19.625 31.083 -6.457 1.00 26.03 770 ALA A O 1
ATOM 6040 N N . SER A 1 771 ? -20.766 29.155 -6.505 1.00 23.48 771 SER A N 1
ATOM 6041 C CA . SER A 1 771 ? -19.798 28.403 -7.325 1.00 23.48 771 SER A CA 1
ATOM 6042 C C . SER A 1 771 ? -20.507 27.734 -8.516 1.00 23.48 771 SER A C 1
ATOM 6044 O O . SER A 1 771 ? -21.557 27.125 -8.304 1.00 23.48 771 SER A O 1
ATOM 6046 N N . PRO A 1 772 ? -19.985 27.825 -9.756 1.00 31.61 772 PRO A N 1
ATOM 6047 C CA . PRO A 1 772 ? -20.609 27.215 -10.932 1.00 31.61 772 PRO A CA 1
ATOM 6048 C C . PRO A 1 772 ? -20.237 25.731 -11.113 1.00 31.61 772 PRO A C 1
ATOM 6050 O O . PRO A 1 772 ? -19.190 25.270 -10.664 1.00 31.61 772 PRO A O 1
ATOM 6053 N N . HIS A 1 773 ? -21.094 24.996 -11.824 1.00 24.23 773 HIS A N 1
ATOM 6054 C CA . HIS A 1 773 ? -20.870 23.624 -12.300 1.00 24.23 773 HIS A CA 1
ATOM 6055 C C . HIS A 1 773 ? -20.714 23.610 -13.833 1.00 24.23 773 HIS A C 1
ATOM 6057 O O . HIS A 1 773 ? -21.356 24.403 -14.519 1.00 24.23 773 HIS A O 1
ATOM 6063 N N . GLY A 1 774 ? -19.946 22.651 -14.359 1.00 25.30 774 GLY A N 1
ATOM 6064 C CA . GLY A 1 774 ? -19.902 22.265 -15.779 1.00 25.30 774 GLY A CA 1
ATOM 6065 C C . GLY A 1 774 ? -19.351 20.834 -15.888 1.00 25.30 774 GLY A C 1
ATOM 6066 O O . GLY A 1 774 ? -18.244 20.592 -15.424 1.00 25.30 774 GLY A O 1
ATOM 6067 N N . THR A 1 775 ? -20.142 19.791 -16.172 1.00 24.31 775 THR A N 1
ATOM 6068 C CA . THR A 1 775 ? -20.774 19.366 -17.449 1.00 24.31 775 THR A CA 1
ATOM 6069 C C . THR A 1 775 ? -19.878 18.513 -18.364 1.00 24.31 775 THR A C 1
ATOM 6071 O O . THR A 1 775 ? -19.224 19.044 -19.249 1.00 24.31 775 THR A O 1
ATOM 6074 N N . ILE A 1 776 ? -19.970 17.188 -18.158 1.00 25.73 776 ILE A N 1
ATOM 6075 C CA . ILE A 1 776 ? -20.137 16.113 -19.169 1.00 25.73 776 ILE A CA 1
ATOM 6076 C C . ILE A 1 776 ? -19.145 16.039 -20.352 1.00 25.73 776 ILE A C 1
ATOM 6078 O O . ILE A 1 776 ? -19.219 16.860 -21.256 1.00 25.73 776 ILE A O 1
ATOM 6082 N N . ASP A 1 777 ? -18.411 14.917 -20.448 1.00 24.16 777 ASP A N 1
ATOM 6083 C CA . ASP A 1 777 ? -18.373 14.077 -21.670 1.00 24.16 777 ASP A CA 1
ATOM 6084 C C . ASP A 1 777 ? -17.986 12.601 -21.335 1.00 24.16 777 ASP A C 1
ATOM 6086 O O . ASP A 1 777 ? -17.311 12.399 -20.317 1.00 24.16 777 ASP A O 1
ATOM 6090 N N . PRO A 1 778 ? -18.409 11.548 -22.085 1.00 30.56 778 PRO A N 1
ATOM 6091 C CA . PRO A 1 778 ? -18.190 10.144 -21.690 1.00 30.56 778 PRO A CA 1
ATOM 6092 C C . PRO A 1 778 ? -17.483 9.240 -22.732 1.00 30.56 778 PRO A C 1
ATOM 6094 O O . PRO A 1 778 ? -17.962 9.076 -23.851 1.00 30.56 778 PRO A O 1
ATOM 6097 N N . SER A 1 779 ? -16.440 8.487 -22.340 1.00 23.95 779 SER A N 1
ATOM 6098 C CA . SER A 1 779 ? -16.021 7.277 -23.090 1.00 23.95 779 SER A CA 1
ATOM 6099 C C . SER A 1 779 ? -15.102 6.300 -22.326 1.00 23.95 779 SER A C 1
ATOM 6101 O O . SER A 1 779 ? -13.965 6.626 -22.002 1.00 23.95 779 SER A O 1
ATOM 6103 N N . SER A 1 780 ? -15.572 5.060 -22.097 1.00 25.98 780 SER A N 1
ATOM 6104 C CA . SER A 1 780 ? -14.793 3.793 -22.162 1.00 25.98 780 SER A CA 1
ATOM 6105 C C . SER A 1 780 ? -15.608 2.589 -21.641 1.00 25.98 780 SER A C 1
ATOM 6107 O O . SER A 1 780 ? -16.160 2.674 -20.544 1.00 25.98 780 SER A O 1
ATOM 6109 N N . PRO A 1 781 ? -15.674 1.449 -22.361 1.00 26.53 781 PRO A N 1
ATOM 6110 C CA . PRO A 1 781 ? -16.411 0.265 -21.917 1.00 26.53 781 PRO A CA 1
ATOM 6111 C C . PRO A 1 781 ? -15.515 -0.772 -21.215 1.00 26.53 781 PRO A C 1
ATOM 6113 O O . PRO A 1 781 ? -14.579 -1.293 -21.815 1.00 26.53 781 PRO A O 1
ATOM 6116 N N . TYR A 1 782 ? -15.866 -1.167 -19.986 1.00 25.59 782 TYR A N 1
ATOM 6117 C CA . TYR A 1 782 ? -15.334 -2.379 -19.347 1.00 25.59 782 TYR A CA 1
ATOM 6118 C C . TYR A 1 782 ? -16.447 -3.186 -18.669 1.00 25.59 782 TYR A C 1
ATOM 6120 O O . TYR A 1 782 ? -17.123 -2.714 -17.756 1.00 25.59 782 TYR A O 1
ATOM 6128 N N . THR A 1 783 ? -16.636 -4.428 -19.119 1.00 26.33 783 THR A N 1
ATOM 6129 C CA . THR A 1 783 ? -17.627 -5.358 -18.565 1.00 26.33 783 THR A CA 1
ATOM 6130 C C . THR A 1 783 ? -17.127 -5.945 -17.244 1.00 26.33 783 THR A C 1
ATOM 6132 O O . THR A 1 783 ? -16.170 -6.714 -17.215 1.00 26.33 783 THR A O 1
ATOM 6135 N N . MET A 1 784 ? -17.790 -5.601 -16.141 1.00 25.80 784 MET A N 1
ATOM 6136 C CA . MET A 1 784 ? -17.459 -6.097 -14.802 1.00 25.80 784 MET A CA 1
ATOM 6137 C C . MET A 1 784 ? -18.080 -7.480 -14.545 1.00 25.80 784 MET A C 1
ATOM 6139 O O . MET A 1 784 ? -19.244 -7.577 -14.160 1.00 25.80 784 MET A O 1
ATOM 6143 N N . MET A 1 785 ? -17.303 -8.558 -14.695 1.00 25.06 785 MET A N 1
ATOM 6144 C CA . MET A 1 785 ? -17.671 -9.878 -14.159 1.00 25.06 785 MET A CA 1
ATOM 6145 C C . MET A 1 785 ? -17.302 -9.975 -12.669 1.00 25.06 785 MET A C 1
ATOM 6147 O O . MET A 1 785 ? -16.126 -9.930 -12.310 1.00 25.06 785 MET A O 1
ATOM 6151 N N . SER A 1 786 ? -18.293 -10.154 -11.792 1.00 24.06 786 SER A N 1
ATOM 6152 C CA . SER A 1 786 ? -18.069 -10.363 -10.353 1.00 24.06 786 SER A CA 1
ATOM 6153 C C . SER A 1 786 ? -17.700 -11.824 -10.028 1.00 24.06 786 SER A C 1
ATOM 6155 O O . SER A 1 786 ? -18.458 -12.723 -10.393 1.00 24.06 786 SER A O 1
ATOM 6157 N N . PRO A 1 787 ? -16.608 -12.098 -9.287 1.00 26.42 787 PRO A N 1
ATOM 6158 C CA . PRO A 1 787 ? -16.298 -13.442 -8.800 1.00 26.42 787 PRO A CA 1
ATOM 6159 C C . PRO A 1 787 ? -16.962 -13.719 -7.439 1.00 26.42 787 PRO A C 1
ATOM 6161 O O . PRO A 1 787 ? -16.657 -13.072 -6.437 1.00 26.42 787 PRO A O 1
ATOM 6164 N N . SER A 1 788 ? -17.856 -14.708 -7.380 1.00 24.42 788 SER A N 1
ATOM 6165 C CA . SER A 1 788 ? -18.449 -15.193 -6.122 1.00 24.42 788 SER A CA 1
ATOM 6166 C C . SER A 1 788 ? -17.456 -16.036 -5.306 1.00 24.42 788 SER A C 1
ATOM 6168 O O . SER A 1 788 ? -16.652 -16.776 -5.869 1.00 24.42 788 SER A O 1
ATOM 6170 N N . GLN A 1 789 ? -17.531 -15.975 -3.973 1.00 26.91 789 GLN A N 1
ATOM 6171 C CA . GLN A 1 789 ? -16.663 -16.767 -3.092 1.00 26.91 789 GLN A CA 1
ATOM 6172 C C . GLN A 1 789 ? -17.143 -18.220 -2.926 1.00 26.91 789 GLN A C 1
ATOM 6174 O O . GLN A 1 789 ? -18.309 -18.461 -2.610 1.00 26.91 789 GLN A O 1
ATOM 6179 N N . ARG A 1 790 ? -16.212 -19.181 -2.988 1.00 24.44 790 ARG A N 1
ATOM 6180 C CA . ARG A 1 790 ? -16.290 -20.456 -2.249 1.00 24.44 790 ARG A CA 1
ATOM 6181 C C . ARG A 1 790 ? -14.889 -21.039 -2.034 1.00 24.44 790 ARG A C 1
ATOM 6183 O O . ARG A 1 790 ? -13.976 -20.719 -2.789 1.00 24.44 790 ARG A O 1
ATOM 6190 N N . ALA A 1 791 ? -14.719 -21.877 -1.012 1.00 24.66 791 ALA A N 1
ATOM 6191 C CA . ALA A 1 791 ? -13.423 -22.418 -0.599 1.00 24.66 791 ALA A CA 1
ATOM 6192 C C . ALA A 1 791 ? -13.396 -23.959 -0.584 1.00 24.66 791 ALA A C 1
ATOM 6194 O O . ALA A 1 791 ? -14.406 -24.578 -0.266 1.00 24.66 791 ALA A O 1
ATOM 6195 N N . GLY A 1 792 ? -12.212 -24.522 -0.869 1.00 26.47 792 GLY A N 1
ATOM 6196 C CA . GLY A 1 792 ? -11.705 -25.818 -0.383 1.00 26.47 792 GLY A CA 1
ATOM 6197 C C . GLY A 1 792 ? -12.405 -27.121 -0.803 1.00 26.47 792 GLY A C 1
ATOM 6198 O O . GLY A 1 792 ? -13.452 -27.461 -0.262 1.00 26.47 792 GLY A O 1
ATOM 6199 N N . ASN A 1 793 ? -11.754 -27.929 -1.656 1.00 25.06 793 ASN A N 1
ATOM 6200 C CA . ASN A 1 793 ? -11.090 -29.188 -1.242 1.00 25.06 793 ASN A CA 1
ATOM 6201 C C . ASN A 1 793 ? -10.489 -29.977 -2.435 1.00 25.06 793 ASN A C 1
ATOM 6203 O O . ASN A 1 793 ? -10.867 -29.782 -3.586 1.00 25.06 793 ASN A O 1
ATOM 6207 N N . TRP A 1 794 ? -9.552 -30.879 -2.122 1.00 24.67 794 TRP A N 1
ATOM 6208 C CA . TRP A 1 794 ? -8.877 -31.874 -2.983 1.00 24.67 794 TRP A CA 1
ATOM 6209 C C . TRP A 1 794 ? -8.829 -33.225 -2.213 1.00 24.67 794 TRP A C 1
ATOM 6211 O O . TRP A 1 794 ? -9.122 -33.195 -1.014 1.00 24.67 794 TRP A O 1
ATOM 6221 N N . PRO A 1 795 ? -8.393 -34.378 -2.781 1.00 38.94 795 PRO A N 1
ATOM 6222 C CA . PRO A 1 795 ? -8.041 -34.689 -4.177 1.00 38.94 795 PRO A CA 1
ATOM 6223 C C . PRO A 1 795 ? -8.813 -35.900 -4.771 1.00 38.94 795 PRO A C 1
ATOM 6225 O O . PRO A 1 795 ? -9.503 -36.625 -4.061 1.00 38.94 795 PRO A O 1
ATOM 6228 N N . GLY A 1 796 ? -8.617 -36.191 -6.065 1.00 24.20 796 GLY A N 1
ATOM 6229 C CA . GLY A 1 796 ? -9.013 -37.473 -6.675 1.00 24.20 796 GLY A CA 1
ATOM 6230 C C . GLY A 1 796 ? -8.994 -37.468 -8.210 1.00 24.20 796 GLY A C 1
ATOM 6231 O O . GLY A 1 796 ? -9.354 -36.477 -8.837 1.00 24.20 796 GLY A O 1
ATOM 6232 N N . SER A 1 797 ? -8.575 -38.570 -8.836 1.00 23.28 797 SER A N 1
ATOM 6233 C CA . SER A 1 797 ? -8.660 -38.800 -10.292 1.00 23.28 797 SER A CA 1
ATOM 6234 C C . SER A 1 797 ? -8.997 -40.270 -10.556 1.00 23.28 797 SER A C 1
ATOM 6236 O O . SER A 1 797 ? -8.617 -41.126 -9.754 1.00 23.28 797 SER A O 1
ATOM 6238 N N . PRO A 1 798 ? -9.713 -40.574 -11.650 1.00 28.53 798 PRO A N 1
ATOM 6239 C CA . PRO A 1 798 ? -8.998 -41.076 -12.830 1.00 28.53 798 PRO A CA 1
ATOM 6240 C C . PRO A 1 798 ? -9.450 -40.433 -14.164 1.00 28.53 798 PRO A C 1
ATOM 6242 O O . PRO A 1 798 ? -10.210 -39.470 -14.191 1.00 28.53 798 PRO A O 1
ATOM 6245 N N . GLN A 1 799 ? -8.898 -40.936 -15.272 1.00 24.56 799 GLN A N 1
ATOM 6246 C CA . GLN A 1 799 ? -9.026 -40.422 -16.646 1.00 24.56 799 GLN A CA 1
ATOM 6247 C C . GLN A 1 799 ? -10.378 -40.742 -17.316 1.00 24.56 799 GLN A C 1
ATOM 6249 O O . GLN A 1 799 ? -10.994 -41.745 -16.968 1.00 24.56 799 GLN A O 1
ATOM 6254 N N . VAL A 1 800 ? -10.729 -40.002 -18.384 1.00 26.11 800 VAL A N 1
ATOM 6255 C CA . VAL A 1 800 ? -11.088 -40.541 -19.726 1.00 26.11 800 VAL A CA 1
ATOM 6256 C C . VAL A 1 800 ? -11.129 -39.409 -20.787 1.00 26.11 800 VAL A C 1
ATOM 6258 O O . VAL A 1 800 ? -11.110 -38.230 -20.447 1.00 26.11 800 VAL A O 1
ATOM 6261 N N . SER A 1 801 ? -11.066 -39.803 -22.064 1.00 24.88 801 SER A N 1
ATOM 6262 C CA . SER A 1 801 ? -10.902 -39.062 -23.334 1.00 24.88 801 SER A CA 1
ATOM 6263 C C . SER A 1 801 ? -11.740 -37.788 -23.604 1.00 24.88 801 SER A C 1
ATOM 6265 O O . SER A 1 801 ? -12.789 -37.568 -23.011 1.00 24.88 801 SER A O 1
ATOM 6267 N N . GLY A 1 802 ? -11.285 -36.989 -24.590 1.00 23.44 802 GLY A N 1
ATOM 6268 C CA . GLY A 1 802 ? -11.987 -35.815 -25.160 1.00 23.44 802 GLY A CA 1
ATOM 6269 C C . GLY A 1 802 ? -13.126 -36.151 -26.153 1.00 23.44 802 GLY A C 1
ATOM 6270 O O . GLY A 1 802 ? -13.611 -37.282 -26.135 1.00 23.44 802 GLY A O 1
ATOM 6271 N N . PRO A 1 803 ? -13.553 -35.209 -27.033 1.00 30.45 803 PRO A N 1
ATOM 6272 C CA . PRO A 1 803 ? -12.655 -34.609 -28.037 1.00 30.45 803 PRO A CA 1
ATOM 6273 C C . PRO A 1 803 ? -12.819 -33.084 -28.268 1.00 30.45 803 PRO A C 1
ATOM 6275 O O . PRO A 1 803 ? -13.651 -32.415 -27.662 1.00 30.45 803 PRO A O 1
ATOM 6278 N N . SER A 1 804 ? -12.023 -32.535 -29.193 1.00 24.75 804 SER A N 1
ATOM 6279 C CA . SER A 1 804 ? -12.147 -31.165 -29.721 1.00 24.75 804 SER A CA 1
ATOM 6280 C C . SER A 1 804 ? -13.224 -31.039 -30.812 1.00 24.75 804 SER A C 1
ATOM 6282 O O . SER A 1 804 ? -13.419 -31.983 -31.578 1.00 24.75 804 SER A O 1
ATOM 6284 N N . PRO A 1 805 ? -13.793 -29.836 -31.010 1.00 29.16 805 PRO A N 1
ATOM 6285 C CA . PRO A 1 805 ? -14.302 -29.397 -32.306 1.00 29.16 805 PRO A CA 1
ATOM 6286 C C . PRO A 1 805 ? -13.446 -28.258 -32.892 1.00 29.16 805 PRO A C 1
ATOM 6288 O O . PRO A 1 805 ? -13.151 -27.270 -32.223 1.00 29.16 805 PRO A O 1
ATOM 6291 N N . ALA A 1 806 ? -13.075 -28.387 -34.167 1.00 22.27 806 ALA A N 1
ATOM 6292 C CA . ALA A 1 806 ? -12.489 -27.317 -34.977 1.00 22.27 806 ALA A CA 1
ATOM 6293 C C . ALA A 1 806 ? -13.452 -26.920 -36.113 1.00 22.27 806 ALA A C 1
ATOM 6295 O O . ALA A 1 806 ? -14.375 -27.670 -36.430 1.00 22.27 806 ALA A O 1
ATOM 6296 N N . ALA A 1 807 ? -13.175 -25.780 -36.762 1.00 25.00 807 ALA A N 1
ATOM 6297 C CA . ALA A 1 807 ? -13.996 -25.133 -37.799 1.00 25.00 807 ALA A CA 1
ATOM 6298 C C . ALA A 1 807 ? -15.331 -24.537 -37.270 1.00 25.00 807 ALA A C 1
ATOM 6300 O O . ALA A 1 807 ? -15.920 -25.033 -36.319 1.00 25.00 807 ALA A O 1
ATOM 6301 N N . ARG A 1 808 ? -15.862 -23.441 -37.832 1.00 26.48 808 ARG A N 1
ATOM 6302 C CA . ARG A 1 808 ? -15.669 -22.899 -39.191 1.00 26.48 808 ARG A CA 1
ATOM 6303 C C . ARG A 1 808 ? -15.429 -21.384 -39.212 1.00 26.48 808 ARG A C 1
ATOM 6305 O O . ARG A 1 808 ? -16.193 -20.633 -38.621 1.00 26.48 808 ARG A O 1
ATOM 6312 N N . MET A 1 809 ? -14.456 -20.959 -40.018 1.00 23.27 809 MET A N 1
ATOM 6313 C CA . MET A 1 809 ? -14.426 -19.629 -40.640 1.00 23.27 809 MET A CA 1
ATOM 6314 C C . MET A 1 809 ? -15.006 -19.758 -42.060 1.00 23.27 809 MET A C 1
ATOM 6316 O O . MET A 1 809 ? -14.599 -20.685 -42.766 1.00 23.27 809 MET A O 1
ATOM 6320 N N . PRO A 1 810 ? -15.912 -18.877 -42.517 1.00 26.23 810 PRO A N 1
ATOM 6321 C CA . PRO A 1 810 ? -16.223 -18.746 -43.937 1.00 26.23 810 PRO A CA 1
ATOM 6322 C C . PRO A 1 810 ? -15.117 -17.931 -44.626 1.00 26.23 810 PRO A C 1
ATOM 6324 O O . PRO A 1 810 ? -14.770 -16.841 -44.176 1.00 26.23 810 PRO A O 1
ATOM 6327 N N . GLY A 1 811 ? -14.542 -18.464 -45.705 1.00 23.19 811 GLY A N 1
ATOM 6328 C CA . GLY A 1 811 ? -13.511 -17.780 -46.488 1.00 23.19 811 GLY A CA 1
ATOM 6329 C C . GLY A 1 811 ? -14.076 -17.098 -47.734 1.00 23.19 811 GLY A C 1
ATOM 6330 O O . GLY A 1 811 ? -14.983 -17.626 -48.373 1.00 23.19 811 GLY A O 1
ATOM 6331 N N . MET A 1 812 ? -13.486 -15.964 -48.113 1.00 24.06 812 MET A N 1
ATOM 6332 C CA . MET A 1 812 ? -13.606 -15.361 -49.445 1.00 24.06 812 MET A CA 1
ATOM 6333 C C . MET A 1 812 ? -12.214 -14.929 -49.924 1.00 24.06 812 MET A C 1
ATOM 6335 O O . MET A 1 812 ? -11.322 -14.652 -49.121 1.00 24.06 812 MET A O 1
ATOM 6339 N N . SER A 1 813 ? -11.993 -14.929 -51.236 1.00 25.14 813 SER A N 1
ATOM 6340 C CA . SER A 1 813 ? -10.714 -14.611 -51.892 1.00 25.14 813 SER A CA 1
ATOM 6341 C C . SER A 1 813 ? -10.975 -14.274 -53.368 1.00 25.14 813 SER A C 1
ATOM 6343 O O . SER A 1 813 ? -12.019 -14.673 -53.883 1.00 25.14 813 SER A O 1
ATOM 6345 N N . PRO A 1 814 ? -10.009 -13.700 -54.103 1.00 31.72 814 PRO A N 1
ATOM 6346 C CA . PRO A 1 814 ? -9.168 -12.556 -53.743 1.00 31.72 814 PRO A CA 1
ATOM 6347 C C . PRO A 1 814 ? -9.319 -11.408 -54.774 1.00 31.72 814 PRO A C 1
ATOM 6349 O O . PRO A 1 814 ? -9.768 -11.630 -55.896 1.00 31.72 814 PRO A O 1
ATOM 6352 N N . ALA A 1 815 ? -8.899 -10.185 -54.433 1.00 24.55 815 ALA A N 1
ATOM 6353 C CA . ALA A 1 815 ? -8.871 -9.048 -55.365 1.00 24.55 815 ALA A CA 1
ATOM 6354 C C . ALA A 1 815 ? -7.603 -8.191 -55.180 1.00 24.55 815 ALA A C 1
ATOM 6356 O O . ALA A 1 815 ? -6.994 -8.203 -54.111 1.00 24.55 815 ALA A O 1
ATOM 6357 N N . ASN A 1 816 ? -7.189 -7.487 -56.240 1.00 26.08 816 ASN A N 1
ATOM 6358 C CA . ASN A 1 816 ? -5.902 -6.782 -56.316 1.00 26.08 816 ASN A CA 1
ATOM 6359 C C . ASN A 1 816 ? -5.799 -5.545 -55.397 1.00 26.08 816 ASN A C 1
ATOM 6361 O O . ASN A 1 816 ? -6.801 -4.863 -55.178 1.00 26.08 816 ASN A O 1
ATOM 6365 N N . PRO A 1 817 ? -4.580 -5.185 -54.947 1.00 27.28 817 PRO A N 1
ATOM 6366 C CA . PRO A 1 817 ? -4.327 -3.924 -54.258 1.00 27.28 817 PRO A CA 1
ATOM 6367 C C . PRO A 1 817 ? -4.307 -2.745 -55.244 1.00 27.28 817 PRO A C 1
ATOM 6369 O O . PRO A 1 817 ? -3.541 -2.734 -56.208 1.00 27.28 817 PRO A O 1
ATOM 6372 N N . SER A 1 818 ? -5.117 -1.721 -54.979 1.00 25.55 818 SER A N 1
ATOM 6373 C CA . SER A 1 818 ? -5.089 -0.439 -55.692 1.00 25.55 818 SER A CA 1
ATOM 6374 C C . SER A 1 818 ? -4.232 0.586 -54.944 1.00 25.55 818 SER A C 1
ATOM 6376 O O . SER A 1 818 ? -4.512 0.904 -53.789 1.00 25.55 818 SER A O 1
ATOM 6378 N N . LEU A 1 819 ? -3.216 1.131 -55.615 1.00 26.14 819 LEU A N 1
ATOM 6379 C CA . LEU A 1 819 ? -2.413 2.259 -55.133 1.00 26.14 819 LEU A CA 1
ATOM 6380 C C . LEU A 1 819 ? -3.268 3.530 -55.030 1.00 26.14 819 LEU A C 1
ATOM 6382 O O . LEU A 1 819 ? -3.870 3.908 -56.029 1.00 26.14 819 LEU A O 1
ATOM 6386 N N . HIS A 1 820 ? -3.239 4.226 -53.890 1.00 27.11 820 HIS A N 1
ATOM 6387 C CA . HIS A 1 820 ? -3.404 5.686 -53.826 1.00 27.11 820 HIS A CA 1
ATOM 6388 C C . HIS A 1 820 ? -2.923 6.247 -52.477 1.00 27.11 820 HIS A C 1
ATOM 6390 O O . HIS A 1 820 ? -3.444 5.887 -51.425 1.00 27.11 820 HIS A O 1
ATOM 6396 N N . SER A 1 821 ? -1.981 7.189 -52.544 1.00 27.41 821 SER A N 1
ATOM 6397 C CA . SER A 1 821 ? -1.661 8.158 -51.485 1.00 27.41 821 SER A CA 1
ATOM 6398 C C . SER A 1 821 ? -1.959 9.568 -52.024 1.00 27.41 821 SER A C 1
ATOM 6400 O O . SER A 1 821 ? -1.951 9.747 -53.247 1.00 27.41 821 SER A O 1
ATOM 6402 N N . PRO A 1 822 ? -2.275 10.561 -51.172 1.00 31.17 822 PRO A N 1
ATOM 6403 C CA . PRO A 1 822 ? -2.747 11.868 -51.629 1.00 31.17 822 PRO A CA 1
ATOM 6404 C C . PRO A 1 822 ? -1.629 12.746 -52.211 1.00 31.17 822 PRO A C 1
ATOM 6406 O O . PRO A 1 822 ? -0.483 12.697 -51.769 1.00 31.17 822 PRO A O 1
ATOM 6409 N N . ILE A 1 823 ? -2.003 13.593 -53.173 1.00 27.39 823 ILE A N 1
ATOM 6410 C CA . ILE A 1 823 ? -1.159 14.643 -53.758 1.00 27.39 823 ILE A CA 1
ATOM 6411 C C . ILE A 1 823 ? -1.554 15.984 -53.112 1.00 27.39 823 ILE A C 1
ATOM 6413 O O . ILE A 1 823 ? -2.747 16.296 -53.105 1.00 27.39 823 ILE A O 1
ATOM 6417 N N . PRO A 1 824 ? -0.611 16.788 -52.586 1.00 30.31 824 PRO A N 1
ATOM 6418 C CA . PRO A 1 824 ? -0.878 18.172 -52.204 1.00 30.31 824 PRO A CA 1
ATOM 6419 C C . PRO A 1 824 ? -0.851 19.080 -53.445 1.00 30.31 824 PRO A C 1
ATOM 6421 O O . PRO A 1 824 ? 0.103 19.041 -54.221 1.00 30.31 824 PRO A O 1
ATOM 6424 N N . ASP A 1 825 ? -1.890 19.896 -53.632 1.00 27.11 825 ASP A N 1
ATOM 6425 C CA . ASP A 1 825 ? -1.999 20.818 -54.773 1.00 27.11 825 ASP A CA 1
ATOM 6426 C C . ASP A 1 825 ? -1.313 22.172 -54.491 1.00 27.11 825 ASP A C 1
ATOM 6428 O O . ASP A 1 825 ? -1.177 22.595 -53.340 1.00 27.11 825 ASP A O 1
ATOM 6432 N N . ALA A 1 826 ? -0.855 22.854 -55.542 1.00 26.70 826 ALA A N 1
ATOM 6433 C CA . ALA A 1 826 ? 0.142 23.921 -55.468 1.00 26.70 826 ALA A CA 1
ATOM 6434 C C . ALA A 1 826 ? -0.347 25.258 -56.056 1.00 26.70 826 ALA A C 1
ATOM 6436 O O . ALA A 1 826 ? 0.180 25.750 -57.056 1.00 26.70 826 ALA A O 1
ATOM 6437 N N . SER A 1 827 ? -1.316 25.904 -55.398 1.00 28.80 827 SER A N 1
ATOM 6438 C CA . SER A 1 827 ? -1.755 27.256 -55.772 1.00 28.80 827 SER A CA 1
ATOM 6439 C C . SER A 1 827 ? -2.134 28.137 -54.574 1.00 28.80 827 SER A C 1
ATOM 6441 O O . SER A 1 827 ? -3.260 28.075 -54.095 1.00 28.80 827 SER A O 1
ATOM 6443 N N . HIS A 1 828 ? -1.205 28.990 -54.123 1.00 27.47 828 HIS A N 1
ATOM 6444 C CA . HIS A 1 828 ? -1.409 30.440 -53.919 1.00 27.47 828 HIS A CA 1
ATOM 6445 C C . HIS A 1 828 ? -0.174 31.085 -53.262 1.00 27.47 828 HIS A C 1
ATOM 6447 O O . HIS A 1 828 ? 0.202 30.771 -52.137 1.00 27.47 828 HIS A O 1
ATOM 6453 N N . SER A 1 829 ? 0.450 32.045 -53.948 1.00 26.20 829 SER A N 1
ATOM 6454 C CA . SER A 1 829 ? 1.480 32.923 -53.376 1.00 26.20 829 SER A CA 1
ATOM 6455 C C . SER A 1 829 ? 1.407 34.313 -54.019 1.00 26.20 829 SER A C 1
ATOM 6457 O O . SER A 1 829 ? 1.634 34.421 -55.225 1.00 26.20 829 SER A O 1
ATOM 6459 N N . PRO A 1 830 ? 1.114 35.386 -53.262 1.00 29.00 830 PRO A N 1
ATOM 6460 C CA . PRO A 1 830 ? 1.394 36.754 -53.692 1.00 29.00 830 PRO A CA 1
ATOM 6461 C C . PRO A 1 830 ? 2.892 37.063 -53.512 1.00 29.00 830 PRO A C 1
ATOM 6463 O O . PRO A 1 830 ? 3.544 36.518 -52.621 1.00 29.00 830 PRO A O 1
ATOM 6466 N N . ARG A 1 831 ? 3.465 37.924 -54.365 1.00 26.94 831 ARG A N 1
ATOM 6467 C CA . ARG A 1 831 ? 4.924 38.101 -54.484 1.00 26.94 831 ARG A CA 1
ATOM 6468 C C . ARG A 1 831 ? 5.390 39.543 -54.242 1.00 26.94 831 ARG A C 1
ATOM 6470 O O . ARG A 1 831 ? 5.031 40.430 -55.002 1.00 26.94 831 ARG A O 1
ATOM 6477 N N . ALA A 1 832 ? 6.338 39.665 -53.308 1.00 27.23 832 ALA A N 1
ATOM 6478 C CA . ALA A 1 832 ? 7.358 40.713 -53.150 1.00 27.23 832 ALA A CA 1
ATOM 6479 C C . ALA A 1 832 ? 6.951 42.166 -52.804 1.00 27.23 832 ALA A C 1
ATOM 6481 O O . ALA A 1 832 ? 6.101 42.792 -53.424 1.00 27.23 832 ALA A O 1
ATOM 6482 N N . GLY A 1 833 ? 7.731 42.729 -51.879 1.00 24.30 833 GLY A N 1
ATOM 6483 C CA . GLY A 1 833 ? 7.951 44.155 -51.626 1.00 24.30 833 GLY A CA 1
ATOM 6484 C C . GLY A 1 833 ? 9.269 44.281 -50.846 1.00 24.30 833 GLY A C 1
ATOM 6485 O O . GLY A 1 833 ? 9.558 43.411 -50.025 1.00 24.30 833 GLY A O 1
ATOM 6486 N N . THR A 1 834 ? 10.125 45.267 -51.142 1.00 28.62 834 THR A N 1
ATOM 6487 C CA . THR A 1 834 ? 11.541 45.234 -50.712 1.00 28.62 834 THR A CA 1
ATOM 6488 C C . THR A 1 834 ? 12.056 46.508 -50.041 1.00 28.62 834 THR A C 1
ATOM 6490 O O . THR A 1 834 ? 11.940 47.592 -50.607 1.00 28.62 834 THR A O 1
ATOM 6493 N N . SER A 1 835 ? 12.860 46.289 -48.992 1.00 25.67 835 SER A N 1
ATOM 6494 C CA . SER A 1 835 ? 14.049 47.062 -48.572 1.00 25.67 835 SER A CA 1
ATOM 6495 C C . SER A 1 835 ? 13.918 48.330 -47.701 1.00 25.67 835 SER A C 1
ATOM 6497 O O . SER A 1 835 ? 13.005 49.128 -47.863 1.00 25.67 835 SER A O 1
ATOM 6499 N N . LYS A 1 836 ? 14.994 48.517 -46.907 1.00 26.67 836 LYS A N 1
ATOM 6500 C CA . LYS A 1 836 ? 15.579 49.745 -46.313 1.00 26.67 836 LYS A CA 1
ATOM 6501 C C . LYS A 1 836 ? 15.266 50.150 -44.852 1.00 26.67 836 LYS A C 1
ATOM 6503 O O . LYS A 1 836 ? 14.263 50.785 -44.582 1.00 26.67 836 LYS A O 1
ATOM 6508 N N . TYR A 1 837 ? 16.307 49.932 -44.033 1.00 28.39 837 TYR A N 1
ATOM 6509 C CA . TYR A 1 837 ? 17.032 50.900 -43.180 1.00 28.39 837 TYR A CA 1
ATOM 6510 C C . TYR A 1 837 ? 16.464 51.481 -41.864 1.00 28.39 837 TYR A C 1
ATOM 6512 O O . TYR A 1 837 ? 15.306 51.850 -41.749 1.00 28.39 837 TYR A O 1
ATOM 6520 N N . GLU A 1 838 ? 17.455 51.685 -40.980 1.00 29.23 838 GLU A N 1
ATOM 6521 C CA . GLU A 1 838 ? 17.612 52.644 -39.869 1.00 29.23 838 GLU A CA 1
ATOM 6522 C C . GLU A 1 838 ? 17.113 52.321 -38.444 1.00 29.23 838 GLU A C 1
ATOM 6524 O O . GLU A 1 838 ? 15.955 51.995 -38.216 1.00 29.23 838 GLU A O 1
ATOM 6529 N N . GLN A 1 839 ? 18.077 52.529 -37.524 1.00 33.69 839 GLN A N 1
ATOM 6530 C CA . GLN A 1 839 ? 18.093 52.458 -36.049 1.00 33.69 839 GLN A CA 1
ATOM 6531 C C . GLN A 1 839 ? 17.878 51.072 -35.420 1.00 33.69 839 GLN A C 1
ATOM 6533 O O . GLN A 1 839 ? 16.735 50.712 -35.076 1.00 33.69 839 GLN A O 1
#

Secondary structure (DSSP, 8-state):
-HIIIIIGGGEEEEEEETTTEEEEEE-THHHHH-SSS----EEEEEE--TT-TTSPPEEEEESPPPTT-HHHHHHHT--SSS-HHHHHHHHHHHHHHHHHHHHHHHHHHH-TT---EEETTTTEEEEESSSS--GGGEEEEEE-TTT--EEEE-TTS-HHHHHHHHHHHHH-GGGHHHHHHHHHHHHHHHHHHHHHTTSSEEEES---BTTTTTSGGGGS-SSEEEEEETTSTTEEEEEEEEE-TT-TT-EEEEEEEEEEE--SSTTSPBEEEEEEEPPTTHHHHHHGGG-SS-------------------------SS-TT--HHHHHHHHHHHHHHHHHHHHHHHHHTT--EEEEEE-TTSS-EEEEES-PPPPTT--HHHHHHHHHHEEEEEEEEETTTT-EEEEEEEEES-SS--S-GGG-SSEEEEEEEEEPPTTS-SS-HHHHHHHHHHHHHHHHHHHHHHHHHHHGGGS-HHHHHHEEEEEE-SS-EEEEESTTS-EEEEEEEETTTTEEEEEEEE-STTTTSPPGGGGGHHHHHHHHHHS--HHHHHHHHHHHHHHHHHHTTS--SPEEPSSS-TT-EE-SEEEEESSSSEEEEEETTTEEEEEEEEGGGEEEEEETTB-SS-TTSBPTT----TTHHHHHHTT--HHHHTTTTTS-S---PPPP----------------------------------------------------------------------PPPPPP-PPPPP----------------------------PPPPP-------------------PPP----PPPP--PPPP--------------

Sequence (839 aa):
MLIRERWGDLVQVERYHAGKCLSLSVWNQQIVGRKTGTASLHKVTIKIDENDVSKPLQISHEPPLPTCDSKLIERAMKIDHLSVEKLLIDSVHARAHQKLQELKSILKSYNTSDNSFIETALPTLVIPILEPCGQSECLHIFVDLHSGMFQLMLYGIDQQTLDDVEKSINDDMKRIIPWLQQLKFWLGQQRCKQSIKHLPTVSSETLQLVNHATHPVGNLSNHKLFIKLTRLPQYYIVVEMFDVPSNPTQLEYKYYFLSVSYAEGDDNPATAVLLQQFKPNIEELVLDTKSGKQAKSGTKRKLSGDLCPTEPKKPKQSGEMCAFNKVLAHVVAMCDTNMPFIGLRIELSSMEIPHQGVQVEGDGFSHAIRLLKIPPCKGIGEETQKTLDRSLLDCTFRLQGRNNRTWVAELVFANCPLTSTSSREQGPTRHVYLTYENQLSEPVGGRKVVEMFLNDWNSIAQLYECVLEFARSLPEIPSHLNVFSEVRIYNYRKLILCYGTTKGSSISIQWNSAHQKFHISLGTVGPNSGCSNCHNTILHQLQEMFNKSPNVVQLLQVLYDTQAPLNAINKLPTVPMLGLTQRTNTAYQCFSILPQSPTHIRLAFRNMYCIDIYCQSRGVVAIRDGAYSLFDNSKIVEGFYPAPGLKTFLNMFVDSNQDARRRSVNEDDNPPSPIGGDMMDSLISQLQPQQQQSSKQTGTPGAYPLTSPPTSYHNTVTPSPSMMLTQSPGTLHAANSPSGALRAPSPASFGPTPSPSSLGITMGQNANFASPHGTIDPSSPYTMMSPSQRAGNWPGSPQVSGPSPAARMPGMSPANPSLHSPIPDASHSPRAGTSKYEQ